Protein AF-0000000087593566 (afdb_homodimer)

Secondary structure (DSSP, 8-state):
-HHHHHHHHH---SHHHHHHHHHHHHHHT---S-HHHHHHHHH-S--SSPPPHHHHHHHHHHHHTTSGGGSTT-EESS--SS--S-HHHHHHTTT----B-BTTBTTSPPSSS---------S-TTEEEEEEESS-HHHHHHHHHHHHHHH-TT--EEEEE--S-THHHHHHHHTT-EEEEE--EEEE-TT--EEEEE--HHHHHHHHHHH-GGGEEEEEEESS--TTBPPP-HHHHHHHHHHHT--EEEE-TTTTT-HHHHHHHHHHTSBPPPPPHHHHHHHHHH-GGG-B--SS-SS-B--TT-B----EEEEEHHHHHS--SS-EEEEEETT--------------SS--TTS-HHHHHHHHHHHHHHHHHHHTSPPHHHHHHHH-BS-B-SHHHHHHHHHHHHHHHHHHHHHHHHHHHHHHHHHHHHHHHHHHTTTTEEE----S-SSEEEEEE-S--HHHHHHHHHHHHHTTEES-EEE---SSPEEETTEEETTTTTTSTT--S-EEEEE--TT--HHHHHHHHHHHHHHHHHHHHS--/-HHHHHHHHH---SHHHHHHHHHHHHHHT---S-HHHHHHHHH-S--SSPPPHHHHHHHHHHHHTTSGGGSTT-EESS--SS--S-HHHHHHTTT----B-BTTBTTSPPSSS---------S-TTEEEEEEESS-HHHHHHHHHHHHHHH-TT--EEEEE--S-THHHHHHHHTT-EEEEE--EEEE-TT--EEEEE--HHHHHHHHHHH-GGGEEEEEEESS--TTBPPP-HHHHHHHHHHHT--EEEE-TTTTT-HHHHHHHHHHTSBPPPPPHHHHHHHHHH-GGG-B--SS-SS-B--TT-B----EEEEEHHHHHS--SS-EEEEEETT--------------SS--TTS-HHHHHHHHHHHHHHHHHHHTSPPHHHHHHHH-BS-B-SHHHHHHHHHHHHHHHHHHHHHHHHHHHHHHHHHHHHHHHHHHTTTTEEE----S-SSEEEEEE-S--HHHHHHHHHHHHHTTEES-EEE---SSPEEETTEEETTTTTTSTT--S-EEEEE--TT--HHHHHHHHHHHHHHHHHHHHS--

pLDDT: mean 81.94, std 21.35, range [19.55, 98.88]

Solvent-accessible surface area (backbone atoms only — not comparable to full-atom values): 55876 Å² total; per-residue (Å²): 117,54,55,57,49,54,50,50,64,62,53,51,69,70,79,74,41,48,53,50,45,47,50,41,47,58,48,56,60,50,70,63,85,44,64,64,56,51,46,38,70,65,63,53,50,72,45,62,62,40,42,52,64,67,55,50,51,52,50,46,46,55,54,24,53,55,18,54,77,62,36,88,78,44,16,52,30,24,37,42,61,56,36,70,71,20,70,59,48,36,59,51,45,44,62,54,22,62,37,32,24,32,83,24,22,42,76,36,77,31,90,45,39,68,76,62,65,71,50,71,80,73,84,55,87,58,53,67,44,53,39,69,40,61,36,13,56,14,44,48,50,23,46,46,49,35,45,49,30,70,62,37,73,75,22,48,29,34,40,30,51,51,56,67,53,50,19,59,62,36,13,38,48,47,63,69,35,42,78,44,73,34,63,42,40,78,40,55,51,97,85,66,43,82,45,33,33,36,63,33,64,50,53,51,48,49,50,46,60,72,68,32,68,74,28,46,51,30,39,37,41,40,41,44,57,59,40,50,30,41,41,41,58,40,25,53,53,11,27,54,24,41,71,71,67,37,48,30,38,37,40,25,41,52,16,82,71,27,69,62,34,50,49,35,58,60,42,8,41,30,66,44,56,91,73,54,69,68,39,47,56,50,45,45,72,76,35,52,84,61,40,44,70,53,91,86,51,91,62,65,38,67,63,86,80,45,45,8,28,35,37,36,35,38,27,25,35,14,39,51,56,26,32,49,32,20,16,18,36,41,32,22,38,48,66,36,70,55,83,61,53,85,58,79,68,66,70,79,66,67,79,73,56,92,78,55,51,74,66,56,54,48,49,52,50,47,49,47,46,48,48,48,45,50,44,66,64,42,70,49,65,55,55,45,34,47,58,48,37,22,12,43,33,35,37,63,46,41,48,39,52,45,49,25,46,47,40,26,11,46,51,42,47,53,48,47,46,52,46,30,53,50,37,43,54,49,45,52,53,53,49,50,53,52,26,61,76,38,53,81,37,30,43,71,49,85,60,85,72,30,85,42,25,45,31,34,32,57,36,97,64,55,64,67,53,51,51,47,34,46,53,49,29,42,76,67,36,34,38,48,54,47,61,46,58,75,53,91,64,62,43,71,60,84,93,46,75,34,47,29,68,71,57,41,30,64,80,58,64,78,34,29,37,30,45,32,58,22,60,81,48,49,64,65,24,44,54,51,31,51,50,47,45,51,51,33,48,52,54,55,69,65,50,80,130,117,55,52,55,47,55,49,48,65,63,54,50,66,71,79,73,38,47,53,51,44,48,51,41,47,58,47,59,60,50,70,63,86,45,61,63,56,52,45,39,68,66,63,52,50,73,44,64,63,40,41,53,63,67,56,49,51,51,50,47,46,56,53,24,55,57,18,53,77,62,36,88,80,44,16,51,31,23,38,40,60,55,35,69,72,20,71,59,47,34,58,53,45,44,60,55,22,61,35,32,24,32,84,25,22,42,75,36,76,31,93,46,39,68,75,64,64,70,47,71,82,72,84,55,88,58,54,69,44,51,40,69,40,61,36,13,55,14,44,47,50,24,48,45,49,35,45,50,30,69,61,37,74,75,22,47,29,35,41,30,51,49,57,66,52,49,19,60,62,35,12,38,46,48,62,69,35,42,77,43,74,33,63,42,40,78,42,54,51,98,85,66,43,83,45,33,34,36,63,34,64,50,52,52,49,48,51,47,58,73,67,32,67,74,28,45,51,30,40,37,41,39,40,43,54,58,39,51,32,41,42,42,58,40,24,54,52,11,26,54,24,41,69,70,67,38,48,31,38,36,40,26,41,51,17,82,72,27,69,62,33,50,49,34,58,58,41,8,42,29,66,42,58,91,74,55,69,68,39,48,57,50,45,44,71,76,36,52,83,61,41,45,68,52,90,85,51,91,62,66,39,67,64,87,79,45,46,8,26,35,40,36,36,39,27,25,37,15,40,50,57,26,32,48,32,19,16,17,39,40,31,22,39,49,67,33,70,55,81,62,54,83,58,77,68,64,70,79,67,66,77,74,57,91,79,56,51,75,65,56,54,47,50,52,48,46,50,48,46,48,48,49,44,50,43,67,66,44,70,48,65,56,55,46,35,46,58,47,36,21,12,45,33,34,38,62,47,40,49,40,54,44,49,26,45,47,40,25,11,46,53,41,48,52,48,46,47,51,45,30,53,52,37,42,53,48,46,52,52,53,50,50,53,50,24,62,76,39,54,81,38,29,43,70,48,84,59,84,71,30,86,44,24,44,30,33,34,57,35,98,64,56,65,68,53,52,49,46,33,46,53,48,29,41,76,67,35,33,38,48,53,48,61,48,60,74,55,92,64,62,43,71,60,83,95,45,75,33,47,28,67,67,57,41,31,65,80,60,63,80,33,31,37,31,44,32,59,22,60,83,47,48,64,66,22,44,54,51,30,51,49,46,45,51,51,33,47,52,53,54,68,64,50,81,129

Organism: NCBI:txid797122

Sequence (1090 aa):
MFTQAVSDAIRTEGTLEDTYQAVYEQVRHVHTRNMDIQALLKQRKLLPNGLTPNQVKSILYELSELDSNNAKGHAGLGEREGRYLSPVVEERTYGMAHGIGRGGDLTAAQPKAIESLTPIQAGYTSVKETTVLPVATGMSIMLSLLSLRALNPGADSVIWCRCDQKSCPKAVQMAGLTLVPVDGILETNQSREAERVVTDLTGVARAIEKVTLPRVLCVICTTSCFSPREPDRVPEIAGICSITGVPFLVNNAYGVQSKTAARLISQGTQKIPRLTDDVHCVLQRLKPDAYITNGSSQRPSLPLDLKGRVDLVIQSLDKNFGVPVGGALLTAPVGGALLTAPARTLPSHPLLPSTLSRQERGVIMRERAQSDKAKREQPSLLARVVSSYPGRASGAEVMDLFCTLLGLGESGWKEVLEQRIDVRAYLTAEVTVLCNRHSDHLTLLPIKHNDISCAVVFKEMGEDQCKQVGSRMFVRGVTGSRVWVTQTEDKLIGPVSFRAWGSHHSEWTAPYITFATAVGMTRSEVDKGLSVFEECLLSVLKQPVMFTQAVSDAIRTEGTLEDTYQAVYEQVRHVHTRNMDIQALLKQRKLLPNGLTPNQVKSILYELSELDSNNAKGHAGLGEREGRYLSPVVEERTYGMAHGIGRGGDLTAAQPKAIESLTPIQAGYTSVKETTVLPVATGMSIMLSLLSLRALNPGADSVIWCRCDQKSCPKAVQMAGLTLVPVDGILETNQSREAERVVTDLTGVARAIEKVTLPRVLCVICTTSCFSPREPDRVPEIAGICSITGVPFLVNNAYGVQSKTAARLISQGTQKIPRLTDDVHCVLQRLKPDAYITNGSSQRPSLPLDLKGRVDLVIQSLDKNFGVPVGGALLTAPVGGALLTAPARTLPSHPLLPSTLSRQERGVIMRERAQSDKAKREQPSLLARVVSSYPGRASGAEVMDLFCTLLGLGESGWKEVLEQRIDVRAYLTAEVTVLCNRHSDHLTLLPIKHNDISCAVVFKEMGEDQCKQVGSRMFVRGVTGSRVWVTQTEDKLIGPVSFRAWGSHHSEWTAPYITFATAVGMTRSEVDKGLSVFEECLLSVLKQPV

Nearest PDB structures (foldseek):
  3bcb-assembly1_A  TM=9.117E-01  e=6.079E-43  Mus musculus
  4zdo-assembly1_B  TM=8.911E-01  e=5.438E-43  Homo sapiens
  4zdp-assembly1_A  TM=8.947E-01  e=1.402E-42  Homo sapiens
  8g9z-assembly1_A-2  TM=8.832E-01  e=1.042E-41  Homo sapiens
  3bc8-assembly1_A  TM=8.948E-01  e=3.359E-41  Mus musculus

Radius of gyration: 30.92 Å; Cα contacts (8 Å, |Δi|>4): 2221; chains: 2; bounding box: 87×90×91 Å

InterPro domains:
  IPR008829 SepSecS/SepCysS family [PF05889] (67-270)
  IPR008829 SepSecS/SepCysS family [PF05889] (378-537)
  IPR015421 Pyridoxal phosphate-dependent transferase, major domain [G3DSA:3.40.640.10] (10-542)
  IPR015424 Pyridoxal phosphate-dependent transferase [SSF53383] (40-538)
  IPR019872 O-phosphoseryl-tRNA(Sec) selenium transferase [PIRSF017689] (22-542)
  IPR019872 O-phosphoseryl-tRNA(Sec) selenium transferase [PTHR12944] (29-271)
  IPR019872 O-phosphoseryl-tRNA(Sec) selenium transferase [TIGR03531] (30-270)

Structure (mmCIF, N/CA/C/O backbone):
data_AF-0000000087593566-model_v1
#
loop_
_entity.id
_entity.type
_entity.pdbx_description
1 polymer 'O-phosphoseryl-tRNA(Sec) selenium transferase'
#
loop_
_atom_site.group_PDB
_atom_site.id
_atom_site.type_symbol
_atom_site.label_atom_id
_atom_site.label_alt_id
_atom_site.label_comp_id
_atom_site.label_asym_id
_atom_site.label_entity_id
_atom_site.label_seq_id
_atom_site.pdbx_PDB_ins_code
_atom_site.Cartn_x
_atom_site.Cartn_y
_atom_site.Cartn_z
_atom_site.occupancy
_atom_site.B_iso_or_equiv
_atom_site.auth_seq_id
_atom_site.auth_comp_id
_atom_site.auth_asym_id
_atom_site.auth_atom_id
_atom_site.pdbx_PDB_model_num
ATOM 1 N N . MET A 1 1 ? 5.691 -17.391 21.188 1 19.58 1 MET A N 1
ATOM 2 C CA . MET A 1 1 ? 6.336 -16.391 20.359 1 19.58 1 MET A CA 1
ATOM 3 C C . MET A 1 1 ? 5.453 -15.156 20.203 1 19.58 1 MET A C 1
ATOM 5 O O . MET A 1 1 ? 5.953 -14.031 20.109 1 19.58 1 MET A O 1
ATOM 9 N N . PHE A 1 2 ? 4.004 -15.422 20.328 1 23.44 2 PHE A N 1
ATOM 10 C CA . PHE A 1 2 ? 2.994 -14.375 20.203 1 23.44 2 PHE A CA 1
ATOM 11 C C . PHE A 1 2 ? 3.02 -13.461 21.438 1 23.44 2 PHE A C 1
ATOM 13 O O . PHE A 1 2 ? 2.934 -12.242 21.312 1 23.44 2 PHE A O 1
ATOM 20 N N . THR A 1 3 ? 3.1 -14.07 22.656 1 24.52 3 THR A N 1
ATOM 21 C CA . THR A 1 3 ? 3.035 -13.406 23.953 1 24.52 3 THR A CA 1
ATOM 22 C C . THR A 1 3 ? 4.262 -12.523 24.172 1 24.52 3 THR A C 1
ATOM 24 O O . THR A 1 3 ? 4.172 -11.484 24.828 1 24.52 3 THR A O 1
ATOM 27 N N . GLN A 1 4 ? 5.316 -13.047 23.719 1 25.84 4 GLN A N 1
ATOM 28 C CA . GLN A 1 4 ? 6.5 -12.266 24.047 1 25.84 4 GLN A CA 1
ATOM 29 C C . GLN A 1 4 ? 6.492 -10.922 23.328 1 25.84 4 GLN A C 1
ATOM 31 O O . GLN A 1 4 ? 6.887 -9.898 23.891 1 25.84 4 GLN A O 1
ATOM 36 N N . ALA A 1 5 ? 5.949 -10.977 22.156 1 25.17 5 ALA A N 1
ATOM 37 C CA . ALA A 1 5 ? 6.023 -9.742 21.391 1 25.17 5 ALA A CA 1
ATOM 38 C C . ALA A 1 5 ? 5.004 -8.719 21.891 1 25.17 5 ALA A C 1
ATOM 40 O O . ALA A 1 5 ? 5.305 -7.527 21.984 1 25.17 5 ALA A O 1
ATOM 41 N N . VAL A 1 6 ? 3.752 -9.195 22.219 1 27.69 6 VAL A N 1
ATOM 42 C CA . VAL A 1 6 ? 2.801 -8.281 22.859 1 27.69 6 VAL A CA 1
ATOM 43 C C . VAL A 1 6 ? 3.389 -7.738 24.156 1 27.69 6 VAL A C 1
ATOM 45 O O . VAL A 1 6 ? 3.283 -6.543 24.438 1 27.69 6 VAL A O 1
ATOM 48 N N . SER A 1 7 ? 3.887 -8.656 24.875 1 26.42 7 SER A N 1
ATOM 49 C CA . SER A 1 7 ? 4.477 -8.234 26.141 1 26.42 7 SER A CA 1
ATOM 50 C C . SER A 1 7 ? 5.613 -7.242 25.922 1 26.42 7 SER A C 1
ATOM 52 O O . SER A 1 7 ? 5.754 -6.273 26.672 1 26.42 7 SER A O 1
ATOM 54 N N . ASP A 1 8 ? 6.316 -7.621 24.953 1 28.47 8 ASP A N 1
ATOM 55 C CA . ASP A 1 8 ? 7.488 -6.766 24.766 1 28.47 8 ASP A CA 1
ATOM 56 C C . ASP A 1 8 ? 7.086 -5.398 24.219 1 28.47 8 ASP A C 1
ATOM 58 O O . ASP A 1 8 ? 7.699 -4.383 24.547 1 28.47 8 ASP A O 1
ATOM 62 N N . ALA A 1 9 ? 6.082 -5.426 23.234 1 27.7 9 ALA A N 1
ATOM 63 C CA . ALA A 1 9 ? 5.605 -4.145 22.719 1 27.7 9 ALA A CA 1
ATOM 64 C C . ALA A 1 9 ? 5.004 -3.293 23.844 1 27.7 9 ALA A C 1
ATOM 66 O O . ALA A 1 9 ? 5.125 -2.066 23.828 1 27.7 9 ALA A O 1
ATOM 67 N N . ILE A 1 10 ? 4.234 -3.979 24.656 1 27.8 10 ILE A N 1
ATOM 68 C CA . ILE A 1 10 ? 3.695 -3.27 25.812 1 27.8 10 ILE A CA 1
ATOM 69 C C . ILE A 1 10 ? 4.836 -2.783 26.703 1 27.8 10 ILE A C 1
ATOM 71 O O . ILE A 1 10 ? 4.676 -1.826 27.453 1 27.8 10 ILE A O 1
ATOM 75 N N . ARG A 1 11 ? 5.801 -3.559 26.734 1 26.45 11 ARG A N 1
ATOM 76 C CA . ARG A 1 11 ? 6.766 -3.217 27.781 1 26.45 11 ARG A CA 1
ATOM 77 C C . ARG A 1 11 ? 7.57 -1.981 27.391 1 26.45 11 ARG A C 1
ATOM 79 O O . ARG A 1 11 ? 8.797 -2.047 27.266 1 26.45 11 ARG A O 1
ATOM 86 N N . THR A 1 12 ? 7.07 -1.308 26.328 1 25.59 12 THR A N 1
ATOM 87 C CA . THR A 1 12 ? 7.98 -0.169 26.359 1 25.59 12 THR A CA 1
ATOM 88 C C . THR A 1 12 ? 7.949 0.518 27.719 1 25.59 12 THR A C 1
ATOM 90 O O . THR A 1 12 ? 6.879 0.694 28.297 1 25.59 12 THR A O 1
ATOM 93 N N . GLU A 1 13 ? 9.008 0.863 28.391 1 25.12 13 GLU A N 1
ATOM 94 C CA . GLU A 1 13 ? 9.398 1.305 29.734 1 25.12 13 GLU A CA 1
ATOM 95 C C . GLU A 1 13 ? 8.695 2.602 30.109 1 25.12 13 GLU A C 1
ATOM 97 O O . GLU A 1 13 ? 8.102 2.697 31.188 1 25.12 13 GLU A O 1
ATOM 102 N N . GLY A 1 14 ? 9.305 3.893 29.938 1 25.77 14 GLY A N 1
ATOM 103 C CA . GLY A 1 14 ? 9.32 4.84 31.031 1 25.77 14 GLY A CA 1
ATOM 104 C C . GLY A 1 14 ? 7.98 5.5 31.281 1 25.77 14 GLY A C 1
ATOM 105 O O . GLY A 1 14 ? 7.051 4.859 31.781 1 25.77 14 GLY A O 1
ATOM 106 N N . THR A 1 15 ? 7.824 6.969 31.281 1 30.5 15 THR A N 1
ATOM 107 C CA . THR A 1 15 ? 6.887 7.852 31.969 1 30.5 15 THR A CA 1
ATOM 108 C C . THR A 1 15 ? 5.52 7.812 31.297 1 30.5 15 THR A C 1
ATOM 110 O O . THR A 1 15 ? 4.488 7.766 31.969 1 30.5 15 THR A O 1
ATOM 113 N N . LEU A 1 16 ? 5.367 8.18 30.031 1 31.39 16 LEU A N 1
ATOM 114 C CA . LEU A 1 16 ? 4.094 8.203 29.312 1 31.39 16 LEU A CA 1
ATOM 115 C C . LEU A 1 16 ? 3.566 6.789 29.094 1 31.39 16 LEU A C 1
ATOM 117 O O . LEU A 1 16 ? 2.381 6.598 28.812 1 31.39 16 LEU A O 1
ATOM 121 N N . GLU A 1 17 ? 4.344 5.82 29.141 1 36.25 17 GLU A N 1
ATOM 122 C CA . GLU A 1 17 ? 4.098 4.387 29.016 1 36.25 17 GLU A CA 1
ATOM 123 C C . GLU A 1 17 ? 3.283 3.867 30.203 1 36.25 17 GLU A C 1
ATOM 125 O O . GLU A 1 17 ? 2.395 3.031 30.031 1 36.25 17 GLU A O 1
ATOM 130 N N . ASP A 1 18 ? 3.602 4.367 31.297 1 39.97 18 ASP A N 1
ATOM 131 C CA . ASP A 1 18 ? 2.893 3.924 32.5 1 39.97 18 ASP A CA 1
ATOM 132 C C . ASP A 1 18 ? 1.413 4.297 32.438 1 39.97 18 ASP A C 1
ATOM 134 O O . ASP A 1 18 ? 0.55 3.5 32.812 1 39.97 18 ASP A O 1
ATOM 138 N N . THR A 1 19 ? 1.223 5.504 31.938 1 38.75 19 THR A N 1
ATOM 139 C CA . THR A 1 19 ? -0.167 5.945 31.906 1 38.75 19 THR A CA 1
ATOM 140 C C . THR A 1 19 ? -0.965 5.137 30.875 1 38.75 19 THR A C 1
ATOM 142 O O . THR A 1 19 ? -2.117 4.777 31.125 1 38.75 19 THR A O 1
ATOM 145 N N . TYR A 1 20 ? -0.284 4.887 29.797 1 41.75 20 TYR A N 1
ATOM 146 C CA . TYR A 1 20 ? -0.961 4.059 28.812 1 41.75 20 TYR A CA 1
ATOM 147 C C . TYR A 1 20 ? -1.223 2.658 29.359 1 41.75 20 TYR A C 1
ATOM 149 O O . TYR A 1 20 ? -2.271 2.066 29.078 1 41.75 20 TYR A O 1
ATOM 157 N N . GLN A 1 21 ? -0.295 2.26 30.203 1 43.56 21 GLN A N 1
ATOM 158 C CA . GLN A 1 21 ? -0.518 0.986 30.891 1 43.56 21 GLN A CA 1
ATOM 159 C C . GLN A 1 21 ? -1.744 1.052 31.797 1 43.56 21 GLN A C 1
ATOM 161 O O . GLN A 1 21 ? -2.516 0.093 31.875 1 43.56 21 GLN A O 1
ATOM 166 N N . ALA A 1 22 ? -1.843 2.211 32.406 1 44.44 22 ALA A N 1
ATOM 167 C CA . ALA A 1 22 ? -2.99 2.318 33.312 1 44.44 22 ALA A CA 1
ATOM 168 C C . ALA A 1 22 ? -4.301 2.275 32.531 1 44.44 22 ALA A C 1
ATOM 170 O O . ALA A 1 22 ? -5.262 1.624 32.938 1 44.44 22 ALA A O 1
ATOM 171 N N . VAL A 1 23 ? -4.289 3.018 31.469 1 44 23 VAL A N 1
ATOM 172 C CA . VAL A 1 23 ? -5.504 2.984 30.656 1 44 23 VAL A CA 1
ATOM 173 C C . VAL A 1 23 ? -5.723 1.575 30.125 1 44 23 VAL A C 1
ATOM 175 O O . VAL A 1 23 ? -6.848 1.071 30.125 1 44 23 VAL A O 1
ATOM 178 N N . TYR A 1 24 ? -4.598 1.031 29.719 1 42.44 24 TYR A N 1
ATOM 179 C CA . TYR A 1 24 ? -4.676 -0.359 29.281 1 42.44 24 TYR A CA 1
ATOM 180 C C . TYR A 1 24 ? -5.195 -1.251 30.406 1 42.44 24 TYR A C 1
ATOM 182 O O . TYR A 1 24 ? -6.027 -2.129 30.172 1 42.44 24 TYR A O 1
ATOM 190 N N . GLU A 1 25 ? -4.633 -1.055 31.531 1 44.88 25 GLU A N 1
ATOM 191 C CA . GLU A 1 25 ? -5.117 -1.848 32.656 1 44.88 25 GLU A CA 1
ATOM 192 C C . GLU A 1 25 ? -6.594 -1.572 32.938 1 44.88 25 GLU A C 1
ATOM 194 O O . GLU A 1 25 ? -7.348 -2.486 33.25 1 44.88 25 GLU A O 1
ATOM 199 N N . GLN A 1 26 ? -6.863 -0.358 32.781 1 42.44 26 GLN A N 1
ATOM 200 C CA . GLN A 1 26 ? -8.281 -0.048 32.969 1 42.44 26 GLN A CA 1
ATOM 201 C C . GLN A 1 26 ? -9.117 -0.666 31.859 1 42.44 26 GLN A C 1
ATOM 203 O O . GLN A 1 26 ? -10.227 -1.154 32.094 1 42.44 26 GLN A O 1
ATOM 208 N N . VAL A 1 27 ? -8.523 -0.503 30.703 1 40.22 27 VAL A N 1
ATOM 209 C CA . VAL A 1 27 ? -9.219 -1.139 29.594 1 40.22 27 VAL A CA 1
ATOM 210 C C . VAL A 1 27 ? -9.055 -2.654 29.672 1 40.22 27 VAL A C 1
ATOM 212 O O . VAL A 1 27 ? -9.969 -3.406 29.328 1 40.22 27 VAL A O 1
ATOM 215 N N . ARG A 1 28 ? -7.848 -3.059 30.016 1 41 28 ARG A N 1
ATOM 216 C CA . ARG A 1 28 ? -7.645 -4.488 30.234 1 41 28 ARG A CA 1
ATOM 217 C C . ARG A 1 28 ? -8.625 -5.023 31.266 1 41 28 ARG A C 1
ATOM 219 O O . ARG A 1 28 ? -8.906 -6.223 31.297 1 41 28 ARG A O 1
ATOM 226 N N . HIS A 1 29 ? -8.797 -4.227 32.281 1 38.22 29 HIS A N 1
ATOM 227 C CA . HIS A 1 29 ? -9.883 -4.766 33.094 1 38.22 29 HIS A CA 1
ATOM 228 C C . HIS A 1 29 ? -11.148 -4.949 32.25 1 38.22 29 HIS A C 1
ATOM 230 O O . HIS A 1 29 ? -12.258 -4.992 32.812 1 38.22 29 HIS A O 1
ATOM 236 N N . VAL A 1 30 ? -10.992 -4.668 31.062 1 40.47 30 VAL A N 1
ATOM 237 C CA . VAL A 1 30 ? -12.094 -5.223 30.281 1 40.47 30 VAL A CA 1
ATOM 238 C C . VAL A 1 30 ? -12.258 -6.707 30.609 1 40.47 30 VAL A C 1
ATOM 240 O O . VAL A 1 30 ? -11.406 -7.527 30.234 1 40.47 30 VAL A O 1
ATOM 243 N N . HIS A 1 31 ? -12.672 -7.066 31.656 1 41.97 31 HIS A N 1
ATOM 244 C CA . HIS A 1 31 ? -13.344 -8.32 31.953 1 41.97 31 HIS A CA 1
ATOM 245 C C . HIS A 1 31 ? -14.102 -8.844 30.734 1 41.97 31 HIS A C 1
ATOM 247 O O . HIS A 1 31 ? -15.266 -8.492 30.531 1 41.97 31 HIS A O 1
ATOM 253 N N . THR A 1 32 ? -13.438 -8.898 29.609 1 48.97 32 THR A N 1
ATOM 254 C CA . THR A 1 32 ? -14.195 -9.617 28.594 1 48.97 32 THR A CA 1
ATOM 255 C C . THR A 1 32 ? -14.766 -10.914 29.156 1 48.97 32 THR A C 1
ATOM 257 O O . THR A 1 32 ? -14.055 -11.68 29.812 1 48.97 32 THR A O 1
ATOM 260 N N . ARG A 1 33 ? -15.867 -10.938 29.531 1 51.19 33 ARG A N 1
ATOM 261 C CA . ARG A 1 33 ? -16.641 -12.117 29.922 1 51.19 33 ARG A CA 1
ATOM 262 C C . ARG A 1 33 ? -16.469 -13.242 28.891 1 51.19 33 ARG A C 1
ATOM 264 O O . ARG A 1 33 ? -16.844 -14.383 29.156 1 51.19 33 ARG A O 1
ATOM 271 N N . ASN A 1 34 ? -15.688 -12.781 27.719 1 60.81 34 ASN A N 1
ATOM 272 C CA . ASN A 1 34 ? -15.609 -13.828 26.703 1 60.81 34 ASN A CA 1
ATOM 273 C C . ASN A 1 34 ? -14.352 -14.664 26.859 1 60.81 34 ASN A C 1
ATOM 275 O O . ASN A 1 34 ? -13.242 -14.18 26.625 1 60.81 34 ASN A O 1
ATOM 279 N N . MET A 1 35 ? -14.461 -15.734 27.516 1 62.66 35 MET A N 1
ATOM 280 C CA . MET A 1 35 ? -13.391 -16.688 27.781 1 62.66 35 MET A CA 1
ATOM 281 C C . MET A 1 35 ? -12.578 -16.953 26.516 1 62.66 35 MET A C 1
ATOM 283 O O . MET A 1 35 ? -11.375 -17.203 26.594 1 62.66 35 MET A O 1
ATOM 287 N N . ASP A 1 36 ? -13.219 -16.812 25.453 1 63.94 36 ASP A N 1
ATOM 288 C CA . ASP A 1 36 ? -12.531 -17.062 24.188 1 63.94 36 ASP A CA 1
ATOM 289 C C . ASP A 1 36 ? -11.523 -15.953 23.891 1 63.94 36 ASP A C 1
ATOM 291 O O . ASP A 1 36 ? -10.422 -16.219 23.406 1 63.94 36 ASP A O 1
ATOM 295 N N . ILE A 1 37 ? -11.938 -14.781 24.172 1 65.56 37 ILE A N 1
ATOM 296 C CA . ILE A 1 37 ? -11.039 -13.648 23.953 1 65.56 37 ILE A CA 1
ATOM 297 C C . ILE A 1 37 ? -9.836 -13.766 24.891 1 65.56 37 ILE A C 1
ATOM 299 O O . ILE A 1 37 ? -8.695 -13.523 24.484 1 65.56 37 ILE A O 1
ATOM 303 N N . GLN A 1 38 ? -10.125 -14.141 26.062 1 63.84 38 GLN A N 1
ATOM 304 C CA . GLN A 1 38 ? -9.047 -14.305 27.031 1 63.84 38 GLN A CA 1
ATOM 305 C C . GLN A 1 38 ? -8.062 -15.375 26.578 1 63.84 38 GLN A C 1
ATOM 307 O O . GLN A 1 38 ? -6.844 -15.203 26.688 1 63.84 38 GLN A O 1
ATOM 312 N N . ALA A 1 39 ? -8.625 -16.422 26.156 1 62.62 39 ALA A N 1
ATOM 313 C CA . ALA A 1 39 ? -7.789 -17.516 25.672 1 62.62 39 ALA A CA 1
ATOM 314 C C . ALA A 1 39 ? -6.938 -17.078 24.484 1 62.62 39 ALA A C 1
ATOM 316 O O . ALA A 1 39 ? -5.75 -17.406 24.406 1 62.62 39 ALA A O 1
ATOM 317 N N . LEU A 1 40 ? -7.605 -16.359 23.578 1 64.06 40 LEU A N 1
ATOM 318 C CA . LEU A 1 40 ? -6.926 -15.867 22.375 1 64.06 40 LEU A CA 1
ATOM 319 C C . LEU A 1 40 ? -5.801 -14.914 22.75 1 64.06 40 LEU A C 1
ATOM 321 O O . LEU A 1 40 ? -4.703 -14.992 22.188 1 64.06 40 LEU A O 1
ATOM 325 N N . LEU A 1 41 ? -6.172 -14.039 23.672 1 58.59 41 LEU A N 1
ATOM 326 C CA . LEU A 1 41 ? -5.207 -13.023 24.078 1 58.59 41 LEU A CA 1
ATOM 327 C C . LEU A 1 41 ? -4.07 -13.648 24.875 1 58.59 41 LEU A C 1
ATOM 329 O O . LEU A 1 41 ? -2.922 -13.203 24.781 1 58.59 41 LEU A O 1
ATOM 333 N N . LYS A 1 42 ? -4.414 -14.727 25.594 1 55.44 42 LYS A N 1
ATOM 334 C CA . LYS A 1 42 ? -3.43 -15.375 26.469 1 55.44 42 LYS A CA 1
ATOM 335 C C . LYS A 1 42 ? -2.557 -16.344 25.688 1 55.44 42 LYS A C 1
ATOM 337 O O . LYS A 1 42 ? -1.338 -16.375 25.859 1 55.44 42 LYS A O 1
ATOM 342 N N . GLN A 1 43 ? -3.189 -17.172 24.875 1 56.66 43 GLN A N 1
ATOM 343 C CA . GLN A 1 43 ? -2.48 -18.266 24.234 1 56.66 43 GLN A CA 1
ATOM 344 C C . GLN A 1 43 ? -1.862 -17.812 22.906 1 56.66 43 GLN A C 1
ATOM 346 O O . GLN A 1 43 ? -0.894 -18.406 22.438 1 56.66 43 GLN A O 1
ATOM 351 N N . ARG A 1 44 ? -2.305 -16.812 22.297 1 60 44 ARG A N 1
ATOM 352 C CA . ARG A 1 44 ? -1.823 -16.281 21.031 1 60 44 ARG A CA 1
ATOM 353 C C . ARG A 1 44 ? -1.772 -17.375 19.969 1 60 44 ARG A C 1
ATOM 355 O O . ARG A 1 44 ? -0.794 -17.484 19.219 1 60 44 ARG A O 1
ATOM 362 N N . LYS A 1 45 ? -2.629 -18.406 20.156 1 66.5 45 LYS A N 1
ATOM 363 C CA . LYS A 1 45 ? -2.797 -19.516 19.203 1 66.5 45 LYS A CA 1
ATOM 364 C C . LYS A 1 45 ? -4.242 -19.609 18.734 1 66.5 45 LYS A C 1
ATOM 366 O O . LYS A 1 45 ? -5.152 -19.109 19.391 1 66.5 45 LYS A O 1
ATOM 371 N N . LEU A 1 46 ? -4.328 -20.25 17.562 1 74.12 46 LEU A N 1
ATOM 372 C CA . LEU A 1 46 ? -5.672 -20.484 17.047 1 74.12 46 LEU A CA 1
ATOM 373 C C . LEU A 1 46 ? -6.457 -21.391 17.984 1 74.12 46 LEU A C 1
ATOM 375 O O . LEU A 1 46 ? -5.91 -22.359 18.531 1 74.12 46 LEU A O 1
ATOM 379 N N . LEU A 1 47 ? -7.652 -21.094 18.188 1 77.94 47 LEU A N 1
ATOM 380 C CA . LEU A 1 47 ? -8.539 -21.984 18.922 1 77.94 47 LEU A CA 1
ATOM 381 C C . LEU A 1 47 ? -8.703 -23.312 18.188 1 77.94 47 LEU A C 1
ATOM 383 O O . LEU A 1 47 ? -8.688 -23.344 16.953 1 77.94 47 LEU A O 1
ATOM 387 N N . PRO A 1 48 ? -8.742 -24.375 18.953 1 80.94 48 PRO A N 1
ATOM 388 C CA . PRO A 1 48 ? -8.914 -25.672 18.312 1 80.94 48 PRO A CA 1
ATOM 389 C C . PRO A 1 48 ? -10.133 -25.719 17.391 1 80.94 48 PRO A C 1
ATOM 391 O O . PRO A 1 48 ? -10.047 -26.234 16.266 1 80.94 48 PRO A O 1
ATOM 394 N N . ASN A 1 49 ? -11.242 -25.109 18.016 1 88.44 49 ASN A N 1
ATOM 395 C CA . ASN A 1 49 ? -12.469 -25.047 17.219 1 88.44 49 ASN A CA 1
ATOM 396 C C . ASN A 1 49 ? -12.844 -23.609 16.875 1 88.44 49 ASN A C 1
ATOM 398 O O . ASN A 1 49 ? -12.648 -22.703 17.688 1 88.44 49 ASN A O 1
ATOM 402 N N . GLY A 1 50 ? -13.391 -23.5 15.633 1 88.25 50 GLY A N 1
ATOM 403 C CA . GLY A 1 50 ? -13.773 -22.172 15.156 1 88.25 50 GLY A CA 1
ATOM 404 C C . GLY A 1 50 ? -14.938 -21.578 15.93 1 88.25 50 GLY A C 1
ATOM 405 O O . GLY A 1 50 ? -15.711 -22.297 16.562 1 88.25 50 GLY A O 1
ATOM 406 N N . LEU A 1 51 ? -15.055 -20.297 15.898 1 90.69 51 LEU A N 1
ATOM 407 C CA . LEU A 1 51 ? -16.141 -19.562 16.531 1 90.69 51 LEU A CA 1
ATOM 408 C C . LEU A 1 51 ? -17.266 -19.297 15.531 1 90.69 51 LEU A C 1
ATOM 410 O O . LEU A 1 51 ? -17.047 -19.297 14.32 1 90.69 51 LEU A O 1
ATOM 414 N N . THR A 1 52 ? -18.469 -19.156 16.078 1 94.75 52 THR A N 1
ATOM 415 C CA . THR A 1 52 ? -19.594 -18.781 15.227 1 94.75 52 THR A CA 1
ATOM 416 C C . THR A 1 52 ? -19.453 -17.344 14.742 1 94.75 52 THR A C 1
ATOM 418 O O . THR A 1 52 ? -18.734 -16.547 15.336 1 94.75 52 THR A O 1
ATOM 421 N N . PRO A 1 53 ? -20.141 -17.031 13.656 1 96.19 53 PRO A N 1
ATOM 422 C CA . PRO A 1 53 ? -20.094 -15.641 13.188 1 96.19 53 PRO A CA 1
ATOM 423 C C . PRO A 1 53 ? -20.469 -14.633 14.266 1 96.19 53 PRO A C 1
ATOM 425 O O . PRO A 1 53 ? -19.844 -13.57 14.367 1 96.19 53 PRO A O 1
ATOM 428 N N . ASN A 1 54 ? -21.438 -14.953 15.062 1 94.31 54 ASN A N 1
ATOM 429 C CA . ASN A 1 54 ? -21.859 -14.047 16.125 1 94.31 54 ASN A CA 1
ATOM 430 C C . ASN A 1 54 ? -20.766 -13.867 17.172 1 94.31 54 ASN A C 1
ATOM 432 O O . ASN A 1 54 ? -20.578 -12.766 17.688 1 94.31 54 ASN A O 1
ATOM 436 N N . GLN A 1 55 ? -20.156 -14.906 17.516 1 89.44 55 GLN A N 1
ATOM 437 C CA . GLN A 1 55 ? -19.062 -14.82 18.469 1 89.44 55 GLN A CA 1
ATOM 438 C C . GLN A 1 55 ? -17.906 -13.992 17.922 1 89.44 55 GLN A C 1
ATOM 440 O O . GLN A 1 55 ? -17.297 -13.203 18.656 1 89.44 55 GLN A O 1
ATOM 445 N N . VAL A 1 56 ? -17.594 -14.164 16.641 1 91.75 56 VAL A N 1
ATOM 446 C CA . VAL A 1 56 ? -16.531 -13.398 15.984 1 91.75 56 VAL A CA 1
ATOM 447 C C . VAL A 1 56 ? -16.875 -11.914 16.016 1 91.75 56 VAL A C 1
ATOM 449 O O . VAL A 1 56 ? -16.047 -11.086 16.391 1 91.75 56 VAL A O 1
ATOM 452 N N . LYS A 1 57 ? -18.109 -11.57 15.664 1 94.19 57 LYS A N 1
ATOM 453 C CA . LYS A 1 57 ? -18.547 -10.18 15.68 1 94.19 57 LYS A CA 1
ATOM 454 C C . LYS A 1 57 ? -18.469 -9.586 17.078 1 94.19 57 LYS A C 1
ATOM 456 O O . LYS A 1 57 ? -18.062 -8.438 17.25 1 94.19 57 LYS A O 1
ATOM 461 N N . SER A 1 58 ? -18.875 -10.383 18.078 1 90 58 SER A N 1
ATOM 462 C CA . SER A 1 58 ? -18.812 -9.93 19.453 1 90 58 SER A CA 1
ATOM 463 C C . SER A 1 58 ? -17.391 -9.578 19.875 1 90 58 SER A C 1
ATOM 465 O O . SER A 1 58 ? -17.172 -8.594 20.578 1 90 58 SER A O 1
ATOM 467 N N . ILE A 1 59 ? -16.516 -10.344 19.422 1 84.75 59 ILE A N 1
ATOM 468 C CA . ILE A 1 59 ? -15.109 -10.109 19.75 1 84.75 59 ILE A CA 1
ATOM 469 C C . ILE A 1 59 ? -14.648 -8.812 19.078 1 84.75 59 ILE A C 1
ATOM 471 O O . ILE A 1 59 ? -13.914 -8.031 19.672 1 84.75 59 ILE A O 1
ATOM 475 N N . LEU A 1 60 ? -15.016 -8.57 17.828 1 88 60 LEU A N 1
ATOM 476 C CA . LEU A 1 60 ? -14.641 -7.355 17.125 1 88 60 LEU A CA 1
ATOM 477 C C . LEU A 1 60 ? -15.18 -6.121 17.844 1 88 60 LEU A C 1
ATOM 479 O O . LEU A 1 60 ? -14.469 -5.121 17.984 1 88 60 LEU A O 1
ATOM 483 N N . TYR A 1 61 ? -16.406 -6.211 18.312 1 87.94 61 TYR A N 1
ATOM 484 C CA . TYR A 1 61 ? -17 -5.082 19.031 1 87.94 61 TYR A CA 1
ATOM 485 C C . TYR A 1 61 ? -16.281 -4.852 20.359 1 87.94 61 TYR A C 1
ATOM 487 O O . TYR A 1 61 ? -16.078 -3.705 20.766 1 87.94 61 TYR A O 1
ATOM 495 N N . GLU A 1 62 ? -15.898 -5.875 20.969 1 81.88 62 GLU A N 1
ATOM 496 C CA . GLU A 1 62 ? -15.164 -5.746 22.219 1 81.88 62 GLU A CA 1
ATOM 497 C C . GLU A 1 62 ? -13.805 -5.094 22 1 81.88 62 GLU A C 1
ATOM 499 O O . GLU A 1 62 ? -13.383 -4.246 22.797 1 81.88 62 GLU A O 1
ATOM 504 N N . LEU A 1 63 ? -13.195 -5.531 20.953 1 79.12 63 LEU A N 1
ATOM 505 C CA . LEU A 1 63 ? -11.906 -4.941 20.625 1 79.12 63 LEU A CA 1
ATOM 506 C C . LEU A 1 63 ? -12.055 -3.465 20.266 1 79.12 63 LEU A C 1
ATOM 508 O O . LEU A 1 63 ? -11.195 -2.652 20.625 1 79.12 63 LEU A O 1
ATOM 512 N N . SER A 1 64 ? -13.102 -3.125 19.547 1 84.12 64 SER A N 1
ATOM 513 C CA . SER A 1 64 ? -13.344 -1.743 19.141 1 84.12 64 SER A CA 1
ATOM 514 C C . SER A 1 64 ? -13.57 -0.843 20.359 1 84.12 64 SER A C 1
ATOM 516 O O . SER A 1 64 ? -13.25 0.347 20.312 1 84.12 64 SER A O 1
ATOM 518 N N . GLU A 1 65 ? -14.086 -1.358 21.391 1 79.88 65 GLU A N 1
ATOM 519 C CA . GLU A 1 65 ? -14.383 -0.598 22.594 1 79.88 65 GLU A CA 1
ATOM 520 C C . GLU A 1 65 ? -13.102 -0.231 23.344 1 79.88 65 GLU A C 1
ATOM 522 O O . GLU A 1 65 ? -13.102 0.663 24.188 1 79.88 65 GLU A O 1
ATOM 527 N N . LEU A 1 66 ? -12.047 -0.9 23 1 73.38 66 LEU A N 1
ATOM 528 C CA . LEU A 1 66 ? -10.766 -0.601 23.625 1 73.38 66 LEU A CA 1
ATOM 529 C C . LEU A 1 66 ? -10.164 0.679 23.047 1 73.38 66 LEU A C 1
ATOM 531 O O . LEU A 1 66 ? -9.242 1.253 23.641 1 73.38 66 LEU A O 1
ATOM 535 N N . ASP A 1 67 ? -10.656 1.145 21.969 1 78.06 67 ASP A N 1
ATOM 536 C CA . ASP A 1 67 ? -10.25 2.42 21.391 1 78.06 67 ASP A CA 1
ATOM 537 C C . ASP A 1 67 ? -10.844 3.592 22.172 1 78.06 67 ASP A C 1
ATOM 539 O O . ASP A 1 67 ? -12.062 3.693 22.328 1 78.06 67 ASP A O 1
ATOM 543 N N . SER A 1 68 ? -10.016 4.512 22.562 1 78.56 68 SER A N 1
ATOM 544 C CA . SER A 1 68 ? -10.453 5.652 23.359 1 78.56 68 SER A CA 1
ATOM 545 C C . SER A 1 68 ? -11.461 6.508 22.609 1 78.56 68 SER A C 1
ATOM 547 O O . SER A 1 68 ? -12.336 7.133 23.219 1 78.56 68 SER A O 1
ATOM 549 N N . ASN A 1 69 ? -11.359 6.453 21.328 1 82.69 69 ASN A N 1
ATOM 550 C CA . ASN A 1 69 ? -12.281 7.254 20.531 1 82.69 69 ASN A CA 1
ATOM 551 C C . ASN A 1 69 ? -13.719 6.75 20.672 1 82.69 69 ASN A C 1
ATOM 553 O O . ASN A 1 69 ? -14.664 7.488 20.391 1 82.69 69 ASN A O 1
ATOM 557 N N . ASN A 1 70 ? -13.797 5.5 21.094 1 82.94 70 ASN A N 1
ATOM 558 C CA . ASN A 1 70 ? -15.125 4.906 21.188 1 82.94 70 ASN A CA 1
ATOM 559 C C . ASN A 1 70 ? -15.648 4.926 22.625 1 82.94 70 ASN A C 1
ATOM 561 O O . ASN A 1 70 ? -16.766 4.488 22.891 1 82.94 70 ASN A O 1
ATOM 565 N N . ALA A 1 71 ? -14.867 5.461 23.531 1 82.06 71 ALA A N 1
ATOM 566 C CA . ALA A 1 71 ? -15.25 5.484 24.953 1 82.06 71 ALA A CA 1
ATOM 567 C C . ALA A 1 71 ? -16.344 6.523 25.203 1 82.06 71 ALA A C 1
ATOM 569 O O . ALA A 1 71 ? -16.391 7.559 24.531 1 82.06 71 ALA A O 1
ATOM 570 N N . LYS A 1 72 ? -17.109 6.117 26.203 1 83.81 72 LYS A N 1
ATOM 571 C CA . LYS A 1 72 ? -18.125 7.074 26.625 1 83.81 72 LYS A CA 1
ATOM 572 C C . LYS A 1 72 ? -17.5 8.328 27.219 1 83.81 72 LYS A C 1
ATOM 574 O O . LYS A 1 72 ? -16.578 8.242 28.031 1 83.81 72 LYS A O 1
ATOM 579 N N . GLY A 1 73 ? -17.891 9.508 26.781 1 84.56 73 GLY A N 1
ATOM 580 C CA . GLY A 1 73 ? -17.391 10.758 27.312 1 84.56 73 GLY A CA 1
ATOM 581 C C . GLY A 1 73 ? -16.125 11.242 26.609 1 84.56 73 GLY A C 1
ATOM 582 O O . GLY A 1 73 ? -15.531 12.242 27.016 1 84.56 73 GLY A O 1
ATOM 583 N N . HIS A 1 74 ? -15.758 10.508 25.625 1 88.81 74 HIS A N 1
ATOM 584 C CA . HIS A 1 74 ? -14.586 10.906 24.859 1 88.81 74 HIS A CA 1
ATOM 585 C C . HIS A 1 74 ? -14.805 12.25 24.172 1 88.81 74 HIS A C 1
ATOM 587 O O . HIS A 1 74 ? -15.914 12.547 23.719 1 88.81 74 HIS A O 1
ATOM 593 N N . ALA A 1 75 ? -13.781 13.141 24.266 1 92.75 75 ALA A N 1
ATOM 594 C CA . ALA A 1 75 ? -13.773 14.398 23.516 1 92.75 75 ALA A CA 1
ATOM 595 C C . ALA A 1 75 ? -12.508 14.531 22.688 1 92.75 75 ALA A C 1
ATOM 597 O O . ALA A 1 75 ? -11.398 14.57 23.219 1 92.75 75 ALA A O 1
ATOM 598 N N . GLY A 1 76 ? -12.742 14.57 21.422 1 93.12 76 GLY A N 1
ATOM 599 C CA . GLY A 1 76 ? -11.625 14.805 20.531 1 93.12 76 GLY A CA 1
ATOM 600 C C . GLY A 1 76 ? -11.336 16.281 20.297 1 93.12 76 GLY A C 1
ATOM 601 O O . GLY A 1 76 ? -12.016 16.922 19.5 1 93.12 76 GLY A O 1
ATOM 602 N N . LEU A 1 77 ? -10.359 16.812 20.969 1 94 77 LEU A N 1
ATOM 603 C CA . LEU A 1 77 ? -9.914 18.188 20.797 1 94 77 LEU A CA 1
ATOM 604 C C . LEU A 1 77 ? -8.727 18.25 19.844 1 94 77 LEU A C 1
ATOM 606 O O . LEU A 1 77 ? -7.633 18.672 20.234 1 94 77 LEU A O 1
ATOM 610 N N . GLY A 1 78 ? -9.008 17.875 18.578 1 90 78 GLY A N 1
ATOM 611 C CA . GLY A 1 78 ? -7.984 17.828 17.547 1 90 78 GLY A CA 1
ATOM 612 C C . GLY A 1 78 ? -7.773 16.422 16.984 1 90 78 GLY A C 1
ATOM 613 O O . GLY A 1 78 ? -6.98 16.234 16.062 1 90 78 GLY A O 1
ATOM 614 N N . GLU A 1 79 ? -8.477 15.469 17.516 1 87 79 GLU A N 1
ATOM 615 C CA . GLU A 1 79 ? -8.398 14.109 17 1 87 79 GLU A CA 1
ATOM 616 C C . GLU A 1 79 ? -8.938 14.031 15.57 1 87 79 GLU A C 1
ATOM 618 O O . GLU A 1 79 ? -10.109 14.328 15.328 1 87 79 GLU A O 1
ATOM 623 N N . ARG A 1 80 ? -8.062 13.633 14.68 1 87.69 80 ARG A N 1
ATOM 624 C CA . ARG A 1 80 ? -8.438 13.672 13.266 1 87.69 80 ARG A CA 1
ATOM 625 C C . ARG A 1 80 ? -8.867 12.297 12.773 1 87.69 80 ARG A C 1
ATOM 627 O O . ARG A 1 80 ? -9.617 12.188 11.805 1 87.69 80 ARG A O 1
ATOM 634 N N . GLU A 1 81 ? -8.43 11.289 13.461 1 86.06 81 GLU A N 1
ATOM 635 C CA . GLU A 1 81 ? -8.766 9.914 13.086 1 86.06 81 GLU A CA 1
ATOM 636 C C . GLU A 1 81 ? -9.836 9.344 14.016 1 86.06 81 GLU A C 1
ATOM 638 O O . GLU A 1 81 ? -10.156 9.938 15.047 1 86.06 81 GLU A O 1
ATOM 643 N N . GLY A 1 82 ? -10.414 8.297 13.602 1 87.25 82 GLY A N 1
ATOM 644 C CA . GLY A 1 82 ? -11.398 7.637 14.445 1 87.25 82 GLY A CA 1
ATOM 645 C C . GLY A 1 82 ? -12.773 8.273 14.375 1 87.25 82 GLY A C 1
ATOM 646 O O . GLY A 1 82 ? -13.617 8.031 15.234 1 87.25 82 GLY A O 1
ATOM 647 N N . ARG A 1 83 ? -12.953 9.133 13.422 1 91.94 83 ARG A N 1
ATOM 648 C CA . ARG A 1 83 ? -14.25 9.766 13.211 1 91.94 83 ARG A CA 1
ATOM 649 C C . ARG A 1 83 ? -14.977 9.148 12.023 1 91.94 83 ARG A C 1
ATOM 651 O O . ARG A 1 83 ? -14.352 8.805 11.016 1 91.94 83 ARG A O 1
ATOM 658 N N . TYR A 1 84 ? -16.328 9 12.188 1 94.56 84 TYR A N 1
ATOM 659 C CA . TYR A 1 84 ? -17.141 8.422 11.109 1 94.56 84 TYR A CA 1
ATOM 660 C C . TYR A 1 84 ? -18.188 9.414 10.625 1 94.56 84 TYR A C 1
ATOM 662 O O . TYR A 1 84 ? -18.906 10.008 11.43 1 94.56 84 TYR A O 1
ATOM 670 N N . LEU A 1 85 ? -18.25 9.578 9.336 1 95.56 85 LEU A N 1
ATOM 671 C CA . LEU A 1 85 ? -19.297 10.383 8.727 1 95.56 85 LEU A CA 1
ATOM 672 C C . LEU A 1 85 ? -20.391 9.484 8.148 1 95.56 85 LEU A C 1
ATOM 674 O O . LEU A 1 85 ? -21.484 9.961 7.824 1 95.56 85 LEU A O 1
ATOM 678 N N . SER A 1 86 ? -20.078 8.148 8.023 1 96.38 86 SER A N 1
ATOM 679 C CA . SER A 1 86 ? -21.031 7.184 7.473 1 96.38 86 SER A CA 1
ATOM 680 C C . SER A 1 86 ? -21.297 6.051 8.461 1 96.38 86 SER A C 1
ATOM 682 O O . SER A 1 86 ? -20.375 5.316 8.828 1 96.38 86 SER A O 1
ATOM 684 N N . PRO A 1 87 ? -22.578 5.859 8.812 1 97.12 87 PRO A N 1
ATOM 685 C CA . PRO A 1 87 ? -22.906 4.723 9.68 1 97.12 87 PRO A CA 1
ATOM 686 C C . PRO A 1 87 ? -22.609 3.377 9.023 1 97.12 87 PRO A C 1
ATOM 688 O O . PRO A 1 87 ? -22.297 2.402 9.719 1 97.12 87 PRO A O 1
ATOM 691 N N . VAL A 1 88 ? -22.703 3.324 7.684 1 97.44 88 VAL A N 1
ATOM 692 C CA . VAL A 1 88 ? -22.422 2.094 6.953 1 97.44 88 VAL A CA 1
ATOM 693 C C . VAL A 1 88 ? -20.953 1.718 7.129 1 97.44 88 VAL A C 1
ATOM 695 O O . VAL A 1 88 ? -20.625 0.551 7.359 1 97.44 88 VAL A O 1
ATOM 698 N N . VAL A 1 89 ? -20.078 2.764 7.043 1 97.38 89 VAL A N 1
ATOM 699 C CA . VAL A 1 89 ? -18.641 2.529 7.195 1 97.38 89 VAL A CA 1
ATOM 700 C C . VAL A 1 89 ? -18.328 2.131 8.641 1 97.38 89 VAL A C 1
ATOM 702 O O . VAL A 1 89 ? -17.531 1.222 8.883 1 97.38 89 VAL A O 1
ATOM 705 N N . GLU A 1 90 ? -18.938 2.787 9.578 1 96.81 90 GLU A N 1
ATOM 706 C CA . GLU A 1 90 ? -18.75 2.447 10.984 1 96.81 90 GLU A CA 1
ATOM 707 C C . GLU A 1 90 ? -19.141 1.001 11.258 1 96.81 90 GLU A C 1
ATOM 709 O O . GLU A 1 90 ? -18.438 0.278 11.953 1 96.81 90 GLU A O 1
ATOM 714 N N . GLU A 1 91 ? -20.234 0.587 10.703 1 96.94 91 GLU A N 1
ATOM 715 C CA . GLU A 1 91 ? -20.75 -0.762 10.914 1 96.94 91 GLU A CA 1
ATOM 716 C C . GLU A 1 91 ? -19.812 -1.811 10.305 1 96.94 91 GLU A C 1
ATOM 718 O O . GLU A 1 91 ? -19.484 -2.803 10.953 1 96.94 91 GLU A O 1
ATOM 723 N N . ARG A 1 92 ? -19.406 -1.6 9.102 1 96.25 92 ARG A N 1
ATOM 724 C CA . ARG A 1 92 ? -18.656 -2.648 8.414 1 96.25 92 ARG A CA 1
ATOM 725 C C . ARG A 1 92 ? -17.234 -2.744 8.945 1 96.25 92 ARG A C 1
ATOM 727 O O . ARG A 1 92 ? -16.531 -3.732 8.703 1 96.25 92 ARG A O 1
ATOM 734 N N . THR A 1 93 ? -16.812 -1.665 9.641 1 95.31 93 THR A N 1
ATOM 735 C CA . THR A 1 93 ? -15.469 -1.698 10.211 1 95.31 93 THR A CA 1
ATOM 736 C C . THR A 1 93 ? -15.523 -1.99 11.711 1 95.31 93 THR A C 1
ATOM 738 O O . THR A 1 93 ? -14.5 -1.978 12.391 1 95.31 93 THR A O 1
ATOM 741 N N . TYR A 1 94 ? -16.766 -2.174 12.266 1 93.88 94 TYR A N 1
ATOM 742 C CA . TYR A 1 94 ? -17 -2.492 13.664 1 93.88 94 TYR A CA 1
ATOM 743 C C . TYR A 1 94 ? -16.453 -1.401 14.578 1 93.88 94 TYR A C 1
ATOM 745 O O . TYR A 1 94 ? -16 -1.682 15.688 1 93.88 94 TYR A O 1
ATOM 753 N N . GLY A 1 95 ? -16.328 -0.181 14.031 1 92.38 95 GLY A N 1
ATOM 754 C CA . GLY A 1 95 ? -15.891 0.965 14.812 1 92.38 95 GLY A CA 1
ATOM 755 C C . GLY A 1 95 ? -14.383 1.074 14.922 1 92.38 95 GLY A C 1
ATOM 756 O O . GLY A 1 95 ? -13.867 1.887 15.695 1 92.38 95 GLY A O 1
ATOM 757 N N . MET A 1 96 ? -13.664 0.293 14.172 1 89.25 96 MET A N 1
ATOM 758 C CA . MET A 1 96 ? -12.211 0.353 14.172 1 89.25 96 MET A CA 1
ATOM 759 C C . MET A 1 96 ? -11.695 1.205 13.016 1 89.25 96 MET A C 1
ATOM 761 O O . MET A 1 96 ? -11.773 0.793 11.852 1 89.25 96 MET A O 1
ATOM 765 N N . ALA A 1 97 ? -11.078 2.344 13.367 1 89.19 97 ALA A N 1
ATOM 766 C CA . ALA A 1 97 ? -10.797 3.303 12.297 1 89.19 97 ALA A CA 1
ATOM 767 C C . ALA A 1 97 ? -9.32 3.672 12.266 1 89.19 97 ALA A C 1
ATOM 769 O O . ALA A 1 97 ? -8.867 4.395 11.375 1 89.19 97 ALA A O 1
ATOM 770 N N . HIS A 1 98 ? -8.492 3.215 13.117 1 86.62 98 HIS A N 1
ATOM 771 C CA . HIS A 1 98 ? -7.152 3.773 13.281 1 86.62 98 HIS A CA 1
ATOM 772 C C . HIS A 1 98 ? -6.137 3.035 12.422 1 86.62 98 HIS A C 1
ATOM 774 O O . HIS A 1 98 ? -4.973 3.434 12.352 1 86.62 98 HIS A O 1
ATOM 780 N N . GLY A 1 99 ? -6.598 1.991 11.742 1 86.94 99 GLY A N 1
ATOM 781 C CA . GLY A 1 99 ? -5.637 1.266 10.93 1 86.94 99 GLY A CA 1
ATOM 782 C C . GLY A 1 99 ? -4.48 0.699 11.734 1 86.94 99 GLY A C 1
ATOM 783 O O . GLY A 1 99 ? -4.652 0.315 12.891 1 86.94 99 GLY A O 1
ATOM 784 N N . ILE A 1 100 ? -3.311 0.55 11.016 1 82.81 100 ILE A N 1
ATOM 785 C CA . ILE A 1 100 ? -2.135 -0.027 11.656 1 82.81 100 ILE A CA 1
ATOM 786 C C . ILE A 1 100 ? -0.981 0.973 11.617 1 82.81 100 ILE A C 1
ATOM 788 O O . ILE A 1 100 ? -0.838 1.728 10.656 1 82.81 100 ILE A O 1
ATOM 792 N N . GLY A 1 101 ? -0.222 1.009 12.719 1 74.75 101 GLY A N 1
ATOM 793 C CA . GLY A 1 101 ? 0.92 1.902 12.82 1 74.75 101 GLY A CA 1
ATOM 794 C C . GLY A 1 101 ? 0.602 3.201 13.531 1 74.75 101 GLY A C 1
ATOM 795 O O . GLY A 1 101 ? -0.555 3.461 13.875 1 74.75 101 GLY A O 1
ATOM 796 N N . ARG A 1 102 ? 1.716 3.912 13.836 1 65.38 102 ARG A N 1
ATOM 797 C CA . ARG A 1 102 ? 1.592 5.219 14.477 1 65.38 102 ARG A CA 1
ATOM 798 C C . ARG A 1 102 ? 2.738 6.137 14.07 1 65.38 102 ARG A C 1
ATOM 800 O O . ARG A 1 102 ? 3.887 5.703 13.977 1 65.38 102 ARG A O 1
ATOM 807 N N . GLY A 1 103 ? 2.434 7.27 13.977 1 60.03 103 GLY A N 1
ATOM 808 C CA . GLY A 1 103 ? 3.445 8.289 13.773 1 60.03 103 GLY A CA 1
ATOM 809 C C . GLY A 1 103 ? 4.375 7.988 12.609 1 60.03 103 GLY A C 1
ATOM 810 O O . GLY A 1 103 ? 5.586 8.195 12.711 1 60.03 103 GLY A O 1
ATOM 811 N N . GLY A 1 104 ? 3.848 7.223 11.711 1 57.97 104 GLY A N 1
ATOM 812 C CA . GLY A 1 104 ? 4.66 6.93 10.539 1 57.97 104 GLY A CA 1
ATOM 813 C C . GLY A 1 104 ? 5.414 5.617 10.656 1 57.97 104 GLY A C 1
ATOM 814 O O . GLY A 1 104 ? 6.301 5.332 9.844 1 57.97 104 GLY A O 1
ATOM 815 N N . ASP A 1 105 ? 5.117 4.918 11.711 1 63.12 105 ASP A N 1
ATOM 816 C CA . ASP A 1 105 ? 5.762 3.629 11.938 1 63.12 105 ASP A CA 1
ATOM 817 C C . ASP A 1 105 ? 4.727 2.512 12.055 1 63.12 105 ASP A C 1
ATOM 819 O O . ASP A 1 105 ? 3.9 2.518 12.969 1 63.12 105 ASP A O 1
ATOM 823 N N . LEU A 1 106 ? 4.855 1.521 11.188 1 67.12 106 LEU A N 1
ATOM 824 C CA . LEU A 1 106 ? 3.883 0.437 11.109 1 67.12 106 LEU A CA 1
ATOM 825 C C . LEU A 1 106 ? 3.939 -0.432 12.367 1 67.12 106 LEU A C 1
ATOM 827 O O . LEU A 1 106 ? 2.936 -1.032 12.758 1 67.12 106 LEU A O 1
ATOM 831 N N . THR A 1 107 ? 5.156 -0.431 12.992 1 61.38 107 THR A N 1
ATOM 832 C CA . THR A 1 107 ? 5.348 -1.337 14.117 1 61.38 107 THR A CA 1
ATOM 833 C C . THR A 1 107 ? 5.027 -0.635 15.438 1 61.38 107 THR A C 1
ATOM 835 O O . THR A 1 107 ? 5.023 -1.265 16.5 1 61.38 107 THR A O 1
ATOM 838 N N . ALA A 1 108 ? 4.832 0.733 15.258 1 57.88 108 ALA A N 1
ATOM 839 C CA . ALA A 1 108 ? 4.59 1.507 16.469 1 57.88 108 ALA A CA 1
ATOM 840 C C . ALA A 1 108 ? 3.209 1.203 17.047 1 57.88 108 ALA A C 1
ATOM 842 O O . ALA A 1 108 ? 2.229 1.101 16.312 1 57.88 108 ALA A O 1
ATOM 843 N N . ALA A 1 109 ? 3.277 0.814 18.344 1 51.09 109 ALA A N 1
ATOM 844 C CA . ALA A 1 109 ? 2.025 0.537 19.047 1 51.09 109 ALA A CA 1
ATOM 845 C C . ALA A 1 109 ? 1.188 1.805 19.203 1 51.09 109 ALA A C 1
ATOM 847 O O . ALA A 1 109 ? 1.731 2.895 19.391 1 51.09 109 ALA A O 1
ATOM 848 N N . GLN A 1 110 ? -0.099 1.814 18.641 1 49.09 110 GLN A N 1
ATOM 849 C CA . GLN A 1 110 ? -0.986 2.943 18.891 1 49.09 110 GLN A CA 1
ATOM 850 C C . GLN A 1 110 ? -1.677 2.807 20.25 1 49.09 110 GLN A C 1
ATOM 852 O O . GLN A 1 110 ? -2.217 1.745 20.578 1 49.09 110 GLN A O 1
ATOM 857 N N . PRO A 1 111 ? -1.438 3.818 21.172 1 40.78 111 PRO A N 1
ATOM 858 C CA . PRO A 1 111 ? -2.152 3.748 22.453 1 40.78 111 PRO A CA 1
ATOM 859 C C . PRO A 1 111 ? -3.639 3.451 22.281 1 40.78 111 PRO A C 1
ATOM 861 O O . PRO A 1 111 ? -4.273 2.9 23.188 1 40.78 111 PRO A O 1
ATOM 864 N N . LYS A 1 112 ? -4.121 4.047 21.344 1 44.38 112 LYS A N 1
ATOM 865 C CA . LYS A 1 112 ? -5.562 3.945 21.141 1 44.38 112 LYS A CA 1
ATOM 866 C C . LYS A 1 112 ? -5.934 2.631 20.453 1 44.38 112 LYS A C 1
ATOM 868 O O . LYS A 1 112 ? -7.102 2.24 20.438 1 44.38 112 LYS A O 1
ATOM 873 N N . ALA A 1 113 ? -5.039 2.201 19.609 1 39.84 113 ALA A N 1
ATOM 874 C CA . ALA A 1 113 ? -5.43 1.066 18.781 1 39.84 113 ALA A CA 1
ATOM 875 C C . ALA A 1 113 ? -4.965 -0.25 19.391 1 39.84 113 ALA A C 1
ATOM 877 O O . ALA A 1 113 ? -3.863 -0.334 19.938 1 39.84 113 ALA A O 1
ATOM 878 N N . ILE A 1 114 ? -5.785 -0.94 20.125 1 36.28 114 ILE A N 1
ATOM 879 C CA . ILE A 1 114 ? -5.398 -2.34 20.266 1 36.28 114 ILE A CA 1
ATOM 880 C C . ILE A 1 114 ? -4.727 -2.82 18.984 1 36.28 114 ILE A C 1
ATOM 882 O O . ILE A 1 114 ? -5.367 -2.893 17.938 1 36.28 114 ILE A O 1
ATOM 886 N N . GLU A 1 115 ? -3.607 -2.328 18.797 1 36.66 115 GLU A N 1
ATOM 887 C CA . GLU A 1 115 ? -2.82 -2.836 17.672 1 36.66 115 GLU A CA 1
ATOM 888 C C . GLU A 1 115 ? -3.133 -4.305 17.406 1 36.66 115 GLU A C 1
ATOM 890 O O . GLU A 1 115 ? -2.721 -5.184 18.156 1 36.66 115 GLU A O 1
ATOM 895 N N . SER A 1 116 ? -4.324 -4.668 17.219 1 34.97 116 SER A N 1
ATOM 896 C CA . SER A 1 116 ? -5.145 -5.859 17.031 1 34.97 116 SER A CA 1
ATOM 897 C C . SER A 1 116 ? -4.34 -6.992 16.406 1 34.97 116 SER A C 1
ATOM 899 O O . SER A 1 116 ? -4.312 -8.109 16.938 1 34.97 116 SER A O 1
ATOM 901 N N . LEU A 1 117 ? -4.555 -7.379 15.062 1 34.31 117 LEU A N 1
ATOM 902 C CA . LEU A 1 117 ? -4.52 -8.695 14.43 1 34.31 117 LEU A CA 1
ATOM 903 C C . LEU A 1 117 ? -3.08 -9.148 14.203 1 34.31 117 LEU A C 1
ATOM 905 O O . LEU A 1 117 ? -2.348 -8.539 13.43 1 34.31 117 LEU A O 1
ATOM 909 N N . THR A 1 118 ? -2.416 -9.594 15.234 1 34.97 118 THR A N 1
ATOM 910 C CA . THR A 1 118 ? -1.086 -10.18 15.148 1 34.97 118 THR A CA 1
ATOM 911 C C . THR A 1 118 ? -1.008 -11.172 13.992 1 34.97 118 THR A C 1
ATOM 913 O O . THR A 1 118 ? -1.994 -11.836 13.664 1 34.97 118 THR A O 1
ATOM 916 N N . PRO A 1 119 ? 0.17 -11.336 13.406 1 36.28 119 PRO A N 1
ATOM 917 C CA . PRO A 1 119 ? 0.495 -12.188 12.258 1 36.28 119 PRO A CA 1
ATOM 918 C C . PRO A 1 119 ? 0.18 -13.664 12.516 1 36.28 119 PRO A C 1
ATOM 920 O O . PRO A 1 119 ? 0.403 -14.156 13.625 1 36.28 119 PRO A O 1
ATOM 923 N N . ILE A 1 120 ? -0.733 -14.289 11.914 1 33.75 120 ILE A N 1
ATOM 924 C CA . ILE A 1 120 ? -1.184 -15.664 11.727 1 33.75 120 ILE A CA 1
ATOM 925 C C . ILE A 1 120 ? -0.01 -16.531 11.281 1 33.75 120 ILE A C 1
ATOM 927 O O . ILE A 1 120 ? 0.671 -16.219 10.305 1 33.75 120 ILE A O 1
ATOM 931 N N . GLN A 1 121 ? 0.647 -17.281 12.203 1 31.61 121 GLN A N 1
ATOM 932 C CA . GLN A 1 121 ? 1.71 -18.219 11.852 1 31.61 121 GLN A CA 1
ATOM 933 C C . GLN A 1 121 ? 1.209 -19.281 10.875 1 31.61 121 GLN A C 1
ATOM 935 O O . GLN A 1 121 ? 0.262 -20.016 11.172 1 31.61 121 GLN A O 1
ATOM 940 N N . ALA A 1 122 ? 1.174 -19.109 9.719 1 31.94 122 ALA A N 1
ATOM 941 C CA . ALA A 1 122 ? 0.793 -20.047 8.672 1 31.94 122 ALA A CA 1
ATOM 942 C C . ALA A 1 122 ? 1.774 -21.219 8.602 1 31.94 122 ALA A C 1
ATOM 944 O O . ALA A 1 122 ? 2.84 -21.109 7.996 1 31.94 122 ALA A O 1
ATOM 945 N N . GLY A 1 123 ? 1.632 -22.297 9.344 1 33.28 123 GLY A N 1
ATOM 946 C CA . GLY A 1 123 ? 2.016 -23.703 9.234 1 33.28 123 GLY A CA 1
ATOM 947 C C . GLY A 1 123 ? 3.502 -23.891 9 1 33.28 123 GLY A C 1
ATOM 948 O O . GLY A 1 123 ? 3.939 -24.984 8.641 1 33.28 123 GLY A O 1
ATOM 949 N N . TYR A 1 124 ? 4.293 -22.969 8.688 1 39.91 124 TYR A N 1
ATOM 950 C CA . TYR A 1 124 ? 5.676 -23.312 8.367 1 39.91 124 TYR A CA 1
ATOM 951 C C . TYR A 1 124 ? 6.453 -23.672 9.633 1 39.91 124 TYR A C 1
ATOM 953 O O . TYR A 1 124 ? 6.32 -23 10.656 1 39.91 124 TYR A O 1
ATOM 961 N N . THR A 1 125 ? 6.84 -24.922 9.812 1 38.97 125 THR A N 1
ATOM 962 C CA . THR A 1 125 ? 7.582 -25.375 10.977 1 38.97 125 THR A CA 1
ATOM 963 C C . THR A 1 125 ? 8.781 -24.469 11.242 1 38.97 125 THR A C 1
ATOM 965 O O . THR A 1 125 ? 9.195 -24.297 12.391 1 38.97 125 THR A O 1
ATOM 968 N N . SER A 1 126 ? 9.469 -24.047 10.156 1 47.75 126 SER A N 1
ATOM 969 C CA . SER A 1 126 ? 10.727 -23.328 10.336 1 47.75 126 SER A CA 1
ATOM 970 C C . SER A 1 126 ? 10.539 -21.828 10.117 1 47.75 126 SER A C 1
ATOM 972 O O . SER A 1 126 ? 11.328 -21.203 9.406 1 47.75 126 SER A O 1
ATOM 974 N N . VAL A 1 127 ? 9.477 -21.391 10.633 1 61.78 127 VAL A N 1
ATOM 975 C CA . VAL A 1 127 ? 9.242 -19.969 10.438 1 61.78 127 VAL A CA 1
ATOM 976 C C . VAL A 1 127 ? 9.664 -19.188 11.688 1 61.78 127 VAL A C 1
ATOM 978 O O . VAL A 1 127 ? 9.273 -19.531 12.805 1 61.78 127 VAL A O 1
ATOM 981 N N . LYS A 1 128 ? 10.68 -18.297 11.461 1 64.75 128 LYS A N 1
ATOM 982 C CA . LYS A 1 128 ? 11.141 -17.438 12.547 1 64.75 128 LYS A CA 1
ATOM 983 C C . LYS A 1 128 ? 10.117 -16.344 12.867 1 64.75 128 LYS A C 1
ATOM 985 O O . LYS A 1 128 ? 9.758 -16.141 14.031 1 64.75 128 LYS A O 1
ATOM 990 N N . GLU A 1 129 ? 9.703 -15.672 11.742 1 76.31 129 GLU A N 1
ATOM 991 C CA . GLU A 1 129 ? 8.82 -14.523 11.906 1 76.31 129 GLU A CA 1
ATOM 992 C C . GLU A 1 129 ? 7.852 -14.398 10.734 1 76.31 129 GLU A C 1
ATOM 994 O O . GLU A 1 129 ? 8.203 -14.711 9.602 1 76.31 129 GLU A O 1
ATOM 999 N N . THR A 1 130 ? 6.574 -14.133 11.031 1 83.06 130 THR A N 1
ATOM 1000 C CA . THR A 1 130 ? 5.586 -13.867 9.992 1 83.06 130 THR A CA 1
ATOM 1001 C C . THR A 1 130 ? 4.793 -12.602 10.312 1 83.06 130 THR A C 1
ATOM 1003 O O . THR A 1 130 ? 4.492 -12.328 11.477 1 83.06 130 THR A O 1
ATOM 1006 N N . THR A 1 131 ? 4.535 -11.773 9.312 1 82.81 131 THR A N 1
ATOM 1007 C CA . THR A 1 131 ? 3.754 -10.555 9.492 1 82.81 131 THR A CA 1
ATOM 1008 C C . THR A 1 131 ? 2.818 -10.328 8.305 1 82.81 131 THR A C 1
ATOM 1010 O O . THR A 1 131 ? 3.115 -10.75 7.188 1 82.81 131 THR A O 1
ATOM 1013 N N . VAL A 1 132 ? 1.647 -9.75 8.641 1 87.75 132 VAL A N 1
ATOM 1014 C CA . VAL A 1 132 ? 0.723 -9.352 7.582 1 87.75 132 VAL A CA 1
ATOM 1015 C C . VAL A 1 132 ? 1.087 -7.961 7.07 1 87.75 132 VAL A C 1
ATOM 1017 O O . VAL A 1 132 ? 1.24 -7.023 7.855 1 87.75 132 VAL A O 1
ATOM 1020 N N . LEU A 1 133 ? 1.334 -7.848 5.84 1 89.94 133 LEU A N 1
ATOM 1021 C CA . LEU A 1 133 ? 1.514 -6.555 5.188 1 89.94 133 LEU A CA 1
ATOM 1022 C C . LEU A 1 133 ? 0.243 -6.133 4.457 1 89.94 133 LEU A C 1
ATOM 1024 O O . LEU A 1 133 ? -0.29 -6.891 3.643 1 89.94 133 LEU A O 1
ATOM 1028 N N . PRO A 1 134 ? -0.34 -4.969 4.773 1 91.88 134 PRO A N 1
ATOM 1029 C CA . PRO A 1 134 ? -1.606 -4.535 4.184 1 91.88 134 PRO A CA 1
ATOM 1030 C C . PRO A 1 134 ? -1.442 -4.016 2.756 1 91.88 134 PRO A C 1
ATOM 1032 O O . PRO A 1 134 ? -1.984 -2.961 2.412 1 91.88 134 PRO A O 1
ATOM 1035 N N . VAL A 1 135 ? -0.684 -4.652 1.957 1 94.69 135 VAL A N 1
ATOM 1036 C CA . VAL A 1 135 ? -0.525 -4.496 0.515 1 94.69 135 VAL A CA 1
ATOM 1037 C C . VAL A 1 135 ? -0.385 -5.867 -0.142 1 94.69 135 VAL A C 1
ATOM 1039 O O . VAL A 1 135 ? 0.058 -6.824 0.494 1 94.69 135 VAL A O 1
ATOM 1042 N N . ALA A 1 136 ? -0.797 -5.934 -1.372 1 94.81 136 ALA A N 1
ATOM 1043 C CA . ALA A 1 136 ? -0.817 -7.219 -2.064 1 94.81 136 ALA A CA 1
ATOM 1044 C C . ALA A 1 136 ? 0.588 -7.637 -2.488 1 94.81 136 ALA A C 1
ATOM 1046 O O . ALA A 1 136 ? 1.577 -7.039 -2.057 1 94.81 136 ALA A O 1
ATOM 1047 N N . THR A 1 137 ? 0.715 -8.734 -3.203 1 95 137 THR A N 1
ATOM 1048 C CA . THR A 1 137 ? 1.958 -9.438 -3.51 1 95 137 THR A CA 1
ATOM 1049 C C . THR A 1 137 ? 2.941 -8.516 -4.219 1 95 137 THR A C 1
ATOM 1051 O O . THR A 1 137 ? 4.105 -8.414 -3.824 1 95 137 THR A O 1
ATOM 1054 N N . GLY A 1 138 ? 2.504 -7.82 -5.281 1 95.25 138 GLY A N 1
ATOM 1055 C CA . GLY A 1 138 ? 3.391 -6.949 -6.035 1 95.25 138 GLY A CA 1
ATOM 1056 C C . GLY A 1 138 ? 4.039 -5.875 -5.184 1 95.25 138 GLY A C 1
ATOM 1057 O O . GLY A 1 138 ? 5.254 -5.68 -5.242 1 95.25 138 GLY A O 1
ATOM 1058 N N . MET A 1 139 ? 3.258 -5.18 -4.438 1 95.81 139 MET A N 1
ATOM 1059 C CA . MET A 1 139 ? 3.76 -4.137 -3.549 1 95.81 139 MET A CA 1
ATOM 1060 C C . MET A 1 139 ? 4.668 -4.727 -2.475 1 95.81 139 MET A C 1
ATOM 1062 O O . MET A 1 139 ? 5.652 -4.102 -2.078 1 95.81 139 MET A O 1
ATOM 1066 N N . SER A 1 140 ? 4.301 -5.867 -1.965 1 95.75 140 SER A N 1
ATOM 1067 C CA . SER A 1 140 ? 5.129 -6.527 -0.962 1 95.75 140 SER A CA 1
ATOM 1068 C C . SER A 1 140 ? 6.516 -6.84 -1.51 1 95.75 140 SER A C 1
ATOM 1070 O O . SER A 1 140 ? 7.52 -6.668 -0.811 1 95.75 140 SER A O 1
ATOM 1072 N N . ILE A 1 141 ? 6.566 -7.324 -2.715 1 97.5 141 ILE A N 1
ATOM 1073 C CA . ILE A 1 141 ? 7.848 -7.59 -3.357 1 97.5 141 ILE A CA 1
ATOM 1074 C C . ILE A 1 141 ? 8.625 -6.285 -3.504 1 97.5 141 ILE A C 1
ATOM 1076 O O . ILE A 1 141 ? 9.82 -6.227 -3.191 1 97.5 141 ILE A O 1
ATOM 1080 N N . MET A 1 142 ? 8.016 -5.262 -3.949 1 97.06 142 MET A N 1
ATOM 1081 C CA . MET A 1 142 ? 8.672 -3.971 -4.141 1 97.06 142 MET A CA 1
ATOM 1082 C C . MET A 1 142 ? 9.273 -3.469 -2.83 1 97.06 142 MET A C 1
ATOM 1084 O O . MET A 1 142 ? 10.422 -3.031 -2.795 1 97.06 142 MET A O 1
ATOM 1088 N N . LEU A 1 143 ? 8.453 -3.469 -1.789 1 95.88 143 LEU A N 1
ATOM 1089 C CA . LEU A 1 143 ? 8.93 -3.008 -0.489 1 95.88 143 LEU A CA 1
ATOM 1090 C C . LEU A 1 143 ? 10.125 -3.834 -0.026 1 95.88 143 LEU A C 1
ATOM 1092 O O . LEU A 1 143 ? 11.055 -3.299 0.586 1 95.88 143 LEU A O 1
ATOM 1096 N N . SER A 1 144 ? 10.078 -5.141 -0.291 1 96.5 144 SER A N 1
ATOM 1097 C CA . SER A 1 144 ? 11.203 -6.012 0.039 1 96.5 144 SER A CA 1
ATOM 1098 C C . SER A 1 144 ? 12.453 -5.613 -0.736 1 96.5 144 SER A C 1
ATOM 1100 O O . SER A 1 144 ? 13.555 -5.582 -0.179 1 96.5 144 SER A O 1
ATOM 1102 N N . LEU A 1 145 ? 12.305 -5.316 -1.956 1 97.75 145 LEU A N 1
ATOM 1103 C CA . LEU A 1 145 ? 13.414 -4.918 -2.809 1 97.75 145 LEU A CA 1
ATOM 1104 C C . LEU A 1 145 ? 14.008 -3.592 -2.344 1 97.75 145 LEU A C 1
ATOM 1106 O O . LEU A 1 145 ? 15.227 -3.434 -2.297 1 97.75 145 LEU A O 1
ATOM 1110 N N . LEU A 1 146 ? 13.141 -2.662 -2.043 1 96.12 146 LEU A N 1
ATOM 1111 C CA . LEU A 1 146 ? 13.609 -1.365 -1.568 1 96.12 146 LEU A CA 1
ATOM 1112 C C . LEU A 1 146 ? 14.383 -1.513 -0.262 1 96.12 146 LEU A C 1
ATOM 1114 O O . LEU A 1 146 ? 15.375 -0.817 -0.043 1 96.12 146 LEU A O 1
ATOM 1118 N N . SER A 1 147 ? 13.914 -2.355 0.582 1 93.06 147 SER A N 1
ATOM 1119 C CA . SER A 1 147 ? 14.609 -2.609 1.837 1 93.06 147 SER A CA 1
ATOM 1120 C C . SER A 1 147 ? 15.984 -3.232 1.59 1 93.06 147 SER A C 1
ATOM 1122 O O . SER A 1 147 ? 16.953 -2.898 2.271 1 93.06 147 SER A O 1
ATOM 1124 N N . LEU A 1 148 ? 16.078 -4.152 0.67 1 95.06 148 LEU A N 1
ATOM 1125 C CA . LEU A 1 148 ? 17.359 -4.766 0.311 1 95.06 148 LEU A CA 1
ATOM 1126 C C . LEU A 1 148 ? 18.297 -3.734 -0.292 1 95.06 148 LEU A C 1
ATOM 1128 O O . LEU A 1 148 ? 19.5 -3.752 -0.013 1 95.06 148 LEU A O 1
ATOM 1132 N N . ARG A 1 149 ? 17.75 -2.92 -1.099 1 94 149 ARG A N 1
ATOM 1133 C CA . ARG A 1 149 ? 18.562 -1.888 -1.733 1 94 149 ARG A CA 1
ATOM 1134 C C . ARG A 1 149 ? 19.156 -0.946 -0.694 1 94 149 ARG A C 1
ATOM 1136 O O . ARG A 1 149 ? 20.297 -0.475 -0.853 1 94 149 ARG A O 1
ATOM 1143 N N . ALA A 1 150 ? 18.359 -0.606 0.282 1 88.69 150 ALA A N 1
ATOM 1144 C CA . ALA A 1 150 ? 18.859 0.248 1.359 1 88.69 150 ALA A CA 1
ATOM 1145 C C . ALA A 1 150 ? 20.062 -0.386 2.055 1 88.69 150 ALA A C 1
ATOM 1147 O O . ALA A 1 150 ? 20.953 0.319 2.52 1 88.69 150 ALA A O 1
ATOM 1148 N N . LEU A 1 151 ? 20.109 -1.667 2.098 1 87.38 151 LEU A N 1
ATOM 1149 C CA . LEU A 1 151 ? 21.203 -2.396 2.734 1 87.38 151 LEU A CA 1
ATOM 1150 C C . LEU A 1 151 ? 22.422 -2.471 1.812 1 87.38 151 LEU A C 1
ATOM 1152 O O . LEU A 1 151 ? 23.547 -2.543 2.283 1 87.38 151 LEU A O 1
ATOM 1156 N N . ASN A 1 152 ? 22.125 -2.553 0.574 1 91.56 152 ASN A N 1
ATOM 1157 C CA . ASN A 1 152 ? 23.172 -2.629 -0.44 1 91.56 152 ASN A CA 1
ATOM 1158 C C . ASN A 1 152 ? 22.891 -1.666 -1.594 1 91.56 152 ASN A C 1
ATOM 1160 O O . ASN A 1 152 ? 22.562 -2.094 -2.699 1 91.56 152 ASN A O 1
ATOM 1164 N N . PRO A 1 153 ? 23.203 -0.368 -1.424 1 87.75 153 PRO A N 1
ATOM 1165 C CA . PRO A 1 153 ? 22.859 0.655 -2.41 1 87.75 153 PRO A CA 1
ATOM 1166 C C . PRO A 1 153 ? 23.578 0.465 -3.742 1 87.75 153 PRO A C 1
ATOM 1168 O O . PRO A 1 153 ? 23.141 0.991 -4.77 1 87.75 153 PRO A O 1
ATOM 1171 N N . GLY A 1 154 ? 24.641 -0.262 -3.729 1 90.75 154 GLY A N 1
ATOM 1172 C CA . GLY A 1 154 ? 25.391 -0.475 -4.957 1 90.75 154 GLY A CA 1
ATOM 1173 C C . GLY A 1 154 ? 24.781 -1.545 -5.848 1 90.75 154 GLY A C 1
ATOM 1174 O O . GLY A 1 154 ? 25.109 -1.633 -7.031 1 90.75 154 GLY A O 1
ATOM 1175 N N . ALA A 1 155 ? 23.938 -2.402 -5.309 1 95.88 1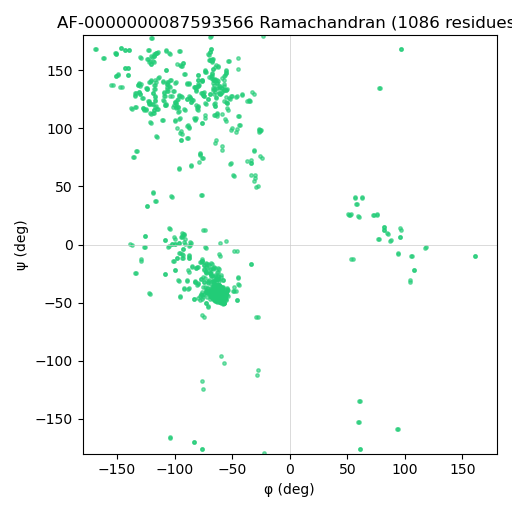55 ALA A N 1
ATOM 1176 C CA . ALA A 1 155 ? 23.297 -3.473 -6.07 1 95.88 155 ALA A CA 1
ATOM 1177 C C . ALA A 1 155 ? 22.078 -2.955 -6.82 1 95.88 155 ALA A C 1
ATOM 1179 O O . ALA A 1 155 ? 21.266 -2.209 -6.266 1 95.88 155 ALA A O 1
ATOM 1180 N N . ASP A 1 156 ? 21.891 -3.328 -8.094 1 95.88 156 ASP A N 1
ATOM 1181 C CA . ASP A 1 156 ? 20.812 -2.736 -8.883 1 95.88 156 ASP A CA 1
ATOM 1182 C C . ASP A 1 156 ? 20.109 -3.793 -9.734 1 95.88 156 ASP A C 1
ATOM 1184 O O . ASP A 1 156 ? 19.219 -3.473 -10.516 1 95.88 156 ASP A O 1
ATOM 1188 N N . SER A 1 157 ? 20.516 -5.07 -9.672 1 98.31 157 SER A N 1
ATOM 1189 C CA . SER A 1 157 ? 19.969 -6.094 -10.555 1 98.31 157 SER A CA 1
ATOM 1190 C C . SER A 1 157 ? 19.266 -7.184 -9.766 1 98.31 157 SER A C 1
ATOM 1192 O O . SER A 1 157 ? 19.734 -7.605 -8.711 1 98.31 157 SER A O 1
ATOM 1194 N N . VAL A 1 158 ? 18.156 -7.57 -10.266 1 98.75 158 VAL A N 1
ATOM 1195 C CA . VAL A 1 158 ? 17.359 -8.656 -9.688 1 98.75 158 VAL A CA 1
ATOM 1196 C C . VAL A 1 158 ? 17.312 -9.828 -10.656 1 98.75 158 VAL A C 1
ATOM 1198 O O . VAL A 1 158 ? 16.797 -9.703 -11.773 1 98.75 158 VAL A O 1
ATOM 1201 N N . ILE A 1 159 ? 17.859 -10.953 -10.273 1 98.88 159 ILE A N 1
ATOM 1202 C CA . ILE A 1 159 ? 17.75 -12.18 -11.062 1 98.88 159 ILE A CA 1
ATOM 1203 C C . ILE A 1 159 ? 16.391 -12.828 -10.812 1 98.88 159 ILE A C 1
ATOM 1205 O O . ILE A 1 159 ? 16.047 -13.156 -9.672 1 98.88 159 ILE A O 1
ATOM 1209 N N . TRP A 1 160 ? 15.633 -12.961 -11.844 1 98.75 160 TRP A N 1
ATOM 1210 C CA . TRP A 1 160 ? 14.25 -13.398 -11.719 1 98.75 160 TRP A CA 1
ATOM 1211 C C . TRP A 1 160 ? 14.008 -14.672 -12.531 1 98.75 160 TRP A C 1
ATOM 1213 O O . TRP A 1 160 ? 14.141 -14.664 -13.758 1 98.75 160 TRP A O 1
ATOM 1223 N N . CYS A 1 161 ? 13.734 -15.789 -11.773 1 98.69 161 CYS A N 1
ATOM 1224 C CA . CYS A 1 161 ? 13.258 -16.969 -12.492 1 98.69 161 CYS A CA 1
ATOM 1225 C C . CYS A 1 161 ? 11.914 -16.688 -13.164 1 98.69 161 CYS A C 1
ATOM 1227 O O . CYS A 1 161 ? 10.898 -16.531 -12.484 1 98.69 161 CYS A O 1
ATOM 1229 N N . ARG A 1 162 ? 11.898 -16.672 -14.414 1 98.25 162 ARG A N 1
ATOM 1230 C CA . ARG A 1 162 ? 10.75 -16.188 -15.172 1 98.25 162 ARG A CA 1
ATOM 1231 C C . ARG A 1 162 ? 9.484 -16.953 -14.797 1 98.25 162 ARG A C 1
ATOM 1233 O O . ARG A 1 162 ? 9.469 -18.188 -14.805 1 98.25 162 ARG A O 1
ATOM 1240 N N . CYS A 1 163 ? 8.531 -16.344 -14.398 1 97 163 CYS A N 1
ATOM 1241 C CA . CYS A 1 163 ? 7.137 -16.734 -14.188 1 97 163 CYS A CA 1
ATOM 1242 C C . CYS A 1 163 ? 6.188 -15.641 -14.672 1 97 163 CYS A C 1
ATOM 1244 O O . CYS A 1 163 ? 6.195 -14.523 -14.141 1 97 163 CYS A O 1
ATOM 1246 N N . ASP A 1 164 ? 5.422 -15.977 -15.625 1 94.62 164 ASP A N 1
ATOM 1247 C CA . ASP A 1 164 ? 4.699 -14.945 -16.359 1 94.62 164 ASP A CA 1
ATOM 1248 C C . ASP A 1 164 ? 3.508 -14.43 -15.562 1 94.62 164 ASP A C 1
ATOM 1250 O O . ASP A 1 164 ? 2.355 -14.664 -15.938 1 94.62 164 ASP A O 1
ATOM 1254 N N . GLN A 1 165 ? 3.742 -13.68 -14.609 1 91.5 165 GLN A N 1
ATOM 1255 C CA . GLN A 1 165 ? 2.883 -12.789 -13.828 1 91.5 165 GLN A CA 1
ATOM 1256 C C . GLN A 1 165 ? 3.496 -11.398 -13.703 1 91.5 165 GLN A C 1
ATOM 1258 O O . GLN A 1 165 ? 4.66 -11.258 -13.328 1 91.5 165 GLN A O 1
ATOM 1263 N N . LYS A 1 166 ? 2.791 -10.406 -13.953 1 90.44 166 LYS A N 1
ATOM 1264 C CA . LYS A 1 166 ? 3.332 -9.062 -14.141 1 90.44 166 LYS A CA 1
ATOM 1265 C C . LYS A 1 166 ? 3.795 -8.461 -12.812 1 90.44 166 LYS A C 1
ATOM 1267 O O . LYS A 1 166 ? 4.641 -7.566 -12.797 1 90.44 166 LYS A O 1
ATOM 1272 N N . SER A 1 167 ? 3.277 -8.922 -11.688 1 91.12 167 SER A N 1
ATOM 1273 C CA . SER A 1 167 ? 3.49 -8.281 -10.391 1 91.12 167 SER A CA 1
ATOM 1274 C C . SER A 1 167 ? 4.977 -8.172 -10.062 1 91.12 167 SER A C 1
ATOM 1276 O O . SER A 1 167 ? 5.445 -7.113 -9.633 1 91.12 167 SER A O 1
ATOM 1278 N N . CYS A 1 168 ? 5.707 -9.25 -10.281 1 94.88 168 CYS A N 1
ATOM 1279 C CA . CYS A 1 168 ? 7.113 -9.25 -9.898 1 94.88 168 CYS A CA 1
ATOM 1280 C C . CYS A 1 168 ? 7.93 -8.344 -10.82 1 94.88 168 CYS A C 1
ATOM 1282 O O . CYS A 1 168 ? 8.656 -7.465 -10.352 1 94.88 168 CYS A O 1
ATOM 1284 N N . PRO A 1 169 ? 7.891 -8.484 -12.156 1 95.31 169 PRO A N 1
ATOM 1285 C CA . PRO A 1 169 ? 8.633 -7.574 -13.039 1 95.31 169 PRO A CA 1
ATOM 1286 C C . PRO A 1 169 ? 8.281 -6.105 -12.805 1 95.31 169 PRO A C 1
ATOM 1288 O O . PRO A 1 169 ? 9.164 -5.242 -12.812 1 95.31 169 PRO A O 1
ATOM 1291 N N . LYS A 1 170 ? 7.062 -5.816 -12.609 1 92.75 170 LYS A N 1
ATOM 1292 C CA . LYS A 1 170 ? 6.645 -4.438 -12.359 1 92.75 170 LYS A CA 1
ATOM 1293 C C . LYS A 1 170 ? 7.199 -3.924 -11.039 1 92.75 170 LYS A C 1
ATOM 1295 O O . LYS A 1 170 ? 7.52 -2.74 -10.914 1 92.75 170 LYS A O 1
ATOM 1300 N N . ALA A 1 171 ? 7.16 -4.789 -10.031 1 95.56 171 ALA A N 1
ATOM 1301 C CA . ALA A 1 171 ? 7.742 -4.414 -8.742 1 95.56 171 ALA A CA 1
ATOM 1302 C C . ALA A 1 171 ? 9.211 -4.027 -8.898 1 95.56 171 ALA A C 1
ATOM 1304 O O . ALA A 1 171 ? 9.664 -3.031 -8.32 1 95.56 171 ALA A O 1
ATOM 1305 N N . VAL A 1 172 ? 9.961 -4.84 -9.664 1 96.94 172 VAL A N 1
ATOM 1306 C CA . VAL A 1 172 ? 11.383 -4.578 -9.906 1 96.94 172 VAL A CA 1
ATOM 1307 C C . VAL A 1 172 ? 11.547 -3.238 -10.617 1 96.94 172 VAL A C 1
ATOM 1309 O O . VAL A 1 172 ? 12.398 -2.43 -10.25 1 96.94 172 VAL A O 1
ATOM 1312 N N . GLN A 1 173 ? 10.734 -3.045 -11.586 1 92.62 173 GLN A N 1
ATOM 1313 C CA . GLN A 1 173 ? 10.805 -1.811 -12.359 1 92.62 173 GLN A CA 1
ATOM 1314 C C . GLN A 1 173 ? 10.469 -0.599 -11.492 1 92.62 173 GLN A C 1
ATOM 1316 O O . GLN A 1 173 ? 11.148 0.426 -11.562 1 92.62 173 GLN A O 1
ATOM 1321 N N . MET A 1 174 ? 9.453 -0.703 -10.789 1 92.19 174 MET A N 1
ATOM 1322 C CA . MET A 1 174 ? 9.016 0.408 -9.945 1 92.19 174 MET A CA 1
ATOM 1323 C C . MET A 1 174 ? 10.07 0.749 -8.906 1 92.19 174 MET A C 1
ATOM 1325 O O . MET A 1 174 ? 10.219 1.911 -8.523 1 92.19 174 MET A O 1
ATOM 1329 N N . ALA A 1 175 ? 10.75 -0.235 -8.438 1 94.88 175 ALA A N 1
ATOM 1330 C CA . ALA A 1 175 ? 11.812 -0.027 -7.453 1 94.88 175 ALA A CA 1
ATOM 1331 C C . ALA A 1 175 ? 13.047 0.602 -8.102 1 94.88 175 ALA A C 1
ATOM 1333 O O . ALA A 1 175 ? 14.031 0.89 -7.426 1 94.88 175 ALA A O 1
ATOM 1334 N N . GLY A 1 176 ? 13.016 0.828 -9.438 1 91.88 176 GLY A N 1
ATOM 1335 C CA . GLY A 1 176 ? 14.133 1.421 -10.156 1 91.88 176 GLY A CA 1
ATOM 1336 C C . GLY A 1 176 ? 15.281 0.454 -10.375 1 91.88 176 GLY A C 1
ATOM 1337 O O . GLY A 1 176 ? 16.438 0.865 -10.438 1 91.88 176 GLY A O 1
ATOM 1338 N N . LEU A 1 177 ? 14.992 -0.806 -10.398 1 96.06 177 LEU A N 1
ATOM 1339 C CA . LEU A 1 177 ? 16.016 -1.84 -10.523 1 96.06 177 LEU A CA 1
ATOM 1340 C C . LEU A 1 177 ? 15.977 -2.473 -11.914 1 96.06 177 LEU A C 1
ATOM 1342 O O . LEU A 1 177 ? 15.031 -2.26 -12.672 1 96.06 177 LEU A O 1
ATOM 1346 N N . THR A 1 178 ? 17 -3.193 -12.195 1 96.94 178 THR A N 1
ATOM 1347 C CA . THR A 1 178 ? 17.109 -3.891 -13.469 1 96.94 178 THR A CA 1
ATOM 1348 C C . THR A 1 178 ? 16.672 -5.348 -13.328 1 96.94 178 THR A C 1
ATOM 1350 O O . THR A 1 178 ? 17.203 -6.078 -12.492 1 96.94 178 THR A O 1
ATOM 1353 N N . LEU A 1 179 ? 15.734 -5.723 -14.148 1 97.88 179 LEU A N 1
ATOM 1354 C CA . LEU A 1 179 ? 15.258 -7.098 -14.164 1 97.88 179 LEU A CA 1
ATOM 1355 C C . LEU A 1 179 ? 16.125 -7.965 -15.078 1 97.88 179 LEU A C 1
ATOM 1357 O O . LEU A 1 179 ? 16.344 -7.621 -16.234 1 97.88 179 LEU A O 1
ATOM 1361 N N . VAL A 1 180 ? 16.641 -9.055 -14.57 1 98.44 180 VAL A N 1
ATOM 1362 C CA . VAL A 1 180 ? 17.391 -10.039 -15.344 1 98.44 180 VAL A CA 1
ATOM 1363 C C . VAL A 1 180 ? 16.641 -11.367 -15.344 1 98.44 180 VAL A C 1
ATOM 1365 O O . VAL A 1 180 ? 16.891 -12.234 -14.5 1 98.44 180 VAL A O 1
ATOM 1368 N N . PRO A 1 181 ? 15.844 -11.578 -16.344 1 98.19 181 PRO A N 1
ATOM 1369 C CA . PRO A 1 181 ? 15.047 -12.805 -16.406 1 98.19 181 PRO A CA 1
ATOM 1370 C C . PRO A 1 181 ? 15.867 -14.023 -16.812 1 98.19 181 PRO A C 1
ATOM 1372 O O . PRO A 1 181 ? 16.75 -13.914 -17.672 1 98.19 181 PRO A O 1
ATOM 1375 N N . VAL A 1 182 ? 15.602 -15.156 -16.203 1 98.5 182 VAL A N 1
ATOM 1376 C CA . VAL A 1 182 ? 16.172 -16.453 -16.578 1 98.5 182 VAL A CA 1
ATOM 1377 C C . VAL A 1 182 ? 15.047 -17.406 -16.984 1 98.5 182 VAL A C 1
ATOM 1379 O O . VAL A 1 182 ? 14.242 -17.812 -16.156 1 98.5 182 VAL A O 1
ATOM 1382 N N . ASP A 1 183 ? 15.023 -17.766 -18.219 1 96.88 183 ASP A N 1
ATOM 1383 C CA . ASP A 1 183 ? 14.062 -18.766 -18.703 1 96.88 183 ASP A CA 1
ATOM 1384 C C . ASP A 1 183 ? 14.336 -20.125 -18.062 1 96.88 183 ASP A C 1
ATOM 1386 O O . ASP A 1 183 ? 15.492 -20.516 -17.875 1 96.88 183 ASP A O 1
ATOM 1390 N N . GLY A 1 184 ? 13.242 -20.797 -17.766 1 97.69 184 GLY A N 1
ATOM 1391 C CA . GLY A 1 184 ? 13.422 -22.188 -17.359 1 97.69 184 GLY A CA 1
ATOM 1392 C C . GLY A 1 184 ? 13.883 -23.078 -18.5 1 97.69 184 GLY A C 1
ATOM 1393 O O . GLY A 1 184 ? 14.141 -22.594 -19.609 1 97.69 184 GLY A O 1
ATOM 1394 N N . ILE A 1 185 ? 14.086 -24.328 -18.188 1 97.94 185 ILE A N 1
ATOM 1395 C CA . ILE A 1 185 ? 14.414 -25.328 -19.188 1 97.94 185 ILE A CA 1
ATOM 1396 C C . ILE A 1 185 ? 13.125 -25.938 -19.75 1 97.94 185 ILE A C 1
ATOM 1398 O O . ILE A 1 185 ? 12.266 -26.375 -18.984 1 97.94 185 ILE A O 1
ATOM 1402 N N . LEU A 1 186 ? 13.039 -25.859 -21.062 1 97.56 186 LEU A N 1
ATOM 1403 C CA . LEU A 1 186 ? 11.922 -26.516 -21.719 1 97.56 186 LEU A CA 1
ATOM 1404 C C . LEU A 1 186 ? 12.195 -28.016 -21.922 1 97.56 186 LEU A C 1
ATOM 1406 O O . LEU A 1 186 ? 13.039 -28.391 -22.734 1 97.56 186 LEU A O 1
ATOM 1410 N N . GLU A 1 187 ? 11.523 -28.797 -21.156 1 96.56 187 GLU A N 1
ATOM 1411 C CA . GLU A 1 187 ? 11.664 -30.234 -21.328 1 96.56 187 GLU A CA 1
ATOM 1412 C C . GLU A 1 187 ? 10.68 -30.766 -22.375 1 96.56 187 GLU A C 1
ATOM 1414 O O . GLU A 1 187 ? 9.539 -30.312 -22.438 1 96.56 187 GLU A O 1
ATOM 1419 N N . THR A 1 188 ? 11.156 -31.656 -23.203 1 95.19 188 THR A N 1
ATOM 1420 C CA . THR A 1 188 ? 10.359 -32.188 -24.281 1 95.19 188 THR A CA 1
ATOM 1421 C C . THR A 1 188 ? 10.273 -33.719 -24.188 1 95.19 188 THR A C 1
ATOM 1423 O O . THR A 1 188 ? 11.055 -34.344 -23.484 1 95.19 188 THR A O 1
ATOM 1426 N N . ASN A 1 189 ? 9.242 -34.281 -24.844 1 92.81 189 ASN A N 1
ATOM 1427 C CA . ASN A 1 189 ? 9.133 -35.719 -24.922 1 92.81 189 ASN A CA 1
ATOM 1428 C C . ASN A 1 189 ? 9.984 -36.281 -26.062 1 92.81 189 ASN A C 1
ATOM 1430 O O . ASN A 1 189 ? 10.82 -35.562 -26.625 1 92.81 189 ASN A O 1
ATOM 1434 N N . GLN A 1 190 ? 9.797 -37.562 -26.359 1 90.69 190 GLN A N 1
ATOM 1435 C CA . GLN A 1 190 ? 10.594 -38.25 -27.359 1 90.69 190 GLN A CA 1
ATOM 1436 C C . GLN A 1 190 ? 10.359 -37.656 -28.75 1 90.69 190 GLN A C 1
ATOM 1438 O O . GLN A 1 190 ? 11.266 -37.656 -29.594 1 90.69 190 GLN A O 1
ATOM 1443 N N . SER A 1 191 ? 9.18 -37.094 -28.953 1 90.62 191 SER A N 1
ATOM 1444 C CA . SER A 1 191 ? 8.828 -36.5 -30.234 1 90.62 191 SER A CA 1
ATOM 1445 C C . SER A 1 191 ? 9.188 -35.031 -30.266 1 90.62 191 SER A C 1
ATOM 1447 O O . SER A 1 191 ? 8.734 -34.281 -31.141 1 90.62 191 SER A O 1
ATOM 1449 N N . ARG A 1 192 ? 9.812 -34.531 -29.281 1 91 192 ARG A N 1
ATOM 1450 C CA . ARG A 1 192 ? 10.32 -33.188 -29.172 1 91 192 ARG A CA 1
ATOM 1451 C C . ARG A 1 192 ? 9.188 -32.188 -28.953 1 91 192 ARG A C 1
ATOM 1453 O O . ARG A 1 192 ? 9.281 -31.031 -29.375 1 91 192 ARG A O 1
ATOM 1460 N N . GLU A 1 193 ? 8.102 -32.656 -28.406 1 91.31 193 GLU A N 1
ATOM 1461 C CA . GLU A 1 193 ? 7.008 -31.766 -28.016 1 91.31 193 GLU A CA 1
ATOM 1462 C C . GLU A 1 193 ? 7.191 -31.266 -26.578 1 91.31 193 GLU A C 1
ATOM 1464 O O . GLU A 1 193 ? 7.637 -32.031 -25.703 1 91.31 193 GLU A O 1
ATOM 1469 N N . ALA A 1 194 ? 6.906 -30.016 -26.453 1 92.12 194 ALA A N 1
ATOM 1470 C CA . ALA A 1 194 ? 7.082 -29.406 -25.141 1 92.12 194 ALA A CA 1
ATOM 1471 C C . ALA A 1 194 ? 6.191 -30.078 -24.094 1 92.12 194 ALA A C 1
ATOM 1473 O O . ALA A 1 194 ? 5.012 -30.328 -24.359 1 92.12 194 ALA A O 1
ATOM 1474 N N . GLU A 1 195 ? 6.719 -30.359 -22.906 1 94.19 195 GLU A N 1
ATOM 1475 C CA . GLU A 1 195 ? 5.961 -31.047 -21.859 1 94.19 195 GLU A CA 1
ATOM 1476 C C . GLU A 1 195 ? 5.883 -30.203 -20.594 1 94.19 195 GLU A C 1
ATOM 1478 O O . GLU A 1 195 ? 4.848 -30.172 -19.922 1 94.19 195 GLU A O 1
ATOM 1483 N N . ARG A 1 196 ? 6.953 -29.641 -20.297 1 96.25 196 ARG A N 1
ATOM 1484 C CA . ARG A 1 196 ? 6.957 -28.844 -19.062 1 96.25 196 ARG A CA 1
ATOM 1485 C C . ARG A 1 196 ? 8.141 -27.875 -19.047 1 96.25 196 ARG A C 1
ATOM 1487 O O . ARG A 1 196 ? 9.07 -28.016 -19.844 1 96.25 196 ARG A O 1
ATOM 1494 N N . VAL A 1 197 ? 8.055 -26.859 -18.234 1 97.62 197 VAL A N 1
ATOM 1495 C CA . VAL A 1 197 ? 9.117 -25.891 -17.984 1 97.62 197 VAL A CA 1
ATOM 1496 C C . VAL A 1 197 ? 9.656 -26.078 -16.562 1 97.62 197 VAL A C 1
ATOM 1498 O O . VAL A 1 197 ? 8.891 -26.062 -15.594 1 97.62 197 VAL A O 1
ATOM 1501 N N . VAL A 1 198 ? 10.969 -26.297 -16.422 1 97.56 198 VAL A N 1
ATOM 1502 C CA . VAL A 1 198 ? 11.562 -26.531 -15.117 1 97.56 198 VAL A CA 1
ATOM 1503 C C . VAL A 1 198 ? 12.656 -25.5 -14.859 1 97.56 198 VAL A C 1
ATOM 1505 O O . VAL A 1 198 ? 13.07 -24.781 -15.773 1 97.56 198 VAL A O 1
ATOM 1508 N N . THR A 1 199 ? 13.125 -25.391 -13.641 1 98 199 THR A N 1
ATOM 1509 C CA . THR A 1 199 ? 14.078 -24.375 -13.219 1 98 199 THR A CA 1
ATOM 1510 C C . THR A 1 199 ? 15.422 -24.578 -13.922 1 98 199 THR A C 1
ATOM 1512 O O . THR A 1 199 ? 15.891 -25.703 -14.062 1 98 199 THR A O 1
ATOM 1515 N N . ASP A 1 200 ? 16.016 -23.547 -14.445 1 98.38 200 ASP A N 1
ATOM 1516 C CA . ASP A 1 200 ? 17.375 -23.562 -14.992 1 98.38 200 ASP A CA 1
ATOM 1517 C C . ASP A 1 200 ? 18.391 -23.109 -13.953 1 98.38 200 ASP A C 1
ATOM 1519 O O . ASP A 1 200 ? 18.797 -21.953 -13.93 1 98.38 200 ASP A O 1
ATOM 1523 N N . LEU A 1 201 ? 18.906 -24.047 -13.195 1 98.56 201 LEU A N 1
ATOM 1524 C CA . LEU A 1 201 ? 19.844 -23.75 -12.109 1 98.56 201 LEU A CA 1
ATOM 1525 C C . LEU A 1 201 ? 21.141 -23.172 -12.656 1 98.56 201 LEU A C 1
ATOM 1527 O O . LEU A 1 201 ? 21.688 -22.219 -12.086 1 98.56 201 LEU A O 1
ATOM 1531 N N . THR A 1 202 ? 21.656 -23.766 -13.719 1 98.38 202 THR A N 1
ATOM 1532 C CA . THR A 1 202 ? 22.875 -23.25 -14.336 1 98.38 202 THR A CA 1
ATOM 1533 C C . THR A 1 202 ? 22.656 -21.828 -14.844 1 98.38 202 THR A C 1
ATOM 1535 O O . THR A 1 202 ? 23.531 -20.969 -14.719 1 98.38 202 THR A O 1
ATOM 1538 N N . GLY A 1 203 ? 21.469 -21.625 -15.445 1 98.5 203 GLY A N 1
ATOM 1539 C CA . GLY A 1 203 ? 21.125 -20.297 -15.906 1 98.5 203 GLY A CA 1
ATOM 1540 C C . GLY A 1 203 ? 21.125 -19.266 -14.797 1 98.5 203 GLY A C 1
ATOM 1541 O O . GLY A 1 203 ? 21.562 -18.125 -14.992 1 98.5 203 GLY A O 1
ATOM 1542 N N . VAL A 1 204 ? 20.625 -19.594 -13.633 1 98.69 204 VAL A N 1
ATOM 1543 C CA . VAL A 1 204 ? 20.594 -18.703 -12.484 1 98.69 204 VAL A CA 1
ATOM 1544 C C . VAL A 1 204 ? 22.016 -18.359 -12.055 1 98.69 204 VAL A C 1
ATOM 1546 O O . VAL A 1 204 ? 22.344 -17.188 -11.867 1 98.69 204 VAL A O 1
ATOM 1549 N N . ALA A 1 205 ? 22.875 -19.344 -11.93 1 98.44 205 ALA A N 1
ATOM 1550 C CA . ALA A 1 205 ? 24.266 -19.125 -11.539 1 98.44 205 ALA A CA 1
ATOM 1551 C C . ALA A 1 205 ? 24.984 -18.25 -12.562 1 98.44 205 ALA A C 1
ATOM 1553 O O . ALA A 1 205 ? 25.734 -17.344 -12.195 1 98.44 205 ALA A O 1
ATOM 1554 N N . ARG A 1 206 ? 24.766 -18.5 -13.82 1 98.44 206 ARG A N 1
ATOM 1555 C CA . ARG A 1 206 ? 25.406 -17.734 -14.883 1 98.44 206 ARG A CA 1
ATOM 1556 C C . ARG A 1 206 ? 24.938 -16.297 -14.883 1 98.44 206 ARG A C 1
ATOM 1558 O O . ARG A 1 206 ? 25.703 -15.375 -15.195 1 98.44 206 ARG A O 1
ATOM 1565 N N . ALA A 1 207 ? 23.656 -16.125 -14.633 1 98.62 207 ALA A N 1
ATOM 1566 C CA . ALA A 1 207 ? 23.125 -14.766 -14.555 1 98.62 207 ALA A CA 1
ATOM 1567 C C . ALA A 1 207 ? 23.812 -13.977 -13.453 1 98.62 207 ALA A C 1
ATOM 1569 O O . ALA A 1 207 ? 24.125 -12.797 -13.633 1 98.62 207 ALA A O 1
ATOM 1570 N N . ILE A 1 208 ? 24.031 -14.586 -12.297 1 98.38 208 ILE A N 1
ATOM 1571 C CA . ILE A 1 208 ? 24.75 -13.945 -11.195 1 98.38 208 ILE A CA 1
ATOM 1572 C C . ILE A 1 208 ? 26.156 -13.578 -11.648 1 98.38 208 ILE A C 1
ATOM 1574 O O . ILE A 1 208 ? 26.625 -12.469 -11.383 1 98.38 208 ILE A O 1
ATOM 1578 N N . GLU A 1 209 ? 26.781 -14.469 -12.312 1 98 209 GLU A N 1
ATOM 1579 C CA . GLU A 1 209 ? 28.125 -14.25 -12.805 1 98 209 GLU A CA 1
ATOM 1580 C C . GLU A 1 209 ? 28.172 -13.094 -13.797 1 98 209 GLU A C 1
ATOM 1582 O O . GLU A 1 209 ? 29.062 -12.242 -13.727 1 98 209 GLU A O 1
ATOM 1587 N N . LYS A 1 210 ? 27.281 -13.109 -14.711 1 97.94 210 LYS A N 1
ATOM 1588 C CA . LYS A 1 210 ? 27.25 -12.102 -15.773 1 97.94 210 LYS A CA 1
ATOM 1589 C C . LYS A 1 210 ? 27.016 -10.703 -15.203 1 97.94 210 LYS A C 1
ATOM 1591 O O . LYS A 1 210 ? 27.625 -9.734 -15.672 1 97.94 210 LYS A O 1
ATOM 1596 N N . VAL A 1 211 ? 26.094 -10.477 -14.273 1 97.44 211 VAL A N 1
ATOM 1597 C CA . VAL A 1 211 ? 25.766 -9.188 -13.664 1 97.44 211 VAL A CA 1
ATOM 1598 C C . VAL A 1 211 ? 26.922 -8.742 -12.773 1 97.44 211 VAL A C 1
ATOM 1600 O O . VAL A 1 211 ? 27.141 -7.543 -12.578 1 97.44 211 VAL A O 1
ATOM 1603 N N . THR A 1 212 ? 27.75 -9.594 -12.266 1 95.5 212 THR A N 1
ATOM 1604 C CA . THR A 1 212 ? 28.797 -9.398 -11.266 1 95.5 212 THR A CA 1
ATOM 1605 C C . THR A 1 212 ? 28.203 -9.32 -9.867 1 95.5 212 THR A C 1
ATOM 1607 O O . THR A 1 212 ? 27.234 -8.586 -9.633 1 95.5 212 THR A O 1
ATOM 1610 N N . LEU A 1 213 ? 28.75 -9.969 -8.953 1 93.69 213 LEU A N 1
ATOM 1611 C CA . LEU A 1 213 ? 28.219 -10.281 -7.633 1 93.69 213 LEU A CA 1
ATOM 1612 C C . LEU A 1 213 ? 27.859 -9.008 -6.879 1 93.69 213 LEU A C 1
ATOM 1614 O O . LEU A 1 213 ? 26.766 -8.922 -6.301 1 93.69 213 LEU A O 1
ATOM 1618 N N . PRO A 1 214 ? 28.641 -7.949 -6.906 1 93.94 214 PRO A N 1
ATOM 1619 C CA . PRO A 1 214 ? 28.297 -6.758 -6.125 1 93.94 214 PRO A CA 1
ATOM 1620 C C . PRO A 1 214 ? 27.062 -6.035 -6.652 1 93.94 214 PRO A C 1
ATOM 1622 O O . PRO A 1 214 ? 26.438 -5.262 -5.926 1 93.94 214 PRO A O 1
ATOM 1625 N N . ARG A 1 215 ? 26.672 -6.348 -7.848 1 97.06 215 ARG A N 1
ATOM 1626 C CA . ARG A 1 215 ? 25.547 -5.648 -8.477 1 97.06 215 ARG A CA 1
ATOM 1627 C C . ARG A 1 215 ? 24.266 -6.445 -8.344 1 97.06 215 ARG A C 1
ATOM 1629 O O . ARG A 1 215 ? 23.172 -5.934 -8.633 1 97.06 215 ARG A O 1
ATOM 1636 N N . VAL A 1 216 ? 24.359 -7.668 -7.938 1 98.38 216 VAL A N 1
ATOM 1637 C CA . VAL A 1 216 ? 23.172 -8.5 -7.773 1 98.38 216 VAL A CA 1
ATOM 1638 C C . VAL A 1 216 ? 22.484 -8.18 -6.449 1 98.38 216 VAL A C 1
ATOM 1640 O O . VAL A 1 216 ? 23.078 -8.359 -5.379 1 98.38 216 VAL A O 1
ATOM 1643 N N . LEU A 1 217 ? 21.25 -7.68 -6.512 1 98.25 217 LEU A N 1
ATOM 1644 C CA . LEU A 1 217 ? 20.516 -7.336 -5.309 1 98.25 217 LEU A CA 1
ATOM 1645 C C . LEU A 1 217 ? 19.906 -8.586 -4.66 1 98.25 217 LEU A C 1
ATOM 1647 O O . LEU A 1 217 ? 19.984 -8.758 -3.443 1 98.25 217 LEU A O 1
ATOM 1651 N N . CYS A 1 218 ? 19.281 -9.406 -5.516 1 98.5 218 CYS A N 1
ATOM 1652 C CA . CYS A 1 218 ? 18.703 -10.648 -5.004 1 98.5 218 CYS A CA 1
ATOM 1653 C C . CYS A 1 218 ? 18.281 -11.562 -6.145 1 98.5 218 CYS A C 1
ATOM 1655 O O . CYS A 1 218 ? 18.328 -11.172 -7.312 1 98.5 218 CYS A O 1
ATOM 1657 N N . VAL A 1 219 ? 17.969 -12.789 -5.789 1 98.75 219 VAL A N 1
ATOM 1658 C CA . VAL A 1 219 ? 17.312 -13.75 -6.66 1 98.75 219 VAL A CA 1
ATOM 1659 C C . VAL A 1 219 ? 15.852 -13.922 -6.227 1 98.75 219 VAL A C 1
ATOM 1661 O O . VAL A 1 219 ? 15.562 -14.016 -5.031 1 98.75 219 VAL A O 1
ATOM 1664 N N . ILE A 1 220 ? 14.93 -13.859 -7.176 1 98.81 220 ILE A N 1
ATOM 1665 C CA . ILE A 1 220 ? 13.523 -14.125 -6.887 1 98.81 220 ILE A CA 1
ATOM 1666 C C . ILE A 1 220 ? 13.055 -15.352 -7.664 1 98.81 220 ILE A C 1
ATOM 1668 O O . ILE A 1 220 ? 13.219 -15.422 -8.883 1 98.81 220 ILE A O 1
ATOM 1672 N N . CYS A 1 221 ? 12.562 -16.297 -7.016 1 98.5 221 CYS A N 1
ATOM 1673 C CA . CYS A 1 221 ? 11.961 -17.453 -7.664 1 98.5 221 CYS A CA 1
ATOM 1674 C C . CYS A 1 221 ? 10.492 -17.594 -7.273 1 98.5 221 CYS A C 1
ATOM 1676 O O . CYS A 1 221 ? 9.953 -16.75 -6.551 1 98.5 221 CYS A O 1
ATOM 1678 N N . THR A 1 222 ? 9.789 -18.594 -7.832 1 98.19 222 THR A N 1
ATOM 1679 C CA . THR A 1 222 ? 8.359 -18.766 -7.617 1 98.19 222 THR A CA 1
ATOM 1680 C C . THR A 1 222 ? 8.039 -20.234 -7.312 1 98.19 222 THR A C 1
ATOM 1682 O O . THR A 1 222 ? 8.469 -21.125 -8.031 1 98.19 222 THR A O 1
ATOM 1685 N N . THR A 1 223 ? 7.32 -20.469 -6.23 1 96 223 THR A N 1
ATOM 1686 C CA . THR A 1 223 ? 6.941 -21.828 -5.863 1 96 223 THR A CA 1
ATOM 1687 C C . THR A 1 223 ? 5.527 -22.141 -6.344 1 96 223 THR A C 1
ATOM 1689 O O . THR A 1 223 ? 5.172 -23.312 -6.52 1 96 223 THR A O 1
ATOM 1692 N N . SER A 1 224 ? 4.75 -21.141 -6.391 1 89.19 224 SER A N 1
ATOM 1693 C CA . SER A 1 224 ? 3.354 -21.312 -6.781 1 89.19 224 SER A CA 1
ATOM 1694 C C . SER A 1 224 ? 3.076 -20.688 -8.141 1 89.19 224 SER A C 1
ATOM 1696 O O . SER A 1 224 ? 3.004 -19.453 -8.25 1 89.19 224 SER A O 1
ATOM 1698 N N . CYS A 1 225 ? 2.902 -21.516 -9.117 1 92.25 225 CYS A N 1
ATOM 1699 C CA . CYS A 1 225 ? 2.717 -21.062 -10.5 1 92.25 225 CYS A CA 1
ATOM 1700 C C . CYS A 1 225 ? 1.768 -22 -11.242 1 92.25 225 CYS A C 1
ATOM 1702 O O . CYS A 1 225 ? 1.42 -23.078 -10.742 1 92.25 225 CYS A O 1
ATOM 1704 N N . PHE A 1 226 ? 1.381 -21.562 -12.367 1 95.56 226 PHE A N 1
ATOM 1705 C CA . PHE A 1 226 ? 0.492 -22.375 -13.188 1 95.56 226 PHE A CA 1
ATOM 1706 C C . PHE A 1 226 ? 1.291 -23.266 -14.133 1 95.56 226 PHE A C 1
ATOM 1708 O O . PHE A 1 226 ? 2.375 -22.875 -14.586 1 95.56 226 PHE A O 1
ATOM 1715 N N . SER A 1 227 ? 0.689 -24.453 -14.367 1 96 227 SER A N 1
ATOM 1716 C CA . SER A 1 227 ? 1.202 -25.281 -15.453 1 96 227 SER A CA 1
ATOM 1717 C C . SER A 1 227 ? 1.197 -24.516 -16.781 1 96 227 SER A C 1
ATOM 1719 O O . SER A 1 227 ? 0.367 -23.641 -16.984 1 96 227 SER A O 1
ATOM 1721 N N . PRO A 1 228 ? 2.24 -24.812 -17.641 1 96.56 228 PRO A N 1
ATOM 1722 C CA . PRO A 1 228 ? 3.115 -25.984 -17.688 1 96.56 228 PRO A CA 1
ATOM 1723 C C . PRO A 1 228 ? 4.395 -25.797 -16.875 1 96.56 228 PRO A C 1
ATOM 1725 O O . PRO A 1 228 ? 5.297 -26.641 -16.938 1 96.56 228 PRO A O 1
ATOM 1728 N N . ARG A 1 229 ? 4.406 -24.734 -16.172 1 97 229 ARG A N 1
ATOM 1729 C CA . ARG A 1 229 ? 5.57 -24.469 -15.328 1 97 229 ARG A CA 1
ATOM 1730 C C . ARG A 1 229 ? 5.508 -25.281 -14.039 1 97 229 ARG A C 1
ATOM 1732 O O . ARG A 1 229 ? 4.438 -25.422 -13.445 1 97 229 ARG A O 1
ATOM 1739 N N . GLU A 1 230 ? 6.617 -25.859 -13.641 1 96.94 230 GLU A N 1
ATOM 1740 C CA . GLU A 1 230 ? 6.746 -26.453 -12.312 1 96.94 230 GLU A CA 1
ATOM 1741 C C . GLU A 1 230 ? 7.32 -25.453 -11.312 1 96.94 230 GLU A C 1
ATOM 1743 O O . GLU A 1 230 ? 7.926 -24.453 -11.695 1 96.94 230 GLU A O 1
ATOM 1748 N N . PRO A 1 231 ? 7.043 -25.672 -10 1 97.44 231 PRO A N 1
ATOM 1749 C CA . PRO A 1 231 ? 7.664 -24.797 -9.008 1 97.44 231 PRO A CA 1
ATOM 1750 C C . PRO A 1 231 ? 9.188 -24.75 -9.117 1 97.44 231 PRO A C 1
ATOM 1752 O O . PRO A 1 231 ? 9.797 -25.75 -9.523 1 97.44 231 PRO A O 1
ATOM 1755 N N . ASP A 1 232 ? 9.75 -23.656 -8.766 1 98.19 232 ASP A N 1
ATOM 1756 C CA . ASP A 1 232 ? 11.203 -23.547 -8.797 1 98.19 232 ASP A CA 1
ATOM 1757 C C . ASP A 1 232 ? 11.844 -24.469 -7.762 1 98.19 232 ASP A C 1
ATOM 1759 O O . ASP A 1 232 ? 11.242 -24.766 -6.734 1 98.19 232 ASP A O 1
ATOM 1763 N N . ARG A 1 233 ? 13.039 -24.875 -8.102 1 97.81 233 ARG A N 1
ATOM 1764 C CA . ARG A 1 233 ? 13.836 -25.719 -7.223 1 97.81 233 ARG A CA 1
ATOM 1765 C C . ARG A 1 233 ? 14.477 -24.906 -6.109 1 97.81 233 ARG A C 1
ATOM 1767 O O . ARG A 1 233 ? 15.695 -24.734 -6.086 1 97.81 233 ARG A O 1
ATOM 1774 N N . VAL A 1 234 ? 13.68 -24.562 -5.094 1 97.62 234 VAL A N 1
ATOM 1775 C CA . VAL A 1 234 ? 14.008 -23.609 -4.035 1 97.62 234 VAL A CA 1
ATOM 1776 C C . VAL A 1 234 ? 15.242 -24.094 -3.281 1 97.62 234 VAL A C 1
ATOM 1778 O O . VAL A 1 234 ? 16.172 -23.312 -3.045 1 97.62 234 VAL A O 1
ATOM 1781 N N . PRO A 1 235 ? 15.414 -25.391 -2.896 1 96.81 235 PRO A N 1
ATOM 1782 C CA . PRO A 1 235 ? 16.594 -25.812 -2.127 1 96.81 235 PRO A CA 1
ATOM 1783 C C . PRO A 1 235 ? 17.906 -25.578 -2.869 1 96.81 235 PRO A C 1
ATOM 1785 O O . PRO A 1 235 ? 18.875 -25.125 -2.271 1 96.81 235 PRO A O 1
ATOM 1788 N N . GLU A 1 236 ? 17.953 -25.875 -4.137 1 97.81 236 GLU A N 1
ATOM 1789 C CA . GLU A 1 236 ? 19.172 -25.688 -4.922 1 97.81 236 GLU A CA 1
ATOM 1790 C C . GLU A 1 236 ? 19.484 -24.219 -5.109 1 97.81 236 GLU A C 1
ATOM 1792 O O . GLU A 1 236 ? 20.641 -23.797 -5 1 97.81 236 GLU A O 1
ATOM 1797 N N . ILE A 1 237 ? 18.438 -23.406 -5.434 1 98.5 237 ILE A N 1
ATOM 1798 C CA . ILE A 1 237 ? 18.656 -21.969 -5.578 1 98.5 237 ILE A CA 1
ATOM 1799 C C . ILE A 1 237 ? 19.125 -21.375 -4.254 1 98.5 237 ILE A C 1
ATOM 1801 O O . ILE A 1 237 ? 20 -20.516 -4.23 1 98.5 237 ILE A O 1
ATOM 1805 N N . ALA A 1 238 ? 18.5 -21.828 -3.178 1 97.12 238 ALA A N 1
ATOM 1806 C CA . ALA A 1 238 ? 18.922 -21.406 -1.841 1 97.12 238 ALA A CA 1
ATOM 1807 C C . ALA A 1 238 ? 20.406 -21.688 -1.609 1 97.12 238 ALA A C 1
ATOM 1809 O O . ALA A 1 238 ? 21.094 -20.906 -0.967 1 97.12 238 ALA A O 1
ATOM 1810 N N . GLY A 1 239 ? 20.859 -22.859 -2.047 1 95.75 239 GLY A N 1
ATOM 1811 C CA . GLY A 1 239 ? 22.266 -23.188 -1.962 1 95.75 239 GLY A CA 1
ATOM 1812 C C . GLY A 1 239 ? 23.156 -22.25 -2.744 1 95.75 239 GLY A C 1
ATOM 1813 O O . GLY A 1 239 ? 24.188 -21.781 -2.236 1 95.75 239 GLY A O 1
ATOM 1814 N N . ILE A 1 240 ? 22.766 -21.953 -3.975 1 97.31 240 ILE A N 1
ATOM 1815 C CA . ILE A 1 240 ? 23.516 -21.016 -4.812 1 97.31 240 ILE A CA 1
ATOM 1816 C C . ILE A 1 240 ? 23.609 -19.656 -4.113 1 97.31 240 ILE A C 1
ATOM 1818 O O . ILE A 1 240 ? 24.688 -19.062 -4.051 1 97.31 240 ILE A O 1
ATOM 1822 N N . CYS A 1 241 ? 22.484 -19.219 -3.574 1 96.81 241 CYS A N 1
ATOM 1823 C CA . CYS A 1 241 ? 22.406 -17.906 -2.916 1 96.81 241 CYS A CA 1
ATOM 1824 C C . CYS A 1 241 ? 23.234 -17.906 -1.636 1 96.81 241 CYS A C 1
ATOM 1826 O O . CYS A 1 241 ? 23.891 -16.906 -1.324 1 96.81 241 CYS A O 1
ATOM 1828 N N . SER A 1 242 ? 23.188 -18.984 -0.913 1 94.75 242 SER A N 1
ATOM 1829 C CA . SER A 1 242 ? 23.984 -19.094 0.307 1 94.75 242 SER A CA 1
ATOM 1830 C C . SER A 1 242 ? 25.484 -19 0.007 1 94.75 242 SER A C 1
ATOM 1832 O O . SER A 1 242 ? 26.203 -18.297 0.696 1 94.75 242 SER A O 1
ATOM 1834 N N . ILE A 1 243 ? 25.891 -19.688 -0.935 1 93.88 243 ILE A N 1
ATOM 1835 C CA . ILE A 1 243 ? 27.312 -19.75 -1.3 1 93.88 243 ILE A CA 1
ATOM 1836 C C . ILE A 1 243 ? 27.766 -18.375 -1.822 1 93.88 243 ILE A C 1
ATOM 1838 O O . ILE A 1 243 ? 28.844 -17.906 -1.48 1 93.88 243 ILE A O 1
ATOM 1842 N N . THR A 1 244 ? 26.969 -17.719 -2.625 1 95.38 244 THR A N 1
ATOM 1843 C CA . THR A 1 244 ? 27.344 -16.469 -3.254 1 95.38 244 THR A CA 1
ATOM 1844 C C . THR A 1 244 ? 27.078 -15.289 -2.32 1 95.38 244 THR A C 1
ATOM 1846 O O . THR A 1 244 ? 27.562 -14.18 -2.555 1 95.38 244 THR A O 1
ATOM 1849 N N . GLY A 1 245 ? 26.234 -15.484 -1.317 1 92.94 245 GLY A N 1
ATOM 1850 C CA . GLY A 1 245 ? 25.875 -14.414 -0.4 1 92.94 245 GLY A CA 1
ATOM 1851 C C . GLY A 1 245 ? 24.797 -13.508 -0.938 1 92.94 245 GLY A C 1
ATOM 1852 O O . GLY A 1 245 ? 24.562 -12.422 -0.403 1 92.94 245 GLY A O 1
ATOM 1853 N N . VAL A 1 246 ? 24.094 -13.898 -1.978 1 96.38 246 VAL A N 1
ATOM 1854 C CA . VAL A 1 246 ? 23.031 -13.109 -2.598 1 96.38 246 VAL A CA 1
ATOM 1855 C C . VAL A 1 246 ? 21.703 -13.383 -1.89 1 96.38 246 VAL A C 1
ATOM 1857 O O . VAL A 1 246 ? 21.328 -14.539 -1.693 1 96.38 246 VAL A O 1
ATOM 1860 N N . PRO A 1 247 ? 20.984 -12.297 -1.432 1 96.56 247 PRO A N 1
ATOM 1861 C CA . PRO A 1 247 ? 19.672 -12.508 -0.82 1 96.56 247 PRO A CA 1
ATOM 1862 C C . PRO A 1 247 ? 18.703 -13.273 -1.73 1 96.56 247 PRO A C 1
ATOM 1864 O O . PRO A 1 247 ? 18.781 -13.141 -2.955 1 96.56 247 PRO A O 1
ATOM 1867 N N . PHE A 1 248 ? 17.844 -14.047 -1.096 1 97.31 248 PHE A N 1
ATOM 1868 C CA . PHE A 1 248 ? 16.938 -14.93 -1.826 1 97.31 248 PHE A CA 1
ATOM 1869 C C . PHE A 1 248 ? 15.5 -14.703 -1.396 1 97.31 248 PHE A C 1
ATOM 1871 O O . PHE A 1 248 ? 15.148 -14.906 -0.23 1 97.31 248 PHE A O 1
ATOM 1878 N N . LEU A 1 249 ? 14.641 -14.242 -2.307 1 97.75 249 LEU A N 1
ATOM 1879 C CA . LEU A 1 249 ? 13.211 -14.055 -2.094 1 97.75 249 LEU A CA 1
ATOM 1880 C C . LEU A 1 249 ? 12.406 -15.125 -2.824 1 97.75 249 LEU A C 1
ATOM 1882 O O . LEU A 1 249 ? 12.742 -15.492 -3.953 1 97.75 249 LEU A O 1
ATOM 1886 N N . VAL A 1 250 ? 11.367 -15.609 -2.17 1 97.5 250 VAL A N 1
ATOM 1887 C CA . VAL A 1 250 ? 10.508 -16.625 -2.771 1 97.5 250 VAL A CA 1
ATOM 1888 C C . VAL A 1 250 ? 9.086 -16.078 -2.91 1 97.5 250 VAL A C 1
ATOM 1890 O O . VAL A 1 250 ? 8.453 -15.719 -1.914 1 97.5 250 VAL A O 1
ATOM 1893 N N . ASN A 1 251 ? 8.633 -15.953 -4.156 1 97.62 251 ASN A N 1
ATOM 1894 C CA . ASN A 1 251 ? 7.227 -15.672 -4.426 1 97.62 251 ASN A CA 1
ATOM 1895 C C . ASN A 1 251 ? 6.359 -16.906 -4.242 1 97.62 251 ASN A C 1
ATOM 1897 O O . ASN A 1 251 ? 6.359 -17.797 -5.094 1 97.62 251 ASN A O 1
ATOM 1901 N N . ASN A 1 252 ? 5.652 -16.969 -3.199 1 96.19 252 ASN A N 1
ATOM 1902 C CA . ASN A 1 252 ? 4.781 -18.078 -2.816 1 96.19 252 ASN A CA 1
ATOM 1903 C C . ASN A 1 252 ? 3.318 -17.656 -2.754 1 96.19 252 ASN A C 1
ATOM 1905 O O . ASN A 1 252 ? 2.561 -18.141 -1.909 1 96.19 252 ASN A O 1
ATOM 1909 N N . ALA A 1 253 ? 2.873 -16.812 -3.639 1 93.38 253 ALA A N 1
ATOM 1910 C CA . ALA A 1 253 ? 1.601 -16.094 -3.631 1 93.38 253 ALA A CA 1
ATOM 1911 C C . ALA A 1 253 ? 0.445 -17.031 -3.285 1 93.38 253 ALA A C 1
ATOM 1913 O O . ALA A 1 253 ? -0.414 -16.688 -2.469 1 93.38 253 ALA A O 1
ATOM 1914 N N . TYR A 1 254 ? 0.268 -18.109 -3.791 1 90.12 254 TYR A N 1
ATOM 1915 C CA . TYR A 1 254 ? -0.83 -19.016 -3.455 1 90.12 254 TYR A CA 1
ATOM 1916 C C . TYR A 1 254 ? -0.305 -20.375 -3.033 1 90.12 254 TYR A C 1
ATOM 1918 O O . TYR A 1 254 ? -0.983 -21.391 -3.211 1 90.12 254 TYR A O 1
ATOM 1926 N N . GLY A 1 255 ? 0.896 -20.391 -2.365 1 91.81 255 GLY A N 1
ATOM 1927 C CA . GLY A 1 255 ? 1.585 -21.625 -2.057 1 91.81 255 GLY A CA 1
ATOM 1928 C C . GLY A 1 255 ? 1.299 -22.141 -0.656 1 91.81 255 GLY A C 1
ATOM 1929 O O . GLY A 1 255 ? 1.626 -23.281 -0.326 1 91.81 255 GLY A O 1
ATOM 1930 N N . VAL A 1 256 ? 0.599 -21.344 0.14 1 90 256 VAL A N 1
ATOM 1931 C CA . VAL A 1 256 ? 0.3 -21.781 1.497 1 90 256 VAL A CA 1
ATOM 1932 C C . VAL A 1 256 ? -0.534 -23.062 1.448 1 90 256 VAL A C 1
ATOM 1934 O O . VAL A 1 256 ? -0.402 -23.922 2.314 1 90 256 VAL A O 1
ATOM 1937 N N . GLN A 1 257 ? -1.292 -23.172 0.46 1 90.75 257 GLN A N 1
ATOM 1938 C CA . GLN A 1 257 ? -2.219 -24.297 0.297 1 90.75 257 GLN A CA 1
ATOM 1939 C C . GLN A 1 257 ? -1.536 -25.484 -0.376 1 90.75 257 GLN A C 1
ATOM 1941 O O . GLN A 1 257 ? -2.16 -26.531 -0.59 1 90.75 257 GLN A O 1
ATOM 1946 N N . SER A 1 258 ? -0.28 -25.359 -0.722 1 91.31 258 SER A N 1
ATOM 1947 C CA . SER A 1 258 ? 0.461 -26.375 -1.451 1 91.31 258 SER A CA 1
ATOM 1948 C C . SER A 1 258 ? 1.477 -27.078 -0.55 1 91.31 258 SER A C 1
ATOM 1950 O O . SER A 1 258 ? 2.414 -26.438 -0.059 1 91.31 258 SER A O 1
ATOM 1952 N N . LYS A 1 259 ? 1.36 -28.375 -0.397 1 87.31 259 LYS A N 1
ATOM 1953 C CA . LYS A 1 259 ? 2.342 -29.141 0.365 1 87.31 259 LYS A CA 1
ATOM 1954 C C . LYS A 1 259 ? 3.705 -29.125 -0.32 1 87.31 259 LYS A C 1
ATOM 1956 O O . LYS A 1 259 ? 4.742 -29.109 0.348 1 87.31 259 LYS A O 1
ATOM 1961 N N . THR A 1 260 ? 3.65 -29.172 -1.611 1 92.31 260 THR A N 1
ATOM 1962 C CA . THR A 1 260 ? 4.887 -29.109 -2.383 1 92.31 260 THR A CA 1
ATOM 1963 C C . THR A 1 260 ? 5.641 -27.812 -2.111 1 92.31 260 THR A C 1
ATOM 1965 O O . THR A 1 260 ? 6.848 -27.828 -1.854 1 92.31 260 THR A O 1
ATOM 1968 N N . ALA A 1 261 ? 4.934 -26.719 -2.209 1 92.31 261 ALA A N 1
ATOM 1969 C CA . ALA A 1 261 ? 5.555 -25.422 -1.959 1 92.31 261 ALA A CA 1
ATOM 1970 C C . ALA A 1 261 ? 6.137 -25.359 -0.55 1 92.31 261 ALA A C 1
ATOM 1972 O O . ALA A 1 261 ? 7.254 -24.875 -0.356 1 92.31 261 ALA A O 1
ATOM 1973 N N . ALA A 1 262 ? 5.391 -25.859 0.424 1 88.38 262 ALA A N 1
ATOM 1974 C CA . ALA A 1 262 ? 5.844 -25.859 1.813 1 88.38 262 ALA A CA 1
ATOM 1975 C C . ALA A 1 262 ? 7.125 -26.672 1.973 1 88.38 262 ALA A C 1
ATOM 1977 O O . ALA A 1 262 ? 8.047 -26.25 2.68 1 88.38 262 ALA A O 1
ATOM 1978 N N . ARG A 1 263 ? 7.16 -27.781 1.381 1 90.38 263 ARG A N 1
ATOM 1979 C CA . ARG A 1 263 ? 8.328 -28.641 1.441 1 90.38 263 ARG A CA 1
ATOM 1980 C C . ARG A 1 263 ? 9.547 -27.969 0.81 1 90.38 263 ARG A C 1
ATOM 1982 O O . ARG A 1 263 ? 10.641 -28.016 1.368 1 90.38 263 ARG A O 1
ATOM 1989 N N . LEU A 1 264 ? 9.344 -27.422 -0.34 1 94.06 264 LEU A N 1
ATOM 1990 C CA . LEU A 1 264 ? 10.43 -26.75 -1.05 1 94.06 264 LEU A CA 1
ATOM 1991 C C . LEU A 1 264 ? 11.023 -25.625 -0.209 1 94.06 264 LEU A C 1
ATOM 1993 O O . LEU A 1 264 ? 12.242 -25.484 -0.112 1 94.06 264 LEU A O 1
ATOM 1997 N N . ILE A 1 265 ? 10.172 -24.797 0.376 1 92.31 265 ILE A N 1
ATOM 1998 C CA . ILE A 1 265 ? 10.617 -23.656 1.176 1 92.31 265 ILE A CA 1
ATOM 1999 C C . ILE A 1 265 ? 11.328 -24.156 2.43 1 92.31 265 ILE A C 1
ATOM 2001 O O . ILE A 1 265 ? 12.391 -23.641 2.789 1 92.31 265 ILE A O 1
ATOM 2005 N N . SER A 1 266 ? 10.773 -25.172 3.088 1 88.75 266 SER A N 1
ATOM 2006 C CA . SER A 1 266 ? 11.391 -25.75 4.277 1 88.75 266 SER A CA 1
ATOM 2007 C C . SER A 1 266 ? 12.766 -26.344 3.961 1 88.75 266 SER A C 1
ATOM 2009 O O . SER A 1 266 ? 13.703 -26.172 4.734 1 88.75 266 SER A O 1
ATOM 2011 N N . GLN A 1 267 ? 12.891 -27 2.881 1 92.5 267 GLN A N 1
ATOM 2012 C CA . GLN A 1 267 ? 14.148 -27.609 2.471 1 92.5 267 GLN A CA 1
ATOM 2013 C C . GLN A 1 267 ? 15.18 -26.547 2.088 1 92.5 267 GLN A C 1
ATOM 2015 O O . GLN A 1 267 ? 16.375 -26.797 2.131 1 92.5 267 GLN A O 1
ATOM 2020 N N . GLY A 1 268 ? 14.672 -25.406 1.702 1 93.5 268 GLY A N 1
ATOM 2021 C CA . GLY A 1 268 ? 15.555 -24.328 1.286 1 93.5 268 GLY A CA 1
ATOM 2022 C C . GLY A 1 268 ? 16.469 -23.844 2.4 1 93.5 268 GLY A C 1
ATOM 2023 O O . GLY A 1 268 ? 17.516 -23.266 2.139 1 93.5 268 GLY A O 1
ATOM 2024 N N . THR A 1 269 ? 16.078 -24.047 3.65 1 89.62 269 THR A N 1
ATOM 2025 C CA . THR A 1 269 ? 16.859 -23.594 4.785 1 89.62 269 THR A CA 1
ATOM 2026 C C . THR A 1 269 ? 17.688 -24.734 5.379 1 89.62 269 THR A C 1
ATOM 2028 O O . THR A 1 269 ? 18.328 -24.562 6.418 1 89.62 269 THR A O 1
ATOM 2031 N N . GLN A 1 270 ? 17.656 -25.844 4.758 1 89.88 270 GLN A N 1
ATOM 2032 C CA . GLN A 1 270 ? 18.375 -27.016 5.215 1 89.88 270 GLN A CA 1
ATOM 2033 C C . GLN A 1 270 ? 19.641 -27.266 4.383 1 89.88 270 GLN A C 1
ATOM 2035 O O . GLN A 1 270 ? 20.109 -26.359 3.699 1 89.88 270 GLN A O 1
ATOM 2040 N N . LYS A 1 271 ? 20.141 -28.484 4.574 1 91.12 271 LYS A N 1
ATOM 2041 C CA . LYS A 1 271 ? 21.344 -28.844 3.846 1 91.12 271 LYS A CA 1
ATOM 2042 C C . LYS A 1 271 ? 21.141 -28.703 2.34 1 91.12 271 LYS A C 1
ATOM 2044 O O . LYS A 1 271 ? 20.094 -29.094 1.81 1 91.12 271 LYS A O 1
ATOM 2049 N N . ILE A 1 272 ? 22.125 -28.172 1.699 1 92.44 272 ILE A N 1
ATOM 2050 C CA . ILE A 1 272 ? 22.062 -27.938 0.261 1 92.44 272 ILE A CA 1
ATOM 2051 C C . ILE A 1 272 ? 22.094 -29.266 -0.484 1 92.44 272 ILE A C 1
ATOM 2053 O O . ILE A 1 272 ? 22.953 -30.125 -0.227 1 92.44 272 ILE A O 1
ATOM 2057 N N . PRO A 1 273 ? 21.156 -29.406 -1.366 1 93.5 273 PRO A N 1
ATOM 2058 C CA . PRO A 1 273 ? 21.203 -30.609 -2.191 1 93.5 273 PRO A CA 1
ATOM 2059 C C . PRO A 1 273 ? 22.391 -30.609 -3.15 1 93.5 273 PRO A C 1
ATOM 2061 O O . PRO A 1 273 ? 23.062 -29.594 -3.312 1 93.5 273 PRO A O 1
ATOM 2064 N N . ARG A 1 274 ? 22.578 -31.781 -3.703 1 90.88 274 ARG A N 1
ATOM 2065 C CA . ARG A 1 274 ? 23.656 -31.891 -4.676 1 90.88 274 ARG A CA 1
ATOM 2066 C C . ARG A 1 274 ? 23.391 -31.031 -5.898 1 90.88 274 ARG A C 1
ATOM 2068 O O . ARG A 1 274 ? 22.328 -31.125 -6.516 1 90.88 274 ARG A O 1
ATOM 2075 N N . LEU A 1 275 ? 24.359 -30.172 -6.219 1 94.25 275 LEU A N 1
ATOM 2076 C CA . LEU A 1 275 ? 24.297 -29.312 -7.395 1 94.25 275 LEU A CA 1
ATOM 2077 C C . LEU A 1 275 ? 25.031 -29.938 -8.57 1 94.25 275 LEU A C 1
ATOM 2079 O O . LEU A 1 275 ? 25.891 -30.797 -8.383 1 94.25 275 LEU A O 1
ATOM 2083 N N . THR A 1 276 ? 24.641 -29.578 -9.742 1 94.19 276 THR A N 1
ATOM 2084 C CA . THR A 1 276 ? 25.266 -30.125 -10.938 1 94.19 276 THR A CA 1
ATOM 2085 C C . THR A 1 276 ? 26.688 -29.594 -11.094 1 94.19 276 THR A C 1
ATOM 2087 O O . THR A 1 276 ? 27.031 -28.562 -10.516 1 94.19 276 THR A O 1
ATOM 2090 N N . ASP A 1 277 ? 27.453 -30.25 -11.914 1 94.56 277 ASP A N 1
ATOM 2091 C CA . ASP A 1 277 ? 28.828 -29.844 -12.172 1 94.56 277 ASP A CA 1
ATOM 2092 C C . ASP A 1 277 ? 28.875 -28.469 -12.836 1 94.56 277 ASP A C 1
ATOM 2094 O O . ASP A 1 277 ? 29.781 -27.672 -12.555 1 94.56 277 ASP A O 1
ATOM 2098 N N . ASP A 1 278 ? 27.969 -28.203 -13.68 1 96 278 ASP A N 1
ATOM 2099 C CA . ASP A 1 278 ? 27.922 -26.906 -14.352 1 96 278 ASP A CA 1
ATOM 2100 C C . ASP A 1 278 ? 27.734 -25.781 -13.352 1 96 278 ASP A C 1
ATOM 2102 O O . ASP A 1 278 ? 28.375 -24.734 -13.461 1 96 278 ASP A O 1
ATOM 2106 N N . VAL A 1 279 ? 26.875 -25.969 -12.398 1 96.81 279 VAL A N 1
ATOM 2107 C CA . VAL A 1 279 ? 26.625 -24.969 -11.375 1 96.81 279 VAL A CA 1
ATOM 2108 C C . VAL A 1 279 ? 27.891 -24.781 -10.523 1 96.81 279 VAL A C 1
ATOM 2110 O O . VAL A 1 279 ? 28.281 -23.641 -10.219 1 96.81 279 VAL A O 1
ATOM 2113 N N . HIS A 1 280 ? 28.547 -25.891 -10.227 1 94.81 280 HIS A N 1
ATOM 2114 C CA . HIS A 1 280 ? 29.766 -25.828 -9.43 1 94.81 280 HIS A CA 1
ATOM 2115 C C . HIS A 1 280 ? 30.859 -25.047 -10.156 1 94.81 280 HIS A C 1
ATOM 2117 O O . HIS A 1 280 ? 31.609 -24.297 -9.531 1 94.81 280 HIS A O 1
ATOM 2123 N N . CYS A 1 281 ? 30.922 -25.281 -11.383 1 95.69 281 CYS A N 1
ATOM 2124 C CA . CYS A 1 281 ? 31.938 -24.578 -12.172 1 95.69 281 CYS A CA 1
ATOM 2125 C C . CYS A 1 281 ? 31.766 -23.062 -12.062 1 95.69 281 CYS A C 1
ATOM 2127 O O . CYS A 1 281 ? 32.75 -22.328 -11.891 1 95.69 281 CYS A O 1
ATOM 2129 N N . VAL A 1 282 ? 30.547 -22.641 -12.172 1 96.62 282 VAL A N 1
ATOM 2130 C CA . VAL A 1 282 ? 30.266 -21.203 -12.086 1 96.62 282 VAL A CA 1
ATOM 2131 C C . VAL A 1 282 ? 30.531 -20.703 -10.672 1 96.62 282 VAL A C 1
ATOM 2133 O O . VAL A 1 282 ? 31.172 -19.672 -10.484 1 96.62 282 VAL A O 1
ATOM 2136 N N . LEU A 1 283 ? 30.094 -21.438 -9.656 1 95.69 283 LEU A N 1
ATOM 2137 C CA . LEU A 1 283 ? 30.219 -21.031 -8.258 1 95.69 283 LEU A CA 1
ATOM 2138 C C . LEU A 1 283 ? 31.688 -20.969 -7.844 1 95.69 283 LEU A C 1
ATOM 2140 O O . LEU A 1 283 ? 32.062 -20.109 -7.047 1 95.69 283 LEU A O 1
ATOM 2144 N N . GLN A 1 284 ? 32.5 -21.844 -8.367 1 94 284 GLN A N 1
ATOM 2145 C CA . GLN A 1 284 ? 33.906 -21.844 -8.062 1 94 284 GLN A CA 1
ATOM 2146 C C . GLN A 1 284 ? 34.594 -20.562 -8.578 1 94 284 GLN A C 1
ATOM 2148 O O . GLN A 1 284 ? 35.531 -20.062 -7.961 1 94 284 GLN A O 1
ATOM 2153 N N . ARG A 1 285 ? 34.125 -20.094 -9.656 1 95 285 ARG A N 1
ATOM 2154 C CA . ARG A 1 285 ? 34.688 -18.844 -10.195 1 95 285 ARG A CA 1
ATOM 2155 C C . ARG A 1 285 ? 34.188 -17.656 -9.383 1 95 285 ARG A C 1
ATOM 2157 O O . ARG A 1 285 ? 34.938 -16.703 -9.148 1 95 285 ARG A O 1
ATOM 2164 N N . LEU A 1 286 ? 32.969 -17.719 -8.945 1 94.31 286 LEU A N 1
ATOM 2165 C CA . LEU A 1 286 ? 32.375 -16.609 -8.219 1 94.31 286 LEU A CA 1
ATOM 2166 C C . LEU A 1 286 ? 32.906 -16.516 -6.797 1 94.31 286 LEU A C 1
ATOM 2168 O O . LEU A 1 286 ? 33.156 -15.43 -6.285 1 94.31 286 LEU A O 1
ATOM 2172 N N . LYS A 1 287 ? 33 -17.719 -6.156 1 93.19 287 LYS A N 1
ATOM 2173 C CA . LYS A 1 287 ? 33.438 -17.812 -4.766 1 93.19 287 LYS A CA 1
ATOM 2174 C C . LYS A 1 287 ? 34.438 -18.953 -4.574 1 93.19 287 LYS A C 1
ATOM 2176 O O . LYS A 1 287 ? 34.156 -19.938 -3.906 1 93.19 287 LYS A O 1
ATOM 2181 N N . PRO A 1 288 ? 35.625 -18.781 -4.988 1 90.75 288 PRO A N 1
ATOM 2182 C CA . PRO A 1 288 ? 36.625 -19.844 -4.879 1 90.75 288 PRO A CA 1
ATOM 2183 C C . PRO A 1 288 ? 36.906 -20.234 -3.432 1 90.75 288 PRO A C 1
ATOM 2185 O O . PRO A 1 288 ? 37.188 -21.406 -3.145 1 90.75 288 PRO A O 1
ATOM 2188 N N . ASP A 1 289 ? 36.75 -19.297 -2.551 1 87.62 289 ASP A N 1
ATOM 2189 C CA . ASP A 1 289 ? 37.125 -19.516 -1.154 1 87.62 289 ASP A CA 1
ATOM 2190 C C . ASP A 1 289 ? 36.062 -20.391 -0.454 1 87.62 289 ASP A C 1
ATOM 2192 O O . ASP A 1 289 ? 36.344 -20.922 0.625 1 87.62 289 ASP A O 1
ATOM 2196 N N . ALA A 1 290 ? 35 -20.484 -1.117 1 85.94 290 ALA A N 1
ATOM 2197 C CA . ALA A 1 290 ? 33.938 -21.312 -0.52 1 85.94 290 ALA A CA 1
ATOM 2198 C C . ALA A 1 290 ? 34.25 -22.797 -0.702 1 85.94 290 ALA A C 1
ATOM 2200 O O . ALA A 1 290 ? 33.656 -23.641 -0.011 1 85.94 290 ALA A O 1
ATOM 2201 N N . TYR A 1 291 ? 35.156 -23.141 -1.55 1 87.25 291 TYR A N 1
ATOM 2202 C CA . TYR A 1 291 ? 35.469 -24.531 -1.867 1 87.25 291 TYR A CA 1
ATOM 2203 C C . TYR A 1 291 ? 36.719 -24.984 -1.141 1 87.25 291 TYR A C 1
ATOM 2205 O O . TYR A 1 291 ? 37.688 -24.219 -1.009 1 87.25 291 TYR A O 1
ATOM 2213 N N . ILE A 1 292 ? 36.594 -26.172 -0.514 1 81.31 292 ILE A N 1
ATOM 2214 C CA . ILE A 1 292 ? 37.719 -26.75 0.233 1 81.31 292 ILE A CA 1
ATOM 2215 C C . ILE A 1 292 ? 38.375 -27.859 -0.582 1 81.31 292 ILE A C 1
ATOM 2217 O O . ILE A 1 292 ? 37.688 -28.641 -1.24 1 81.31 292 ILE A O 1
ATOM 2221 N N . THR A 1 293 ? 39.688 -27.781 -0.756 1 73.88 293 THR A N 1
ATOM 2222 C CA . THR A 1 293 ? 40.438 -28.859 -1.405 1 73.88 293 THR A CA 1
ATOM 2223 C C . THR A 1 293 ? 40.906 -29.891 -0.383 1 73.88 293 THR A C 1
ATOM 2225 O O . THR A 1 293 ? 41.531 -29.547 0.619 1 73.88 293 THR A O 1
ATOM 2228 N N . ASN A 1 294 ? 40.188 -30.844 -0.168 1 60.47 294 ASN A N 1
ATOM 2229 C CA . ASN A 1 294 ? 40.719 -31.891 0.706 1 60.47 294 ASN A CA 1
ATOM 2230 C C . ASN A 1 294 ? 41.906 -32.625 0.058 1 60.47 294 ASN A C 1
ATOM 2232 O O . ASN A 1 294 ? 42 -32.656 -1.169 1 60.47 294 ASN A O 1
ATOM 2236 N N . GLY A 1 295 ? 43.031 -32.844 0.776 1 52.56 295 GLY A N 1
ATOM 2237 C CA . GLY A 1 295 ? 44.281 -33.5 0.423 1 52.56 295 GLY A CA 1
ATOM 2238 C C . GLY A 1 295 ? 44.094 -34.562 -0.666 1 52.56 295 GLY A C 1
ATOM 2239 O O . GLY A 1 295 ? 44.906 -34.625 -1.588 1 52.56 295 GLY A O 1
ATOM 2240 N N . SER A 1 296 ? 43.406 -35.531 -0.478 1 52.12 296 SER A N 1
ATOM 2241 C CA . SER A 1 296 ? 43.406 -36.719 -1.356 1 52.12 296 SER A CA 1
ATOM 2242 C C . SER A 1 296 ? 42.625 -36.438 -2.641 1 52.12 296 SER A C 1
ATOM 2244 O O . SER A 1 296 ? 42.875 -37.094 -3.658 1 52.12 296 SER A O 1
ATOM 2246 N N . SER A 1 297 ? 41.406 -35.844 -2.537 1 53.03 297 SER A N 1
ATOM 2247 C CA . SER A 1 297 ? 40.562 -35.688 -3.721 1 53.03 297 SER A CA 1
ATOM 2248 C C . SER A 1 297 ? 40.812 -34.375 -4.418 1 53.03 297 SER A C 1
ATOM 2250 O O . SER A 1 297 ? 40.938 -33.312 -3.764 1 53.03 297 SER A O 1
ATOM 2252 N N . GLN A 1 298 ? 41.281 -34.344 -5.57 1 58.97 298 GLN A N 1
ATOM 2253 C CA . GLN A 1 298 ? 41.719 -33.25 -6.453 1 58.97 298 GLN A CA 1
ATOM 2254 C C . GLN A 1 298 ? 40.562 -32.312 -6.754 1 58.97 298 GLN A C 1
ATOM 2256 O O . GLN A 1 298 ? 40.781 -31.219 -7.312 1 58.97 298 GLN A O 1
ATOM 2261 N N . ARG A 1 299 ? 39.25 -32.656 -6.348 1 69.31 299 ARG A N 1
ATOM 2262 C CA . ARG A 1 299 ? 38.219 -31.703 -6.809 1 69.31 299 ARG A CA 1
ATOM 2263 C C . ARG A 1 299 ? 37.688 -30.875 -5.652 1 69.31 299 ARG A C 1
ATOM 2265 O O . ARG A 1 299 ? 37.25 -31.422 -4.637 1 69.31 299 ARG A O 1
ATOM 2272 N N . PRO A 1 300 ? 37.781 -29.578 -5.621 1 76.56 300 PRO A N 1
ATOM 2273 C CA . PRO A 1 300 ? 37.219 -28.719 -4.582 1 76.56 300 PRO A CA 1
ATOM 2274 C C . PRO A 1 300 ? 35.75 -28.969 -4.34 1 76.56 300 PRO A C 1
ATOM 2276 O O . PRO A 1 300 ? 35 -29.25 -5.281 1 76.56 300 PRO A O 1
ATOM 2279 N N . SER A 1 301 ? 35.469 -29.234 -3.027 1 81.19 301 SER A N 1
ATOM 2280 C CA . SER A 1 301 ? 34.062 -29.484 -2.68 1 81.19 301 SER A CA 1
ATOM 2281 C C . SER A 1 301 ? 33.562 -28.469 -1.645 1 81.19 301 SER A C 1
ATOM 2283 O O . SER A 1 301 ? 34.375 -27.828 -0.965 1 81.19 301 SER A O 1
ATOM 2285 N N . LEU A 1 302 ? 32.281 -28.281 -1.64 1 84.88 302 LEU A N 1
ATOM 2286 C CA . LEU A 1 302 ? 31.641 -27.406 -0.656 1 84.88 302 LEU A CA 1
ATOM 2287 C C . LEU A 1 302 ? 31.625 -28.047 0.722 1 84.88 302 LEU A C 1
ATOM 2289 O O . LEU A 1 302 ? 31.594 -29.281 0.832 1 84.88 302 LEU A O 1
ATOM 2293 N N . PRO A 1 303 ? 31.703 -27.172 1.766 1 80 303 PRO A N 1
ATOM 2294 C CA . PRO A 1 303 ? 31.562 -27.75 3.105 1 80 303 PRO A CA 1
ATOM 2295 C C . PRO A 1 303 ? 30.25 -28.516 3.283 1 80 303 PRO A C 1
ATOM 2297 O O . PRO A 1 303 ? 29.203 -28.078 2.791 1 80 303 PRO A O 1
ATOM 2300 N N . LEU A 1 304 ? 30.312 -29.594 3.977 1 74.75 304 LEU A N 1
ATOM 2301 C CA . LEU A 1 304 ? 29.172 -30.5 4.133 1 74.75 304 LEU A CA 1
ATOM 2302 C C . LEU A 1 304 ? 28.094 -29.859 5.004 1 74.75 304 LEU A C 1
ATOM 2304 O O . LEU A 1 304 ? 26.922 -30.219 4.914 1 74.75 304 LEU A O 1
ATOM 2308 N N . ASP A 1 305 ? 28.375 -28.906 5.719 1 82.31 305 ASP A N 1
ATOM 2309 C CA . ASP A 1 305 ? 27.438 -28.359 6.688 1 82.31 305 ASP A CA 1
ATOM 2310 C C . ASP A 1 305 ? 26.828 -27.047 6.188 1 82.31 305 ASP A C 1
ATOM 2312 O O . ASP A 1 305 ? 26.125 -26.359 6.93 1 82.31 305 ASP A O 1
ATOM 2316 N N . LEU A 1 306 ? 27.047 -26.875 4.992 1 87.31 306 LEU A N 1
ATOM 2317 C CA . LEU A 1 306 ? 26.5 -25.641 4.453 1 87.31 306 LEU A CA 1
ATOM 2318 C C . LEU A 1 306 ? 25 -25.75 4.234 1 87.31 306 LEU A C 1
ATOM 2320 O O . LEU A 1 306 ? 24.516 -26.766 3.721 1 87.31 306 LEU A O 1
ATOM 2324 N N . LYS A 1 307 ? 24.266 -24.75 4.734 1 90.69 307 LYS A N 1
ATOM 2325 C CA . LYS A 1 307 ? 22.812 -24.719 4.598 1 90.69 307 LYS A CA 1
ATOM 2326 C C . LYS A 1 307 ? 22.375 -23.656 3.59 1 90.69 307 LYS A C 1
ATOM 2328 O O . LYS A 1 307 ? 23.109 -22.688 3.346 1 90.69 307 LYS A O 1
ATOM 2333 N N . GLY A 1 308 ? 21.234 -23.969 2.971 1 93.5 308 GLY A N 1
ATOM 2334 C CA . GLY A 1 308 ? 20.656 -22.969 2.072 1 93.5 308 GLY A CA 1
ATOM 2335 C C . GLY A 1 308 ? 20.125 -21.75 2.795 1 93.5 308 GLY A C 1
ATOM 2336 O O . GLY A 1 308 ? 20 -21.75 4.023 1 93.5 308 GLY A O 1
ATOM 2337 N N . ARG A 1 309 ? 19.875 -20.703 2.02 1 92.5 309 ARG A N 1
ATOM 2338 C CA . ARG A 1 309 ? 19.312 -19.516 2.639 1 92.5 309 ARG A CA 1
ATOM 2339 C C . ARG A 1 309 ? 18.016 -19.094 1.952 1 92.5 309 ARG A C 1
ATOM 2341 O O . ARG A 1 309 ? 17.891 -19.219 0.732 1 92.5 309 ARG A O 1
ATOM 2348 N N . VAL A 1 310 ? 17.047 -18.781 2.668 1 93.88 310 VAL A N 1
ATOM 2349 C CA . VAL A 1 310 ? 15.812 -18.125 2.252 1 93.88 310 VAL A CA 1
ATOM 2350 C C . VAL A 1 310 ? 15.555 -16.891 3.123 1 93.88 310 VAL A C 1
ATOM 2352 O O . VAL A 1 310 ? 15.367 -17.016 4.336 1 93.88 310 VAL A O 1
ATOM 2355 N N . ASP A 1 311 ? 15.539 -15.758 2.521 1 94 311 ASP A N 1
ATOM 2356 C CA . ASP A 1 311 ? 15.5 -14.539 3.322 1 94 311 ASP A CA 1
ATOM 2357 C C . ASP A 1 311 ? 14.055 -14.086 3.555 1 94 311 ASP A C 1
ATOM 2359 O O . ASP A 1 311 ? 13.742 -13.492 4.59 1 94 311 ASP A O 1
ATOM 2363 N N . LEU A 1 312 ? 13.211 -14.25 2.562 1 94.75 312 LEU A N 1
ATOM 2364 C CA . LEU A 1 312 ? 11.836 -13.789 2.691 1 94.75 312 LEU A CA 1
ATOM 2365 C C . LEU A 1 312 ? 10.914 -14.578 1.773 1 94.75 312 LEU A C 1
ATOM 2367 O O . LEU A 1 312 ? 11.266 -14.875 0.63 1 94.75 312 LEU A O 1
ATOM 2371 N N . VAL A 1 313 ? 9.773 -14.953 2.273 1 94.69 313 VAL A N 1
ATOM 2372 C CA . VAL A 1 313 ? 8.719 -15.625 1.514 1 94.69 313 VAL A CA 1
ATOM 2373 C C . VAL A 1 313 ? 7.469 -14.742 1.49 1 94.69 313 VAL A C 1
ATOM 2375 O O . VAL A 1 313 ? 6.996 -14.297 2.537 1 94.69 313 VAL A O 1
ATOM 2378 N N . ILE A 1 314 ? 6.949 -14.484 0.329 1 95.75 314 ILE A N 1
ATOM 2379 C CA . ILE A 1 314 ? 5.781 -13.633 0.167 1 95.75 314 ILE A CA 1
ATOM 2380 C C . ILE A 1 314 ? 4.57 -14.477 -0.224 1 95.75 314 ILE A C 1
ATOM 2382 O O . ILE A 1 314 ? 4.621 -15.234 -1.192 1 95.75 314 ILE A O 1
ATOM 2386 N N . GLN A 1 315 ? 3.469 -14.328 0.499 1 94.75 315 GLN A N 1
ATOM 2387 C CA . GLN A 1 315 ? 2.27 -15.141 0.305 1 94.75 315 GLN A CA 1
ATOM 2388 C C . GLN A 1 315 ? 1.016 -14.266 0.288 1 94.75 315 GLN A C 1
ATOM 2390 O O . GLN A 1 315 ? 0.804 -13.453 1.192 1 94.75 315 GLN A O 1
ATOM 2395 N N . SER A 1 316 ? 0.159 -14.43 -0.705 1 94.88 316 SER A N 1
ATOM 2396 C CA . SER A 1 316 ? -1.041 -13.609 -0.852 1 94.88 316 SER A CA 1
ATOM 2397 C C . SER A 1 316 ? -2.125 -14.031 0.133 1 94.88 316 SER A C 1
ATOM 2399 O O . SER A 1 316 ? -2.342 -15.227 0.347 1 94.88 316 SER A O 1
ATOM 2401 N N . LEU A 1 317 ? -2.871 -13.109 0.715 1 93.88 317 LEU A N 1
ATOM 2402 C CA . LEU A 1 317 ? -3.945 -13.438 1.646 1 93.88 317 LEU A CA 1
ATOM 2403 C C . LEU A 1 317 ? -5.176 -13.938 0.9 1 93.88 317 LEU A C 1
ATOM 2405 O O . LEU A 1 317 ? -5.773 -14.953 1.284 1 93.88 317 LEU A O 1
ATOM 2409 N N . ASP A 1 318 ? -5.516 -13.273 -0.187 1 94 318 ASP A N 1
ATOM 2410 C CA . ASP A 1 318 ? -6.762 -13.562 -0.889 1 94 318 ASP A CA 1
ATOM 2411 C C . ASP A 1 318 ? -6.746 -14.977 -1.479 1 94 318 ASP A C 1
ATOM 2413 O O . ASP A 1 318 ? -7.758 -15.68 -1.442 1 94 318 ASP A O 1
ATOM 2417 N N . LYS A 1 319 ? -5.617 -15.359 -1.959 1 94.19 319 LYS A N 1
ATOM 2418 C CA . LYS A 1 319 ? -5.527 -16.625 -2.664 1 94.19 319 LYS A CA 1
ATOM 2419 C C . LYS A 1 319 ? -5.406 -17.797 -1.683 1 94.19 319 LYS A C 1
ATOM 2421 O O . LYS A 1 319 ? -5.68 -18.938 -2.035 1 94.19 319 LYS A O 1
ATOM 2426 N N . ASN A 1 320 ? -5 -17.516 -0.488 1 93.5 320 ASN A N 1
ATOM 2427 C CA . ASN A 1 320 ? -4.738 -18.594 0.456 1 93.5 320 ASN A CA 1
ATOM 2428 C C . ASN A 1 320 ? -5.797 -18.656 1.551 1 93.5 320 ASN A C 1
ATOM 2430 O O . ASN A 1 320 ? -6.062 -19.719 2.111 1 93.5 320 ASN A O 1
ATOM 2434 N N . PHE A 1 321 ? -6.5 -17.547 1.889 1 93.81 321 PHE A N 1
ATOM 2435 C CA . PHE A 1 321 ? -7.305 -17.516 3.104 1 93.81 321 PHE A CA 1
ATOM 2436 C C . PHE A 1 321 ? -8.742 -17.125 2.791 1 93.81 321 PHE A C 1
ATOM 2438 O O . PHE A 1 321 ? -9.547 -16.922 3.703 1 93.81 321 PHE A O 1
ATOM 2445 N N . GLY A 1 322 ? -9.039 -17.031 1.53 1 94.75 322 GLY A N 1
ATOM 2446 C CA . GLY A 1 322 ? -10.414 -16.719 1.159 1 94.75 322 GLY A CA 1
ATOM 2447 C C . GLY A 1 322 ? -10.875 -15.367 1.658 1 94.75 322 GLY A C 1
ATOM 2448 O O . GLY A 1 322 ? -11.961 -15.242 2.234 1 94.75 322 GLY A O 1
ATOM 2449 N N . VAL A 1 323 ? -10.031 -14.367 1.587 1 95.81 323 VAL A N 1
ATOM 2450 C CA . VAL A 1 323 ? -10.328 -12.984 1.944 1 95.81 323 VAL A CA 1
ATOM 2451 C C . VAL A 1 323 ? -10.211 -12.094 0.71 1 95.81 323 VAL A C 1
ATOM 2453 O O . VAL A 1 323 ? -9.688 -12.523 -0.324 1 95.81 323 VAL A O 1
ATOM 2456 N N . PRO A 1 324 ? -10.734 -10.875 0.756 1 94.56 324 PRO A N 1
ATOM 2457 C CA . PRO A 1 324 ? -10.594 -9.977 -0.394 1 94.56 324 PRO A CA 1
ATOM 2458 C C . PRO A 1 324 ? -9.141 -9.641 -0.706 1 94.56 324 PRO A C 1
ATOM 2460 O O . PRO A 1 324 ? -8.297 -9.648 0.193 1 94.56 324 PRO A O 1
ATOM 2463 N N . VAL A 1 325 ? -8.898 -9.336 -1.967 1 93.44 325 VAL A N 1
ATOM 2464 C CA . VAL A 1 325 ? -7.574 -8.914 -2.41 1 93.44 325 VAL A CA 1
ATOM 2465 C C . VAL A 1 325 ? -7.137 -7.684 -1.621 1 93.44 325 VAL A C 1
ATOM 2467 O O . VAL A 1 325 ? -7.926 -6.762 -1.401 1 93.44 325 VAL A O 1
ATOM 2470 N N . GLY A 1 326 ? -5.816 -7.695 -1.092 1 93.56 326 GLY A N 1
ATOM 2471 C CA . GLY A 1 326 ? -5.379 -6.449 -0.487 1 93.56 326 GLY A CA 1
ATOM 2472 C C . GLY A 1 326 ? -4.195 -6.625 0.446 1 93.56 326 GLY A C 1
ATOM 2473 O O . GLY A 1 326 ? -3.541 -5.648 0.818 1 93.56 326 GLY A O 1
ATOM 2474 N N . GLY A 1 327 ? -3.873 -7.867 0.718 1 93.62 327 GLY A N 1
ATOM 2475 C CA . GLY A 1 327 ? -2.816 -8.094 1.69 1 93.62 327 GLY A CA 1
ATOM 2476 C C . GLY A 1 327 ? -1.932 -9.273 1.347 1 93.62 327 GLY A C 1
ATOM 2477 O O . GLY A 1 327 ? -2.25 -10.055 0.446 1 93.62 327 GLY A O 1
ATOM 2478 N N . ALA A 1 328 ? -0.809 -9.336 2.074 1 93.81 328 ALA A N 1
ATOM 2479 C CA . ALA A 1 328 ? 0.132 -10.438 1.913 1 93.81 328 ALA A CA 1
ATOM 2480 C C . ALA A 1 328 ? 0.736 -10.844 3.254 1 93.81 328 ALA A C 1
ATOM 2482 O O . ALA A 1 328 ? 0.794 -10.039 4.184 1 93.81 328 ALA A O 1
ATOM 2483 N N . LEU A 1 329 ? 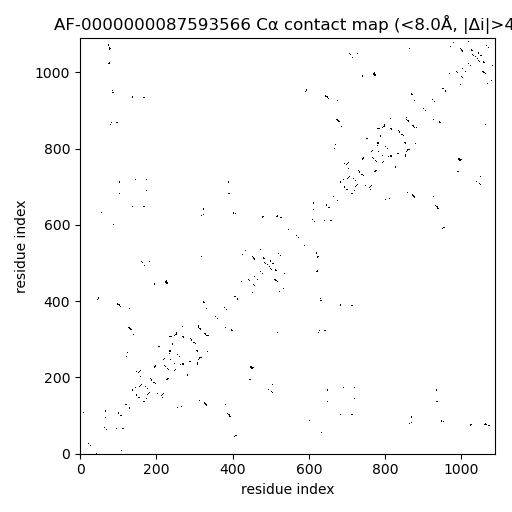1.095 -12.078 3.352 1 90.31 329 LEU A N 1
ATOM 2484 C CA . LEU A 1 329 ? 1.857 -12.602 4.48 1 90.31 329 LEU A CA 1
ATOM 2485 C C . LEU A 1 329 ? 3.346 -12.664 4.145 1 90.31 329 LEU A C 1
ATOM 2487 O O . LEU A 1 329 ? 3.736 -13.266 3.145 1 90.31 329 LEU A O 1
ATOM 2491 N N . LEU A 1 330 ? 4.152 -11.914 4.902 1 90.06 330 LEU A N 1
ATOM 2492 C CA . LEU A 1 330 ? 5.602 -12.008 4.785 1 90.06 330 LEU A CA 1
ATOM 2493 C C . LEU A 1 330 ? 6.172 -12.945 5.844 1 90.06 330 LEU A C 1
ATOM 2495 O O . LEU A 1 330 ? 5.855 -12.82 7.031 1 90.06 330 LEU A O 1
ATOM 2499 N N . THR A 1 331 ? 6.98 -13.898 5.406 1 88.19 331 THR A N 1
ATOM 2500 C CA . THR A 1 331 ? 7.562 -14.867 6.324 1 88.19 331 THR A CA 1
ATOM 2501 C C . THR A 1 331 ? 9.078 -14.938 6.145 1 88.19 331 THR A C 1
ATOM 2503 O O . THR A 1 331 ? 9.57 -15.047 5.02 1 88.19 331 THR A O 1
ATOM 2506 N N . ALA A 1 332 ? 9.773 -14.758 7.23 1 86.56 332 ALA A N 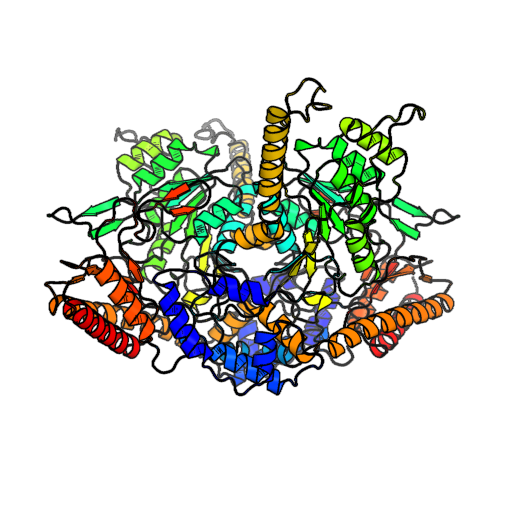1
ATOM 2507 C CA . ALA A 1 332 ? 11.211 -15 7.262 1 86.56 332 ALA A CA 1
ATOM 2508 C C . ALA A 1 332 ? 11.523 -16.359 7.879 1 86.56 332 ALA A C 1
ATOM 2510 O O . ALA A 1 332 ? 11.336 -16.562 9.086 1 86.56 332 ALA A O 1
ATOM 2511 N N . PRO A 1 333 ? 11.93 -17.312 7.012 1 77.12 333 PRO A N 1
ATOM 2512 C CA . PRO A 1 333 ? 12.258 -18.625 7.59 1 77.12 333 PRO A CA 1
ATOM 2513 C C . PRO A 1 333 ? 13.508 -18.578 8.477 1 77.12 333 PRO A C 1
ATOM 2515 O O . PRO A 1 333 ? 14.25 -17.594 8.445 1 77.12 333 PRO A O 1
ATOM 2518 N N . VAL A 1 334 ? 13.617 -19.641 9.383 1 59.06 334 VAL A N 1
ATOM 2519 C CA . VAL A 1 334 ? 14.766 -19.766 10.273 1 59.06 334 VAL A CA 1
ATOM 2520 C C . VAL A 1 334 ? 16.047 -19.906 9.445 1 59.06 334 VAL A C 1
ATOM 2522 O O . VAL A 1 334 ? 16.062 -20.594 8.43 1 59.06 334 VAL A O 1
ATOM 2525 N N . GLY A 1 335 ? 17.219 -19.125 9.648 1 50.53 335 GLY A N 1
ATOM 2526 C CA . GLY A 1 335 ? 18.516 -19.25 9.016 1 50.53 335 GLY A CA 1
ATOM 2527 C C . GLY A 1 335 ? 18.781 -18.156 7.988 1 50.53 335 GLY A C 1
ATOM 2528 O O . GLY A 1 335 ? 19.734 -18.266 7.207 1 50.53 335 GLY A O 1
ATOM 2529 N N . GLY A 1 336 ? 17.812 -17.422 7.68 1 46 336 GLY A N 1
ATOM 2530 C CA . GLY A 1 336 ? 18.141 -16.344 6.746 1 46 336 GLY A CA 1
ATOM 2531 C C . GLY A 1 336 ? 19.266 -15.453 7.23 1 46 336 GLY A C 1
ATOM 2532 O O . GLY A 1 336 ? 19.344 -15.141 8.422 1 46 336 GLY A O 1
ATOM 2533 N N . ALA A 1 337 ? 20.375 -15.656 6.582 1 40.66 337 ALA A N 1
ATOM 2534 C CA . ALA A 1 337 ? 21.578 -14.914 6.961 1 40.66 337 ALA A CA 1
ATOM 2535 C C . ALA A 1 337 ? 21.297 -13.414 7.039 1 40.66 337 ALA A C 1
ATOM 2537 O O . ALA A 1 337 ? 20.438 -12.898 6.312 1 40.66 337 ALA A O 1
ATOM 2538 N N . LEU A 1 338 ? 21.672 -12.82 8.188 1 39.72 338 LEU A N 1
ATOM 2539 C CA . LEU A 1 338 ? 21.75 -11.383 8.438 1 39.72 338 LEU A CA 1
ATOM 2540 C C . LEU A 1 338 ? 22.391 -10.656 7.266 1 39.72 338 LEU A C 1
ATOM 2542 O O . LEU A 1 338 ? 23.422 -11.094 6.754 1 39.72 338 LEU A O 1
ATOM 2546 N N . LEU A 1 339 ? 21.672 -10 6.426 1 38.12 339 LEU A N 1
ATOM 2547 C CA . LEU A 1 339 ? 22.25 -9.148 5.395 1 38.12 339 LEU A CA 1
ATOM 2548 C C . LEU A 1 339 ? 23.297 -8.211 5.988 1 38.12 339 LEU A C 1
ATOM 2550 O O . LEU A 1 339 ? 22.953 -7.266 6.703 1 38.12 339 LEU A O 1
ATOM 2554 N N . THR A 1 340 ? 24.328 -8.633 6.59 1 32.5 340 THR A N 1
ATOM 2555 C CA . THR A 1 340 ? 25.359 -7.707 7.047 1 32.5 340 THR A CA 1
ATOM 2556 C C . THR A 1 340 ? 25.844 -6.836 5.895 1 32.5 340 THR A C 1
ATOM 2558 O O . THR A 1 340 ? 25.938 -7.293 4.754 1 32.5 340 THR A O 1
ATOM 2561 N N . ALA A 1 341 ? 25.656 -5.578 5.973 1 32.22 341 ALA A N 1
ATOM 2562 C CA . ALA A 1 341 ? 26.516 -4.789 5.098 1 32.22 341 ALA A CA 1
ATOM 2563 C C . ALA A 1 341 ? 27.891 -5.449 4.926 1 32.22 341 ALA A C 1
ATOM 2565 O O . ALA A 1 341 ? 28.359 -6.141 5.828 1 32.22 341 ALA A O 1
ATOM 2566 N N . PRO A 1 342 ? 28.344 -5.578 3.637 1 29.62 342 PRO A N 1
ATOM 2567 C CA . PRO A 1 342 ? 29.703 -6.113 3.555 1 29.62 342 PRO A CA 1
ATOM 2568 C C . PRO A 1 342 ? 30.578 -5.664 4.719 1 29.62 342 PRO A C 1
ATOM 2570 O O . PRO A 1 342 ? 30.812 -4.465 4.895 1 29.62 342 PRO A O 1
ATOM 2573 N N . ALA A 1 343 ? 30.438 -6.09 5.824 1 26.22 343 ALA A N 1
ATOM 2574 C CA . ALA A 1 343 ? 31.562 -5.77 6.699 1 26.22 343 ALA A CA 1
ATOM 2575 C C . ALA A 1 343 ? 32.906 -5.938 5.965 1 26.22 343 ALA A C 1
ATOM 2577 O O . ALA A 1 343 ? 33 -6.758 5.051 1 26.22 343 ALA A O 1
ATOM 2578 N N . ARG A 1 344 ? 33.781 -4.902 6 1 27 344 ARG A N 1
ATOM 2579 C CA . ARG A 1 344 ? 35.188 -5.172 5.746 1 27 344 ARG A CA 1
ATOM 2580 C C . ARG A 1 344 ? 35.594 -6.57 6.219 1 27 344 ARG A C 1
ATOM 2582 O O . ARG A 1 344 ? 35.438 -6.898 7.398 1 27 344 ARG A O 1
ATOM 2589 N N . THR A 1 345 ? 35.281 -7.516 5.391 1 28.97 345 THR A N 1
ATOM 2590 C CA . THR A 1 345 ? 35.906 -8.805 5.688 1 28.97 345 THR A CA 1
ATOM 2591 C C . THR A 1 345 ? 37.188 -8.625 6.484 1 28.97 345 THR A C 1
ATOM 2593 O O . THR A 1 345 ? 38.156 -8.031 5.996 1 28.97 345 THR A O 1
ATOM 2596 N N . LEU A 1 346 ? 37.094 -8.32 7.703 1 28.16 346 LEU A N 1
ATOM 2597 C CA . LEU A 1 346 ? 38.406 -8.68 8.25 1 28.16 346 LEU A CA 1
ATOM 2598 C C . LEU A 1 346 ? 38.844 -10.047 7.73 1 28.16 346 LEU A C 1
ATOM 2600 O O . LEU A 1 346 ? 38.031 -10.945 7.559 1 28.16 346 LEU A O 1
ATOM 2604 N N . PRO A 1 347 ? 39.844 -10.117 6.895 1 27.14 347 PRO A N 1
ATOM 2605 C CA . PRO A 1 347 ? 40.406 -11.383 6.391 1 27.14 347 PRO A CA 1
ATOM 2606 C C . PRO A 1 347 ? 40.188 -12.547 7.352 1 27.14 347 PRO A C 1
ATOM 2608 O O . PRO A 1 347 ? 40.281 -12.367 8.57 1 27.14 347 PRO A O 1
ATOM 2611 N N . SER A 1 348 ? 39.188 -13.336 7.145 1 32.09 348 SER A N 1
ATOM 2612 C CA . SER A 1 348 ? 39.281 -14.633 7.816 1 32.09 348 SER A CA 1
ATOM 2613 C C . SER A 1 348 ? 40.75 -15.062 7.969 1 32.09 348 SER A C 1
ATOM 2615 O O . SER A 1 348 ? 41.406 -15.422 6.984 1 32.09 348 SER A O 1
ATOM 2617 N N . HIS A 1 349 ? 41.562 -14.273 8.602 1 30.05 349 HIS A N 1
ATOM 2618 C CA . HIS A 1 349 ? 42.875 -14.836 8.805 1 30.05 349 HIS A CA 1
ATOM 2619 C C . HIS A 1 349 ? 42.812 -16.344 9.055 1 30.05 349 HIS A C 1
ATOM 2621 O O . HIS A 1 349 ? 41.906 -16.812 9.727 1 30.05 349 HIS A O 1
ATOM 2627 N N . PRO A 1 350 ? 43.531 -17.141 8.258 1 34.66 350 PRO A N 1
ATOM 2628 C CA . PRO A 1 350 ? 43.812 -18.562 8.438 1 34.66 350 PRO A CA 1
ATOM 2629 C C . PRO A 1 350 ? 43.688 -19.016 9.891 1 34.66 350 PRO A C 1
ATOM 2631 O O . PRO A 1 350 ? 43.656 -18.188 10.797 1 34.66 350 PRO A O 1
ATOM 2634 N N . LEU A 1 351 ? 43.938 -20.312 10.203 1 37.34 351 LEU A N 1
ATOM 2635 C CA . LEU A 1 351 ? 44.344 -20.953 11.453 1 37.34 351 LEU A CA 1
ATOM 2636 C C . LEU A 1 351 ? 45.094 -19.953 12.344 1 37.34 351 LEU A C 1
ATOM 2638 O O . LEU A 1 351 ? 45.938 -19.203 11.875 1 37.34 351 LEU A O 1
ATOM 2642 N N . LEU A 1 352 ? 44.344 -19.328 13.375 1 44.62 352 LEU A N 1
ATOM 2643 C CA . LEU A 1 352 ? 45.094 -18.562 14.352 1 44.62 352 LEU A CA 1
ATOM 2644 C C . LEU A 1 352 ? 46.531 -19.094 14.445 1 44.62 352 LEU A C 1
ATOM 2646 O O . LEU A 1 352 ? 46.75 -20.312 14.57 1 44.62 352 LEU A O 1
ATOM 2650 N N . PRO A 1 353 ? 47.469 -18.531 13.805 1 43.5 353 PRO A N 1
ATOM 2651 C CA . PRO A 1 353 ? 48.781 -19.156 13.953 1 43.5 353 PRO A CA 1
ATOM 2652 C C . PRO A 1 353 ? 49 -19.75 15.344 1 43.5 353 PRO A C 1
ATOM 2654 O O . PRO A 1 353 ? 48.406 -19.266 16.328 1 43.5 353 PRO A O 1
ATOM 2657 N N . SER A 1 354 ? 49.312 -21.047 15.484 1 49.12 354 SER A N 1
ATOM 2658 C CA . SER A 1 354 ? 49.688 -21.688 16.734 1 49.12 354 SER A CA 1
ATOM 2659 C C . SER A 1 354 ? 50.469 -20.734 17.625 1 49.12 354 SER A C 1
ATOM 2661 O O . SER A 1 354 ? 50.656 -21.016 18.828 1 49.12 354 SER A O 1
ATOM 2663 N N . THR A 1 355 ? 51 -19.641 17.062 1 53.5 355 THR A N 1
ATOM 2664 C CA . THR A 1 355 ? 51.844 -18.734 17.828 1 53.5 355 THR A CA 1
ATOM 2665 C C . THR A 1 355 ? 51 -17.672 18.547 1 53.5 355 THR A C 1
ATOM 2667 O O . THR A 1 355 ? 51.531 -16.797 19.219 1 53.5 355 THR A O 1
ATOM 2670 N N . LEU A 1 356 ? 49.844 -17.625 18.25 1 52.28 356 LEU A N 1
ATOM 2671 C CA . LEU A 1 356 ? 49.062 -16.594 18.938 1 52.28 356 LEU A CA 1
ATOM 2672 C C . LEU A 1 356 ? 48.781 -17 20.375 1 52.28 356 LEU A C 1
ATOM 2674 O O . LEU A 1 356 ? 48.531 -18.172 20.656 1 52.28 356 LEU A O 1
ATOM 2678 N N . SER A 1 357 ? 49.062 -16.062 21.281 1 64.38 357 SER A N 1
ATOM 2679 C CA . SER A 1 357 ? 48.875 -16.328 22.703 1 64.38 357 SER A CA 1
ATOM 2680 C C . SER A 1 357 ? 47.406 -16.562 23.016 1 64.38 357 SER A C 1
ATOM 2682 O O . SER A 1 357 ? 46.531 -16.234 22.203 1 64.38 357 SER A O 1
ATOM 2684 N N . ARG A 1 358 ? 47.062 -17.266 24.047 1 61.38 358 ARG A N 1
ATOM 2685 C CA . ARG A 1 358 ? 45.719 -17.531 24.547 1 61.38 358 ARG A CA 1
ATOM 2686 C C . ARG A 1 358 ? 44.875 -16.266 24.578 1 61.38 358 ARG A C 1
ATOM 2688 O O . ARG A 1 358 ? 43.688 -16.281 24.297 1 61.38 358 ARG A O 1
ATOM 2695 N N . GLN A 1 359 ? 45.562 -15.219 24.859 1 60.19 359 GLN A N 1
ATOM 2696 C CA . GLN A 1 359 ? 44.875 -13.938 25.031 1 60.19 359 GLN A CA 1
ATOM 2697 C C . GLN A 1 359 ? 44.406 -13.383 23.688 1 60.19 359 GLN A C 1
ATOM 2699 O O . GLN A 1 359 ? 43.281 -12.883 23.562 1 60.19 359 GLN A O 1
ATOM 2704 N N . GLU A 1 360 ? 45.219 -13.523 22.719 1 58.78 360 GLU A N 1
ATOM 2705 C CA . GLU A 1 360 ? 44.875 -12.984 21.406 1 58.78 360 GLU A CA 1
ATOM 2706 C C . GLU A 1 360 ? 43.75 -13.781 20.75 1 58.78 360 GLU A C 1
ATOM 2708 O O . GLU A 1 360 ? 42.875 -13.203 20.109 1 58.78 360 GLU A O 1
ATOM 2713 N N . ARG A 1 361 ? 43.875 -15.117 20.922 1 60.91 361 ARG A N 1
ATOM 2714 C CA . ARG A 1 361 ? 42.812 -15.977 20.438 1 60.91 361 ARG A CA 1
ATOM 2715 C C . ARG A 1 361 ? 41.469 -15.602 21.094 1 60.91 361 ARG A C 1
ATOM 2717 O O . ARG A 1 361 ? 40.438 -15.609 20.438 1 60.91 361 ARG A O 1
ATOM 2724 N N . GLY A 1 362 ? 41.562 -15.266 22.328 1 60.47 362 GLY A N 1
ATOM 2725 C CA . GLY A 1 362 ? 40.375 -14.852 23.047 1 60.47 362 GLY A CA 1
ATOM 2726 C C . GLY A 1 362 ? 39.75 -13.578 22.5 1 60.47 362 GLY A C 1
ATOM 2727 O O . GLY A 1 362 ? 38.531 -13.461 22.422 1 60.47 362 GLY A O 1
ATOM 2728 N N . VAL A 1 363 ? 40.562 -12.672 22.172 1 58.66 363 VAL A N 1
ATOM 2729 C CA . VAL A 1 363 ? 40.094 -11.398 21.641 1 58.66 363 VAL A CA 1
ATOM 2730 C C . VAL A 1 363 ? 39.406 -11.617 20.297 1 58.66 363 VAL A C 1
ATOM 2732 O O . VAL A 1 363 ? 38.312 -11.078 20.047 1 58.66 363 VAL A O 1
ATOM 2735 N N . ILE A 1 364 ? 40.031 -12.414 19.484 1 55.5 364 ILE A N 1
ATOM 2736 C CA . ILE A 1 364 ? 39.5 -12.672 18.156 1 55.5 364 ILE A CA 1
ATOM 2737 C C . ILE A 1 364 ? 38.156 -13.414 18.297 1 55.5 364 ILE A C 1
ATOM 2739 O O . ILE A 1 364 ? 37.188 -13.109 17.578 1 55.5 364 ILE A O 1
ATOM 2743 N N . MET A 1 365 ? 38.219 -14.32 19.203 1 57.31 365 MET A N 1
ATOM 2744 C CA . MET A 1 365 ? 36.969 -15.062 19.422 1 57.31 365 MET A CA 1
ATOM 2745 C C . MET A 1 365 ? 35.875 -14.156 19.953 1 57.31 365 MET A C 1
ATOM 2747 O O . MET A 1 365 ? 34.719 -14.289 19.562 1 57.31 365 MET A O 1
ATOM 2751 N N . ARG A 1 366 ? 36.25 -13.289 20.797 1 56.69 366 ARG A N 1
ATOM 2752 C CA . ARG A 1 366 ? 35.25 -12.344 21.328 1 56.69 366 ARG A CA 1
ATOM 2753 C C . ARG A 1 366 ? 34.781 -11.406 20.219 1 56.69 366 ARG A C 1
ATOM 2755 O O . ARG A 1 366 ? 33.594 -11.102 20.156 1 56.69 366 ARG A O 1
ATOM 2762 N N . GLU A 1 367 ? 35.594 -10.984 19.422 1 55.12 367 GLU A N 1
ATOM 2763 C CA . GLU A 1 367 ? 35.219 -10.102 18.312 1 55.12 367 GLU A CA 1
ATOM 2764 C C . GLU A 1 367 ? 34.312 -10.82 17.312 1 55.12 367 GLU A C 1
ATOM 2766 O O . GLU A 1 367 ? 33.375 -10.234 16.797 1 55.12 367 GLU A O 1
ATOM 2771 N N . ARG A 1 368 ? 34.688 -12.031 17.141 1 52.09 368 ARG A N 1
ATOM 2772 C CA . ARG A 1 368 ? 33.844 -12.859 16.297 1 52.09 368 ARG A CA 1
ATOM 2773 C C . ARG A 1 368 ? 32.469 -13.07 16.922 1 52.09 368 ARG A C 1
ATOM 2775 O O . ARG A 1 368 ? 31.453 -13.008 16.234 1 52.09 368 ARG A O 1
ATOM 2782 N N . ALA A 1 369 ? 32.594 -13.305 18.172 1 53.56 369 ALA A N 1
ATOM 2783 C CA . ALA A 1 369 ? 31.328 -13.484 18.906 1 53.56 369 ALA A CA 1
ATOM 2784 C C . ALA A 1 369 ? 30.516 -12.195 18.906 1 53.56 369 ALA A C 1
ATOM 2786 O O . ALA A 1 369 ? 29.281 -12.234 18.75 1 53.56 369 ALA A O 1
ATOM 2787 N N . GLN A 1 370 ? 31.109 -11.125 19.141 1 51.41 370 GLN A N 1
ATOM 2788 C CA . GLN A 1 370 ? 30.438 -9.836 19.094 1 51.41 370 GLN A CA 1
ATOM 2789 C C . GLN A 1 370 ? 29.906 -9.531 17.703 1 51.41 370 GLN A C 1
ATOM 2791 O O . GLN A 1 370 ? 28.812 -8.992 17.547 1 51.41 370 GLN A O 1
ATOM 2796 N N . SER A 1 371 ? 30.719 -9.859 16.75 1 49.81 371 SER A N 1
ATOM 2797 C CA . SER A 1 371 ? 30.266 -9.703 15.375 1 49.81 371 SER A CA 1
ATOM 2798 C C . SER A 1 371 ? 29.078 -10.617 15.07 1 49.81 371 SER A C 1
ATOM 2800 O O . SER A 1 371 ? 28.125 -10.211 14.406 1 49.81 371 SER A O 1
ATOM 2802 N N . ASP A 1 372 ? 29.328 -11.844 15.516 1 49.31 372 ASP A N 1
ATOM 2803 C CA . ASP A 1 372 ? 28.234 -12.789 15.344 1 49.31 372 ASP A CA 1
ATOM 2804 C C . ASP A 1 372 ? 26.984 -12.328 16.109 1 49.31 372 ASP A C 1
ATOM 2806 O O . ASP A 1 372 ? 25.875 -12.477 15.609 1 49.31 372 ASP A O 1
ATOM 2810 N N . LYS A 1 373 ? 27.266 -11.852 17.328 1 49.25 373 LYS A N 1
ATOM 2811 C CA . LYS A 1 373 ? 26.141 -11.305 18.094 1 49.25 373 LYS A CA 1
ATOM 2812 C C . LYS A 1 373 ? 25.516 -10.109 17.391 1 49.25 373 LYS A C 1
ATOM 2814 O O . LYS A 1 373 ? 24.297 -9.984 17.344 1 49.25 373 LYS A O 1
ATOM 2819 N N . ALA A 1 374 ? 26.438 -9.32 16.984 1 48 374 ALA A N 1
ATOM 2820 C CA . ALA A 1 374 ? 25.953 -8.148 16.266 1 48 374 ALA A CA 1
ATOM 2821 C C . ALA A 1 374 ? 25.172 -8.562 15.023 1 48 374 ALA A C 1
ATOM 2823 O O . ALA A 1 374 ? 24.156 -7.941 14.68 1 48 374 ALA A O 1
ATOM 2824 N N . LYS A 1 375 ? 25.562 -9.555 14.383 1 47.31 375 LYS A N 1
ATOM 2825 C CA . LYS A 1 375 ? 24.875 -10.117 13.227 1 47.31 375 LYS A CA 1
ATOM 2826 C C . LYS A 1 375 ? 23.547 -10.75 13.641 1 47.31 375 LYS A C 1
ATOM 2828 O O . LYS A 1 375 ? 22.547 -10.656 12.914 1 47.31 375 LYS A O 1
ATOM 2833 N N . ARG A 1 376 ? 23.703 -11.398 14.805 1 48.53 376 ARG A N 1
ATOM 2834 C CA . ARG A 1 376 ? 22.5 -12.016 15.352 1 48.53 376 ARG A CA 1
ATOM 2835 C C . ARG A 1 376 ? 21.5 -10.953 15.773 1 48.53 376 ARG A C 1
ATOM 2837 O O . ARG A 1 376 ? 20.297 -11.242 15.891 1 48.53 376 ARG A O 1
ATOM 2844 N N . GLU A 1 377 ? 22.047 -9.789 16.109 1 53.78 377 GLU A N 1
ATOM 2845 C CA . GLU A 1 377 ? 21.156 -8.758 16.625 1 53.78 377 GLU A CA 1
ATOM 2846 C C . GLU A 1 377 ? 20.625 -7.863 15.508 1 53.78 377 GLU A C 1
ATOM 2848 O O . GLU A 1 377 ? 19.891 -6.91 15.766 1 53.78 377 GLU A O 1
ATOM 2853 N N . GLN A 1 378 ? 21.062 -8.203 14.289 1 59.16 378 GLN A N 1
ATOM 2854 C CA . GLN A 1 378 ? 20.531 -7.359 13.227 1 59.16 378 GLN A CA 1
ATOM 2855 C C . GLN A 1 378 ? 19.109 -7.758 12.859 1 59.16 378 GLN A C 1
ATOM 2857 O O . GLN A 1 378 ? 18.766 -8.938 12.898 1 59.16 378 GLN A O 1
ATOM 2862 N N . PRO A 1 379 ? 18.328 -6.781 12.68 1 71.5 379 PRO A N 1
ATOM 2863 C CA . PRO A 1 379 ? 16.938 -7.082 12.328 1 71.5 379 PRO A CA 1
ATOM 2864 C C . PRO A 1 379 ? 16.812 -7.902 11.047 1 71.5 379 PRO A C 1
ATOM 2866 O O . PRO A 1 379 ? 17.625 -7.75 10.133 1 71.5 379 PRO A O 1
ATOM 2869 N N . SER A 1 380 ? 16.016 -8.898 11.039 1 78.44 380 SER A N 1
ATOM 2870 C CA . SER A 1 380 ? 15.703 -9.672 9.836 1 78.44 380 SER A CA 1
ATOM 2871 C C . SER A 1 380 ? 15.227 -8.766 8.711 1 78.44 380 SER A C 1
ATOM 2873 O O . SER A 1 380 ? 14.883 -7.605 8.938 1 78.44 380 SER A O 1
ATOM 2875 N N . LEU A 1 381 ? 15.352 -9.266 7.48 1 85.75 381 LEU A N 1
ATOM 2876 C CA . LEU A 1 381 ? 14.82 -8.516 6.348 1 85.75 381 LEU A CA 1
ATOM 2877 C C . LEU A 1 381 ? 13.344 -8.188 6.559 1 85.75 381 LEU A C 1
ATOM 2879 O O . LEU A 1 381 ? 12.898 -7.09 6.211 1 85.75 381 LEU A O 1
ATOM 2883 N N . LEU A 1 382 ? 12.68 -9.156 7.141 1 87.62 382 LEU A N 1
ATOM 2884 C CA . LEU A 1 382 ? 11.266 -8.938 7.422 1 87.62 382 LEU A CA 1
ATOM 2885 C C . LEU A 1 382 ? 11.07 -7.746 8.352 1 87.62 382 LEU A C 1
ATOM 2887 O O . LEU A 1 382 ? 10.25 -6.867 8.07 1 87.62 382 LEU A O 1
ATOM 2891 N N . ALA A 1 383 ? 11.789 -7.699 9.406 1 83.94 383 ALA A N 1
ATOM 2892 C CA . ALA A 1 383 ? 11.695 -6.594 10.352 1 83.94 383 ALA A CA 1
ATOM 2893 C C . ALA A 1 383 ? 12.039 -5.266 9.688 1 83.94 383 ALA A C 1
ATOM 2895 O O . ALA A 1 383 ? 11.422 -4.234 9.984 1 83.94 383 ALA A O 1
ATOM 2896 N N . ARG A 1 384 ? 12.953 -5.316 8.797 1 85.88 384 ARG A N 1
ATOM 2897 C CA . ARG A 1 384 ? 13.359 -4.105 8.094 1 85.88 384 ARG A CA 1
ATOM 2898 C C . ARG A 1 384 ? 12.258 -3.621 7.16 1 85.88 384 ARG A C 1
ATOM 2900 O O . ARG A 1 384 ? 12.016 -2.416 7.043 1 85.88 384 ARG A O 1
ATOM 2907 N N . VAL A 1 385 ? 11.656 -4.555 6.465 1 88.5 385 VAL A N 1
ATOM 2908 C CA . VAL A 1 385 ? 10.57 -4.199 5.559 1 88.5 385 VAL A CA 1
ATOM 2909 C C . VAL A 1 385 ? 9.445 -3.521 6.34 1 88.5 385 VAL A C 1
ATOM 2911 O O . VAL A 1 385 ? 8.953 -2.465 5.941 1 88.5 385 VAL A O 1
ATOM 2914 N N . VAL A 1 386 ? 9.094 -4.055 7.438 1 84.81 386 VAL A N 1
ATOM 2915 C CA . VAL A 1 386 ? 7.98 -3.566 8.234 1 84.81 386 VAL A CA 1
ATOM 2916 C C . VAL A 1 386 ? 8.336 -2.215 8.852 1 84.81 386 VAL A C 1
ATOM 2918 O O . VAL A 1 386 ? 7.523 -1.288 8.852 1 84.81 386 VAL A O 1
ATOM 2921 N N . SER A 1 387 ? 9.531 -2.094 9.328 1 82.75 387 SER A N 1
ATOM 2922 C CA . SER A 1 387 ? 9.938 -0.864 10 1 82.75 387 SER A CA 1
ATOM 2923 C C . SER A 1 387 ? 10.125 0.275 9 1 82.75 387 SER A C 1
ATOM 2925 O O . SER A 1 387 ? 10 1.447 9.359 1 82.75 387 SER A O 1
ATOM 2927 N N . SER A 1 388 ? 10.383 -0.094 7.797 1 85.19 388 SER A N 1
ATOM 2928 C CA . SER A 1 388 ? 10.664 0.932 6.797 1 85.19 388 SER A CA 1
ATOM 2929 C C . SER A 1 388 ? 9.383 1.432 6.141 1 85.19 388 SER A C 1
ATOM 2931 O O . SER A 1 388 ? 9.398 2.42 5.402 1 85.19 388 SER A O 1
ATOM 2933 N N . TYR A 1 389 ? 8.305 0.736 6.387 1 88.5 389 TYR A N 1
ATOM 2934 C CA . TYR A 1 389 ? 7.023 1.16 5.832 1 88.5 389 TYR A CA 1
ATOM 2935 C C . TYR A 1 389 ? 6.719 2.605 6.203 1 88.5 389 TYR A C 1
ATOM 2937 O O . TYR A 1 389 ? 6.68 2.953 7.387 1 88.5 389 TYR A O 1
ATOM 2945 N N . PRO A 1 390 ? 6.52 3.498 5.238 1 90.62 390 PRO A N 1
ATOM 2946 C CA . PRO A 1 390 ? 6.324 4.91 5.57 1 90.62 390 PRO A CA 1
ATOM 2947 C C . PRO A 1 390 ? 4.891 5.227 5.988 1 90.62 390 PRO A C 1
ATOM 2949 O O . PRO A 1 390 ? 3.988 5.242 5.145 1 90.62 390 PRO A O 1
ATOM 2952 N N . GLY A 1 391 ? 4.727 5.484 7.242 1 87.75 391 GLY A N 1
ATOM 2953 C CA . GLY A 1 391 ? 3.43 5.938 7.715 1 87.75 391 GLY A CA 1
ATOM 2954 C C . GLY A 1 391 ? 2.549 4.805 8.211 1 87.75 391 GLY A C 1
ATOM 2955 O O . GLY A 1 391 ? 3.047 3.744 8.586 1 87.75 391 GLY A O 1
ATOM 2956 N N . ARG A 1 392 ? 1.254 5.086 8.227 1 88.94 392 ARG A N 1
ATOM 2957 C CA . ARG A 1 392 ? 0.253 4.133 8.703 1 88.94 392 ARG A CA 1
ATOM 2958 C C . ARG A 1 392 ? -0.364 3.367 7.535 1 88.94 392 ARG A C 1
ATOM 2960 O O . ARG A 1 392 ? -0.101 3.678 6.371 1 88.94 392 ARG A O 1
ATOM 2967 N N . ALA A 1 393 ? -1.065 2.301 7.883 1 90.38 393 ALA A N 1
ATOM 2968 C CA . ALA A 1 393 ? -1.671 1.459 6.855 1 90.38 393 ALA A CA 1
ATOM 2969 C C . ALA A 1 393 ? -3.072 1.016 7.266 1 90.38 393 ALA A C 1
ATOM 2971 O O . ALA A 1 393 ? -3.479 1.204 8.414 1 90.38 393 ALA A O 1
ATOM 2972 N N . SER A 1 394 ? -3.785 0.49 6.328 1 91.5 394 SER A N 1
ATOM 2973 C CA . SER A 1 394 ? -5.129 -0.03 6.555 1 91.5 394 SER A CA 1
ATOM 2974 C C . SER A 1 394 ? -5.105 -1.24 7.48 1 91.5 394 SER A C 1
ATOM 2976 O O . SER A 1 394 ? -4.199 -2.074 7.398 1 91.5 394 SER A O 1
ATOM 2978 N N . GLY A 1 395 ? -6.09 -1.309 8.336 1 89.38 395 GLY A N 1
ATOM 2979 C CA . GLY A 1 395 ? -6.262 -2.479 9.188 1 89.38 395 GLY A CA 1
ATOM 2980 C C . GLY A 1 395 ? -7.254 -3.48 8.625 1 89.38 395 GLY A C 1
ATOM 2981 O O . GLY A 1 395 ? -7.469 -4.543 9.211 1 89.38 395 GLY A O 1
ATOM 2982 N N . ALA A 1 396 ? -7.82 -3.254 7.484 1 91.5 396 ALA A N 1
ATOM 2983 C CA . ALA A 1 396 ? -8.883 -4.082 6.922 1 91.5 396 ALA A CA 1
ATOM 2984 C C . ALA A 1 396 ? -8.375 -5.484 6.602 1 91.5 396 ALA A C 1
ATOM 2986 O O . ALA A 1 396 ? -9.078 -6.473 6.824 1 91.5 396 ALA A O 1
ATOM 2987 N N . GLU A 1 397 ? -7.184 -5.594 6.055 1 91.12 397 GLU A N 1
ATOM 2988 C CA . GLU A 1 397 ? -6.625 -6.879 5.648 1 91.12 397 GLU A CA 1
ATOM 2989 C C . GLU A 1 397 ? -6.352 -7.773 6.855 1 91.12 397 GLU A C 1
ATOM 2991 O O . GLU A 1 397 ? -6.609 -8.977 6.812 1 91.12 397 GLU A O 1
ATOM 2996 N N . VAL A 1 398 ? -5.871 -7.145 7.891 1 87.25 398 VAL A N 1
ATOM 2997 C CA . VAL A 1 398 ? -5.609 -7.875 9.125 1 87.25 398 VAL A CA 1
ATOM 2998 C C . VAL A 1 398 ? -6.93 -8.344 9.734 1 87.25 398 VAL A C 1
ATOM 3000 O O . VAL A 1 398 ? -7.027 -9.469 10.234 1 87.25 398 VAL A O 1
ATOM 3003 N N . MET A 1 399 ? -7.895 -7.492 9.711 1 89.88 399 MET A N 1
ATOM 3004 C CA . MET A 1 399 ? -9.211 -7.828 10.258 1 89.88 399 MET A CA 1
ATOM 3005 C C . MET A 1 399 ? -9.82 -9.008 9.5 1 89.88 399 MET A C 1
ATOM 3007 O O . MET A 1 399 ? -10.375 -9.922 10.117 1 89.88 399 MET A O 1
ATOM 3011 N N . ASP A 1 400 ? -9.773 -8.992 8.195 1 93.56 400 ASP A N 1
ATOM 3012 C CA . ASP A 1 400 ? -10.328 -10.07 7.387 1 93.56 400 ASP A CA 1
ATOM 3013 C C . ASP A 1 400 ? -9.664 -11.406 7.723 1 93.56 400 ASP A C 1
ATOM 3015 O O . ASP A 1 400 ? -10.344 -12.422 7.875 1 93.56 400 ASP A O 1
ATOM 3019 N N . LEU A 1 401 ? -8.344 -11.375 7.773 1 90.88 401 LEU A N 1
ATOM 3020 C CA . LEU A 1 401 ? -7.621 -12.602 8.117 1 90.88 401 LEU A CA 1
ATOM 3021 C C . LEU A 1 401 ? -7.992 -13.078 9.516 1 90.88 401 LEU A C 1
ATOM 3023 O O . LEU A 1 401 ? -8.195 -14.273 9.734 1 90.88 401 LEU A O 1
ATOM 3027 N N . PHE A 1 402 ? -8.102 -12.109 10.43 1 87.75 402 PHE A N 1
ATOM 3028 C CA . PHE A 1 402 ? -8.445 -12.406 11.812 1 87.75 402 PHE A CA 1
ATOM 3029 C C . PHE A 1 402 ? -9.812 -13.07 11.898 1 87.75 402 PHE A C 1
ATOM 3031 O O . PHE A 1 402 ? -9.961 -14.125 12.523 1 87.75 402 PHE A O 1
ATOM 3038 N N . CYS A 1 403 ? -10.789 -12.523 11.281 1 92.06 403 CYS A N 1
ATOM 3039 C CA . CYS A 1 403 ? -12.141 -13.07 11.273 1 92.06 403 CYS A CA 1
ATOM 3040 C C . CYS A 1 403 ? -12.164 -14.477 10.695 1 92.06 403 CYS A C 1
ATOM 3042 O O . CYS A 1 403 ? -12.828 -15.359 11.234 1 92.06 403 CYS A O 1
ATOM 3044 N N . THR A 1 404 ? -11.453 -14.68 9.617 1 93.56 404 THR A N 1
ATOM 3045 C CA . THR A 1 404 ? -11.438 -15.969 8.922 1 93.56 404 THR A CA 1
ATOM 3046 C C . THR A 1 404 ? -10.828 -17.047 9.805 1 93.56 404 THR A C 1
ATOM 3048 O O . THR A 1 404 ? -11.406 -18.125 9.961 1 93.56 404 THR A O 1
ATOM 3051 N N . LEU A 1 405 ? -9.727 -16.734 10.406 1 88.06 405 LEU A N 1
ATOM 3052 C CA . LEU A 1 405 ? -9.023 -17.719 11.219 1 88.06 405 LEU A CA 1
ATOM 3053 C C . LEU A 1 405 ? -9.789 -18.016 12.5 1 88.06 405 LEU A C 1
ATOM 3055 O O . LEU A 1 405 ? -9.797 -19.156 12.984 1 88.06 405 LEU A O 1
ATOM 3059 N N . LEU A 1 406 ? -10.398 -16.969 13.07 1 87.56 406 LEU A N 1
ATOM 3060 C CA . LEU A 1 406 ? -11.227 -17.188 14.25 1 87.56 406 LEU A CA 1
ATOM 3061 C C . LEU A 1 406 ? -12.414 -18.078 13.922 1 87.56 406 LEU A C 1
ATOM 3063 O O . LEU A 1 406 ? -12.812 -18.922 14.734 1 87.56 406 LEU A O 1
ATOM 3067 N N . GLY A 1 407 ? -12.992 -17.812 12.773 1 92.19 407 GLY A N 1
ATOM 3068 C CA . GLY A 1 407 ? -14.141 -18.609 12.352 1 92.19 407 GLY A CA 1
ATOM 3069 C C . GLY A 1 407 ? -13.797 -20.047 12.039 1 92.19 407 GLY A C 1
ATOM 3070 O O . GLY A 1 407 ? -14.602 -20.953 12.266 1 92.19 407 GLY A O 1
ATOM 3071 N N . LEU A 1 408 ? -12.594 -20.312 11.555 1 90.56 408 LEU A N 1
ATOM 3072 C CA . LEU A 1 408 ? -12.188 -21.656 11.156 1 90.56 408 LEU A CA 1
ATOM 3073 C C . LEU A 1 408 ? -11.609 -22.422 12.336 1 90.56 408 LEU A C 1
ATOM 3075 O O . LEU A 1 408 ? -11.859 -23.625 12.484 1 90.56 408 LEU A O 1
ATOM 3079 N N . GLY A 1 409 ? -10.836 -21.688 13.211 1 84.31 409 GLY A N 1
ATOM 3080 C CA . GLY A 1 409 ? -10.023 -22.406 14.188 1 84.31 409 GLY A CA 1
ATOM 3081 C C . GLY A 1 409 ? -8.992 -23.312 13.555 1 84.31 409 GLY A C 1
ATOM 3082 O O . GLY A 1 409 ? -8.852 -23.344 12.328 1 84.31 409 GLY A O 1
ATOM 3083 N N . GLU A 1 410 ? -8.289 -24.047 14.375 1 83.38 410 GLU A N 1
ATOM 3084 C CA . GLU A 1 410 ? -7.27 -24.969 13.883 1 83.38 410 GLU A CA 1
ATOM 3085 C C . GLU A 1 410 ? -7.895 -26.109 13.07 1 83.38 410 GLU A C 1
ATOM 3087 O O . GLU A 1 410 ? -7.387 -26.469 12.008 1 83.38 410 GLU A O 1
ATOM 3092 N N . SER A 1 411 ? -8.906 -26.672 13.586 1 89.44 411 SER A N 1
ATOM 3093 C CA . SER A 1 411 ? -9.57 -27.797 12.93 1 89.44 411 SER A CA 1
ATOM 3094 C C . SER A 1 411 ? -10.172 -27.375 11.586 1 89.44 411 SER A C 1
ATOM 3096 O O . SER A 1 411 ? -10.039 -28.078 10.594 1 89.44 411 SER A O 1
ATOM 3098 N N . GLY A 1 412 ? -10.844 -26.219 11.617 1 92.19 412 GLY A N 1
ATOM 3099 C CA . GLY A 1 412 ? -11.422 -25.734 10.375 1 92.19 412 GLY A CA 1
ATOM 3100 C C . GLY A 1 412 ? -10.383 -25.422 9.312 1 92.19 412 GLY A C 1
ATOM 3101 O O . GLY A 1 412 ? -10.602 -25.672 8.133 1 92.19 412 GLY A O 1
ATOM 3102 N N . TRP A 1 413 ? -9.32 -24.891 9.734 1 90.31 413 TRP A N 1
ATOM 3103 C CA . TRP A 1 413 ? -8.242 -24.578 8.805 1 90.31 413 TRP A CA 1
ATOM 3104 C C . TRP A 1 413 ? -7.656 -25.844 8.195 1 90.31 413 TRP A C 1
ATOM 3106 O O . TRP A 1 413 ? -7.445 -25.906 6.984 1 90.31 413 TRP A O 1
ATOM 3116 N N . LYS A 1 414 ? -7.395 -26.812 9 1 89.19 414 LYS A N 1
ATOM 3117 C CA . LYS A 1 414 ? -6.895 -28.109 8.523 1 89.19 414 LYS A CA 1
ATOM 3118 C C . LYS A 1 414 ? -7.859 -28.734 7.523 1 89.19 414 LYS A C 1
ATOM 3120 O O . LYS A 1 414 ? -7.434 -29.312 6.52 1 89.19 414 LYS A O 1
ATOM 3125 N N . GLU A 1 415 ? -9.07 -28.625 7.824 1 93.81 415 GLU A N 1
ATOM 3126 C CA . GLU A 1 415 ? -10.094 -29.172 6.945 1 93.81 415 GLU A CA 1
ATOM 3127 C C . GLU A 1 415 ? -10.086 -28.484 5.586 1 93.81 415 GLU A C 1
ATOM 3129 O O . GLU A 1 415 ? -10.25 -29.141 4.551 1 93.81 415 GLU A O 1
ATOM 3134 N N . VAL A 1 416 ? -9.953 -27.188 5.613 1 93.62 416 VAL A N 1
ATOM 3135 C CA . VAL A 1 416 ? -9.914 -26.406 4.379 1 93.62 416 VAL A CA 1
ATOM 3136 C C . VAL A 1 416 ? -8.758 -26.875 3.506 1 93.62 416 VAL A C 1
ATOM 3138 O O . VAL A 1 416 ? -8.914 -27.062 2.297 1 93.62 416 VAL A O 1
ATOM 3141 N N . LEU A 1 417 ? -7.605 -27.109 4.062 1 91.88 417 LEU A N 1
ATOM 3142 C CA . LEU A 1 417 ? -6.418 -27.547 3.334 1 91.88 417 LEU A CA 1
ATOM 3143 C C . LEU A 1 417 ? -6.586 -28.953 2.805 1 91.88 417 LEU A C 1
ATOM 3145 O O . LEU A 1 417 ? -6.223 -29.25 1.662 1 91.88 417 LEU A O 1
ATOM 3149 N N . GLU A 1 418 ? -7.137 -29.812 3.619 1 93.88 418 GLU A N 1
ATOM 3150 C CA . GLU A 1 418 ? -7.367 -31.188 3.209 1 93.88 418 GLU A CA 1
ATOM 3151 C C . GLU A 1 418 ? -8.375 -31.266 2.062 1 93.88 418 GLU A C 1
ATOM 3153 O O . GLU A 1 418 ? -8.211 -32.062 1.14 1 93.88 418 GLU A O 1
ATOM 3158 N N . GLN A 1 419 ? -9.359 -30.484 2.203 1 96.31 419 GLN A N 1
ATOM 3159 C CA . GLN A 1 419 ? -10.352 -30.438 1.135 1 96.31 419 GLN A CA 1
ATOM 3160 C C . GLN A 1 419 ? -9.719 -29.984 -0.183 1 96.31 419 GLN A C 1
ATOM 3162 O O . GLN A 1 419 ? -10.047 -30.531 -1.244 1 96.31 419 GLN A O 1
ATOM 3167 N N . ARG A 1 420 ? -8.93 -29 -0.132 1 95.75 420 ARG A N 1
ATOM 3168 C CA . ARG A 1 420 ? -8.258 -28.531 -1.339 1 95.75 420 ARG A CA 1
ATOM 3169 C C . ARG A 1 420 ? -7.406 -29.625 -1.962 1 95.75 420 ARG A C 1
ATOM 3171 O O . ARG A 1 420 ? -7.379 -29.781 -3.186 1 95.75 420 ARG A O 1
ATOM 3178 N N . ILE A 1 421 ? -6.727 -30.438 -1.177 1 94.75 421 ILE A N 1
ATOM 3179 C CA . ILE A 1 421 ? -5.91 -31.547 -1.645 1 94.75 421 ILE A CA 1
ATOM 3180 C C . ILE A 1 421 ? -6.793 -32.594 -2.326 1 94.75 421 ILE A C 1
ATOM 3182 O O . ILE A 1 421 ? -6.457 -33.094 -3.4 1 94.75 421 ILE A O 1
ATOM 3186 N N . ASP A 1 422 ? -7.863 -32.844 -1.689 1 96.88 422 ASP A N 1
ATOM 3187 C CA . ASP A 1 422 ? -8.805 -33.812 -2.225 1 96.88 422 ASP A CA 1
ATOM 3188 C C . ASP A 1 422 ? -9.375 -33.375 -3.564 1 96.88 422 ASP A C 1
ATOM 3190 O O . ASP A 1 422 ? -9.477 -34.156 -4.504 1 96.88 422 ASP A O 1
ATOM 3194 N N . VAL A 1 423 ? -9.781 -32.156 -3.621 1 97.75 423 VAL A N 1
ATOM 3195 C CA . VAL A 1 423 ? -10.375 -31.609 -4.84 1 97.75 423 VAL A CA 1
ATOM 3196 C C . VAL A 1 423 ? -9.336 -31.562 -5.949 1 97.75 423 VAL A C 1
ATOM 3198 O O . VAL A 1 423 ? -9.648 -31.797 -7.117 1 97.75 423 VAL A O 1
ATOM 3201 N N . ARG A 1 424 ? -8.102 -31.266 -5.605 1 96.31 424 ARG A N 1
ATOM 3202 C CA . ARG A 1 424 ? -7.023 -31.281 -6.594 1 96.31 424 ARG A CA 1
ATOM 3203 C C . ARG A 1 424 ? -6.855 -32.656 -7.211 1 96.31 424 ARG A C 1
ATOM 3205 O O . ARG A 1 424 ? -6.695 -32.781 -8.43 1 96.31 424 ARG A O 1
ATOM 3212 N N . ALA A 1 425 ? -6.848 -33.688 -6.391 1 96.5 425 ALA A N 1
ATOM 3213 C CA . ALA A 1 425 ? -6.75 -35.062 -6.867 1 96.5 425 ALA A CA 1
ATOM 3214 C C . ALA A 1 425 ? -7.945 -35.438 -7.746 1 96.5 425 ALA A C 1
ATOM 3216 O O . ALA A 1 425 ? -7.785 -36.062 -8.789 1 96.5 425 ALA A O 1
ATOM 3217 N N . TYR A 1 426 ? -9.086 -35 -7.27 1 98.06 426 TYR A N 1
ATOM 3218 C CA . TYR A 1 426 ? -10.312 -35.25 -8.016 1 98.06 426 TYR A CA 1
ATOM 3219 C C . TYR A 1 426 ? -10.273 -34.594 -9.375 1 98.06 426 TYR A C 1
ATOM 3221 O O . TYR A 1 426 ? -10.633 -35.188 -10.391 1 98.06 426 TYR A O 1
ATOM 3229 N N . LEU A 1 427 ? -9.875 -33.344 -9.422 1 98.06 427 LEU A N 1
ATOM 3230 C CA . LEU A 1 427 ? -9.758 -32.594 -10.672 1 98.06 427 LEU A CA 1
ATOM 3231 C C . LEU A 1 427 ? -8.836 -33.312 -11.648 1 98.06 427 LEU A C 1
ATOM 3233 O O . LEU A 1 427 ? -9.172 -33.469 -12.82 1 98.06 427 LEU A O 1
ATOM 3237 N N . THR A 1 428 ? -7.699 -33.75 -11.188 1 96.94 428 THR A N 1
ATOM 3238 C CA . THR A 1 428 ? -6.727 -34.438 -12.031 1 96.94 428 THR A CA 1
ATOM 3239 C C . THR A 1 428 ? -7.316 -35.719 -12.609 1 96.94 428 THR A C 1
ATOM 3241 O O . THR A 1 428 ? -7.133 -36.031 -13.789 1 96.94 428 THR A O 1
ATOM 3244 N N . ALA A 1 429 ? -8 -36.469 -11.797 1 97.75 429 ALA A N 1
ATOM 3245 C CA . ALA A 1 429 ? -8.625 -37.688 -12.242 1 97.75 429 ALA A CA 1
ATOM 3246 C C . ALA A 1 429 ? -9.664 -37.438 -13.328 1 97.75 429 ALA A C 1
ATOM 3248 O O . ALA A 1 429 ? -9.695 -38.125 -14.352 1 97.75 429 ALA A O 1
ATOM 3249 N N . GLU A 1 430 ? -10.523 -36.438 -13.047 1 98.31 430 GLU A N 1
ATOM 3250 C CA . GLU A 1 430 ? -11.594 -36.125 -13.984 1 98.31 430 GLU A CA 1
ATOM 3251 C C . GLU A 1 430 ? -11.039 -35.594 -15.297 1 98.31 430 GLU A C 1
ATOM 3253 O O . GLU A 1 430 ? -11.57 -35.906 -16.375 1 98.31 430 GLU A O 1
ATOM 3258 N N . VAL A 1 431 ? -10.023 -34.781 -15.258 1 98.38 431 VAL A N 1
ATOM 3259 C CA . VAL A 1 431 ? -9.406 -34.25 -16.453 1 98.38 431 VAL A CA 1
ATOM 3260 C C . VAL A 1 431 ? -8.758 -35.375 -17.266 1 98.38 431 VAL A C 1
ATOM 3262 O O . VAL A 1 431 ? -8.805 -35.375 -18.484 1 98.38 431 VAL A O 1
ATOM 3265 N N . THR A 1 432 ? -8.141 -36.344 -16.578 1 98 432 THR A N 1
ATOM 3266 C CA . THR A 1 432 ? -7.527 -37.5 -17.234 1 98 432 THR A CA 1
ATOM 3267 C C . THR A 1 432 ? -8.57 -38.281 -18.016 1 98 432 THR A C 1
ATOM 3269 O O . THR A 1 432 ? -8.336 -38.656 -19.172 1 98 432 THR A O 1
ATOM 3272 N N . VAL A 1 433 ? -9.656 -38.531 -17.375 1 98.19 433 VAL A N 1
ATOM 3273 C CA . VAL A 1 433 ? -10.742 -39.25 -18.016 1 98.19 433 VAL A CA 1
ATOM 3274 C C . VAL A 1 433 ? -11.234 -38.5 -19.25 1 98.19 433 VAL A C 1
ATOM 3276 O O . VAL A 1 433 ? -11.445 -39.094 -20.312 1 98.19 433 VAL A O 1
ATOM 3279 N N . LEU A 1 434 ? -11.43 -37.219 -19.062 1 98.25 434 LEU A N 1
ATOM 3280 C CA . LEU A 1 434 ? -11.922 -36.375 -20.141 1 98.25 434 LEU A CA 1
ATOM 3281 C C . LEU A 1 434 ? -10.945 -36.375 -21.312 1 98.25 434 LEU A C 1
ATOM 3283 O O . LEU A 1 434 ? -11.359 -36.469 -22.469 1 98.25 434 LEU A O 1
ATOM 3287 N N . CYS A 1 435 ? -9.664 -36.219 -21.047 1 98 435 CYS A N 1
ATOM 3288 C CA . CYS A 1 435 ? -8.641 -36.188 -22.094 1 98 435 CYS A CA 1
ATOM 3289 C C . CYS A 1 435 ? -8.586 -37.531 -22.828 1 98 435 CYS A C 1
ATOM 3291 O O . CYS A 1 435 ? -8.367 -37.562 -24.031 1 98 435 CYS A O 1
ATOM 3293 N N . ASN A 1 436 ? -8.82 -38.656 -22.125 1 97.56 436 ASN A N 1
ATOM 3294 C CA . ASN A 1 436 ? -8.852 -39.969 -22.75 1 97.56 436 ASN A CA 1
ATOM 3295 C C . ASN A 1 436 ? -10.039 -40.094 -23.688 1 97.56 436 ASN A C 1
ATOM 3297 O O . ASN A 1 436 ? -9.93 -40.719 -24.75 1 97.56 436 ASN A O 1
ATOM 3301 N N . ARG A 1 437 ? -11.133 -39.562 -23.281 1 97.38 437 ARG A N 1
ATOM 3302 C CA . ARG A 1 437 ? -12.344 -39.625 -24.094 1 97.38 437 ARG A CA 1
ATOM 3303 C C . ARG A 1 437 ? -12.172 -38.812 -25.375 1 97.38 437 ARG A C 1
ATOM 3305 O O . ARG A 1 437 ? -12.75 -39.156 -26.406 1 97.38 437 ARG A O 1
ATOM 3312 N N . HIS A 1 438 ? -11.422 -37.781 -25.312 1 97.44 438 HIS A N 1
ATOM 3313 C CA . HIS A 1 438 ? -11.188 -36.938 -26.453 1 97.44 438 HIS A CA 1
ATOM 3314 C C . HIS A 1 438 ? -9.711 -36.906 -26.844 1 97.44 438 HIS A C 1
ATOM 3316 O O . HIS A 1 438 ? -9.148 -35.812 -27.078 1 97.44 438 HIS A O 1
ATOM 3322 N N . SER A 1 439 ? -9.078 -38 -26.891 1 95.69 439 SER A N 1
ATOM 3323 C CA . SER A 1 439 ? -7.641 -38.156 -27.062 1 95.69 439 SER A CA 1
ATOM 3324 C C . SER A 1 439 ? -7.195 -37.594 -28.422 1 95.69 439 SER A C 1
ATOM 3326 O O . SER A 1 439 ? -6.027 -37.281 -28.609 1 95.69 439 SER A O 1
ATOM 3328 N N . ASP A 1 440 ? -8.102 -37.438 -29.406 1 95.69 440 ASP A N 1
ATOM 3329 C CA . ASP A 1 440 ? -7.773 -36.906 -30.719 1 95.69 440 ASP A CA 1
ATOM 3330 C C . ASP A 1 440 ? -7.508 -35.406 -30.656 1 95.69 440 ASP A C 1
ATOM 3332 O O . ASP A 1 440 ? -6.824 -34.844 -31.516 1 95.69 440 ASP A O 1
ATOM 3336 N N . HIS A 1 441 ? -8.016 -34.781 -29.547 1 96.62 441 HIS A N 1
ATOM 3337 C CA . HIS A 1 441 ? -7.969 -33.312 -29.531 1 96.62 441 HIS A CA 1
ATOM 3338 C C . HIS A 1 441 ? -7.344 -32.812 -28.234 1 96.62 441 HIS A C 1
ATOM 3340 O O . HIS A 1 441 ? -6.984 -31.625 -28.156 1 96.62 441 HIS A O 1
ATOM 3346 N N . LEU A 1 442 ? -7.211 -33.656 -27.25 1 97.88 442 LEU A N 1
ATOM 3347 C CA . LEU A 1 442 ? -6.719 -33.219 -25.953 1 97.88 442 LEU A CA 1
ATOM 3348 C C . LEU A 1 442 ? -5.617 -34.125 -25.438 1 97.88 442 LEU A C 1
ATOM 3350 O O . LEU A 1 442 ? -5.715 -35.344 -25.578 1 97.88 442 LEU A O 1
ATOM 3354 N N . THR A 1 443 ? -4.594 -33.562 -24.891 1 96.81 443 THR A N 1
ATOM 3355 C CA . THR A 1 443 ? -3.543 -34.312 -24.219 1 96.81 443 THR A CA 1
ATOM 3356 C C . THR A 1 443 ? -3.195 -33.656 -22.875 1 96.81 443 THR A C 1
ATOM 3358 O O . THR A 1 443 ? -2.814 -32.469 -22.828 1 96.81 443 THR A O 1
ATOM 3361 N N . LEU A 1 444 ? -3.395 -34.375 -21.812 1 97.56 444 LEU A N 1
ATOM 3362 C CA . LEU A 1 444 ? -2.971 -33.906 -20.5 1 97.56 444 LEU A CA 1
ATOM 3363 C C . LEU A 1 444 ? -1.452 -33.969 -20.359 1 97.56 444 LEU A C 1
ATOM 3365 O O . LEU A 1 444 ? -0.851 -35.031 -20.562 1 97.56 444 LEU A O 1
ATOM 3369 N N . LEU A 1 445 ? -0.769 -32.812 -20.094 1 97.06 445 LEU A N 1
ATOM 3370 C CA . LEU A 1 445 ? 0.68 -32.781 -19.922 1 97.06 445 LEU A CA 1
ATOM 3371 C C . LEU A 1 445 ? 1.1 -33.5 -18.641 1 97.06 445 LEU A C 1
ATOM 3373 O O . LEU A 1 445 ? 0.414 -33.375 -17.625 1 97.06 445 LEU A O 1
ATOM 3377 N N . PRO A 1 446 ? 2.236 -34.188 -18.688 1 93.94 446 PRO A N 1
ATOM 3378 C CA . PRO A 1 446 ? 2.707 -34.938 -17.516 1 93.94 446 PRO A CA 1
ATOM 3379 C C . PRO A 1 446 ? 3.512 -34.094 -16.547 1 93.94 446 PRO A C 1
ATOM 3381 O O . PRO A 1 446 ? 4.703 -34.312 -16.344 1 93.94 446 PRO A O 1
ATOM 3384 N N . ILE A 1 447 ? 2.896 -33.188 -15.93 1 94.12 447 ILE A N 1
ATOM 3385 C CA . ILE A 1 447 ? 3.553 -32.312 -14.969 1 94.12 447 ILE A CA 1
ATOM 3386 C C . ILE A 1 447 ? 3.363 -32.844 -13.562 1 94.12 447 ILE A C 1
ATOM 3388 O O . ILE A 1 447 ? 2.283 -32.719 -12.977 1 94.12 447 ILE A O 1
ATOM 3392 N N . LYS A 1 448 ? 4.352 -33.344 -12.969 1 87.38 448 LYS A N 1
ATOM 3393 C CA . LYS A 1 448 ? 4.246 -34.156 -11.758 1 87.38 448 LYS A CA 1
ATOM 3394 C C . LYS A 1 448 ? 4.309 -33.281 -10.508 1 87.38 448 LYS A C 1
ATOM 3396 O O . LYS A 1 448 ? 3.676 -33.594 -9.5 1 87.38 448 LYS A O 1
ATOM 3401 N N . HIS A 1 449 ? 5 -32.219 -10.555 1 92.12 449 HIS A N 1
ATOM 3402 C CA . HIS A 1 449 ? 5.332 -31.547 -9.297 1 92.12 449 HIS A CA 1
ATOM 3403 C C . HIS A 1 449 ? 4.488 -30.281 -9.109 1 92.12 449 HIS A C 1
ATOM 3405 O O . HIS A 1 449 ? 4.617 -29.594 -8.094 1 92.12 449 HIS A O 1
ATOM 3411 N N . ASN A 1 450 ? 3.656 -29.953 -10.039 1 94.5 450 ASN A N 1
ATOM 3412 C CA . ASN A 1 450 ? 2.781 -28.797 -9.883 1 94.5 450 ASN A CA 1
ATOM 3413 C C . ASN A 1 450 ? 1.469 -29.172 -9.203 1 94.5 450 ASN A C 1
ATOM 3415 O O . ASN A 1 450 ? 0.569 -29.719 -9.844 1 94.5 450 ASN A O 1
ATOM 3419 N N . ASP A 1 451 ? 1.366 -28.859 -7.988 1 91.56 451 ASP A N 1
ATOM 3420 C CA . ASP A 1 451 ? 0.171 -29.25 -7.246 1 91.56 451 ASP A CA 1
ATOM 3421 C C . ASP A 1 451 ? -0.87 -28.125 -7.258 1 91.56 451 ASP A C 1
ATOM 3423 O O . ASP A 1 451 ? -1.816 -28.141 -6.469 1 91.56 451 ASP A O 1
ATOM 3427 N N . ILE A 1 452 ? -0.659 -27.109 -8.062 1 94.12 452 ILE A N 1
ATOM 3428 C CA . ILE A 1 452 ? -1.572 -25.984 -8.164 1 94.12 452 ILE A CA 1
ATOM 3429 C C . ILE A 1 452 ? -2.537 -26.188 -9.328 1 94.12 452 ILE A C 1
ATOM 3431 O O . ILE A 1 452 ? -3.738 -25.953 -9.203 1 94.12 452 ILE A O 1
ATOM 3435 N N . SER A 1 453 ? -1.94 -26.656 -10.508 1 96.19 453 SER A N 1
ATOM 3436 C CA . SER A 1 453 ? -2.768 -26.719 -11.703 1 96.19 453 SER A CA 1
ATOM 3437 C C . SER A 1 453 ? -2.297 -27.828 -12.648 1 96.19 453 SER A C 1
ATOM 3439 O O . SER A 1 453 ? -1.234 -28.406 -12.445 1 96.19 453 SER A O 1
ATOM 3441 N N . CYS A 1 454 ? -3.125 -28.188 -13.586 1 96.94 454 CYS A N 1
ATOM 3442 C CA . CYS A 1 454 ? -2.762 -29.031 -14.719 1 96.94 454 CYS A CA 1
ATOM 3443 C C . CYS A 1 454 ? -2.963 -28.297 -16.031 1 96.94 454 CYS A C 1
ATOM 3445 O O . CYS A 1 454 ? -3.623 -27.25 -16.078 1 96.94 454 CYS A O 1
ATOM 3447 N N . ALA A 1 455 ? -2.299 -28.734 -17.031 1 97.94 455 ALA A N 1
ATOM 3448 C CA . ALA A 1 455 ? -2.406 -28.141 -18.359 1 97.94 455 ALA A CA 1
ATOM 3449 C C . ALA A 1 455 ? -2.793 -29.188 -19.391 1 97.94 455 ALA A C 1
ATOM 3451 O O . ALA A 1 455 ? -2.27 -30.312 -19.375 1 97.94 455 ALA A O 1
ATOM 3452 N N . VAL A 1 456 ? -3.73 -28.891 -20.234 1 98.25 456 VAL A N 1
ATOM 3453 C CA . VAL A 1 456 ? -4.211 -29.75 -21.312 1 98.25 456 VAL A CA 1
ATOM 3454 C C . VAL A 1 456 ? -3.922 -29.094 -22.656 1 98.25 456 VAL A C 1
ATOM 3456 O O . VAL A 1 456 ? -4.426 -28 -22.953 1 98.25 456 VAL A O 1
ATOM 3459 N N . VAL A 1 457 ? -3.145 -29.734 -23.484 1 97.69 457 VAL A N 1
ATOM 3460 C CA . VAL A 1 457 ? -2.785 -29.219 -24.797 1 97.69 457 VAL A CA 1
ATOM 3461 C C . VAL A 1 457 ? -3.893 -29.547 -25.797 1 97.69 457 VAL A C 1
ATOM 3463 O O . VAL A 1 457 ? -4.457 -30.641 -25.781 1 97.69 457 VAL A O 1
ATOM 3466 N N . PHE A 1 458 ? -4.238 -28.562 -26.609 1 97.5 458 PHE A N 1
ATOM 3467 C CA . PHE A 1 458 ? -5.141 -28.766 -27.734 1 97.5 458 PHE A CA 1
ATOM 3468 C C . PHE A 1 458 ? -4.387 -29.344 -28.938 1 97.5 458 PHE A C 1
ATOM 3470 O O . PHE A 1 458 ? -3.32 -28.859 -29.297 1 97.5 458 PHE A O 1
ATOM 3477 N N . LYS A 1 459 ? -4.969 -30.344 -29.484 1 94.06 459 LYS A N 1
ATOM 3478 C CA . LYS A 1 459 ? -4.414 -30.969 -30.688 1 94.06 459 LYS A CA 1
ATOM 3479 C C . LYS A 1 459 ? -5.359 -30.828 -31.875 1 94.06 459 LYS A C 1
ATOM 3481 O O . LYS A 1 459 ? -6.578 -30.922 -31.719 1 94.06 459 LYS A O 1
ATOM 3486 N N . GLU A 1 460 ? -4.738 -30.562 -33.031 1 92.88 460 GLU A N 1
ATOM 3487 C CA . GLU A 1 460 ? -5.492 -30.516 -34.281 1 92.88 460 GLU A CA 1
ATOM 3488 C C . GLU A 1 460 ? -6.609 -29.484 -34.219 1 92.88 460 GLU A C 1
ATOM 3490 O O . GLU A 1 460 ? -7.738 -29.75 -34.625 1 92.88 460 GLU A O 1
ATOM 3495 N N . MET A 1 461 ? -6.352 -28.406 -33.531 1 93.69 461 MET A N 1
ATOM 3496 C CA . MET A 1 461 ? -7.281 -27.297 -33.406 1 93.69 461 MET A CA 1
ATOM 3497 C C . MET A 1 461 ? -6.586 -25.969 -33.719 1 93.69 461 MET A C 1
ATOM 3499 O O . MET A 1 461 ? -5.434 -25.766 -33.344 1 93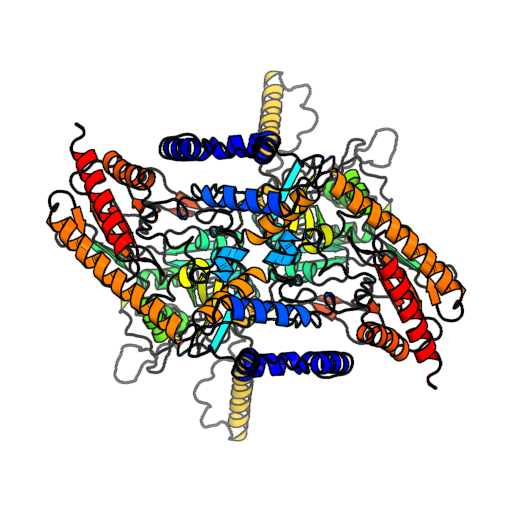.69 461 MET A O 1
ATOM 3503 N N . GLY A 1 462 ? -7.254 -25.125 -34.469 1 91.62 462 GLY A N 1
ATOM 3504 C CA . GLY A 1 462 ? -6.723 -23.781 -34.719 1 91.62 462 GLY A CA 1
ATOM 3505 C C . GLY A 1 462 ? -6.703 -22.906 -33.469 1 91.62 462 GLY A C 1
ATOM 3506 O O . GLY A 1 462 ? -7.465 -23.125 -32.531 1 91.62 462 GLY A O 1
ATOM 3507 N N . GLU A 1 463 ? -5.898 -21.906 -33.469 1 91.88 463 GLU A N 1
ATOM 3508 C CA . GLU A 1 463 ? -5.758 -21 -32.344 1 91.88 463 GLU A CA 1
ATOM 3509 C C . GLU A 1 463 ? -7.082 -20.312 -32.031 1 91.88 463 GLU A C 1
ATOM 3511 O O . GLU A 1 463 ? -7.422 -20.125 -30.859 1 91.88 463 GLU A O 1
ATOM 3516 N N . ASP A 1 464 ? -7.746 -19.938 -33.031 1 92.25 464 ASP A N 1
ATOM 3517 C CA . ASP A 1 464 ? -9.023 -19.266 -32.812 1 92.25 464 ASP A CA 1
ATOM 3518 C C . ASP A 1 464 ? -10.039 -20.188 -32.156 1 92.25 464 ASP A C 1
ATOM 3520 O O . ASP A 1 464 ? -10.844 -19.75 -31.344 1 92.25 464 ASP A O 1
ATOM 3524 N N . GLN A 1 465 ? -10.031 -21.391 -32.562 1 94.56 465 GLN A N 1
ATOM 3525 C CA . GLN A 1 465 ? -10.906 -22.375 -31.953 1 94.56 465 GLN A CA 1
ATOM 3526 C C . GLN A 1 465 ? -10.586 -22.531 -30.469 1 94.56 465 GLN A C 1
ATOM 3528 O O . GLN A 1 465 ? -11.5 -22.562 -29.625 1 94.56 465 GLN A O 1
ATOM 3533 N N . CYS A 1 466 ? -9.328 -22.578 -30.188 1 96.31 466 CYS A N 1
ATOM 3534 C CA . CYS A 1 466 ? -8.906 -22.719 -28.797 1 96.31 466 CYS A CA 1
ATOM 3535 C C . CYS A 1 466 ? -9.383 -21.531 -27.969 1 96.31 466 CYS A C 1
ATOM 3537 O O . CYS A 1 466 ? -9.906 -21.719 -26.859 1 96.31 466 CYS A O 1
ATOM 3539 N N . LYS A 1 467 ? -9.234 -20.328 -28.469 1 94.44 467 LYS A N 1
ATOM 3540 C CA . LYS A 1 467 ? -9.672 -19.125 -27.797 1 94.44 467 LYS A CA 1
ATOM 3541 C C . LYS A 1 467 ? -11.188 -19.125 -27.562 1 94.44 467 LYS A C 1
ATOM 3543 O O . LYS A 1 467 ? -11.664 -18.672 -26.531 1 94.44 467 LYS A O 1
ATOM 3548 N N . GLN A 1 468 ? -11.859 -19.609 -28.531 1 94.44 468 GLN A N 1
ATOM 3549 C CA . GLN A 1 468 ? -13.312 -19.656 -28.438 1 94.44 468 GLN A CA 1
ATOM 3550 C C . GLN A 1 468 ? -13.766 -20.578 -27.312 1 94.44 468 GLN A C 1
ATOM 3552 O O . GLN A 1 468 ? -14.773 -20.328 -26.656 1 94.44 468 GLN A O 1
ATOM 3557 N N . VAL A 1 469 ? -13.047 -21.656 -27.125 1 96.5 469 VAL A N 1
ATOM 3558 C CA . VAL A 1 469 ? -13.383 -22.562 -26.031 1 96.5 469 VAL A CA 1
ATOM 3559 C C . VAL A 1 469 ? -13.352 -21.797 -24.703 1 96.5 469 VAL A C 1
ATOM 3561 O O . VAL A 1 469 ? -14.297 -21.875 -23.906 1 96.5 469 VAL A O 1
ATOM 3564 N N . GLY A 1 470 ? -12.281 -21.016 -24.5 1 94.38 470 GLY A N 1
ATOM 3565 C CA . GLY A 1 470 ? -12.156 -20.219 -23.281 1 94.38 470 GLY A CA 1
ATOM 3566 C C . GLY A 1 470 ? -13.25 -19.188 -23.125 1 94.38 470 GLY A C 1
ATOM 3567 O O . GLY A 1 470 ? -13.828 -19.031 -22.047 1 94.38 470 GLY A O 1
ATOM 3568 N N . SER A 1 471 ? -13.5 -18.484 -24.188 1 91 471 SER A N 1
ATOM 3569 C CA . SER A 1 471 ? -14.5 -17.422 -24.156 1 91 471 SER A CA 1
ATOM 3570 C C . SER A 1 471 ? -15.891 -17.984 -23.891 1 91 471 SER A C 1
ATOM 3572 O O . SER A 1 471 ? -16.672 -17.406 -23.141 1 91 471 SER A O 1
ATOM 3574 N N . ARG A 1 472 ? -16.188 -19.094 -24.469 1 92.94 472 ARG A N 1
ATOM 3575 C CA . ARG A 1 472 ? -17.5 -19.719 -24.281 1 92.94 472 ARG A CA 1
ATOM 3576 C C . ARG A 1 472 ? -17.656 -20.234 -22.859 1 92.94 472 ARG A C 1
ATOM 3578 O O . ARG A 1 472 ? -18.75 -20.188 -22.297 1 92.94 472 ARG A O 1
ATOM 3585 N N . MET A 1 473 ? -16.594 -20.781 -22.375 1 94.44 473 MET A N 1
ATOM 3586 C CA . MET A 1 473 ? -16.641 -21.219 -20.969 1 94.44 473 MET A CA 1
ATOM 3587 C C . MET A 1 473 ? -16.984 -20.047 -20.047 1 94.44 473 MET A C 1
ATOM 3589 O O . MET A 1 473 ? -17.812 -20.188 -19.156 1 94.44 473 MET A O 1
ATOM 3593 N N . PHE A 1 474 ? -16.375 -18.938 -20.312 1 89.06 474 PHE A N 1
ATOM 3594 C CA . PHE A 1 474 ? -16.609 -17.75 -19.484 1 89.06 474 PHE A CA 1
ATOM 3595 C C . PHE A 1 474 ? -18.062 -17.312 -19.578 1 89.06 474 PHE A C 1
ATOM 3597 O O . PHE A 1 474 ? -18.688 -17 -18.547 1 89.06 474 PHE A O 1
ATOM 3604 N N . VAL A 1 475 ? -18.516 -17.234 -20.734 1 86.75 475 VAL A N 1
ATOM 3605 C CA . VAL A 1 475 ? -19.891 -16.797 -20.969 1 86.75 475 VAL A CA 1
ATOM 3606 C C . VAL A 1 475 ? -20.859 -17.75 -20.25 1 86.75 475 VAL A C 1
ATOM 3608 O O . VAL A 1 475 ? -21.922 -17.328 -19.781 1 86.75 475 VAL A O 1
ATOM 3611 N N . ARG A 1 476 ? -20.453 -18.922 -20.062 1 91.06 476 ARG A N 1
ATOM 3612 C CA . ARG A 1 476 ? -21.312 -19.922 -19.438 1 91.06 476 ARG A CA 1
ATOM 3613 C C . ARG A 1 476 ? -21.062 -20 -17.938 1 91.06 476 ARG A C 1
ATOM 3615 O O . ARG A 1 476 ? -21.5 -20.938 -17.266 1 91.06 476 ARG A O 1
ATOM 3622 N N . GLY A 1 477 ? -20.25 -19.109 -17.422 1 89.44 477 GLY A N 1
ATOM 3623 C CA . GLY A 1 477 ? -20.125 -18.953 -15.977 1 89.44 477 GLY A CA 1
ATOM 3624 C C . GLY A 1 477 ? -18.953 -19.719 -15.398 1 89.44 477 GLY A C 1
ATOM 3625 O O . GLY A 1 477 ? -18.875 -19.938 -14.18 1 89.44 477 GLY A O 1
ATOM 3626 N N . VAL A 1 478 ? -18.062 -20.172 -16.25 1 93.81 478 VAL A N 1
ATOM 3627 C CA . VAL A 1 478 ? -16.875 -20.875 -15.766 1 93.81 478 VAL A CA 1
ATOM 3628 C C . VAL A 1 478 ? -15.68 -19.922 -15.789 1 93.81 478 VAL A C 1
ATOM 3630 O O . VAL A 1 478 ? -15.32 -19.375 -16.844 1 93.81 478 VAL A O 1
ATOM 3633 N N . THR A 1 479 ? -15.109 -19.672 -14.578 1 91.25 479 THR A N 1
ATOM 3634 C CA . THR A 1 479 ? -13.984 -18.75 -14.469 1 91.25 479 THR A CA 1
ATOM 3635 C C . THR A 1 479 ? -12.758 -19.453 -13.906 1 91.25 479 THR A C 1
ATOM 3637 O O . THR A 1 479 ? -12.867 -20.562 -13.367 1 91.25 479 THR A O 1
ATOM 3640 N N . GLY A 1 480 ? -11.602 -18.875 -14.102 1 91.31 480 GLY A N 1
ATOM 3641 C CA . GLY A 1 480 ? -10.375 -19.375 -13.508 1 91.31 480 GLY A CA 1
ATOM 3642 C C . GLY A 1 480 ? -9.484 -20.094 -14.5 1 91.31 480 GLY A C 1
ATOM 3643 O O . GLY A 1 480 ? -8.258 -20.109 -14.352 1 91.31 480 GLY A O 1
ATOM 3644 N N . SER A 1 481 ? -10.094 -20.703 -15.461 1 94.62 481 SER A N 1
ATOM 3645 C CA . SER A 1 481 ? -9.312 -21.391 -16.484 1 94.62 481 SER A CA 1
ATOM 3646 C C . SER A 1 481 ? -8.781 -20.391 -17.516 1 94.62 481 SER A C 1
ATOM 3648 O O . SER A 1 481 ? -9.445 -19.406 -17.844 1 94.62 481 SER A O 1
ATOM 3650 N N . ARG A 1 482 ? -7.605 -20.703 -17.984 1 92.94 482 ARG A N 1
ATOM 3651 C CA . ARG A 1 482 ? -7 -19.797 -18.953 1 92.94 482 ARG A CA 1
ATOM 3652 C C . ARG A 1 482 ? -6.496 -20.562 -20.188 1 92.94 482 ARG A C 1
ATOM 3654 O O . ARG A 1 482 ? -5.805 -21.578 -20.047 1 92.94 482 ARG A O 1
ATOM 3661 N N . VAL A 1 483 ? -6.914 -20.047 -21.359 1 97 483 VAL A N 1
ATOM 3662 C CA . VAL A 1 483 ? -6.414 -20.578 -22.625 1 97 483 VAL A CA 1
ATOM 3663 C C . VAL A 1 483 ? -5.211 -19.766 -23.094 1 97 483 VAL A C 1
ATOM 3665 O O . VAL A 1 483 ? -5.262 -18.547 -23.125 1 97 483 VAL A O 1
ATOM 3668 N N . TRP A 1 484 ? -4.156 -20.453 -23.359 1 97 484 TRP A N 1
ATOM 3669 C CA . TRP A 1 484 ? -2.98 -19.812 -23.938 1 97 484 TRP A CA 1
ATOM 3670 C C . TRP A 1 484 ? -2.793 -20.234 -25.391 1 97 484 TRP A C 1
ATOM 3672 O O . TRP A 1 484 ? -2.881 -21.406 -25.719 1 97 484 TRP A O 1
ATOM 3682 N N . VAL A 1 485 ? -2.619 -19.25 -26.219 1 96.31 485 VAL A N 1
ATOM 3683 C CA . VAL A 1 485 ? -2.281 -19.484 -27.625 1 96.31 485 VAL A CA 1
ATOM 3684 C C . VAL A 1 485 ? -1.058 -18.656 -28.016 1 96.31 485 VAL A C 1
ATOM 3686 O O . VAL A 1 485 ? -0.687 -17.719 -27.297 1 96.31 485 VAL A O 1
ATOM 3689 N N . THR A 1 486 ? -0.462 -19.047 -29.047 1 91 486 THR A N 1
ATOM 3690 C CA . THR A 1 486 ? 0.742 -18.359 -29.5 1 91 486 THR A CA 1
ATOM 3691 C C . THR A 1 486 ? 0.454 -16.891 -29.781 1 91 486 THR A C 1
ATOM 3693 O O . THR A 1 486 ? -0.578 -16.562 -30.375 1 91 486 THR A O 1
ATOM 3696 N N . GLN A 1 487 ? 1.348 -16.141 -29.203 1 86.31 487 GLN A N 1
ATOM 3697 C CA . GLN A 1 487 ? 1.224 -14.695 -29.375 1 86.31 487 GLN A CA 1
ATOM 3698 C C . GLN A 1 487 ? 2.174 -14.195 -30.469 1 86.31 487 GLN A C 1
ATOM 3700 O O . GLN A 1 487 ? 3.305 -14.672 -30.578 1 86.31 487 GLN A O 1
ATOM 3705 N N . THR A 1 488 ? 1.663 -13.312 -31.234 1 82.25 488 THR A N 1
ATOM 3706 C CA . THR A 1 488 ? 2.471 -12.766 -32.312 1 82.25 488 THR A CA 1
ATOM 3707 C C . THR A 1 488 ? 3.387 -11.656 -31.797 1 82.25 488 THR A C 1
ATOM 3709 O O . THR A 1 488 ? 4.512 -11.5 -32.281 1 82.25 488 THR A O 1
ATOM 3712 N N . GLU A 1 489 ? 2.922 -10.961 -30.828 1 89.31 489 GLU A N 1
ATOM 3713 C CA . GLU A 1 489 ? 3.699 -9.828 -30.328 1 89.31 489 GLU A CA 1
ATOM 3714 C C . GLU A 1 489 ? 4.262 -10.117 -28.938 1 89.31 489 GLU A C 1
ATOM 3716 O O . GLU A 1 489 ? 3.613 -10.789 -28.141 1 89.31 489 GLU A O 1
ATOM 3721 N N . ASP A 1 490 ? 5.48 -9.672 -28.797 1 94.06 490 ASP A N 1
ATOM 3722 C CA . ASP A 1 490 ? 6.117 -9.781 -27.484 1 94.06 490 ASP A CA 1
ATOM 3723 C C . ASP A 1 490 ? 5.438 -8.875 -26.469 1 94.06 490 ASP A C 1
ATOM 3725 O O . ASP A 1 490 ? 4.867 -7.848 -26.828 1 94.06 490 ASP A O 1
ATOM 3729 N N . LYS A 1 491 ? 5.402 -9.375 -25.297 1 92.19 491 LYS A N 1
ATOM 3730 C CA . LYS A 1 491 ? 4.902 -8.547 -24.203 1 92.19 491 LYS A CA 1
ATOM 3731 C C . LYS A 1 491 ? 6.008 -7.652 -23.641 1 92.19 491 LYS A C 1
ATOM 3733 O O . LYS A 1 491 ? 7.074 -8.141 -23.266 1 92.19 491 LYS A O 1
ATOM 3738 N N . LEU A 1 492 ? 5.75 -6.395 -23.625 1 90.38 492 LEU A N 1
ATOM 3739 C CA . LEU A 1 492 ? 6.711 -5.445 -23.078 1 90.38 492 LEU A CA 1
ATOM 3740 C C . LEU A 1 492 ? 6.348 -5.059 -21.641 1 90.38 492 LEU A C 1
ATOM 3742 O O . LEU A 1 492 ? 5.23 -4.602 -21.391 1 90.38 492 LEU A O 1
ATOM 3746 N N . ILE A 1 493 ? 7.191 -5.289 -20.719 1 88.75 493 ILE A N 1
ATOM 3747 C CA . ILE A 1 493 ? 7.086 -4.805 -19.344 1 88.75 493 ILE A CA 1
ATOM 3748 C C . ILE A 1 493 ? 8.297 -3.939 -19.016 1 88.75 493 ILE A C 1
ATOM 3750 O O . ILE A 1 493 ? 9.383 -4.461 -18.75 1 88.75 493 ILE A O 1
ATOM 3754 N N . GLY A 1 494 ? 8.023 -2.695 -19 1 81.56 494 GLY A N 1
ATOM 3755 C CA . GLY A 1 494 ? 9.18 -1.813 -18.953 1 81.56 494 GLY A CA 1
ATOM 3756 C C . GLY A 1 494 ? 10.094 -1.975 -20.156 1 81.56 494 GLY A C 1
ATOM 3757 O O . GLY A 1 494 ? 9.633 -1.999 -21.297 1 81.56 494 GLY A O 1
ATOM 3758 N N . PRO A 1 495 ? 11.359 -2.039 -19.875 1 87.69 495 PRO A N 1
ATOM 3759 C CA . PRO A 1 495 ? 12.312 -2.168 -20.969 1 87.69 495 PRO A CA 1
ATOM 3760 C C . PRO A 1 495 ? 12.539 -3.619 -21.391 1 87.69 495 PRO A C 1
ATOM 3762 O O . PRO A 1 495 ? 13.312 -3.887 -22.312 1 87.69 495 PRO A O 1
ATOM 3765 N N . VAL A 1 496 ? 11.891 -4.551 -20.797 1 93.19 496 VAL A N 1
ATOM 3766 C CA . VAL A 1 496 ? 12.164 -5.961 -21.047 1 93.19 496 VAL A CA 1
ATOM 3767 C C . VAL A 1 496 ? 11.07 -6.551 -21.938 1 93.19 496 VAL A C 1
ATOM 3769 O O . VAL A 1 496 ? 9.883 -6.312 -21.719 1 93.19 496 VAL A O 1
ATOM 3772 N N . SER A 1 497 ? 11.469 -7.289 -22.891 1 95 497 SER A N 1
ATOM 3773 C CA . SER A 1 497 ? 10.547 -7.961 -23.797 1 95 497 SER A CA 1
ATOM 3774 C C . SER A 1 497 ? 10.477 -9.453 -23.516 1 95 497 SER A C 1
ATOM 3776 O O . SER A 1 497 ? 11.508 -10.109 -23.344 1 95 497 SER A O 1
ATOM 3778 N N . PHE A 1 498 ? 9.273 -9.945 -23.5 1 95.94 498 PHE A N 1
ATOM 3779 C CA . PHE A 1 498 ? 9.062 -11.359 -23.234 1 95.94 498 PHE A CA 1
ATOM 3780 C C . PHE A 1 498 ? 8.328 -12.031 -24.391 1 95.94 498 PHE A C 1
ATOM 3782 O O . PHE A 1 498 ? 7.211 -11.641 -24.734 1 95.94 498 PHE A O 1
ATOM 3789 N N . ARG A 1 499 ? 8.953 -12.992 -24.938 1 96 499 ARG A N 1
ATOM 3790 C CA . ARG A 1 499 ? 8.312 -13.797 -25.969 1 96 499 ARG A CA 1
ATOM 3791 C C . ARG A 1 499 ? 7.383 -14.836 -25.359 1 96 499 ARG A C 1
ATOM 3793 O O . ARG A 1 499 ? 7.684 -15.406 -24.297 1 96 499 ARG A O 1
ATOM 3800 N N . ALA A 1 500 ? 6.23 -15.086 -26 1 96.38 500 ALA A N 1
ATOM 3801 C CA . ALA A 1 500 ? 5.258 -16.109 -25.594 1 96.38 500 ALA A CA 1
ATOM 3802 C C . ALA A 1 500 ? 4.789 -15.891 -24.156 1 96.38 500 ALA A C 1
ATOM 3804 O O . ALA A 1 500 ? 4.727 -16.828 -23.375 1 96.38 500 ALA A O 1
ATOM 3805 N N . TRP A 1 501 ? 4.59 -14.648 -23.859 1 95.44 501 TRP A N 1
ATOM 3806 C CA . TRP A 1 501 ? 4.176 -14.281 -22.516 1 95.44 501 TRP A CA 1
ATOM 3807 C C . TRP A 1 501 ? 2.914 -15.031 -22.109 1 95.44 501 TRP A C 1
ATOM 3809 O O . TRP A 1 501 ? 1.966 -15.141 -22.891 1 95.44 501 TRP A O 1
ATOM 3819 N N . GLY A 1 502 ? 2.943 -15.555 -20.969 1 94.62 502 GLY A N 1
ATOM 3820 C CA . GLY A 1 502 ? 1.833 -16.328 -20.438 1 94.62 502 GLY A CA 1
ATOM 3821 C C . GLY A 1 502 ? 2.121 -17.812 -20.375 1 94.62 502 GLY A C 1
ATOM 3822 O O . GLY A 1 502 ? 1.478 -18.547 -19.609 1 94.62 502 GLY A O 1
ATOM 3823 N N . SER A 1 503 ? 3.074 -18.25 -21.188 1 95.88 503 SER A N 1
ATOM 3824 C CA . SER A 1 503 ? 3.432 -19.656 -21.219 1 95.88 503 SER A CA 1
ATOM 3825 C C . SER A 1 503 ? 4.59 -19.953 -20.266 1 95.88 503 SER A C 1
ATOM 3827 O O . SER A 1 503 ? 4.918 -21.125 -20.031 1 95.88 503 SER A O 1
ATOM 3829 N N . HIS A 1 504 ? 5.234 -18.906 -19.75 1 96.5 504 HIS A N 1
ATOM 3830 C CA . HIS A 1 504 ? 6.352 -19 -18.812 1 96.5 504 HIS A CA 1
ATOM 3831 C C . HIS A 1 504 ? 7.641 -19.375 -19.531 1 96.5 504 HIS A C 1
ATOM 3833 O O . HIS A 1 504 ? 8.656 -19.656 -18.891 1 96.5 504 HIS A O 1
ATOM 3839 N N . HIS A 1 505 ? 7.574 -19.453 -20.844 1 96.56 505 HIS A N 1
ATOM 3840 C CA . HIS A 1 505 ? 8.773 -19.781 -21.609 1 96.56 505 HIS A CA 1
ATOM 3841 C C . HIS A 1 505 ? 8.727 -19.172 -23 1 96.56 505 HIS A C 1
ATOM 3843 O O . HIS A 1 505 ? 7.676 -19.172 -23.656 1 96.56 505 HIS A O 1
ATOM 3849 N N . SER A 1 506 ? 9.891 -18.766 -23.469 1 95.62 506 SER A N 1
ATOM 3850 C CA . SER A 1 506 ? 9.969 -18.016 -24.719 1 95.62 506 SER A CA 1
ATOM 3851 C C . SER A 1 506 ? 9.742 -18.922 -25.922 1 95.62 506 SER A C 1
ATOM 3853 O O . SER A 1 506 ? 9.336 -18.453 -27 1 95.62 506 SER A O 1
ATOM 3855 N N . GLU A 1 507 ? 9.945 -20.234 -25.797 1 94.56 507 GLU A N 1
ATOM 3856 C CA . GLU A 1 507 ? 9.906 -21.125 -26.953 1 94.56 507 GLU A CA 1
ATOM 3857 C C . GLU A 1 507 ? 8.656 -22 -26.922 1 94.56 507 GLU A C 1
ATOM 3859 O O . GLU A 1 507 ? 8.508 -22.906 -27.75 1 94.56 507 GLU A O 1
ATOM 3864 N N . TRP A 1 508 ? 7.82 -21.766 -25.953 1 95.88 508 TRP A N 1
ATOM 3865 C CA . TRP A 1 508 ? 6.582 -22.531 -25.922 1 95.88 508 TRP A CA 1
ATOM 3866 C C . TRP A 1 508 ? 5.699 -22.172 -27.125 1 95.88 508 TRP A C 1
ATOM 3868 O O . TRP A 1 508 ? 5.551 -21 -27.453 1 95.88 508 TRP A O 1
ATOM 3878 N N . THR A 1 509 ? 5.047 -23.234 -27.797 1 93.06 509 THR A N 1
ATOM 3879 C CA . THR A 1 509 ? 4.266 -22.922 -28.984 1 93.06 509 THR A CA 1
ATOM 3880 C C . THR A 1 509 ? 2.908 -23.609 -28.938 1 93.06 509 THR A C 1
ATOM 3882 O O . THR A 1 509 ? 1.957 -23.172 -29.594 1 93.06 509 THR A O 1
ATOM 3885 N N . ALA A 1 510 ? 2.703 -24.688 -28.234 1 94.69 510 ALA A N 1
ATOM 3886 C CA . ALA A 1 510 ? 1.479 -25.469 -28.234 1 94.69 510 ALA A CA 1
ATOM 3887 C C . ALA A 1 510 ? 0.363 -24.781 -27.469 1 94.69 510 ALA A C 1
ATOM 3889 O O . ALA A 1 510 ? 0.56 -24.359 -26.328 1 94.69 510 ALA A O 1
ATOM 3890 N N . PRO A 1 511 ? -0.828 -24.609 -28.078 1 97.19 511 PRO A N 1
ATOM 3891 C CA . PRO A 1 511 ? -1.952 -24.047 -27.312 1 97.19 511 PRO A CA 1
ATOM 3892 C C . PRO A 1 511 ? -2.439 -24.969 -26.203 1 97.19 511 PRO A C 1
ATOM 3894 O O . PRO A 1 511 ? -2.473 -26.188 -26.391 1 97.19 511 PRO A O 1
ATOM 3897 N N . TYR A 1 512 ? -2.803 -24.438 -25.109 1 98 512 TYR A N 1
ATOM 3898 C CA . TYR A 1 512 ? -3.252 -25.281 -23.984 1 98 512 TYR A CA 1
ATOM 3899 C C . TYR A 1 512 ? -4.238 -24.516 -23.109 1 98 512 TYR A C 1
ATOM 3901 O O . TYR A 1 512 ? -4.406 -23.312 -23.25 1 98 512 TYR A O 1
ATOM 3909 N N . ILE A 1 513 ? -4.938 -25.172 -22.281 1 98.19 513 ILE A N 1
ATOM 3910 C CA . ILE A 1 513 ? -5.805 -24.625 -21.25 1 98.19 513 ILE A CA 1
ATOM 3911 C C . ILE A 1 513 ? -5.363 -25.141 -19.875 1 98.19 513 ILE A C 1
ATOM 3913 O O . ILE A 1 513 ? -4.895 -26.266 -19.75 1 98.19 513 ILE A O 1
ATOM 3917 N N . THR A 1 514 ? -5.391 -24.281 -18.922 1 97.5 514 THR A N 1
ATOM 3918 C CA . THR A 1 514 ? -5.004 -24.656 -17.562 1 97.5 514 THR A CA 1
ATOM 3919 C C . THR A 1 514 ? -6.227 -24.75 -16.656 1 97.5 514 THR A C 1
ATOM 3921 O O . THR A 1 514 ? -7.148 -23.938 -16.75 1 97.5 514 THR A O 1
ATOM 3924 N N . PHE A 1 515 ? -6.258 -25.75 -15.828 1 97.62 515 PHE A N 1
ATOM 3925 C CA . PHE A 1 515 ? -7.219 -25.906 -14.75 1 97.62 515 PHE A CA 1
ATOM 3926 C C . PHE A 1 515 ? -6.512 -25.953 -13.398 1 97.62 515 PHE A C 1
ATOM 3928 O O . PHE A 1 515 ? -5.637 -26.797 -13.172 1 97.62 515 PHE A O 1
ATOM 3935 N N . ALA A 1 516 ? -6.875 -25.031 -12.555 1 96.56 516 ALA A N 1
ATOM 3936 C CA . ALA A 1 516 ? -6.227 -24.938 -11.25 1 96.56 516 ALA A CA 1
ATOM 3937 C C . ALA A 1 516 ? -7.211 -25.25 -10.125 1 96.56 516 ALA A C 1
ATOM 3939 O O . ALA A 1 516 ? -8.414 -25.406 -10.367 1 96.56 516 ALA A O 1
ATOM 3940 N N . THR A 1 517 ? -6.707 -25.469 -8.977 1 95.88 517 THR A N 1
ATOM 3941 C CA . THR A 1 517 ? -7.512 -25.672 -7.777 1 95.88 517 THR A CA 1
ATOM 3942 C C . THR A 1 517 ? -7.227 -24.594 -6.746 1 95.88 517 THR A C 1
ATOM 3944 O O . THR A 1 517 ? -6.07 -24.219 -6.535 1 95.88 517 THR A O 1
ATOM 3947 N N . ALA A 1 518 ? -8.219 -24.078 -6.223 1 94.38 518 ALA A N 1
ATOM 3948 C CA . ALA A 1 518 ? -8.102 -23.031 -5.215 1 94.38 518 ALA A CA 1
ATOM 3949 C C . ALA A 1 518 ? -8.695 -23.484 -3.885 1 94.38 518 ALA A C 1
ATOM 3951 O O . ALA A 1 518 ? -9.461 -24.453 -3.836 1 94.38 518 ALA A O 1
ATOM 3952 N N . VAL A 1 519 ? -8.312 -22.766 -2.828 1 93.88 519 VAL A N 1
ATOM 3953 C CA . VAL A 1 519 ? -8.938 -22.969 -1.527 1 93.88 519 VAL A CA 1
ATOM 3954 C C . VAL A 1 519 ? -10.43 -22.672 -1.618 1 93.88 519 VAL A C 1
ATOM 3956 O O . VAL A 1 519 ? -10.828 -21.656 -2.195 1 93.88 519 VAL A O 1
ATOM 3959 N N . GLY A 1 520 ? -11.234 -23.594 -1.145 1 93.38 520 GLY A N 1
ATOM 3960 C CA . GLY A 1 520 ? -12.68 -23.391 -1.155 1 93.38 520 GLY A CA 1
ATOM 3961 C C . GLY A 1 520 ? -13.359 -23.969 -2.377 1 93.38 520 GLY A C 1
ATOM 3962 O O . GLY A 1 520 ? -14.586 -24.031 -2.441 1 93.38 520 GLY A O 1
ATOM 3963 N N . MET A 1 521 ? -12.57 -24.438 -3.342 1 95.88 521 MET A N 1
ATOM 3964 C CA . MET A 1 521 ? -13.141 -25.078 -4.527 1 95.88 521 MET A CA 1
ATOM 3965 C C . MET A 1 521 ? -13.805 -26.391 -4.168 1 95.88 521 MET A C 1
ATOM 3967 O O . MET A 1 521 ? -13.336 -27.109 -3.287 1 95.88 521 MET A O 1
ATOM 3971 N N . THR A 1 522 ? -14.883 -26.734 -4.871 1 95.81 522 THR A N 1
ATOM 3972 C CA . THR A 1 522 ? -15.648 -27.938 -4.555 1 95.81 522 THR A CA 1
ATOM 3973 C C . THR A 1 522 ? -15.617 -28.922 -5.723 1 95.81 522 THR A C 1
ATOM 3975 O O . THR A 1 522 ? -15.281 -28.547 -6.848 1 95.81 522 THR A O 1
ATOM 3978 N N . ARG A 1 523 ? -16 -30.156 -5.383 1 97.5 523 ARG A N 1
ATOM 3979 C CA . ARG A 1 523 ? -16.125 -31.172 -6.422 1 97.5 523 ARG A CA 1
ATOM 3980 C C . ARG A 1 523 ? -17.188 -30.797 -7.438 1 97.5 523 ARG A C 1
ATOM 3982 O O . ARG A 1 523 ? -17.047 -31.078 -8.633 1 97.5 523 ARG A O 1
ATOM 3989 N N . SER A 1 524 ? -18.234 -30.156 -6.918 1 96.75 524 SER A N 1
ATOM 3990 C CA . SER A 1 524 ? -19.312 -29.734 -7.797 1 96.75 524 SER A CA 1
ATOM 3991 C C . SER A 1 524 ? -18.828 -28.719 -8.82 1 96.75 524 SER A C 1
ATOM 3993 O O . SER A 1 524 ? -19.266 -28.734 -9.977 1 96.75 524 SER A O 1
ATOM 3995 N N . GLU A 1 525 ? -17.984 -27.859 -8.406 1 96.62 525 GLU A N 1
ATOM 3996 C CA . GLU A 1 525 ? -17.406 -26.891 -9.336 1 96.62 525 GLU A CA 1
ATOM 3997 C C . GLU A 1 525 ? -16.562 -27.562 -10.398 1 96.62 525 GLU A C 1
ATOM 3999 O O . GLU A 1 525 ? -16.562 -27.172 -11.562 1 96.62 525 GLU A O 1
ATOM 4004 N N . VAL A 1 526 ? -15.852 -28.625 -9.992 1 98.06 526 VAL A N 1
ATOM 4005 C CA . VAL A 1 526 ? -15.047 -29.391 -10.945 1 98.06 526 VAL A CA 1
ATOM 4006 C C . VAL A 1 526 ? -15.961 -30.047 -11.977 1 98.06 526 VAL A C 1
ATOM 4008 O O . VAL A 1 526 ? -15.734 -29.906 -13.188 1 98.06 526 VAL A O 1
ATOM 4011 N N . ASP A 1 527 ? -17 -30.688 -11.469 1 98 527 ASP A N 1
ATOM 4012 C CA . ASP A 1 527 ? -17.938 -31.391 -12.352 1 98 527 ASP A CA 1
ATOM 4013 C C . ASP A 1 527 ? -18.594 -30.438 -13.344 1 98 527 ASP A C 1
ATOM 4015 O O . ASP A 1 527 ? -18.609 -30.703 -14.547 1 98 527 ASP A O 1
ATOM 4019 N N . LYS A 1 528 ? -19.062 -29.391 -12.836 1 97.31 528 LYS A N 1
ATOM 4020 C CA . LYS A 1 528 ? -19.734 -28.406 -13.688 1 97.31 528 LYS A CA 1
ATOM 4021 C C . LYS A 1 528 ? -18.766 -27.781 -14.688 1 97.31 528 LYS A C 1
ATOM 4023 O O . LYS A 1 528 ? -19.078 -27.641 -15.867 1 97.31 528 LYS A O 1
ATOM 4028 N N . GLY A 1 529 ? -17.641 -27.359 -14.148 1 97.75 529 GLY A N 1
ATOM 4029 C CA . GLY A 1 529 ? -16.656 -26.734 -15.008 1 97.75 529 GLY A CA 1
ATOM 4030 C C . GLY A 1 529 ? -16.203 -27.625 -16.141 1 97.75 529 GLY A C 1
ATOM 4031 O O . GLY A 1 529 ? -16.109 -27.172 -17.297 1 97.75 529 GLY A O 1
ATOM 4032 N N . LEU A 1 530 ? -15.945 -28.875 -15.883 1 98.19 530 LEU A N 1
ATOM 4033 C CA . LEU A 1 530 ? -15.445 -29.781 -16.906 1 98.19 530 LEU A CA 1
ATOM 4034 C C . LEU A 1 530 ? -16.547 -30.172 -17.875 1 98.19 530 LEU A C 1
ATOM 4036 O O . LEU A 1 530 ? -16.297 -30.391 -19.062 1 98.19 530 LEU A O 1
ATOM 4040 N N . SER A 1 531 ? -17.766 -30.234 -17.344 1 98.06 531 SER A N 1
ATOM 4041 C CA . SER A 1 531 ? -18.906 -30.469 -18.234 1 98.06 531 SER A CA 1
ATOM 4042 C C . SER A 1 531 ? -19.062 -29.344 -19.25 1 98.06 531 SER A C 1
ATOM 4044 O O . SER A 1 531 ? -19.234 -29.609 -20.453 1 98.06 531 SER A O 1
ATOM 4046 N N . VAL A 1 532 ? -19 -28.141 -18.766 1 97.75 532 VAL A N 1
ATOM 4047 C CA . VAL A 1 532 ? -19.109 -26.984 -19.641 1 97.75 532 VAL A CA 1
ATOM 4048 C C . VAL A 1 532 ? -17.938 -26.969 -20.609 1 97.75 532 VAL A C 1
ATOM 4050 O O . VAL A 1 532 ? -18.109 -26.656 -21.797 1 97.75 532 VAL A O 1
ATOM 4053 N N . PHE A 1 533 ? -16.75 -27.312 -20.188 1 98.25 533 PHE A N 1
ATOM 4054 C CA . PHE A 1 533 ? -15.578 -27.391 -21.047 1 98.25 533 PHE A CA 1
ATOM 4055 C C . PHE A 1 533 ? -15.797 -28.359 -22.188 1 98.25 533 PHE A C 1
ATOM 4057 O O . PHE A 1 533 ? -15.539 -28.031 -23.344 1 98.25 533 PHE A O 1
ATOM 4064 N N . GLU A 1 534 ? -16.25 -29.5 -21.812 1 98.06 534 GLU A N 1
ATOM 4065 C CA . GLU A 1 534 ? -16.484 -30.531 -22.828 1 98.06 534 GLU A CA 1
ATOM 4066 C C . GLU A 1 534 ? -17.531 -30.094 -23.844 1 98.06 534 GLU A C 1
ATOM 4068 O O . GLU A 1 534 ? -17.359 -30.297 -25.047 1 98.06 534 GLU A O 1
ATOM 4073 N N . GLU A 1 535 ? -18.594 -29.438 -23.344 1 97.62 535 GLU A N 1
ATOM 4074 C CA . GLU A 1 535 ? -19.625 -28.938 -24.234 1 97.62 535 GLU A CA 1
ATOM 4075 C C . GLU A 1 535 ? -19.078 -27.875 -25.172 1 97.62 535 GLU A C 1
ATOM 4077 O O . GLU A 1 535 ? -19.391 -27.859 -26.359 1 97.62 535 GLU A O 1
ATOM 4082 N N . CYS A 1 536 ? -18.297 -27 -24.594 1 97 536 CYS A N 1
ATOM 4083 C CA . CYS A 1 536 ? -17.703 -25.938 -25.406 1 97 536 CYS A CA 1
ATOM 4084 C C . CYS A 1 536 ? -16.734 -26.516 -26.438 1 97 536 CYS A C 1
ATOM 4086 O O . CYS A 1 536 ? -16.719 -26.062 -27.578 1 97 536 CYS A O 1
ATOM 4088 N N . LEU A 1 537 ? -15.961 -27.516 -26.047 1 97.44 537 LEU A N 1
ATOM 4089 C CA . LEU A 1 537 ? -15.023 -28.188 -26.953 1 97.44 537 LEU A CA 1
ATOM 4090 C C . LEU A 1 537 ? -15.758 -28.797 -28.141 1 97.44 537 LEU A C 1
ATOM 4092 O O . LEU A 1 537 ? -15.398 -28.562 -29.297 1 97.44 537 LEU A O 1
ATOM 4096 N N . LEU A 1 538 ? -16.844 -29.5 -27.859 1 96.38 538 LEU A N 1
ATOM 4097 C CA . LEU A 1 538 ? -17.609 -30.188 -28.891 1 96.38 538 LEU A CA 1
ATOM 4098 C C . LEU A 1 538 ? -18.281 -29.188 -29.828 1 96.38 538 LEU A C 1
ATOM 4100 O O . LEU A 1 538 ? -18.359 -29.406 -31.031 1 96.38 538 LEU A O 1
ATOM 4104 N N . SER A 1 539 ? -18.75 -28.141 -29.172 1 95.25 539 SER A N 1
ATOM 4105 C CA . SER A 1 539 ? -19.422 -27.109 -29.953 1 95.25 539 SER A CA 1
ATOM 4106 C C . SER A 1 539 ? -18.453 -26.469 -30.938 1 95.25 539 SER A C 1
ATOM 4108 O O . SER A 1 539 ? -18.828 -26.172 -32.094 1 95.25 539 SER A O 1
ATOM 4110 N N . VAL A 1 540 ? -17.281 -26.203 -30.531 1 95.25 540 VAL A N 1
ATOM 4111 C CA . VAL A 1 540 ? -16.281 -25.547 -31.359 1 95.25 540 VAL A CA 1
ATOM 4112 C C . VAL A 1 540 ? -15.797 -26.5 -32.469 1 95.25 540 VAL A C 1
ATOM 4114 O O . VAL A 1 540 ? -15.516 -26.078 -33.594 1 95.25 540 VAL A O 1
ATOM 4117 N N . LEU A 1 541 ? -15.75 -27.766 -32.188 1 92.44 541 LEU A N 1
ATOM 4118 C CA . LEU A 1 541 ? -15.273 -28.781 -33.125 1 92.44 541 LEU A CA 1
ATOM 4119 C C . LEU A 1 541 ? -16.312 -29.016 -34.219 1 92.44 541 LEU A C 1
ATOM 4121 O O . LEU A 1 541 ? -15.961 -29.422 -35.344 1 92.44 541 LEU A O 1
ATOM 4125 N N . LYS A 1 542 ? -17.594 -28.812 -33.906 1 88.5 542 LYS A N 1
ATOM 4126 C CA . LYS A 1 542 ? -18.672 -29 -34.875 1 88.5 542 LYS A CA 1
ATOM 4127 C C . LYS A 1 542 ? -18.734 -27.828 -35.844 1 88.5 542 LYS A C 1
ATOM 4129 O O . LYS A 1 542 ? -19.266 -27.969 -36.969 1 88.5 542 LYS A O 1
ATOM 4134 N N . GLN A 1 543 ? -18.375 -26.656 -35.5 1 75 543 GLN A N 1
ATOM 4135 C CA . GLN A 1 543 ? -18.422 -25.516 -36.375 1 75 543 GLN A CA 1
ATOM 4136 C C . GLN A 1 543 ? -17.453 -25.672 -37.562 1 75 543 GLN A C 1
ATOM 4138 O O . GLN A 1 543 ? -16.297 -26.078 -37.344 1 75 543 GLN A O 1
ATOM 4143 N N . PRO A 1 544 ? -17.984 -25.844 -38.812 1 57.31 544 PRO A N 1
ATOM 4144 C CA . PRO A 1 544 ? -17.109 -25.953 -40 1 57.31 544 PRO A CA 1
ATOM 4145 C C . PRO A 1 544 ? -16.031 -24.875 -40 1 57.31 544 PRO A C 1
ATOM 4147 O O . PRO A 1 544 ? -16.281 -23.734 -39.625 1 57.31 544 PRO A O 1
ATOM 4150 N N . VAL A 1 545 ? -14.734 -25.391 -40.156 1 46.62 545 VAL A N 1
ATOM 4151 C CA . VAL A 1 545 ? -13.664 -24.422 -40.375 1 46.62 545 VAL A CA 1
ATOM 4152 C C . VAL A 1 545 ? -13.945 -23.641 -41.656 1 46.62 545 VAL A C 1
ATOM 4154 O O . VAL A 1 545 ? -14.398 -24.219 -42.656 1 46.62 545 VAL A O 1
ATOM 4157 N N . MET B 1 1 ? -15.992 13.805 -16.75 1 19.55 1 MET B N 1
ATOM 4158 C CA . MET B 1 1 ? -14.695 13.156 -16.641 1 19.55 1 MET B CA 1
ATOM 4159 C C . MET B 1 1 ? -14.844 11.727 -16.125 1 19.55 1 MET B C 1
ATOM 4161 O O . MET B 1 1 ? -14.086 10.836 -16.516 1 19.55 1 MET B O 1
ATOM 4165 N N . PHE B 1 2 ? -16.031 11.477 -15.273 1 23.61 2 PHE B N 1
ATOM 4166 C CA . PHE B 1 2 ? -16.359 10.156 -14.75 1 23.61 2 PHE B CA 1
ATOM 4167 C C . PHE B 1 2 ? -16.797 9.219 -15.875 1 23.61 2 PHE B C 1
ATOM 4169 O O . PHE B 1 2 ? -16.359 8.07 -15.93 1 23.61 2 PHE B O 1
ATOM 4176 N N . THR B 1 3 ? -17.703 9.742 -16.734 1 24.73 3 THR B N 1
ATOM 4177 C CA . THR B 1 3 ? -18.359 9.016 -17.828 1 24.73 3 THR B CA 1
ATOM 4178 C C . THR B 1 3 ? -17.344 8.609 -18.891 1 24.73 3 THR B C 1
ATOM 4180 O O . THR B 1 3 ? -17.469 7.551 -19.5 1 24.73 3 THR B O 1
ATOM 4183 N N . GLN B 1 4 ? -16.484 9.516 -19.078 1 25.95 4 GLN B N 1
ATOM 4184 C CA . GLN B 1 4 ? -15.586 9.172 -20.172 1 25.95 4 GLN B CA 1
ATOM 4185 C C . GLN B 1 4 ? -14.688 7.988 -19.812 1 25.95 4 GLN B C 1
ATOM 4187 O O . GLN B 1 4 ? -14.43 7.121 -20.641 1 25.95 4 GLN B O 1
ATOM 4192 N N . ALA B 1 5 ? -14.344 7.945 -18.562 1 25.52 5 ALA B N 1
ATOM 4193 C CA . ALA B 1 5 ? -13.406 6.895 -18.172 1 25.52 5 ALA B CA 1
ATOM 4194 C C . ALA B 1 5 ? -14.094 5.535 -18.125 1 25.52 5 ALA B C 1
ATOM 4196 O O . ALA B 1 5 ? -13.531 4.531 -18.578 1 25.52 5 ALA B O 1
ATOM 4197 N N . VAL B 1 6 ? -15.336 5.484 -17.562 1 28.06 6 VAL B N 1
ATOM 4198 C CA . VAL B 1 6 ? -16.109 4.25 -17.656 1 28.06 6 VAL B CA 1
ATOM 4199 C C . VAL B 1 6 ? -16.297 3.871 -19.125 1 28.06 6 VAL B C 1
ATOM 4201 O O . VAL B 1 6 ? -16.141 2.703 -19.5 1 28.06 6 VAL B O 1
ATOM 4204 N N . SER B 1 7 ? -16.641 4.875 -19.812 1 26.69 7 SER B N 1
ATOM 4205 C CA . SER B 1 7 ? -16.844 4.613 -21.234 1 26.69 7 SER B CA 1
ATOM 4206 C C . SER B 1 7 ? -15.562 4.125 -21.906 1 26.69 7 SER B C 1
ATOM 4208 O O . SER B 1 7 ? -15.594 3.205 -22.719 1 26.69 7 SER B O 1
ATOM 4210 N N . ASP B 1 8 ? -14.57 4.816 -21.5 1 28.81 8 ASP B N 1
ATOM 4211 C CA . ASP B 1 8 ? -13.328 4.461 -22.188 1 28.81 8 ASP B CA 1
ATOM 4212 C C . ASP B 1 8 ? -12.812 3.102 -21.719 1 28.81 8 ASP B C 1
ATOM 4214 O O . ASP B 1 8 ? -12.242 2.35 -22.516 1 28.81 8 ASP B O 1
ATOM 4218 N N . ALA B 1 9 ? -12.906 2.861 -20.359 1 28.12 9 ALA B N 1
ATOM 4219 C CA . ALA B 1 9 ? -12.531 1.541 -19.859 1 28.12 9 ALA B CA 1
ATOM 4220 C C . ALA B 1 9 ? -13.344 0.446 -20.547 1 28.12 9 ALA B C 1
ATOM 4222 O O . ALA B 1 9 ? -12.828 -0.647 -20.797 1 28.12 9 ALA B O 1
ATOM 4223 N N . ILE B 1 10 ? -14.602 0.753 -20.625 1 27.81 10 ILE B N 1
ATOM 4224 C CA . ILE B 1 10 ? -15.453 -0.191 -21.359 1 27.81 10 ILE B CA 1
ATOM 4225 C C . ILE B 1 10 ? -14.992 -0.288 -22.812 1 27.81 10 ILE B C 1
ATOM 4227 O O . ILE B 1 10 ? -15.195 -1.313 -23.469 1 27.81 10 ILE B O 1
ATOM 4231 N N . ARG B 1 11 ? -14.578 0.801 -23.266 1 26.38 11 ARG B N 1
ATOM 4232 C CA . ARG B 1 11 ? -14.391 0.754 -24.719 1 26.38 11 ARG B CA 1
ATOM 4233 C C . ARG B 1 11 ? -13.133 -0.03 -25.078 1 26.38 11 ARG B C 1
ATOM 4235 O O . ARG B 1 11 ? -12.203 0.522 -25.656 1 26.38 11 ARG B O 1
ATOM 4242 N N . THR B 1 12 ? -12.578 -0.739 -24.062 1 25.44 12 THR B N 1
ATOM 4243 C CA . THR B 1 12 ? -11.547 -1.46 -24.812 1 25.44 12 THR B CA 1
ATOM 4244 C C . THR B 1 12 ? -12.156 -2.248 -25.969 1 25.44 12 THR B C 1
ATOM 4246 O O . THR B 1 12 ? -13.164 -2.936 -25.781 1 25.44 12 THR B O 1
ATOM 4249 N N . GLU B 1 13 ? -11.781 -2.172 -27.203 1 25.05 13 GLU B N 1
ATOM 4250 C CA . GLU B 1 13 ? -12.188 -2.619 -28.531 1 25.05 13 GLU B CA 1
ATOM 4251 C C . GLU B 1 13 ? -12.312 -4.141 -28.578 1 25.05 13 GLU B C 1
ATOM 4253 O O . GLU B 1 13 ? -13.336 -4.672 -29.016 1 25.05 13 GLU B O 1
ATOM 4258 N N . GLY B 1 14 ? -11.297 -5 -29.172 1 25.78 14 GLY B N 1
ATOM 4259 C CA . GLY B 1 14 ? -11.648 -5.996 -30.172 1 25.78 14 GLY B CA 1
ATOM 4260 C C . GLY B 1 14 ? -12.32 -7.223 -29.578 1 25.78 14 GLY B C 1
ATOM 4261 O O . GLY B 1 14 ? -13.547 -7.258 -29.438 1 25.78 14 GLY B O 1
ATOM 4262 N N . THR B 1 15 ? -11.711 -8.547 -29.672 1 30.06 15 THR B N 1
ATOM 4263 C CA . THR B 1 15 ? -12.359 -9.852 -29.703 1 30.06 15 THR B CA 1
ATOM 4264 C C . THR B 1 15 ? -12.867 -10.242 -28.312 1 30.06 15 THR B C 1
ATOM 4266 O O . THR B 1 15 ? -13.977 -10.75 -28.172 1 30.06 15 THR B O 1
ATOM 4269 N N . LEU B 1 16 ? -12.031 -10.406 -27.312 1 31.56 16 LEU B N 1
ATOM 4270 C CA . LEU B 1 16 ? -12.43 -10.797 -25.969 1 31.56 16 LEU B CA 1
ATOM 4271 C C . LEU B 1 16 ? -13.211 -9.68 -25.281 1 31.56 16 LEU B C 1
ATOM 4273 O O . LEU B 1 16 ? -13.891 -9.914 -24.281 1 31.56 16 LEU B O 1
ATOM 4277 N N . GLU B 1 17 ? -13.102 -8.5 -25.688 1 36.44 17 GLU B N 1
ATOM 4278 C CA . GLU B 1 17 ? -13.75 -7.262 -25.25 1 36.44 17 GLU B CA 1
ATOM 4279 C C . GLU B 1 17 ? -15.25 -7.297 -25.562 1 36.44 17 GLU B C 1
ATOM 4281 O O . GLU B 1 17 ? -16.062 -6.848 -24.75 1 36.44 17 GLU B O 1
ATOM 4286 N N . ASP B 1 18 ? -15.539 -7.801 -26.672 1 39.66 18 ASP B N 1
ATOM 4287 C CA . ASP B 1 18 ? -16.938 -7.863 -27.062 1 39.66 18 ASP B CA 1
ATOM 4288 C C . ASP B 1 18 ? -17.734 -8.758 -26.125 1 39.66 18 ASP B C 1
ATOM 4290 O O . ASP B 1 18 ? -18.875 -8.43 -25.766 1 39.66 18 ASP B O 1
ATOM 4294 N N . THR B 1 19 ? -17.094 -9.859 -25.812 1 38.62 19 THR B N 1
ATOM 4295 C CA . THR B 1 19 ? -17.828 -10.789 -24.953 1 38.62 19 THR B CA 1
ATOM 4296 C C . THR B 1 19 ? -18.031 -10.211 -23.562 1 38.62 19 THR B C 1
ATOM 4298 O O . THR B 1 19 ? -19.094 -10.367 -22.969 1 38.62 19 THR B O 1
ATOM 4301 N N . TYR B 1 20 ? -17 -9.555 -23.141 1 41.31 20 TYR B N 1
ATOM 4302 C CA . TYR B 1 20 ? -17.156 -8.914 -21.844 1 41.31 20 TYR B CA 1
ATOM 4303 C C . TYR B 1 20 ? -18.203 -7.82 -21.891 1 41.31 20 TYR B C 1
ATOM 4305 O O . TYR B 1 20 ? -18.969 -7.633 -20.938 1 41.31 20 TYR B O 1
ATOM 4313 N N . GLN B 1 21 ? -18.297 -7.234 -23.078 1 43.31 21 GLN B N 1
ATOM 4314 C CA . GLN B 1 21 ? -19.375 -6.266 -23.281 1 43.31 21 GLN B CA 1
ATOM 4315 C C . GLN B 1 21 ? -20.734 -6.938 -23.172 1 43.31 21 GLN B C 1
ATOM 4317 O O . GLN B 1 21 ? -21.672 -6.367 -22.609 1 43.31 21 GLN B O 1
ATOM 4322 N N . ALA B 1 22 ? -20.75 -8.125 -23.75 1 44.44 22 ALA B N 1
ATOM 4323 C CA . ALA B 1 22 ? -22.047 -8.797 -23.703 1 44.44 22 ALA B CA 1
ATOM 4324 C C . ALA B 1 22 ? -22.438 -9.133 -22.266 1 44.44 22 ALA B C 1
ATOM 4326 O O . ALA B 1 22 ? -23.594 -8.969 -21.891 1 44.44 22 ALA B O 1
ATOM 4327 N N . VAL B 1 23 ? -21.469 -9.641 -21.594 1 43.31 23 VAL B N 1
ATOM 4328 C CA . VAL B 1 23 ? -21.781 -9.938 -20.188 1 43.31 23 VAL B CA 1
ATOM 4329 C C . VAL B 1 23 ? -22.125 -8.648 -19.453 1 43.31 23 VAL B C 1
ATOM 4331 O O . VAL B 1 23 ? -23.078 -8.609 -18.672 1 43.31 23 VAL B O 1
ATOM 4334 N N . TYR B 1 24 ? -21.328 -7.66 -19.781 1 42.16 24 TYR B N 1
ATOM 4335 C CA . TYR B 1 24 ? -21.641 -6.355 -19.219 1 42.16 24 TYR B CA 1
ATOM 4336 C C . TYR B 1 24 ? -23.047 -5.91 -19.625 1 42.16 24 TYR B C 1
ATOM 4338 O O . TYR B 1 24 ? -23.797 -5.387 -18.797 1 42.16 24 TYR B O 1
ATOM 4346 N N . GLU B 1 25 ? -23.312 -6.047 -20.859 1 44.72 25 GLU B N 1
ATOM 4347 C CA . GLU B 1 25 ? -24.656 -5.688 -21.297 1 44.72 25 GLU B CA 1
ATOM 4348 C C . GLU B 1 25 ? -25.703 -6.535 -20.594 1 44.72 25 GLU B C 1
ATOM 4350 O O . GLU B 1 25 ? -26.781 -6.035 -20.25 1 44.72 25 GLU B O 1
ATOM 4355 N N . GLN B 1 26 ? -25.328 -7.707 -20.469 1 42.06 26 GLN B N 1
ATOM 4356 C CA . GLN B 1 26 ? -26.266 -8.547 -19.734 1 42.06 26 GLN B CA 1
ATOM 4357 C C . GLN B 1 26 ? -26.359 -8.117 -18.281 1 42.06 26 GLN B C 1
ATOM 4359 O O . GLN B 1 26 ? -27.453 -8.125 -17.703 1 42.06 26 GLN B O 1
ATOM 4364 N N . VAL B 1 27 ? -25.172 -7.855 -17.812 1 40.16 27 VAL B N 1
ATOM 4365 C CA . VAL B 1 27 ? -25.172 -7.359 -16.438 1 40.16 27 VAL B CA 1
ATOM 4366 C C . VAL B 1 27 ? -25.719 -5.934 -16.406 1 40.16 27 VAL B C 1
ATOM 4368 O O . VAL B 1 27 ? -26.422 -5.551 -15.461 1 40.16 27 VAL B O 1
ATOM 4371 N N . ARG B 1 28 ? -25.297 -5.164 -17.375 1 41.09 28 ARG B N 1
ATOM 4372 C CA . ARG B 1 28 ? -25.875 -3.83 -17.484 1 41.09 28 ARG B CA 1
ATOM 4373 C C . ARG B 1 28 ? -27.406 -3.904 -17.562 1 41.09 28 ARG B C 1
ATOM 4375 O O . ARG B 1 28 ? -28.094 -2.943 -17.219 1 41.09 28 ARG B O 1
ATOM 4382 N N . HIS B 1 29 ? -27.812 -4.871 -18.281 1 38.41 29 HIS B N 1
ATOM 4383 C CA . HIS B 1 29 ? -29.266 -4.965 -18.156 1 38.41 29 HIS B CA 1
ATOM 4384 C C . HIS B 1 29 ? -29.672 -5.23 -16.703 1 38.41 29 HIS B C 1
ATOM 4386 O O . HIS B 1 29 ? -30.781 -5.699 -16.453 1 38.41 29 HIS B O 1
ATOM 4392 N N . VAL B 1 30 ? -28.703 -5.277 -15.945 1 40.41 30 VAL B N 1
ATOM 4393 C CA . VAL B 1 30 ? -29.172 -5.152 -14.57 1 40.41 30 VAL B CA 1
ATOM 4394 C C . VAL B 1 30 ? -30.062 -3.912 -14.438 1 40.41 30 VAL B C 1
ATOM 4396 O O . VAL B 1 30 ? -29.562 -2.783 -14.523 1 40.41 30 VAL B O 1
ATOM 4399 N N . HIS B 1 31 ? -31.125 -3.877 -14.938 1 42.38 31 HIS B N 1
ATOM 4400 C CA . HIS B 1 31 ? -32.281 -3.051 -14.555 1 42.38 31 HIS B CA 1
ATOM 4401 C C . HIS B 1 31 ? -32.219 -2.721 -13.07 1 42.38 31 HIS B C 1
ATOM 4403 O O . HIS B 1 31 ? -32.75 -3.49 -12.242 1 42.38 31 HIS B O 1
ATOM 4409 N N . THR B 1 32 ? -31.109 -2.236 -12.602 1 49.34 32 THR B N 1
ATOM 4410 C CA . THR B 1 32 ? -31.25 -1.754 -11.234 1 49.34 32 THR B CA 1
ATOM 4411 C C . THR B 1 32 ? -32.531 -0.906 -11.094 1 49.34 32 THR B C 1
ATOM 4413 O O . THR B 1 32 ? -32.781 -0.032 -11.93 1 49.34 32 THR B O 1
ATOM 4416 N N . ARG B 1 33 ? -33.469 -1.376 -10.656 1 51.53 33 ARG B N 1
ATOM 4417 C CA . ARG B 1 33 ? -34.719 -0.691 -10.289 1 51.53 33 ARG B CA 1
ATOM 4418 C C . ARG B 1 33 ? -34.406 0.546 -9.445 1 51.53 33 ARG B C 1
ATOM 4420 O O . ARG B 1 33 ? -35.281 1.385 -9.234 1 51.53 33 ARG B O 1
ATOM 4427 N N . ASN B 1 34 ? -32.938 0.629 -9.117 1 61.28 34 ASN B N 1
ATOM 4428 C CA . ASN B 1 34 ? -32.688 1.763 -8.234 1 61.28 34 ASN B CA 1
ATOM 4429 C C . ASN B 1 34 ? -32.281 3.006 -9.023 1 61.28 34 ASN B C 1
ATOM 4431 O O . ASN B 1 34 ? -31.219 3.045 -9.625 1 61.28 34 ASN B O 1
ATOM 4435 N N . MET B 1 35 ? -33.188 3.834 -9.273 1 63.31 35 MET B N 1
ATO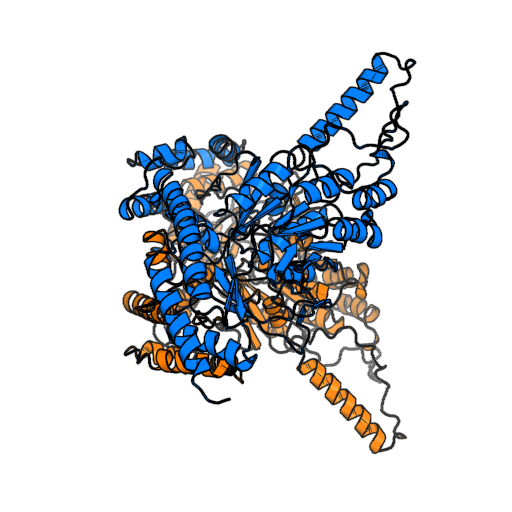M 4436 C CA . MET B 1 35 ? -33.031 5.09 -10 1 63.31 35 MET B CA 1
ATOM 4437 C C . MET B 1 35 ? -31.797 5.844 -9.523 1 63.31 35 MET B C 1
ATOM 4439 O O . MET B 1 35 ? -31.156 6.543 -10.305 1 63.31 35 MET B O 1
ATOM 4443 N N . ASP B 1 36 ? -31.5 5.629 -8.336 1 64.94 36 ASP B N 1
ATOM 4444 C CA . ASP B 1 36 ? -30.344 6.309 -7.77 1 64.94 36 ASP B CA 1
ATOM 4445 C C . ASP B 1 36 ? -29.047 5.762 -8.359 1 64.94 36 ASP B C 1
ATOM 4447 O O . ASP B 1 36 ? -28.109 6.52 -8.648 1 64.94 36 ASP B O 1
ATOM 4451 N N . ILE B 1 37 ? -29.031 4.48 -8.5 1 65.94 37 ILE B N 1
ATOM 4452 C CA . ILE B 1 37 ? -27.844 3.854 -9.086 1 65.94 37 ILE B CA 1
ATOM 4453 C C . ILE B 1 37 ? -27.688 4.301 -10.531 1 65.94 37 ILE B C 1
ATOM 4455 O O . ILE B 1 37 ? -26.578 4.594 -10.984 1 65.94 37 ILE B O 1
ATOM 4459 N N . GLN B 1 38 ? -28.781 4.344 -11.172 1 64.44 38 GLN B N 1
ATOM 4460 C CA . GLN B 1 38 ? -28.734 4.777 -12.57 1 64.44 38 GLN B CA 1
ATOM 4461 C C . GLN B 1 38 ? -28.234 6.211 -12.688 1 64.44 38 GLN B C 1
ATOM 4463 O O . GLN B 1 38 ? -27.422 6.52 -13.57 1 64.44 38 GLN B O 1
ATOM 4468 N N . ALA B 1 39 ? -28.75 7 -11.836 1 63.25 39 ALA B N 1
ATOM 4469 C CA . ALA B 1 39 ? -28.344 8.398 -11.836 1 63.25 39 ALA B CA 1
ATOM 4470 C C . ALA B 1 39 ? -26.844 8.523 -11.547 1 63.25 39 ALA B C 1
ATOM 4472 O O . ALA B 1 39 ? -26.141 9.312 -12.195 1 63.25 39 ALA B O 1
ATOM 4473 N N . LEU B 1 40 ? -26.406 7.742 -10.547 1 64.56 40 LEU B N 1
ATOM 4474 C CA . LEU B 1 40 ? -25 7.754 -10.156 1 64.56 40 LEU B CA 1
ATOM 4475 C C . LEU B 1 40 ? -24.109 7.281 -11.297 1 64.56 40 LEU B C 1
ATOM 4477 O O . LEU B 1 40 ? -23.062 7.875 -11.562 1 64.56 40 LEU B O 1
ATOM 4481 N N . LEU B 1 41 ? -24.609 6.215 -11.898 1 58.91 41 LEU B N 1
ATOM 4482 C CA . LEU B 1 41 ? -23.828 5.621 -12.977 1 58.91 41 LEU B CA 1
ATOM 4483 C C . LEU B 1 41 ? -23.828 6.52 -14.211 1 58.91 41 LEU B C 1
ATOM 4485 O O . LEU B 1 41 ? -22.828 6.598 -14.93 1 58.91 41 LEU B O 1
ATOM 4489 N N . LYS B 1 42 ? -24.953 7.246 -14.383 1 56.06 42 LYS B N 1
ATOM 4490 C CA . LYS B 1 42 ? -25.109 8.094 -15.562 1 56.06 42 LYS B CA 1
ATOM 4491 C C . LYS B 1 42 ? -24.422 9.438 -15.375 1 56.06 42 LYS B C 1
ATOM 4493 O O . LYS B 1 42 ? -23.734 9.93 -16.281 1 56.06 42 LYS B O 1
ATOM 4498 N N . GLN B 1 43 ? -24.641 10.047 -14.25 1 57.53 43 GLN B N 1
ATOM 4499 C CA . GLN B 1 43 ? -24.188 11.422 -14.031 1 57.53 43 GLN B CA 1
ATOM 4500 C C . GLN B 1 43 ? -22.766 11.453 -13.508 1 57.53 43 GLN B C 1
ATOM 4502 O O . GLN B 1 43 ? -22.047 12.453 -13.68 1 57.53 43 GLN B O 1
ATOM 4507 N N . ARG B 1 44 ? -22.266 10.469 -12.898 1 61.03 44 ARG B N 1
ATOM 4508 C CA . ARG B 1 44 ? -20.938 10.383 -12.328 1 61.03 44 ARG B CA 1
ATOM 4509 C C . ARG B 1 44 ? -20.656 11.547 -11.391 1 61.03 44 ARG B C 1
ATOM 4511 O O . ARG B 1 44 ? -19.578 12.148 -11.43 1 61.03 44 ARG B O 1
ATOM 4518 N N . LYS B 1 45 ? -21.75 12.102 -10.82 1 67.06 45 LYS B N 1
ATOM 4519 C CA . LYS B 1 45 ? -21.703 13.172 -9.828 1 67.06 45 LYS B CA 1
ATOM 4520 C C . LYS B 1 45 ? -22.391 12.758 -8.531 1 67.06 45 LYS B C 1
ATOM 4522 O O . LYS B 1 45 ? -23.203 11.836 -8.531 1 67.06 45 LYS B O 1
ATOM 4527 N N . LEU B 1 46 ? -21.953 13.477 -7.508 1 74.56 46 LEU B N 1
ATOM 4528 C CA . LEU B 1 46 ? -22.609 13.234 -6.227 1 74.56 46 LEU B CA 1
ATOM 4529 C C . LEU B 1 46 ? -24.078 13.602 -6.297 1 74.56 46 LEU B C 1
ATOM 4531 O O . LEU B 1 46 ? -24.453 14.617 -6.902 1 74.56 46 LEU B O 1
ATOM 4535 N N . LEU B 1 47 ? -24.875 12.82 -5.727 1 78.38 47 LEU B N 1
ATOM 4536 C CA . LEU B 1 47 ? -26.281 13.164 -5.586 1 78.38 47 LEU B CA 1
ATOM 4537 C C . LEU B 1 47 ? -26.453 14.406 -4.723 1 78.38 47 LEU B C 1
ATOM 4539 O O . LEU B 1 47 ? -25.688 14.633 -3.791 1 78.38 47 LEU B O 1
ATOM 4543 N N . PRO B 1 48 ? -27.406 15.242 -5.117 1 81 48 PRO B N 1
ATOM 4544 C CA . PRO B 1 48 ? -27.625 16.453 -4.316 1 81 48 PRO B CA 1
ATOM 4545 C C . PRO B 1 48 ? -27.875 16.141 -2.84 1 81 48 PRO B C 1
ATOM 4547 O O . PRO B 1 48 ? -27.312 16.797 -1.963 1 81 48 PRO B O 1
ATOM 4550 N N . ASN B 1 49 ? -28.75 15.047 -2.701 1 88.44 49 ASN B N 1
ATOM 4551 C CA . ASN B 1 49 ? -29.047 14.617 -1.34 1 88.44 49 ASN B CA 1
ATOM 4552 C C . ASN B 1 49 ? -28.5 13.227 -1.056 1 88.44 49 ASN B C 1
ATOM 4554 O O . ASN B 1 49 ? -28.516 12.352 -1.93 1 88.44 49 ASN B O 1
ATOM 4558 N N . GLY B 1 50 ? -28.031 13.086 0.22 1 88.31 50 GLY B N 1
ATOM 4559 C CA . GLY B 1 50 ? -27.469 11.812 0.624 1 88.31 50 GLY B CA 1
ATOM 4560 C C . GLY B 1 50 ? -28.484 10.695 0.686 1 88.31 50 GLY B C 1
ATOM 4561 O O . GLY B 1 50 ? -29.688 10.945 0.808 1 88.31 50 GLY B O 1
ATOM 4562 N N . LEU B 1 51 ? -28.031 9.484 0.586 1 90.81 51 LEU B N 1
ATOM 4563 C CA . LEU B 1 51 ? -28.859 8.297 0.687 1 90.81 51 LEU B CA 1
ATOM 4564 C C . LEU B 1 51 ? -28.875 7.758 2.115 1 90.81 51 LEU B C 1
ATOM 4566 O O . LEU B 1 51 ? -27.953 8.023 2.889 1 90.81 51 LEU B O 1
ATOM 4570 N N . THR B 1 52 ? -29.953 7.07 2.441 1 94.81 52 THR B N 1
ATOM 4571 C CA . THR B 1 52 ? -30.016 6.414 3.74 1 94.81 52 THR B CA 1
ATOM 4572 C C . THR B 1 52 ? -29.047 5.238 3.803 1 94.81 52 THR B C 1
ATOM 4574 O O . THR B 1 52 ? -28.625 4.719 2.768 1 94.81 52 THR B O 1
ATOM 4577 N N . PRO B 1 53 ? -28.688 4.832 5.012 1 96.19 53 PRO B N 1
ATOM 4578 C CA . PRO B 1 53 ? -27.797 3.674 5.133 1 96.19 53 PRO B CA 1
ATOM 4579 C C . PRO B 1 53 ? -28.328 2.445 4.398 1 96.19 53 PRO B C 1
ATOM 4581 O O . PRO B 1 53 ? -27.562 1.719 3.762 1 96.19 53 PRO B O 1
ATOM 4584 N N . ASN B 1 54 ? -29.609 2.227 4.457 1 94.31 54 ASN B N 1
ATOM 4585 C CA . ASN B 1 54 ? -30.188 1.077 3.783 1 94.31 54 ASN B CA 1
ATOM 4586 C C . ASN B 1 54 ? -30.062 1.189 2.266 1 94.31 54 ASN B C 1
ATOM 4588 O O . ASN B 1 54 ? -29.828 0.192 1.584 1 94.31 54 ASN B O 1
ATOM 4592 N N . GLN B 1 55 ? -30.297 2.318 1.771 1 89.44 55 GLN B N 1
ATOM 4593 C CA . GLN B 1 55 ? -30.141 2.537 0.336 1 89.44 55 GLN B CA 1
ATOM 4594 C C . GLN B 1 55 ? -28.688 2.328 -0.102 1 89.44 55 GLN B C 1
ATOM 4596 O O . GLN B 1 55 ? -28.438 1.743 -1.157 1 89.44 55 GLN B O 1
ATOM 4601 N N . VAL B 1 56 ? -27.75 2.809 0.707 1 91.81 56 VAL B N 1
ATOM 4602 C CA . VAL B 1 56 ? -26.328 2.637 0.41 1 91.81 56 VAL B CA 1
ATOM 4603 C C . VAL B 1 56 ? -25.984 1.149 0.375 1 91.81 56 VAL B C 1
ATOM 4605 O O . VAL B 1 56 ? -25.344 0.678 -0.562 1 91.81 56 VAL B O 1
ATOM 4608 N N . LYS B 1 57 ? -26.422 0.409 1.369 1 94.12 57 LYS B N 1
ATOM 4609 C CA . LYS B 1 57 ? -26.172 -1.026 1.431 1 94.12 57 LYS B CA 1
ATOM 4610 C C . LYS B 1 57 ? -26.766 -1.745 0.226 1 94.12 57 LYS B C 1
ATOM 4612 O O . LYS B 1 57 ? -26.156 -2.65 -0.335 1 94.12 57 LYS B O 1
ATOM 4617 N N . SER B 1 58 ? -27.984 -1.337 -0.151 1 90.06 58 SER B N 1
ATOM 4618 C CA . SER B 1 58 ? -28.641 -1.939 -1.306 1 90.06 58 SER B CA 1
ATOM 4619 C C . SER B 1 58 ? -27.828 -1.75 -2.574 1 90.06 58 SER B C 1
ATOM 4621 O O . SER B 1 58 ? -27.734 -2.658 -3.402 1 90.06 58 SER B O 1
ATOM 4623 N N . ILE B 1 59 ? -27.281 -0.639 -2.676 1 84.81 59 ILE B N 1
ATOM 4624 C CA . ILE B 1 59 ? -26.453 -0.342 -3.842 1 84.81 59 ILE B CA 1
ATOM 4625 C C . ILE B 1 59 ? -25.203 -1.22 -3.826 1 84.81 59 ILE B C 1
ATOM 4627 O O . ILE B 1 59 ? -24.781 -1.73 -4.867 1 84.81 59 ILE B O 1
ATOM 4631 N N . LEU B 1 60 ? -24.562 -1.403 -2.684 1 88.06 60 LEU B N 1
ATOM 4632 C CA . LEU B 1 60 ? -23.375 -2.246 -2.568 1 88.06 60 LEU B CA 1
ATOM 4633 C C . LEU B 1 60 ? -23.688 -3.684 -2.965 1 88.06 60 LEU B C 1
ATOM 4635 O O . LEU B 1 60 ? -22.906 -4.324 -3.672 1 88.06 60 LEU B O 1
ATOM 4639 N N . TYR B 1 61 ? -24.844 -4.164 -2.527 1 87.88 61 TYR B N 1
ATOM 4640 C CA . TYR B 1 61 ? -25.234 -5.527 -2.871 1 87.88 61 TYR B CA 1
ATOM 4641 C C . TYR B 1 61 ? -25.516 -5.652 -4.363 1 87.88 61 TYR B C 1
ATOM 4643 O O . TYR B 1 61 ? -25.172 -6.664 -4.984 1 87.88 61 TYR B O 1
ATOM 4651 N N . GLU B 1 62 ? -26.062 -4.672 -4.91 1 81.81 62 GLU B N 1
ATOM 4652 C CA . GLU B 1 62 ? -26.312 -4.684 -6.348 1 81.81 62 GLU B CA 1
ATOM 4653 C C . GLU B 1 62 ? -25.016 -4.699 -7.141 1 81.81 62 GLU B C 1
ATOM 4655 O O . GLU B 1 62 ? -24.891 -5.418 -8.141 1 81.81 62 GLU B O 1
ATOM 4660 N N . LEU B 1 63 ? -24.109 -3.9 -6.66 1 79.25 63 LEU B N 1
ATOM 4661 C CA . LEU B 1 63 ? -22.812 -3.865 -7.32 1 79.25 63 LEU B CA 1
ATOM 4662 C C . LEU B 1 63 ? -22.094 -5.203 -7.191 1 79.25 63 LEU B C 1
ATOM 4664 O O . LEU B 1 63 ? -21.438 -5.652 -8.125 1 79.25 63 LEU B O 1
ATOM 4668 N N . SER B 1 64 ? -22.203 -5.828 -6.023 1 84.12 64 SER B N 1
ATOM 4669 C CA . SER B 1 64 ? -21.547 -7.105 -5.777 1 84.12 64 SER B CA 1
ATOM 4670 C C . SER B 1 64 ? -22.109 -8.195 -6.688 1 84.12 64 SER B C 1
ATOM 4672 O O . SER B 1 64 ? -21.391 -9.141 -7.047 1 84.12 64 SER B O 1
ATOM 4674 N N . GLU B 1 65 ? -23.312 -8.094 -7.066 1 79.69 65 GLU B N 1
ATOM 4675 C CA . GLU B 1 65 ? -23.969 -9.086 -7.914 1 79.69 65 GLU B CA 1
ATOM 4676 C C . GLU B 1 65 ? -23.453 -9.016 -9.344 1 79.69 65 GLU B C 1
ATOM 4678 O O . GLU B 1 65 ? -23.641 -9.953 -10.125 1 79.69 65 GLU B O 1
ATOM 4683 N N . LEU B 1 66 ? -22.812 -7.941 -9.656 1 73.56 66 LEU B N 1
ATOM 4684 C CA . LEU B 1 66 ? -22.234 -7.793 -10.984 1 73.56 66 LEU B CA 1
ATOM 4685 C C . LEU B 1 66 ? -20.953 -8.625 -11.125 1 73.56 66 LEU B C 1
ATOM 4687 O O . LEU B 1 66 ? -20.484 -8.867 -12.242 1 73.56 66 LEU B O 1
ATOM 4691 N N . ASP B 1 67 ? -20.406 -9.086 -10.07 1 78.12 67 ASP B N 1
ATOM 4692 C CA . ASP B 1 67 ? -19.266 -9.984 -10.078 1 78.12 67 ASP B CA 1
ATOM 4693 C C . ASP B 1 67 ? -19.688 -11.398 -10.477 1 78.12 67 ASP B C 1
ATOM 4695 O O . ASP B 1 67 ? -20.547 -12 -9.828 1 78.12 67 ASP B O 1
ATOM 4699 N N . SER B 1 68 ? -19.016 -11.961 -11.438 1 78.62 68 SER B N 1
ATOM 4700 C CA . SER B 1 68 ? -19.359 -13.289 -11.938 1 78.62 68 SER B CA 1
ATOM 4701 C C . SER B 1 68 ? -19.203 -14.344 -10.852 1 78.62 68 SER B C 1
ATOM 4703 O O . SER B 1 68 ? -19.906 -15.352 -10.859 1 78.62 68 SER B O 1
ATOM 4705 N N . ASN B 1 69 ? -18.344 -14.07 -9.938 1 83.06 69 ASN B N 1
ATOM 4706 C CA . ASN B 1 69 ? -18.125 -15.039 -8.867 1 83.06 69 ASN B CA 1
ATOM 4707 C C . ASN B 1 69 ? -19.359 -15.18 -7.984 1 83.06 69 ASN B C 1
ATOM 4709 O O . ASN B 1 69 ? -19.516 -16.188 -7.289 1 83.06 69 ASN B O 1
ATOM 4713 N N . ASN B 1 70 ? -20.188 -14.148 -8.062 1 83.5 70 ASN B N 1
ATOM 4714 C CA . ASN B 1 70 ? -21.375 -14.156 -7.207 1 83.5 70 ASN B CA 1
ATOM 4715 C C . ASN B 1 70 ? -22.609 -14.602 -7.969 1 83.5 70 ASN B C 1
ATOM 4717 O O . ASN B 1 70 ? -23.703 -14.703 -7.391 1 83.5 70 ASN B O 1
ATOM 4721 N N . ALA B 1 71 ? -22.469 -14.914 -9.242 1 82.25 71 ALA B N 1
ATOM 4722 C CA . ALA B 1 71 ? -23.594 -15.305 -10.07 1 82.25 71 ALA B CA 1
ATOM 4723 C C . ALA B 1 71 ? -24.062 -16.719 -9.727 1 82.25 71 ALA B C 1
ATOM 4725 O O . ALA B 1 71 ? -23.25 -17.578 -9.359 1 82.25 71 ALA B O 1
ATOM 4726 N N . LYS B 1 72 ? -25.375 -16.812 -9.93 1 83.88 72 LYS B N 1
ATOM 4727 C CA . LYS B 1 72 ? -25.922 -18.141 -9.75 1 83.88 72 LYS B CA 1
ATOM 4728 C C . LYS B 1 72 ? -25.375 -19.109 -10.789 1 83.88 72 LYS B C 1
ATOM 4730 O O . LYS B 1 72 ? -25.328 -18.797 -11.977 1 83.88 72 LYS B O 1
ATOM 4735 N N . GLY B 1 73 ? -24.906 -20.281 -10.391 1 84.94 73 GLY B N 1
ATOM 4736 C CA . GLY B 1 73 ? -24.406 -21.281 -11.312 1 84.94 73 GLY B CA 1
ATOM 4737 C C . GLY B 1 73 ? -22.953 -21.109 -11.656 1 84.94 73 GLY B C 1
ATOM 4738 O O . GLY B 1 73 ? -22.406 -21.828 -12.492 1 84.94 73 GLY B O 1
ATOM 4739 N N . HIS B 1 74 ? -22.375 -20.141 -11.039 1 89 74 HIS B N 1
ATOM 4740 C CA . HIS B 1 74 ? -20.938 -19.922 -11.25 1 89 74 HIS B CA 1
ATOM 4741 C C . HIS B 1 74 ? -20.125 -21.125 -10.805 1 89 74 HIS B C 1
ATOM 4743 O O . HIS B 1 74 ? -20.438 -21.766 -9.797 1 89 74 HIS B O 1
ATOM 4749 N N . ALA B 1 75 ? -19.156 -21.531 -11.648 1 93 75 ALA B N 1
ATOM 4750 C CA . ALA B 1 75 ? -18.172 -22.547 -11.289 1 93 75 ALA B CA 1
ATOM 4751 C C . ALA B 1 75 ? -16.75 -22.047 -11.477 1 93 75 ALA B C 1
ATOM 4753 O O . ALA B 1 75 ? -16.344 -21.734 -12.594 1 93 75 ALA B O 1
ATOM 4754 N N . GLY B 1 76 ? -16.094 -21.984 -10.375 1 93.31 76 GLY B N 1
ATOM 4755 C CA . GLY B 1 76 ? -14.688 -21.609 -10.438 1 93.31 76 GLY B CA 1
ATOM 4756 C C . GLY B 1 76 ? -13.766 -22.797 -10.664 1 93.31 76 GLY B C 1
ATOM 4757 O O . GLY B 1 76 ? -13.453 -23.531 -9.734 1 93.31 76 GLY B O 1
ATOM 4758 N N . LEU B 1 77 ? -13.32 -22.984 -11.875 1 94.19 77 LEU B N 1
ATOM 4759 C CA . LEU B 1 77 ? -12.359 -24.016 -12.234 1 94.19 77 LEU B CA 1
ATOM 4760 C C . LEU B 1 77 ? -10.945 -23.453 -12.273 1 94.19 77 LEU B C 1
ATOM 4762 O O . LEU B 1 77 ? -10.305 -23.453 -13.328 1 94.19 77 LEU B O 1
ATOM 4766 N N . GLY B 1 78 ? -10.477 -23.047 -11.086 1 90.19 78 GLY B N 1
ATOM 4767 C CA . GLY B 1 78 ? -9.164 -22.422 -10.953 1 90.19 78 GLY B CA 1
ATOM 4768 C C . GLY B 1 78 ? -9.234 -20.984 -10.445 1 90.19 78 GLY B C 1
ATOM 4769 O O . GLY B 1 78 ? -8.195 -20.359 -10.219 1 90.19 78 GLY B O 1
ATOM 4770 N N . GLU B 1 79 ? -10.414 -20.484 -10.25 1 87.38 79 GLU B N 1
ATOM 4771 C CA . GLU B 1 79 ? -10.578 -19.141 -9.695 1 87.38 79 GLU B CA 1
ATOM 4772 C C . GLU B 1 79 ? -10.055 -19.078 -8.258 1 87.38 79 GLU B C 1
ATOM 4774 O O . GLU B 1 79 ? -10.562 -19.766 -7.375 1 87.38 79 GLU B O 1
ATOM 4779 N N . ARG B 1 80 ? -9.07 -18.219 -8.078 1 87.81 80 ARG B N 1
ATOM 4780 C CA . ARG B 1 80 ? -8.406 -18.188 -6.777 1 87.81 80 ARG B CA 1
ATOM 4781 C C . ARG B 1 80 ? -8.93 -17.047 -5.922 1 87.81 80 ARG B C 1
ATOM 4783 O O . ARG B 1 80 ? -8.844 -17.094 -4.691 1 87.81 80 ARG B O 1
ATOM 4790 N N . GLU B 1 81 ? -9.492 -16.062 -6.566 1 86.25 81 GLU B N 1
ATOM 4791 C CA . GLU B 1 81 ? -10.031 -14.914 -5.859 1 86.25 81 GLU B CA 1
ATOM 4792 C C . GLU B 1 81 ? -11.555 -14.961 -5.801 1 86.25 81 GLU B C 1
ATOM 4794 O O . GLU B 1 81 ? -12.18 -15.781 -6.473 1 86.25 81 GLU B O 1
ATOM 4799 N N . GLY B 1 82 ? -12.094 -14.172 -4.961 1 87.5 82 GLY B N 1
ATOM 4800 C CA . GLY B 1 82 ? -13.539 -14.094 -4.883 1 87.5 82 GLY B CA 1
ATOM 4801 C C . GLY B 1 82 ? -14.156 -15.211 -4.051 1 87.5 82 GLY B C 1
ATOM 4802 O O . GLY B 1 82 ? -15.359 -15.461 -4.137 1 87.5 82 GLY B O 1
ATOM 4803 N N . ARG B 1 83 ? -13.336 -15.914 -3.334 1 92.06 83 ARG B N 1
ATOM 4804 C CA . ARG B 1 83 ? -13.812 -16.969 -2.449 1 92.06 83 ARG B CA 1
ATOM 4805 C C . ARG B 1 83 ? -13.781 -16.516 -0.992 1 92.06 83 ARG B C 1
ATOM 4807 O O . ARG B 1 83 ? -12.867 -15.805 -0.574 1 92.06 83 ARG B O 1
ATOM 4814 N N . TYR B 1 84 ? -14.844 -16.953 -0.233 1 94.62 84 TYR B N 1
ATOM 4815 C CA . TYR B 1 84 ? -14.922 -16.594 1.178 1 94.62 84 TYR B CA 1
ATOM 4816 C C . TYR B 1 84 ? -14.914 -17.828 2.062 1 94.62 84 TYR B C 1
ATOM 4818 O O . TYR B 1 84 ? -15.664 -18.781 1.819 1 94.62 84 TYR B O 1
ATOM 4826 N N . LEU B 1 85 ? -14.07 -17.812 3.045 1 95.69 85 LEU B N 1
ATOM 4827 C CA . LEU B 1 85 ? -14.07 -18.859 4.059 1 95.69 85 LEU B CA 1
ATOM 4828 C C . LEU B 1 85 ? -14.781 -18.406 5.324 1 95.69 85 LEU B C 1
ATOM 4830 O O . LEU B 1 85 ? -15.109 -19.219 6.188 1 95.69 85 LEU B O 1
ATOM 4834 N N . SER B 1 86 ? -15.023 -17.047 5.426 1 96.38 86 SER B N 1
ATOM 4835 C CA . SER B 1 86 ? -15.688 -16.469 6.586 1 96.38 86 SER B CA 1
ATOM 4836 C C . SER B 1 86 ? -16.938 -15.703 6.18 1 96.38 86 SER B C 1
ATOM 4838 O O . SER B 1 86 ? -16.859 -14.734 5.43 1 96.38 86 SER B O 1
ATOM 4840 N N . PRO B 1 87 ? -18.094 -16.094 6.766 1 97.19 87 PRO B N 1
ATOM 4841 C CA . PRO B 1 87 ? -19.312 -15.328 6.484 1 97.19 87 PRO B CA 1
ATOM 4842 C C . PRO B 1 87 ? -19.234 -13.891 6.996 1 97.19 87 PRO B C 1
ATOM 4844 O O . PRO B 1 87 ? -19.859 -12.992 6.422 1 97.19 87 PRO B O 1
ATOM 4847 N N . VAL B 1 88 ? -18.469 -13.688 8.086 1 97.38 88 VAL B N 1
ATOM 4848 C CA . VAL B 1 88 ? -18.312 -12.344 8.648 1 97.38 88 VAL B CA 1
ATOM 4849 C C . VAL B 1 88 ? -17.594 -11.445 7.637 1 97.38 88 VAL B C 1
ATOM 4851 O O . VAL B 1 88 ? -18 -10.297 7.434 1 97.38 88 VAL B O 1
ATOM 4854 N N . VAL B 1 89 ? -16.547 -12.023 6.984 1 97.38 89 VAL B N 1
ATOM 4855 C CA . VAL B 1 89 ? -15.789 -11.266 5.992 1 97.38 89 VAL B CA 1
ATOM 4856 C C . VAL B 1 89 ? -16.656 -11 4.766 1 97.38 89 VAL B C 1
ATOM 4858 O O . VAL B 1 89 ? -16.656 -9.898 4.219 1 97.38 89 VAL B O 1
ATOM 4861 N N . GLU B 1 90 ? -17.391 -11.984 4.34 1 96.88 90 GLU B N 1
ATOM 4862 C CA . GLU B 1 90 ? -18.297 -11.812 3.203 1 96.88 90 GLU B CA 1
ATOM 4863 C C . GLU B 1 90 ? -19.312 -10.711 3.465 1 96.88 90 GLU B C 1
ATOM 4865 O O . GLU B 1 90 ? -19.578 -9.875 2.594 1 96.88 90 GLU B O 1
ATOM 4870 N N . GLU B 1 91 ? -19.844 -10.68 4.637 1 96.94 91 GLU B N 1
ATOM 4871 C CA . GLU B 1 91 ? -20.859 -9.703 5.004 1 96.94 91 GLU B CA 1
ATOM 4872 C C . GLU B 1 91 ? -20.281 -8.289 5.039 1 96.94 91 GLU B C 1
ATOM 4874 O O . GLU B 1 91 ? -20.875 -7.359 4.488 1 96.94 91 GLU B O 1
ATOM 4879 N N . ARG B 1 92 ? -19.156 -8.125 5.664 1 96.31 92 ARG B N 1
ATOM 4880 C CA . ARG B 1 92 ? -18.656 -6.77 5.867 1 96.31 92 ARG B CA 1
ATOM 4881 C C . ARG B 1 92 ? -18.094 -6.195 4.574 1 96.31 92 ARG B C 1
ATOM 4883 O O . ARG B 1 92 ? -17.875 -4.988 4.465 1 96.31 92 ARG B O 1
ATOM 4890 N N . THR B 1 93 ? -17.812 -7.117 3.613 1 95.38 93 THR B N 1
ATOM 4891 C CA . THR B 1 93 ? -17.297 -6.637 2.336 1 95.38 93 THR B CA 1
ATOM 4892 C C . THR B 1 93 ? -18.391 -6.629 1.278 1 95.38 93 THR B C 1
ATOM 4894 O O . THR B 1 93 ? -18.141 -6.332 0.11 1 95.38 93 THR B O 1
ATOM 4897 N N . TYR B 1 94 ? -19.641 -7.039 1.668 1 93.94 94 TYR B N 1
ATOM 4898 C CA . TYR B 1 94 ? -20.828 -7.062 0.805 1 93.94 94 TYR B CA 1
ATOM 4899 C C . TYR B 1 94 ? -20.594 -7.965 -0.401 1 93.94 94 TYR B C 1
ATOM 4901 O O . TYR B 1 94 ? -21.109 -7.699 -1.488 1 93.94 94 TYR B O 1
ATOM 4909 N N . GLY B 1 95 ? -19.672 -8.93 -0.25 1 92.31 95 GLY B N 1
ATOM 4910 C CA . GLY B 1 95 ? -19.422 -9.914 -1.296 1 92.31 95 GLY B CA 1
ATOM 4911 C C . GLY B 1 95 ? -18.438 -9.422 -2.35 1 92.31 95 GLY B C 1
ATOM 4912 O O . GLY B 1 95 ? -18.266 -10.07 -3.383 1 92.31 95 GLY B O 1
ATOM 4913 N N . MET B 1 96 ? -17.812 -8.312 -2.111 1 89.38 96 MET B N 1
ATOM 4914 C CA . MET B 1 96 ? -16.828 -7.781 -3.043 1 89.38 96 MET B CA 1
ATOM 4915 C C . MET B 1 96 ? -15.414 -8.18 -2.615 1 89.38 96 MET B C 1
ATOM 4917 O O . MET B 1 96 ? -14.898 -7.668 -1.618 1 89.38 96 MET B O 1
ATOM 4921 N N . ALA B 1 97 ? -14.758 -9.008 -3.457 1 89.31 97 ALA B N 1
ATOM 4922 C CA . ALA B 1 97 ? -13.516 -9.602 -2.971 1 89.31 97 ALA B CA 1
ATOM 4923 C C . ALA B 1 97 ? -12.367 -9.344 -3.943 1 89.31 97 ALA B C 1
ATOM 4925 O O . ALA B 1 97 ? -11.219 -9.688 -3.658 1 89.31 97 ALA B O 1
ATOM 4926 N N . HIS B 1 98 ? -12.539 -8.727 -5.039 1 86.94 98 HIS B N 1
ATOM 4927 C CA . HIS B 1 98 ? -11.531 -8.727 -6.098 1 86.94 98 HIS B CA 1
ATOM 4928 C C . HIS B 1 98 ? -10.602 -7.523 -5.973 1 86.94 98 HIS B C 1
ATOM 4930 O O . HIS B 1 98 ? -9.625 -7.41 -6.719 1 86.94 98 HIS B O 1
ATOM 4936 N N . GLY B 1 99 ? -10.898 -6.652 -5.016 1 87.12 99 GLY B N 1
ATOM 4937 C CA . GLY B 1 99 ? -10.031 -5.492 -4.891 1 87.12 99 GLY B CA 1
ATOM 4938 C C . GLY B 1 99 ? -9.992 -4.641 -6.145 1 87.12 99 GLY B C 1
ATOM 4939 O O . GLY B 1 99 ? -10.992 -4.531 -6.859 1 87.12 99 GLY B O 1
ATOM 4940 N N . ILE B 1 100 ? -8.82 -3.936 -6.316 1 83.31 100 ILE B N 1
ATOM 4941 C CA . ILE B 1 100 ? -8.68 -3.045 -7.461 1 83.31 100 ILE B CA 1
ATOM 4942 C C . ILE B 1 100 ? -7.488 -3.482 -8.312 1 83.31 100 ILE B C 1
ATOM 4944 O O . ILE B 1 100 ? -6.477 -3.951 -7.777 1 83.31 100 ILE B O 1
ATOM 4948 N N . GLY B 1 101 ? -7.668 -3.389 -9.633 1 75.19 101 GLY B N 1
ATOM 4949 C CA . GLY B 1 101 ? -6.617 -3.758 -10.562 1 75.19 101 GLY B CA 1
ATOM 4950 C C . GLY B 1 101 ? -6.762 -5.172 -11.102 1 75.19 101 GLY B C 1
ATOM 4951 O O . GLY B 1 101 ? -7.629 -5.926 -10.648 1 75.19 101 GLY B O 1
ATOM 4952 N N . ARG B 1 102 ? -5.934 -5.414 -12.141 1 65.88 102 ARG B N 1
ATOM 4953 C CA . ARG B 1 102 ? -5.902 -6.742 -12.742 1 65.88 102 ARG B CA 1
ATOM 4954 C C . ARG B 1 102 ? -4.52 -7.055 -13.297 1 65.88 102 ARG B C 1
ATOM 4956 O O . ARG B 1 102 ? -3.865 -6.184 -13.883 1 65.88 102 ARG B O 1
ATOM 4963 N N . GLY B 1 103 ? -4.207 -8.18 -13.227 1 60.06 103 GLY B N 1
ATOM 4964 C CA . GLY B 1 103 ? -3 -8.672 -13.867 1 60.06 103 GLY B CA 1
ATOM 4965 C C . GLY B 1 103 ? -1.77 -7.852 -13.531 1 60.06 103 GLY B C 1
ATOM 4966 O O . GLY B 1 103 ? -0.953 -7.559 -14.414 1 60.06 103 GLY B O 1
ATOM 4967 N N . GLY B 1 104 ? -1.841 -7.238 -12.391 1 58.31 104 GLY B N 1
ATOM 4968 C CA . GLY B 1 104 ? -0.675 -6.473 -11.977 1 58.31 104 GLY B CA 1
ATOM 4969 C C . GLY B 1 104 ? -0.771 -5 -12.336 1 58.31 104 GLY B C 1
ATOM 4970 O O . GLY B 1 104 ? 0.217 -4.27 -12.242 1 58.31 104 GLY B O 1
ATOM 4971 N N . ASP B 1 105 ? -1.923 -4.645 -12.836 1 63.44 105 ASP B N 1
ATOM 4972 C CA . ASP B 1 105 ? -2.156 -3.252 -13.211 1 63.44 105 ASP B CA 1
ATOM 4973 C C . ASP B 1 105 ? -3.361 -2.68 -12.461 1 63.44 105 ASP B C 1
ATOM 4975 O O . ASP B 1 105 ? -4.484 -3.16 -12.633 1 63.44 105 ASP B O 1
ATOM 4979 N N . LEU B 1 106 ? -3.104 -1.595 -11.734 1 67.62 106 LEU B N 1
ATOM 4980 C CA . LEU B 1 106 ? -4.133 -0.999 -10.891 1 67.62 106 LEU B CA 1
ATOM 4981 C C . LEU B 1 106 ? -5.246 -0.386 -11.734 1 67.62 106 LEU B C 1
ATOM 4983 O O . LEU B 1 106 ? -6.395 -0.31 -11.297 1 67.62 106 LEU B O 1
ATOM 4987 N N . THR B 1 107 ? -4.855 0.012 -12.992 1 61.97 107 THR B N 1
ATOM 4988 C CA . THR B 1 107 ? -5.816 0.732 -13.82 1 61.97 107 THR B CA 1
ATOM 4989 C C . THR B 1 107 ? -6.574 -0.232 -14.727 1 61.97 107 THR B C 1
ATOM 4991 O O . THR B 1 107 ? -7.504 0.171 -15.43 1 61.97 107 THR B O 1
ATOM 4994 N N . ALA B 1 108 ? -6.039 -1.516 -14.672 1 58.34 108 ALA B N 1
ATOM 4995 C CA . ALA B 1 108 ? -6.664 -2.496 -15.555 1 58.34 108 ALA B CA 1
ATOM 4996 C C . ALA B 1 108 ? -8.062 -2.867 -15.07 1 58.34 108 ALA B C 1
ATOM 4998 O O . ALA B 1 108 ? -8.273 -3.064 -13.875 1 58.34 108 ALA B O 1
ATOM 4999 N N . ALA B 1 109 ? -8.992 -2.689 -16.031 1 51.16 109 ALA B N 1
ATOM 5000 C CA . ALA B 1 109 ? -10.375 -3.045 -15.719 1 51.16 109 ALA B CA 1
ATOM 5001 C C . ALA B 1 109 ? -10.516 -4.547 -15.484 1 51.16 109 ALA B C 1
ATOM 5003 O O . ALA B 1 109 ? -9.852 -5.348 -16.141 1 51.16 109 ALA B O 1
ATOM 5004 N N . GLN B 1 110 ? -11.016 -4.973 -14.25 1 49.72 110 GLN B N 1
ATOM 5005 C CA . GLN B 1 110 ? -11.312 -6.383 -14.031 1 49.72 110 GLN B CA 1
ATOM 5006 C C . GLN B 1 110 ? -12.664 -6.762 -14.625 1 49.72 110 GLN B C 1
ATOM 5008 O O . GLN B 1 110 ? -13.664 -6.086 -14.391 1 49.72 110 GLN B O 1
ATOM 5013 N N . PRO B 1 111 ? -12.648 -7.727 -15.633 1 41.28 111 PRO B N 1
ATOM 5014 C CA . PRO B 1 111 ? -13.945 -8.156 -16.172 1 41.28 111 PRO B CA 1
ATOM 5015 C C . PRO B 1 111 ? -14.953 -8.492 -15.07 1 41.28 111 PRO B C 1
ATOM 5017 O O . PRO B 1 111 ? -16.172 -8.453 -15.305 1 41.28 111 PRO B O 1
ATOM 5020 N N . LYS B 1 112 ? -14.43 -9.031 -14.109 1 44.28 112 LYS B N 1
ATOM 5021 C CA . LYS B 1 112 ? -15.305 -9.508 -13.039 1 44.28 112 LYS B CA 1
ATOM 5022 C C . LYS B 1 112 ? -15.672 -8.375 -12.086 1 44.28 112 LYS B C 1
ATOM 5024 O O . LYS B 1 112 ? -16.609 -8.508 -11.289 1 44.28 112 LYS B O 1
ATOM 5029 N N . ALA B 1 113 ? -14.734 -7.461 -11.945 1 40.47 113 ALA B N 1
ATOM 5030 C CA . ALA B 1 113 ? -14.938 -6.465 -10.898 1 40.47 113 ALA B CA 1
ATOM 5031 C C . ALA B 1 113 ? -15.523 -5.18 -11.469 1 40.47 113 ALA B C 1
ATOM 5033 O O . ALA B 1 113 ? -15.164 -4.766 -12.578 1 40.47 113 ALA B O 1
ATOM 5034 N N . ILE B 1 114 ? -16.781 -4.926 -11.359 1 36.38 114 ILE B N 1
ATOM 5035 C CA . ILE B 1 114 ? -17.172 -3.527 -11.523 1 36.38 114 ILE B CA 1
ATOM 5036 C C . ILE B 1 114 ? -16.094 -2.629 -10.898 1 36.38 114 ILE B C 1
ATOM 5038 O O . ILE B 1 114 ? -15.891 -2.65 -9.688 1 36.38 114 ILE B O 1
ATOM 5042 N N . GLU B 1 115 ? -15.062 -2.584 -11.539 1 36.44 115 GLU B N 1
ATOM 5043 C CA . GLU B 1 115 ? -14.039 -1.647 -11.078 1 36.44 115 GLU B CA 1
ATOM 5044 C C . GLU B 1 115 ? -14.672 -0.397 -10.469 1 36.44 115 GLU B C 1
ATOM 5046 O O . GLU B 1 115 ? -15.242 0.428 -11.188 1 36.44 115 GLU B O 1
ATOM 5051 N N . SER B 1 116 ? -15.43 -0.483 -9.477 1 34.69 116 SER B N 1
ATOM 5052 C CA . SER B 1 116 ? -16.297 0.339 -8.641 1 34.69 116 SER B CA 1
ATOM 5053 C C . SER B 1 116 ? -15.82 1.785 -8.594 1 34.69 116 SER B C 1
ATOM 5055 O O . SER B 1 116 ? -16.578 2.709 -8.875 1 34.69 116 SER B O 1
ATOM 5057 N N . LEU B 1 117 ? -15.312 2.312 -7.387 1 33.78 117 LEU B N 1
ATOM 5058 C CA . LEU B 1 117 ? -15.398 3.619 -6.746 1 33.78 117 LEU B CA 1
ATOM 5059 C C . LEU B 1 117 ? -14.43 4.605 -7.383 1 33.78 117 LEU B C 1
ATOM 5061 O O . LEU B 1 117 ? -13.211 4.461 -7.25 1 33.78 117 LEU B O 1
ATOM 5065 N N . THR B 1 118 ? -14.695 5.023 -8.578 1 34.44 118 THR B N 1
ATOM 5066 C CA . THR B 1 118 ? -13.898 6.066 -9.219 1 34.44 118 THR B CA 1
ATOM 5067 C C . THR B 1 118 ? -13.633 7.215 -8.25 1 34.44 118 THR B C 1
ATOM 5069 O O . THR B 1 118 ? -14.43 7.469 -7.348 1 34.44 118 THR B O 1
ATOM 5072 N N . PRO B 1 119 ? -12.602 8.047 -8.531 1 35.66 119 PRO B N 1
ATOM 5073 C CA . PRO B 1 119 ? -12.031 9.148 -7.75 1 35.66 119 PRO B CA 1
ATOM 5074 C C . PRO B 1 119 ? -13.031 10.289 -7.527 1 35.66 119 PRO B C 1
ATOM 5076 O O . PRO B 1 119 ? -13.789 10.633 -8.438 1 35.66 119 PRO B O 1
ATOM 5079 N N . ILE B 1 120 ? -13.516 10.547 -6.398 1 33.12 120 ILE B N 1
ATOM 5080 C CA . ILE B 1 120 ? -14.266 11.625 -5.77 1 33.12 120 ILE B CA 1
ATOM 5081 C C . ILE B 1 120 ? -13.578 12.961 -6.043 1 33.12 120 ILE B C 1
ATOM 5083 O O . ILE B 1 120 ? -12.383 13.117 -5.793 1 33.12 120 ILE B O 1
ATOM 5087 N N . GLN B 1 121 ? -14.062 13.766 -7.027 1 31.67 121 GLN B N 1
ATOM 5088 C CA . GLN B 1 121 ? -13.531 15.094 -7.285 1 31.67 121 GLN B CA 1
ATOM 5089 C C . GLN B 1 121 ? -13.656 15.984 -6.055 1 31.67 121 GLN B C 1
ATOM 5091 O O . GLN B 1 121 ? -14.766 16.234 -5.57 1 31.67 121 GLN B O 1
ATOM 5096 N N . ALA B 1 122 ? -12.883 15.938 -5.18 1 32 122 ALA B N 1
ATOM 5097 C CA . ALA B 1 122 ? -12.859 16.812 -4.004 1 32 122 ALA B CA 1
ATOM 5098 C C . ALA B 1 122 ? -12.594 18.266 -4.398 1 32 122 ALA B C 1
ATOM 5100 O O . ALA B 1 122 ? -11.445 18.656 -4.621 1 32 122 ALA B O 1
ATOM 5101 N N . GLY B 1 123 ? -13.602 19.094 -4.691 1 33.88 123 GLY B N 1
ATOM 5102 C CA . GLY B 1 123 ? -13.812 20.531 -4.648 1 33.88 123 GLY B CA 1
ATOM 5103 C C . GLY B 1 123 ? -12.742 21.312 -5.383 1 33.88 123 GLY B C 1
ATOM 5104 O O . GLY B 1 123 ? -12.648 22.547 -5.234 1 33.88 123 GLY B O 1
ATOM 5105 N N . TYR B 1 124 ? -11.656 20.812 -5.785 1 40.12 124 TYR B N 1
ATOM 5106 C CA . TYR B 1 124 ? -10.664 21.688 -6.387 1 40.12 124 TYR B CA 1
ATOM 5107 C C . TYR B 1 124 ? -11.094 22.109 -7.789 1 40.12 124 TYR B C 1
ATOM 5109 O O . TYR B 1 124 ? -11.562 21.297 -8.578 1 40.12 124 TYR B O 1
ATOM 5117 N N . THR B 1 125 ? -11.469 23.359 -7.992 1 39.06 125 THR B N 1
ATOM 5118 C CA . THR B 1 125 ? -11.898 23.875 -9.289 1 39.06 125 THR B CA 1
ATOM 5119 C C . THR B 1 125 ? -10.906 23.484 -10.383 1 39.06 125 THR B C 1
ATOM 5121 O O . THR B 1 125 ? -11.281 23.328 -11.539 1 39.06 125 THR B O 1
ATOM 5124 N N . SER B 1 126 ? -9.602 23.547 -10.039 1 47.75 126 SER B N 1
ATOM 5125 C CA . SER B 1 126 ? -8.594 23.359 -11.078 1 47.75 126 SER B CA 1
ATOM 5126 C C . SER B 1 126 ? -7.98 21.969 -11.023 1 47.75 126 SER B C 1
ATOM 5128 O O . SER B 1 126 ? -6.762 21.812 -11.078 1 47.75 126 SER B O 1
ATOM 5130 N N . VAL B 1 127 ? -8.844 21.062 -10.797 1 61.88 127 VAL B N 1
ATOM 5131 C CA . VAL B 1 127 ? -8.312 19.703 -10.719 1 61.88 127 VAL B CA 1
ATOM 5132 C C . VAL B 1 127 ? -8.516 18.984 -12.047 1 61.88 127 VAL B C 1
ATOM 5134 O O . VAL B 1 127 ? -9.625 18.984 -12.586 1 61.88 127 VAL B O 1
ATOM 5137 N N . LYS B 1 128 ? -7.355 18.609 -12.656 1 64.75 128 LYS B N 1
ATOM 5138 C CA . LYS B 1 128 ? -7.395 17.859 -13.906 1 64.75 128 LYS B CA 1
ATOM 5139 C C . LYS B 1 128 ? -7.836 16.406 -13.656 1 64.75 128 LYS B C 1
ATOM 5141 O O . LYS B 1 128 ? -8.727 15.906 -14.344 1 64.75 128 LYS B O 1
ATOM 5146 N N . GLU B 1 129 ? -7.113 15.812 -12.656 1 76.44 129 GLU B N 1
ATOM 5147 C CA . GLU B 1 129 ? -7.34 14.391 -12.398 1 76.44 129 GLU B CA 1
ATOM 5148 C C . GLU B 1 129 ? -7.191 14.078 -10.914 1 76.44 129 GLU B C 1
ATOM 5150 O O . GLU B 1 129 ? -6.371 14.68 -10.227 1 76.44 129 GLU B O 1
ATOM 5155 N N . THR B 1 130 ? -8.125 13.273 -10.367 1 83.12 130 THR B N 1
ATOM 5156 C CA . THR B 1 130 ? -8.016 12.797 -8.992 1 83.12 130 THR B CA 1
ATOM 5157 C C . THR B 1 130 ? -8.242 11.289 -8.93 1 83.12 130 THR B C 1
ATOM 5159 O O . THR B 1 130 ? -9.07 10.75 -9.664 1 83.12 130 THR B O 1
ATOM 5162 N N . THR B 1 131 ? -7.457 10.594 -8.125 1 82.94 131 THR B N 1
ATOM 5163 C CA . THR B 1 131 ? -7.598 9.148 -7.953 1 82.94 131 THR B CA 1
ATOM 5164 C C . THR B 1 131 ? -7.387 8.758 -6.496 1 82.94 131 THR B C 1
ATOM 5166 O O . THR B 1 131 ? -6.648 9.422 -5.77 1 82.94 131 THR B O 1
ATOM 5169 N N . VAL B 1 132 ? -8.141 7.711 -6.09 1 87.69 132 VAL B N 1
ATOM 5170 C CA . VAL B 1 132 ? -7.934 7.148 -4.762 1 87.69 132 VAL B CA 1
ATOM 5171 C C . VAL B 1 132 ? -6.812 6.113 -4.812 1 87.69 132 VAL B C 1
ATOM 5173 O O . VAL B 1 132 ? -6.836 5.203 -5.645 1 87.69 132 VAL B O 1
ATOM 5176 N N . LEU B 1 133 ? -5.824 6.293 -4.059 1 90 133 LEU B N 1
ATOM 5177 C CA . LEU B 1 133 ? -4.777 5.293 -3.873 1 90 133 LEU B CA 1
ATOM 5178 C C . LEU B 1 133 ? -4.992 4.516 -2.58 1 90 133 LEU B C 1
ATOM 5180 O O . LEU B 1 133 ? -5.145 5.109 -1.51 1 90 133 LEU B O 1
ATOM 5184 N N . PRO B 1 134 ? -5.105 3.18 -2.629 1 91.94 134 PRO B N 1
ATOM 5185 C CA . PRO B 1 134 ? -5.395 2.367 -1.445 1 91.94 134 PRO B CA 1
ATOM 5186 C C . PRO B 1 134 ? -4.176 2.186 -0.542 1 91.94 134 PRO B C 1
ATOM 5188 O O . PRO B 1 134 ? -3.896 1.07 -0.096 1 91.94 134 PRO B O 1
ATOM 5191 N N . VAL B 1 135 ? -3.424 3.195 -0.315 1 94.75 135 VAL B N 1
ATOM 5192 C CA . VAL B 1 135 ? -2.346 3.332 0.657 1 94.75 135 VAL B CA 1
ATOM 5193 C C . VAL B 1 135 ? -2.385 4.727 1.278 1 94.75 135 VAL B C 1
ATOM 5195 O O . VAL B 1 135 ? -2.869 5.676 0.658 1 94.75 135 VAL B O 1
ATOM 5198 N N . ALA B 1 136 ? -1.906 4.809 2.477 1 94.75 136 ALA B N 1
ATOM 5199 C CA . ALA B 1 136 ? -1.993 6.07 3.211 1 94.75 136 ALA B CA 1
ATOM 5200 C C . ALA B 1 136 ? -0.958 7.07 2.705 1 94.75 136 ALA B C 1
ATOM 5202 O O . ALA B 1 136 ? -0.333 6.855 1.665 1 94.75 136 ALA B O 1
ATOM 5203 N N . THR B 1 137 ? -0.862 8.227 3.336 1 94.94 137 THR B N 1
ATOM 5204 C CA . THR B 1 137 ? -0.124 9.398 2.885 1 94.94 137 THR B CA 1
ATOM 5205 C C . THR B 1 137 ? 1.348 9.062 2.664 1 94.94 137 THR B C 1
ATOM 5207 O O . THR B 1 137 ? 1.911 9.383 1.614 1 94.94 137 THR B O 1
ATOM 5210 N N . GLY B 1 138 ? 2.008 8.422 3.641 1 95.25 138 GLY B N 1
ATOM 5211 C CA . GLY B 1 138 ? 3.422 8.102 3.523 1 95.25 138 GLY B CA 1
ATOM 5212 C C . GLY B 1 138 ? 3.746 7.266 2.303 1 95.25 138 GLY B C 1
ATOM 5213 O O . GLY B 1 138 ? 4.668 7.582 1.551 1 95.25 138 GLY B O 1
ATOM 5214 N N . MET B 1 139 ? 3.021 6.211 2.129 1 95.75 139 MET B N 1
ATOM 5215 C CA . MET B 1 139 ? 3.213 5.332 0.978 1 95.75 139 MET B CA 1
ATOM 5216 C C . MET B 1 139 ? 2.898 6.062 -0.323 1 95.75 139 MET B C 1
ATOM 5218 O O . MET B 1 139 ? 3.549 5.832 -1.344 1 95.75 139 MET B O 1
ATOM 5222 N N . SER B 1 140 ? 1.877 6.867 -0.307 1 95.75 140 SER B N 1
ATOM 5223 C CA . SER B 1 140 ? 1.528 7.645 -1.491 1 95.75 140 SER B CA 1
ATOM 5224 C C . SER B 1 140 ? 2.676 8.562 -1.907 1 95.75 140 SER B C 1
ATOM 5226 O O . SER B 1 140 ? 2.963 8.703 -3.098 1 95.75 140 SER B O 1
ATOM 5228 N N . ILE B 1 141 ? 3.271 9.203 -0.949 1 97.44 141 ILE B N 1
ATOM 5229 C CA . ILE B 1 141 ? 4.426 10.047 -1.232 1 97.44 141 ILE B CA 1
ATOM 5230 C C . ILE B 1 141 ? 5.555 9.203 -1.814 1 97.44 141 ILE B C 1
ATOM 5232 O O . ILE B 1 141 ? 6.172 9.578 -2.812 1 97.44 141 ILE B O 1
ATOM 5236 N N . MET B 1 142 ? 5.844 8.102 -1.24 1 97 142 MET B N 1
ATOM 5237 C CA . MET B 1 142 ? 6.918 7.23 -1.709 1 97 142 MET B CA 1
ATOM 5238 C C . MET B 1 142 ? 6.684 6.816 -3.158 1 97 142 MET B C 1
ATOM 5240 O O . MET B 1 142 ? 7.602 6.875 -3.979 1 97 142 MET B O 1
ATOM 5244 N N . LEU B 1 143 ? 5.484 6.324 -3.436 1 96 143 LEU B N 1
ATOM 5245 C CA . LEU B 1 143 ? 5.164 5.902 -4.793 1 96 143 LEU B CA 1
ATOM 5246 C C . LEU B 1 143 ? 5.336 7.055 -5.777 1 96 143 LEU B C 1
ATOM 5248 O O . LEU B 1 143 ? 5.777 6.852 -6.91 1 96 143 LEU B O 1
ATOM 5252 N N . SER B 1 144 ? 4.945 8.258 -5.348 1 96.5 144 SER B N 1
ATOM 5253 C CA . SER B 1 144 ? 5.137 9.445 -6.18 1 96.5 144 SER B CA 1
ATOM 5254 C C . SER B 1 144 ? 6.617 9.703 -6.441 1 96.5 144 SER B C 1
ATOM 5256 O O . SER B 1 144 ? 7.004 10.023 -7.566 1 96.5 144 SER B O 1
ATOM 5258 N N . LEU B 1 145 ? 7.402 9.555 -5.461 1 97.75 145 LEU B N 1
ATOM 5259 C CA . LEU B 1 145 ? 8.844 9.773 -5.582 1 97.75 145 LEU B CA 1
ATOM 5260 C C . LEU B 1 145 ? 9.469 8.734 -6.508 1 97.75 145 LEU B C 1
ATOM 5262 O O . LEU B 1 145 ? 10.312 9.07 -7.34 1 97.75 145 LEU B O 1
ATOM 5266 N N . LEU B 1 146 ? 9.07 7.504 -6.328 1 96.19 146 LEU B N 1
ATOM 5267 C CA . LEU B 1 146 ? 9.602 6.445 -7.184 1 96.19 146 LEU B CA 1
ATOM 5268 C C . LEU B 1 146 ? 9.227 6.691 -8.641 1 96.19 146 LEU B C 1
ATOM 5270 O O . LEU B 1 146 ? 10.031 6.426 -9.547 1 96.19 146 LEU B O 1
ATOM 5274 N N . SER B 1 147 ? 8.047 7.137 -8.852 1 93.19 147 SER B N 1
ATOM 5275 C CA . SER B 1 147 ? 7.613 7.457 -10.211 1 93.19 147 SER B CA 1
ATOM 5276 C C . SER B 1 147 ? 8.43 8.602 -10.789 1 93.19 147 SER B C 1
ATOM 5278 O O . SER B 1 147 ? 8.781 8.586 -11.977 1 93.19 147 SER B O 1
ATOM 5280 N N . LEU B 1 148 ? 8.711 9.617 -10.023 1 95.06 148 LEU B N 1
ATOM 5281 C CA . LEU B 1 148 ? 9.547 10.734 -10.461 1 95.06 148 LEU B CA 1
ATOM 5282 C C . LEU B 1 148 ? 10.969 10.266 -10.758 1 95.06 148 LEU B C 1
ATOM 5284 O O . LEU B 1 148 ? 11.586 10.719 -11.727 1 95.06 148 LEU B O 1
ATOM 5288 N N . ARG B 1 149 ? 11.43 9.43 -9.922 1 94.06 149 ARG B N 1
ATOM 5289 C CA . ARG B 1 149 ? 12.781 8.914 -10.109 1 94.06 149 ARG B CA 1
ATOM 5290 C C . ARG B 1 149 ? 12.898 8.141 -11.422 1 94.06 149 ARG B C 1
ATOM 5292 O O . ARG B 1 149 ? 13.938 8.188 -12.086 1 94.06 149 ARG B O 1
ATOM 5299 N N . ALA B 1 150 ? 11.883 7.375 -11.711 1 88.81 150 ALA B N 1
ATOM 5300 C CA . ALA B 1 150 ? 11.867 6.641 -12.977 1 88.81 150 ALA B CA 1
ATOM 5301 C C . ALA B 1 150 ? 11.977 7.59 -14.164 1 88.81 150 ALA B C 1
ATOM 5303 O O . ALA B 1 150 ? 12.555 7.242 -15.195 1 88.81 150 ALA B O 1
ATOM 5304 N N . LEU B 1 151 ? 11.477 8.758 -14.031 1 87.5 151 LEU B N 1
ATOM 5305 C CA . LEU B 1 151 ? 11.508 9.758 -15.094 1 87.5 151 LEU B CA 1
ATOM 5306 C C . LEU B 1 151 ? 12.867 10.445 -15.148 1 87.5 151 LEU B C 1
ATOM 5308 O O . LEU B 1 151 ? 13.289 10.891 -16.219 1 87.5 151 LEU B O 1
ATOM 5312 N N . ASN B 1 152 ? 13.414 10.594 -14.016 1 91.69 152 ASN B N 1
ATOM 5313 C CA . ASN B 1 152 ? 14.719 11.234 -13.898 1 91.69 152 ASN B CA 1
ATOM 5314 C C . ASN B 1 152 ? 15.656 10.43 -12.992 1 91.69 152 ASN B C 1
ATOM 5316 O O . ASN B 1 152 ? 15.961 10.852 -11.883 1 91.69 152 ASN B O 1
ATOM 5320 N N . PRO B 1 153 ? 16.281 9.352 -13.516 1 87.94 153 PRO B N 1
ATOM 5321 C CA . PRO B 1 153 ? 17.062 8.438 -12.695 1 87.94 153 PRO B CA 1
ATOM 5322 C C . PRO B 1 153 ? 18.312 9.094 -12.109 1 87.94 153 PRO B C 1
ATOM 5324 O O . PRO B 1 153 ? 18.891 8.594 -11.133 1 87.94 153 PRO B O 1
ATOM 5327 N N . GLY B 1 154 ? 18.734 10.172 -12.688 1 90.88 154 GLY B N 1
ATOM 5328 C CA . GLY B 1 154 ? 19.922 10.852 -12.188 1 90.88 154 GLY B CA 1
ATOM 5329 C C . GLY B 1 154 ? 19.656 11.711 -10.969 1 90.88 154 GLY B C 1
ATOM 5330 O O . GLY B 1 154 ? 20.578 12.102 -10.266 1 90.88 154 GLY B O 1
ATOM 5331 N N . ALA B 1 155 ? 18.406 12.07 -10.719 1 95.94 155 ALA B N 1
ATOM 5332 C CA . ALA B 1 155 ? 18.031 12.898 -9.57 1 95.94 155 ALA B CA 1
ATOM 5333 C C . ALA B 1 155 ? 17.906 12.062 -8.305 1 95.94 155 ALA B C 1
ATOM 5335 O O . ALA B 1 155 ? 17.312 10.977 -8.328 1 95.94 155 ALA B O 1
ATOM 5336 N N . ASP B 1 156 ? 18.453 12.516 -7.168 1 95.88 156 ASP B N 1
ATOM 5337 C CA . ASP B 1 156 ? 18.469 11.672 -5.98 1 95.88 156 ASP B CA 1
ATOM 5338 C C . ASP B 1 156 ? 18.109 12.477 -4.73 1 95.88 156 ASP B C 1
ATOM 5340 O O . ASP B 1 156 ? 18.125 11.945 -3.617 1 95.88 156 ASP B O 1
ATOM 5344 N N . SER B 1 157 ? 17.844 13.781 -4.836 1 98.31 157 SER B N 1
ATOM 5345 C CA . SER B 1 157 ? 17.625 14.625 -3.664 1 98.31 157 SER B CA 1
ATOM 5346 C C . SER B 1 157 ? 16.219 15.203 -3.645 1 98.31 157 SER B C 1
ATOM 5348 O O . SER B 1 157 ? 15.695 15.609 -4.684 1 98.31 157 SER B O 1
ATOM 5350 N N . VAL B 1 158 ? 15.648 15.188 -2.506 1 98.81 158 VAL B N 1
ATOM 5351 C CA . VAL B 1 158 ? 14.32 15.766 -2.287 1 98.81 158 VAL B CA 1
ATOM 5352 C C . VAL B 1 158 ? 14.43 16.953 -1.337 1 98.81 158 VAL B C 1
ATOM 5354 O O . VAL B 1 158 ? 14.852 16.797 -0.188 1 98.81 158 VAL B O 1
ATOM 5357 N N . ILE B 1 159 ? 14.109 18.141 -1.804 1 98.88 159 ILE B N 1
ATOM 5358 C CA . ILE B 1 159 ? 14.039 19.312 -0.947 1 98.88 159 ILE B CA 1
ATOM 5359 C C . ILE B 1 159 ? 12.719 19.328 -0.178 1 98.88 159 ILE B C 1
ATOM 5361 O O . ILE B 1 159 ? 11.648 19.312 -0.78 1 98.88 159 ILE B O 1
ATOM 5365 N N . TRP B 1 160 ? 12.82 19.281 1.104 1 98.75 160 TRP B N 1
ATOM 5366 C CA . TRP B 1 160 ? 11.648 19.109 1.955 1 98.75 160 TRP B CA 1
ATOM 5367 C C . TRP B 1 160 ? 11.492 20.297 2.912 1 98.75 160 TRP B C 1
ATOM 5369 O O . TRP B 1 160 ? 12.367 20.531 3.756 1 98.75 160 TRP B O 1
ATOM 5379 N N . CYS B 1 161 ? 10.383 21.094 2.678 1 98.69 161 CYS B N 1
ATOM 5380 C CA . CYS B 1 161 ? 10.055 22.078 3.707 1 98.69 161 CYS B CA 1
ATOM 5381 C C . CYS B 1 161 ? 9.703 21.391 5.02 1 98.69 161 CYS B C 1
ATOM 5383 O O . CYS B 1 161 ? 8.656 20.734 5.129 1 98.69 161 CYS B O 1
ATOM 5385 N N . ARG B 1 162 ? 10.5 21.547 5.977 1 98.25 162 ARG B N 1
ATOM 5386 C CA . ARG B 1 162 ? 10.406 20.781 7.211 1 98.25 162 ARG B CA 1
ATOM 5387 C C . ARG B 1 162 ? 9.023 20.906 7.836 1 98.25 162 ARG B C 1
ATOM 5389 O O . ARG B 1 162 ? 8.523 22.016 8.031 1 98.25 162 ARG B O 1
ATOM 5396 N N . CYS B 1 163 ? 8.367 19.906 8.047 1 96.94 163 CYS B N 1
ATOM 5397 C CA . CYS B 1 163 ? 7.164 19.672 8.828 1 96.94 163 CYS B CA 1
ATOM 5398 C C . CYS B 1 163 ? 7.273 18.391 9.633 1 96.94 163 CYS B C 1
ATOM 5400 O O . CYS B 1 163 ? 7.387 17.297 9.055 1 96.94 163 CYS B O 1
ATOM 5402 N N . ASP B 1 164 ? 7.242 18.547 10.891 1 94.62 164 ASP B N 1
ATOM 5403 C CA . ASP B 1 164 ? 7.645 17.438 11.758 1 94.62 164 ASP B CA 1
ATOM 5404 C C . ASP B 1 164 ? 6.555 16.375 11.82 1 94.62 164 ASP B C 1
ATOM 5406 O O . ASP B 1 164 ? 5.918 16.188 12.859 1 94.62 164 ASP B O 1
ATOM 5410 N N . GLN B 1 165 ? 6.402 15.625 10.836 1 91.5 165 GLN B N 1
ATOM 5411 C CA . GLN B 1 165 ? 5.695 14.367 10.648 1 91.5 165 GLN B CA 1
ATOM 5412 C C . GLN B 1 165 ? 6.578 13.336 9.961 1 91.5 165 GLN B C 1
ATOM 5414 O O . GLN B 1 165 ? 7.176 13.617 8.922 1 91.5 165 GLN B O 1
ATOM 5419 N N . LYS B 1 166 ? 6.66 12.195 10.445 1 90.44 166 LYS B N 1
ATOM 5420 C CA . LYS B 1 166 ? 7.672 11.227 10.047 1 90.44 166 LYS B CA 1
ATOM 5421 C C . LYS B 1 166 ? 7.375 10.664 8.656 1 90.44 166 LYS B C 1
ATOM 5423 O O . LYS B 1 166 ? 8.281 10.188 7.969 1 90.44 166 LYS B O 1
ATOM 5428 N N . SER B 1 167 ? 6.141 10.688 8.195 1 91.06 167 SER B N 1
ATOM 5429 C CA . SER B 1 167 ? 5.719 10 6.977 1 91.06 167 SER B CA 1
ATOM 5430 C C . SER B 1 167 ? 6.547 10.445 5.777 1 91.06 167 SER B C 1
ATOM 5432 O O . SER B 1 167 ? 7.008 9.609 4.992 1 91.06 167 SER B O 1
ATOM 5434 N N . CYS B 1 168 ? 6.738 11.75 5.645 1 94.88 168 CYS B N 1
ATOM 5435 C CA . CYS B 1 168 ? 7.43 12.25 4.461 1 94.88 168 CYS B CA 1
ATOM 5436 C C . CYS B 1 168 ? 8.914 11.898 4.504 1 94.88 168 CYS B C 1
ATOM 5438 O O . CYS B 1 168 ? 9.445 11.32 3.559 1 94.88 168 CYS B O 1
ATOM 5440 N N . PRO B 1 169 ? 9.672 12.211 5.578 1 95.25 169 PRO B N 1
ATOM 5441 C CA . PRO B 1 169 ? 11.086 11.812 5.637 1 95.25 169 PRO B CA 1
ATOM 5442 C C . PRO B 1 169 ? 11.281 10.312 5.453 1 95.25 169 PRO B C 1
ATOM 5444 O O . PRO B 1 169 ? 12.219 9.883 4.777 1 95.25 169 PRO B O 1
ATOM 5447 N N . LYS B 1 170 ? 10.469 9.531 6.027 1 92.56 170 LYS B N 1
ATOM 5448 C CA . LYS B 1 170 ? 10.578 8.086 5.895 1 92.56 170 LYS B CA 1
ATOM 5449 C C . LYS B 1 170 ? 10.32 7.641 4.457 1 92.56 170 LYS B C 1
ATOM 5451 O O . LYS B 1 170 ? 10.922 6.684 3.979 1 92.56 170 LYS B O 1
ATOM 5456 N N . ALA B 1 171 ? 9.312 8.25 3.846 1 95.56 171 ALA B N 1
ATOM 5457 C CA . ALA B 1 171 ? 9.039 7.949 2.443 1 95.56 171 ALA B CA 1
ATOM 5458 C C . ALA B 1 171 ? 10.266 8.211 1.574 1 95.56 171 ALA B C 1
ATOM 5460 O O . ALA B 1 171 ? 10.594 7.402 0.701 1 95.56 171 ALA B O 1
ATOM 5461 N N . VAL B 1 172 ? 10.922 9.367 1.81 1 96.88 172 VAL B N 1
ATOM 5462 C CA . VAL B 1 172 ? 12.117 9.734 1.052 1 96.88 172 VAL B CA 1
ATOM 5463 C C . VAL B 1 172 ? 13.211 8.695 1.286 1 96.88 172 VAL B C 1
ATOM 5465 O O . VAL B 1 172 ? 13.867 8.25 0.34 1 96.88 172 VAL B O 1
ATOM 5468 N N . GLN B 1 173 ? 13.367 8.352 2.504 1 92.5 173 GLN B N 1
ATOM 5469 C CA . GLN B 1 173 ? 14.398 7.379 2.859 1 92.5 173 GLN B CA 1
ATOM 5470 C C . GLN B 1 173 ? 14.109 6.02 2.23 1 92.5 173 GLN B C 1
ATOM 5472 O O . GLN B 1 173 ? 15.016 5.375 1.696 1 92.5 173 GLN B O 1
ATOM 5477 N N . MET B 1 174 ? 12.945 5.586 2.354 1 92.06 174 MET B N 1
ATOM 5478 C CA . MET B 1 174 ? 12.562 4.281 1.823 1 92.06 174 MET B CA 1
ATOM 5479 C C . MET B 1 174 ? 12.742 4.234 0.309 1 92.06 174 MET B C 1
ATOM 5481 O O . MET B 1 174 ? 13.062 3.188 -0.252 1 92.06 174 MET B O 1
ATOM 5485 N N . ALA B 1 175 ? 12.5 5.328 -0.333 1 94.88 175 ALA B N 1
ATOM 5486 C CA . ALA B 1 175 ? 12.664 5.418 -1.781 1 94.88 175 ALA B CA 1
ATOM 5487 C C . ALA B 1 175 ? 14.148 5.438 -2.162 1 94.88 175 ALA B C 1
ATOM 5489 O O . ALA B 1 175 ? 14.484 5.469 -3.346 1 94.88 175 ALA B O 1
ATOM 5490 N N . GLY B 1 176 ? 15.062 5.43 -1.158 1 91.88 176 GLY B N 1
ATOM 5491 C CA . GLY B 1 176 ? 16.484 5.449 -1.412 1 91.88 176 GLY B CA 1
ATOM 5492 C C . GLY B 1 176 ? 17 6.816 -1.827 1 91.88 176 GLY B C 1
ATOM 5493 O O . GLY B 1 176 ? 17.984 6.918 -2.58 1 91.88 176 GLY B O 1
ATOM 5494 N N . LEU B 1 177 ? 16.328 7.836 -1.427 1 96.12 177 LEU B N 1
ATOM 5495 C CA . LEU B 1 177 ? 16.672 9.195 -1.82 1 96.12 177 LEU B CA 1
ATOM 5496 C C . LEU B 1 177 ? 17.281 9.969 -0.649 1 96.12 177 LEU B C 1
ATOM 5498 O O . LEU B 1 177 ? 17.219 9.508 0.494 1 96.12 177 LEU B O 1
ATOM 5502 N N . THR B 1 178 ? 17.844 11.078 -0.974 1 96.94 178 THR B N 1
ATOM 5503 C CA . THR B 1 178 ? 18.453 11.945 0.034 1 96.94 178 THR B CA 1
ATOM 5504 C C . THR B 1 178 ? 17.484 13.07 0.425 1 96.94 178 THR B C 1
ATOM 5506 O O . THR B 1 178 ? 17.016 13.812 -0.435 1 96.94 178 THR B O 1
ATOM 5509 N N . LEU B 1 179 ? 17.234 13.148 1.69 1 97.88 179 LEU B N 1
ATOM 5510 C CA . LEU B 1 179 ? 16.375 14.203 2.219 1 97.88 179 LEU B CA 1
ATOM 5511 C C . LEU B 1 179 ? 17.188 15.469 2.498 1 97.88 179 LEU B C 1
ATOM 5513 O O . LEU B 1 179 ? 18.203 15.422 3.193 1 97.88 179 LEU B O 1
ATOM 5517 N N . VAL B 1 180 ? 16.781 16.578 1.944 1 98.44 180 VAL B N 1
ATOM 5518 C CA . VAL B 1 180 ? 17.375 17.891 2.205 1 98.44 180 VAL B CA 1
ATOM 5519 C C . VAL B 1 180 ? 16.359 18.797 2.885 1 98.44 180 VAL B C 1
ATOM 5521 O O . VAL B 1 180 ? 15.641 19.547 2.219 1 98.44 180 VAL B O 1
ATOM 5524 N N . PRO B 1 181 ? 16.375 18.812 4.176 1 98.19 181 PRO B N 1
ATOM 5525 C CA . PRO B 1 181 ? 15.383 19.609 4.91 1 98.19 181 PRO B CA 1
ATOM 5526 C C . PRO B 1 181 ? 15.711 21.109 4.891 1 98.19 181 PRO B C 1
ATOM 5528 O O . PRO B 1 181 ? 16.875 21.484 4.957 1 98.19 181 PRO B O 1
ATOM 5531 N N . VAL B 1 182 ? 14.695 21.938 4.758 1 98.5 182 VAL B N 1
ATOM 5532 C CA . VAL B 1 182 ? 14.789 23.391 4.875 1 98.5 182 VAL B CA 1
ATOM 5533 C C . VAL B 1 182 ? 13.93 23.875 6.039 1 98.5 182 VAL B C 1
ATOM 5535 O O . VAL B 1 182 ? 12.703 23.781 5.988 1 98.5 182 VAL B O 1
ATOM 5538 N N . ASP B 1 183 ? 14.539 24.375 7.055 1 96.94 183 ASP B N 1
ATOM 5539 C CA . ASP B 1 183 ? 13.805 24.953 8.172 1 96.94 183 ASP B CA 1
ATOM 5540 C C . ASP B 1 183 ? 13.039 26.203 7.73 1 96.94 183 ASP B C 1
ATOM 5542 O O . ASP B 1 183 ? 13.531 26.984 6.906 1 96.94 183 ASP B O 1
ATOM 5546 N N . GLY B 1 184 ? 11.859 26.328 8.289 1 97.69 184 GLY B N 1
ATOM 5547 C CA . GLY B 1 184 ? 11.18 27.594 8.086 1 97.69 184 GLY B CA 1
ATOM 5548 C C . GLY B 1 184 ? 11.852 28.766 8.797 1 97.69 184 GLY B C 1
ATOM 5549 O O . GLY B 1 184 ? 12.914 28.594 9.391 1 97.69 184 GLY B O 1
ATOM 5550 N N . ILE B 1 185 ? 11.281 29.906 8.617 1 97.94 185 ILE B N 1
ATOM 5551 C CA . ILE B 1 185 ? 11.734 31.109 9.32 1 97.94 185 ILE B CA 1
ATOM 5552 C C . ILE B 1 185 ? 10.984 31.234 10.648 1 97.94 185 ILE B C 1
ATOM 5554 O O . ILE B 1 185 ? 9.758 31.172 10.68 1 97.94 185 ILE B O 1
ATOM 5558 N N . LEU B 1 186 ? 11.781 31.328 11.695 1 97.56 186 LEU B N 1
ATOM 5559 C CA . LEU B 1 186 ? 11.188 31.578 13 1 97.56 186 LEU B CA 1
ATOM 5560 C C . LEU B 1 186 ? 10.906 33.062 13.203 1 97.56 186 LEU B C 1
ATOM 5562 O O . LEU B 1 186 ? 11.836 33.875 13.344 1 97.56 186 LEU B O 1
ATOM 5566 N N . GLU B 1 187 ? 9.664 33.375 13.164 1 96.56 187 GLU B N 1
ATOM 5567 C CA . GLU B 1 187 ? 9.305 34.781 13.43 1 96.56 187 GLU B CA 1
ATOM 5568 C C . GLU B 1 187 ? 9.102 35.031 14.922 1 96.56 187 GLU B C 1
ATOM 5570 O O . GLU B 1 187 ? 8.562 34.156 15.633 1 96.56 187 GLU B O 1
ATOM 5575 N N . THR B 1 188 ? 9.578 36.156 15.391 1 95.12 188 THR B N 1
ATOM 5576 C CA . THR B 1 188 ? 9.516 36.469 16.812 1 95.12 188 THR B CA 1
ATOM 5577 C C . THR B 1 188 ? 8.797 37.812 17.016 1 95.12 188 THR B C 1
ATOM 5579 O O . THR B 1 188 ? 8.617 38.594 16.078 1 95.12 188 THR B O 1
ATOM 5582 N N . ASN B 1 189 ? 8.305 38 18.25 1 92.75 189 ASN B N 1
ATOM 5583 C CA . ASN B 1 189 ? 7.703 39.281 18.594 1 92.75 189 ASN B CA 1
ATOM 5584 C C . ASN B 1 189 ? 8.766 40.281 19 1 92.75 189 ASN B C 1
ATOM 5586 O O . ASN B 1 189 ? 9.953 40.062 18.781 1 92.75 189 ASN B O 1
ATOM 5590 N N . GLN B 1 190 ? 8.312 41.438 19.547 1 90.62 190 GLN B N 1
ATOM 5591 C CA . GLN B 1 190 ? 9.211 42.531 19.906 1 90.62 190 GLN B CA 1
ATOM 5592 C C . GLN B 1 190 ? 10.164 42.125 21.016 1 90.62 190 GLN B C 1
ATOM 5594 O O . GLN B 1 190 ? 11.305 42.594 21.078 1 90.62 190 GLN B O 1
ATOM 5599 N N . SER B 1 191 ? 9.742 41.156 21.828 1 90.44 191 SER B N 1
ATOM 5600 C CA . SER B 1 191 ? 10.562 40.688 22.938 1 90.44 191 SER B CA 1
ATOM 5601 C C . SER B 1 191 ? 11.406 39.469 22.5 1 90.44 191 SER B C 1
ATOM 5603 O O . SER B 1 191 ? 11.945 38.75 23.344 1 90.44 191 SER B O 1
ATOM 5605 N N . ARG B 1 192 ? 11.383 39.156 21.281 1 90.75 192 ARG B N 1
ATOM 5606 C CA . ARG B 1 192 ? 12.195 38.094 20.672 1 90.75 192 ARG B CA 1
ATOM 5607 C C . ARG B 1 192 ? 11.703 36.719 21.078 1 90.75 192 ARG B C 1
ATOM 5609 O O . ARG B 1 192 ? 12.492 35.781 21.172 1 90.75 192 ARG B O 1
ATOM 5616 N N . GLU B 1 193 ? 10.461 36.625 21.422 1 91.25 193 GLU B N 1
ATOM 5617 C CA . GLU B 1 193 ? 9.836 35.312 21.688 1 91.25 193 GLU B CA 1
ATOM 5618 C C . GLU B 1 193 ? 9.25 34.719 20.406 1 91.25 193 GLU B C 1
ATOM 5620 O O . GLU B 1 193 ? 8.688 35.438 19.578 1 91.25 193 GLU B O 1
ATOM 5625 N N . ALA B 1 194 ? 9.469 33.469 20.312 1 92.06 194 ALA B N 1
ATOM 5626 C CA . ALA B 1 194 ? 8.992 32.781 19.109 1 92.06 194 ALA B CA 1
ATOM 5627 C C . ALA B 1 194 ? 7.477 32.875 18.984 1 92.06 194 ALA B C 1
ATOM 5629 O O . ALA B 1 194 ? 6.754 32.688 19.969 1 92.06 194 ALA B O 1
ATOM 5630 N N . GLU B 1 195 ? 6.965 33.156 17.781 1 94.12 195 GLU B N 1
ATOM 5631 C CA . GLU B 1 195 ? 5.527 33.312 17.578 1 94.12 195 GLU B CA 1
ATOM 5632 C C . GLU B 1 195 ? 5.012 32.344 16.531 1 94.12 195 GLU B C 1
ATOM 5634 O O . GLU B 1 195 ? 3.916 31.781 16.672 1 94.12 195 GLU B O 1
ATOM 5639 N N . ARG B 1 196 ? 5.758 32.219 15.539 1 96.25 196 ARG B N 1
ATOM 5640 C CA . ARG B 1 196 ? 5.301 31.312 14.484 1 96.25 196 ARG B CA 1
ATOM 5641 C C . ARG B 1 196 ? 6.457 30.891 13.57 1 96.25 196 ARG B C 1
ATOM 5643 O O . ARG B 1 196 ? 7.527 31.516 13.609 1 96.25 196 ARG B O 1
ATOM 5650 N N . VAL B 1 197 ? 6.293 29.812 12.859 1 97.62 197 VAL B N 1
ATOM 5651 C CA . VAL B 1 197 ? 7.219 29.328 11.844 1 97.62 197 VAL B CA 1
ATOM 5652 C C . VAL B 1 197 ? 6.609 29.5 10.453 1 97.62 197 VAL B C 1
ATOM 5654 O O . VAL B 1 197 ? 5.492 29.031 10.203 1 97.62 197 VAL B O 1
ATOM 5657 N N . VAL B 1 198 ? 7.305 30.203 9.562 1 97.56 198 VAL B N 1
ATOM 5658 C CA . VAL B 1 198 ? 6.781 30.453 8.219 1 97.56 198 VAL B CA 1
ATOM 5659 C C . VAL B 1 198 ? 7.758 29.906 7.176 1 97.56 198 VAL B C 1
ATOM 5661 O O . VAL B 1 198 ? 8.891 29.562 7.5 1 97.56 198 VAL B O 1
ATOM 5664 N N . THR B 1 199 ? 7.336 29.812 5.945 1 98 199 THR B N 1
ATOM 5665 C CA . THR B 1 199 ? 8.109 29.219 4.867 1 98 199 THR B CA 1
ATOM 5666 C C . THR B 1 199 ? 9.359 30.031 4.578 1 98 199 THR B C 1
ATOM 5668 O O . THR B 1 199 ? 9.32 31.266 4.566 1 98 199 THR B O 1
ATOM 5671 N N . ASP B 1 200 ? 10.492 29.422 4.438 1 98.38 200 ASP B N 1
ATOM 5672 C CA . ASP B 1 200 ? 11.734 30.062 4 1 98.38 200 ASP B CA 1
ATOM 5673 C C . ASP B 1 200 ? 11.93 29.906 2.496 1 98.38 200 ASP B C 1
ATOM 5675 O O . ASP B 1 200 ? 12.648 29 2.051 1 98.38 200 ASP B O 1
ATOM 5679 N N . LEU B 1 201 ? 11.43 30.844 1.74 1 98.5 201 LEU B N 1
ATOM 5680 C CA . LEU B 1 201 ? 11.477 30.781 0.284 1 98.5 201 LEU B CA 1
ATOM 5681 C C . LEU B 1 201 ? 12.914 30.844 -0.213 1 98.5 201 LEU B C 1
ATOM 5683 O O . LEU B 1 201 ? 13.289 30.125 -1.14 1 98.5 201 LEU B O 1
ATOM 5687 N N . THR B 1 202 ? 13.688 31.766 0.351 1 98.38 202 THR B N 1
ATOM 5688 C CA . THR B 1 202 ? 15.094 31.875 -0.028 1 98.38 202 THR B CA 1
ATOM 5689 C C . THR B 1 202 ? 15.844 30.578 0.279 1 98.38 202 THR B C 1
ATOM 5691 O O . THR B 1 202 ? 16.688 30.141 -0.503 1 98.38 202 THR B O 1
ATOM 5694 N N . GLY B 1 203 ? 15.516 30.016 1.451 1 98.5 203 GLY B N 1
ATOM 5695 C CA . GLY B 1 203 ? 16.109 28.734 1.816 1 98.5 203 GLY B CA 1
ATOM 5696 C C . GLY B 1 203 ? 15.82 27.625 0.821 1 98.5 203 GLY B C 1
ATOM 5697 O O . GLY B 1 203 ? 16.688 26.812 0.526 1 98.5 203 GLY B O 1
ATOM 5698 N N . VAL B 1 204 ? 14.617 27.562 0.304 1 98.69 204 VAL B N 1
ATOM 5699 C CA . VAL B 1 204 ? 14.234 26.562 -0.687 1 98.69 204 VAL B CA 1
ATOM 5700 C C . VAL B 1 204 ? 15.047 26.75 -1.963 1 98.69 204 VAL B C 1
ATOM 5702 O O . VAL B 1 204 ? 15.609 25.797 -2.496 1 98.69 204 VAL B O 1
ATOM 5705 N N . ALA B 1 205 ? 15.133 27.984 -2.453 1 98.44 205 ALA B N 1
ATOM 5706 C CA . ALA B 1 205 ? 15.898 28.281 -3.66 1 98.44 205 ALA B CA 1
ATOM 5707 C C . ALA B 1 205 ? 17.375 27.922 -3.473 1 98.44 205 ALA B C 1
ATOM 5709 O O . ALA B 1 205 ? 18 27.344 -4.363 1 98.44 205 ALA B O 1
ATOM 5710 N N . ARG B 1 206 ? 17.922 28.25 -2.346 1 98.44 206 ARG B N 1
ATOM 5711 C CA . ARG B 1 206 ? 19.328 27.984 -2.059 1 98.44 206 ARG B CA 1
ATOM 5712 C C . ARG B 1 206 ? 19.594 26.484 -1.977 1 98.44 206 ARG B C 1
ATOM 5714 O O . ARG B 1 206 ? 20.656 26.016 -2.365 1 98.44 206 ARG B O 1
ATOM 5721 N N . ALA B 1 207 ? 18.641 25.781 -1.372 1 98.62 207 ALA B N 1
ATOM 5722 C CA . ALA B 1 207 ? 18.781 24.328 -1.304 1 98.62 207 ALA B CA 1
ATOM 5723 C C . ALA B 1 207 ? 18.859 23.719 -2.699 1 98.62 207 ALA B C 1
ATOM 5725 O O . ALA B 1 207 ? 19.656 22.812 -2.943 1 98.62 207 ALA B O 1
ATOM 5726 N N . ILE B 1 208 ? 18.031 24.188 -3.621 1 98.38 208 ILE B N 1
ATOM 5727 C CA . ILE B 1 208 ? 18.062 23.734 -5.004 1 98.38 208 ILE B CA 1
ATOM 5728 C C . ILE B 1 208 ? 19.438 24.016 -5.613 1 98.38 208 ILE B C 1
ATOM 5730 O O . ILE B 1 208 ? 20.016 23.172 -6.285 1 98.38 208 ILE B O 1
ATOM 5734 N N . GLU B 1 209 ? 19.906 25.172 -5.367 1 98 209 GLU B N 1
ATOM 5735 C CA . GLU B 1 209 ? 21.203 25.594 -5.883 1 98 209 GLU B CA 1
ATOM 5736 C C . GLU B 1 209 ? 22.328 24.719 -5.328 1 98 209 GLU B C 1
ATOM 5738 O O . GLU B 1 209 ? 23.203 24.297 -6.07 1 98 209 GLU B O 1
ATOM 5743 N N . LYS B 1 210 ? 22.297 24.516 -4.062 1 97.94 210 LYS B N 1
ATOM 5744 C CA . LYS B 1 210 ? 23.359 23.75 -3.391 1 97.94 210 LYS B CA 1
ATOM 5745 C C . LYS B 1 210 ? 23.406 22.312 -3.891 1 97.94 210 LYS B C 1
ATOM 5747 O O . LYS B 1 210 ? 24.484 21.75 -4.062 1 97.94 210 LYS B O 1
ATOM 5752 N N . VAL B 1 211 ? 22.281 21.594 -4.035 1 97.44 211 VAL B N 1
ATOM 5753 C CA . VAL B 1 211 ? 22.203 20.203 -4.492 1 97.44 211 VAL B CA 1
ATOM 5754 C C . VAL B 1 211 ? 22.594 20.125 -5.969 1 97.44 211 VAL B C 1
ATOM 5756 O O . VAL B 1 211 ? 23.078 19.094 -6.434 1 97.44 211 VAL B O 1
ATOM 5759 N N . THR B 1 212 ? 22.469 21.156 -6.75 1 95.44 212 THR B N 1
ATOM 5760 C CA . THR B 1 212 ? 22.609 21.25 -8.203 1 95.44 212 THR B CA 1
ATOM 5761 C C . THR B 1 212 ? 21.359 20.719 -8.898 1 95.44 212 THR B C 1
ATOM 5763 O O . THR B 1 212 ? 20.875 19.641 -8.578 1 95.44 212 THR B O 1
ATOM 5766 N N . LEU B 1 213 ? 20.891 21.391 -9.836 1 93.62 213 LEU B N 1
ATOM 5767 C CA . LEU B 1 213 ? 19.578 21.266 -10.461 1 93.62 213 LEU B CA 1
ATOM 5768 C C . LEU B 1 213 ? 19.359 19.844 -10.992 1 93.62 213 LEU B C 1
ATOM 5770 O O . LEU B 1 213 ? 18.312 19.25 -10.766 1 93.62 213 LEU B O 1
ATOM 5774 N N . PRO B 1 214 ? 20.312 19.203 -11.633 1 93.94 214 PRO B N 1
ATOM 5775 C CA . PRO B 1 214 ? 20.078 17.875 -12.195 1 93.94 214 PRO B CA 1
ATOM 5776 C C . PRO B 1 214 ? 19.875 16.812 -11.117 1 93.94 214 PRO B C 1
ATOM 5778 O O . PRO B 1 214 ? 19.312 15.75 -11.398 1 93.94 214 PRO B O 1
ATOM 5781 N N . ARG B 1 215 ? 20.25 17.109 -9.922 1 97.12 215 ARG B N 1
ATOM 5782 C CA . ARG B 1 215 ? 20.188 16.125 -8.844 1 97.12 215 ARG B CA 1
ATOM 5783 C C . ARG B 1 215 ? 18.922 16.312 -8 1 97.12 215 ARG B C 1
ATOM 5785 O O . ARG B 1 215 ? 18.594 15.461 -7.18 1 97.12 215 ARG B O 1
ATOM 5792 N N . VAL B 1 216 ? 18.25 17.391 -8.18 1 98.38 216 VAL B N 1
ATOM 5793 C CA . VAL B 1 216 ? 17.031 17.656 -7.43 1 98.38 216 VAL B CA 1
ATOM 5794 C C . VAL B 1 216 ? 15.859 16.891 -8.055 1 98.38 216 VAL B C 1
ATOM 5796 O O . VAL B 1 216 ? 15.508 17.125 -9.211 1 98.38 216 VAL B O 1
ATOM 5799 N N . LEU B 1 217 ? 15.289 15.953 -7.305 1 98.25 217 LEU B N 1
ATOM 5800 C CA . LEU B 1 217 ? 14.164 15.164 -7.797 1 98.25 217 LEU B CA 1
ATOM 5801 C C . LEU B 1 217 ? 12.867 15.961 -7.723 1 98.25 217 LEU B C 1
ATOM 5803 O O . LEU B 1 217 ? 12.078 15.961 -8.672 1 98.25 217 LEU B O 1
ATOM 5807 N N . CYS B 1 218 ? 12.648 16.578 -6.555 1 98.5 218 CYS B N 1
ATOM 5808 C CA . CYS B 1 218 ? 11.445 17.391 -6.387 1 98.5 218 CYS B CA 1
ATOM 5809 C C . CYS B 1 218 ? 11.523 18.219 -5.109 1 98.5 218 CYS B C 1
ATOM 5811 O O . CYS B 1 218 ? 12.453 18.062 -4.316 1 98.5 218 CYS B O 1
ATOM 5813 N N . VAL B 1 219 ? 10.609 19.156 -5 1 98.75 219 VAL B N 1
ATOM 5814 C CA . VAL B 1 219 ? 10.328 19.891 -3.771 1 98.75 219 VAL B CA 1
ATOM 5815 C C . VAL B 1 219 ? 9.023 19.406 -3.158 1 98.75 219 VAL B C 1
ATOM 5817 O O . VAL B 1 219 ? 8.039 19.188 -3.869 1 98.75 219 VAL B O 1
ATOM 5820 N N . ILE B 1 220 ? 9.039 19.125 -1.86 1 98.81 220 ILE B N 1
ATOM 5821 C CA . ILE B 1 220 ? 7.816 18.75 -1.147 1 98.81 220 ILE B CA 1
ATOM 5822 C C . ILE B 1 220 ? 7.508 19.797 -0.078 1 98.81 220 ILE B C 1
ATOM 5824 O O . ILE B 1 220 ? 8.359 20.109 0.76 1 98.81 220 ILE B O 1
ATOM 5828 N N . CYS B 1 221 ? 6.395 20.344 -0.116 1 98.44 221 CYS B N 1
ATOM 5829 C CA . CYS B 1 221 ? 5.941 21.25 0.93 1 98.44 221 CYS B CA 1
ATOM 5830 C C . CYS B 1 221 ? 4.668 20.734 1.586 1 98.44 221 CYS B C 1
ATOM 5832 O O . CYS B 1 221 ? 4.188 19.656 1.253 1 98.44 221 CYS B O 1
ATOM 5834 N N . THR B 1 222 ? 4.164 21.453 2.605 1 98.19 222 THR B N 1
ATOM 5835 C CA . THR B 1 222 ? 3.004 21.016 3.371 1 98.19 222 THR B CA 1
ATOM 5836 C C . THR B 1 222 ? 2.018 22.156 3.57 1 98.19 222 THR B C 1
ATOM 5838 O O . THR B 1 222 ? 2.406 23.25 3.979 1 98.19 222 THR B O 1
ATOM 5841 N N . THR B 1 223 ? 0.766 21.922 3.234 1 96 223 THR B N 1
ATOM 5842 C CA . THR B 1 223 ? -0.26 22.953 3.406 1 96 223 THR B CA 1
ATOM 5843 C C . THR B 1 223 ? -1.013 22.75 4.719 1 96 223 THR B C 1
ATOM 5845 O O . THR B 1 223 ? -1.583 23.688 5.266 1 96 223 THR B O 1
ATOM 5848 N N . SER B 1 224 ? -1.116 21.531 5.086 1 89.31 224 SER B N 1
ATOM 5849 C CA . SER B 1 224 ? -1.866 21.188 6.293 1 89.31 224 SER B CA 1
ATOM 5850 C C . SER B 1 224 ? -0.938 20.719 7.402 1 89.31 224 SER B C 1
ATOM 5852 O O . SER B 1 224 ? -0.43 19.594 7.355 1 89.31 224 SER B O 1
ATOM 5854 N N . CYS B 1 225 ? -0.767 21.547 8.383 1 92.25 225 CYS B N 1
ATOM 5855 C CA . CYS B 1 225 ? 0.156 21.281 9.477 1 92.25 225 CYS B CA 1
ATOM 5856 C C . CYS B 1 225 ? -0.374 21.859 10.789 1 92.25 225 CYS B C 1
ATOM 5858 O O . CYS B 1 225 ? -1.346 22.625 10.789 1 92.25 225 CYS B O 1
ATOM 5860 N N . PHE B 1 226 ? 0.264 21.484 11.82 1 95.56 226 PHE B N 1
ATOM 5861 C CA . PHE B 1 226 ? -0.133 21.984 13.133 1 95.56 226 PHE B CA 1
ATOM 5862 C C . PHE B 1 226 ? 0.644 23.25 13.484 1 95.56 226 PHE B C 1
ATOM 5864 O O . PHE B 1 226 ? 1.797 23.406 13.078 1 95.56 226 PHE B O 1
ATOM 5871 N N . SER B 1 227 ? -0.081 24.109 14.227 1 96 227 SER B N 1
ATOM 5872 C CA . SER B 1 227 ? 0.614 25.234 14.852 1 96 227 SER B CA 1
ATOM 5873 C C . SER B 1 227 ? 1.752 24.75 15.75 1 96 227 SER B C 1
ATOM 5875 O O . SER B 1 227 ? 1.689 23.641 16.297 1 96 227 SER B O 1
ATOM 5877 N N . PRO B 1 228 ? 2.885 25.562 15.781 1 96.5 228 PRO B N 1
ATOM 5878 C CA . PRO B 1 228 ? 3.018 26.984 15.438 1 96.5 228 PRO B CA 1
ATOM 5879 C C . PRO B 1 228 ? 3.424 27.203 13.984 1 96.5 228 PRO B C 1
ATOM 5881 O O . PRO B 1 228 ? 3.73 28.328 13.586 1 96.5 228 PRO B O 1
ATOM 5884 N N . ARG B 1 229 ? 3.402 26.141 13.273 1 97 229 ARG B N 1
ATOM 5885 C CA . ARG B 1 229 ? 3.752 26.234 11.859 1 97 229 ARG B CA 1
ATOM 5886 C C . ARG B 1 229 ? 2.572 26.75 11.039 1 97 229 ARG B C 1
ATOM 5888 O O . ARG B 1 229 ? 1.426 26.359 11.281 1 97 229 ARG B O 1
ATOM 5895 N N . GLU B 1 230 ? 2.832 27.656 10.125 1 96.94 230 GLU B N 1
ATOM 5896 C CA . GLU B 1 230 ? 1.842 28.047 9.125 1 96.94 230 GLU B CA 1
ATOM 5897 C C . GLU B 1 230 ? 1.985 27.219 7.855 1 96.94 230 GLU B C 1
ATOM 5899 O O . GLU B 1 230 ? 3.033 26.609 7.613 1 96.94 230 GLU B O 1
ATOM 5904 N N . PRO B 1 231 ? 0.889 27.094 7.066 1 97.38 231 PRO B N 1
ATOM 5905 C CA . PRO B 1 231 ? 1.026 26.391 5.789 1 97.38 231 PRO B CA 1
ATOM 5906 C C . PRO B 1 231 ? 2.123 26.984 4.906 1 97.38 231 PRO B C 1
ATOM 5908 O O . PRO B 1 231 ? 2.396 28.188 4.973 1 97.38 231 PRO B O 1
ATOM 5911 N N . ASP B 1 232 ? 2.707 26.172 4.117 1 98.12 232 ASP B N 1
ATOM 5912 C CA . ASP B 1 232 ? 3.734 26.656 3.199 1 98.12 232 ASP B CA 1
ATOM 5913 C C . ASP B 1 232 ? 3.137 27.578 2.145 1 98.12 232 ASP B C 1
ATOM 5915 O O . ASP B 1 232 ? 1.961 27.453 1.795 1 98.12 232 ASP B O 1
ATOM 5919 N N . ARG B 1 233 ? 3.982 28.484 1.71 1 97.81 233 ARG B N 1
ATOM 5920 C CA . ARG B 1 233 ? 3.609 29.438 0.664 1 97.81 233 ARG B CA 1
ATOM 5921 C C . ARG B 1 233 ? 3.658 28.766 -0.711 1 97.81 233 ARG B C 1
ATOM 5923 O O . ARG B 1 233 ? 4.531 29.094 -1.523 1 97.81 233 ARG B O 1
ATOM 5930 N N . VAL B 1 234 ? 2.621 27.984 -1.025 1 97.56 234 VAL B N 1
ATOM 5931 C CA . VAL B 1 234 ? 2.551 27.094 -2.18 1 97.56 234 VAL B CA 1
ATOM 5932 C C . VAL B 1 234 ? 2.703 27.906 -3.465 1 97.56 234 VAL B C 1
ATOM 5934 O O . VAL B 1 234 ? 3.477 27.531 -4.352 1 97.56 234 VAL B O 1
ATOM 5937 N N . PRO B 1 235 ? 2.055 29.094 -3.664 1 96.81 235 PRO B N 1
ATOM 5938 C CA . PRO B 1 235 ? 2.174 29.828 -4.926 1 96.81 235 PRO B CA 1
ATOM 5939 C C . PRO B 1 235 ? 3.611 30.25 -5.23 1 96.81 235 PRO B C 1
ATOM 5941 O O . PRO B 1 235 ? 4.062 30.125 -6.375 1 96.81 235 PRO B O 1
ATOM 5944 N N . GLU B 1 236 ? 4.332 30.734 -4.27 1 97.81 236 GLU B N 1
ATOM 5945 C CA . GLU B 1 236 ? 5.711 31.172 -4.469 1 97.81 236 GLU B CA 1
ATOM 5946 C C . GLU B 1 236 ? 6.629 29.984 -4.758 1 97.81 236 GLU B C 1
ATOM 5948 O O . GLU B 1 236 ? 7.492 30.062 -5.633 1 97.81 236 GLU B O 1
ATOM 5953 N N . ILE B 1 237 ? 6.457 28.891 -3.961 1 98.5 237 ILE B N 1
ATOM 5954 C CA . ILE B 1 237 ? 7.266 27.703 -4.203 1 98.5 237 ILE B CA 1
ATOM 5955 C C . ILE B 1 237 ? 6.973 27.156 -5.602 1 98.5 237 ILE B C 1
ATOM 5957 O O . ILE B 1 237 ? 7.887 26.719 -6.305 1 98.5 237 ILE B O 1
ATOM 5961 N N . ALA B 1 238 ? 5.703 27.156 -5.949 1 97.12 238 ALA B N 1
ATOM 5962 C CA . ALA B 1 238 ? 5.301 26.734 -7.285 1 97.12 238 ALA B CA 1
ATOM 5963 C C . ALA B 1 238 ? 6.02 27.547 -8.359 1 97.12 238 ALA B C 1
ATOM 5965 O O . ALA B 1 238 ? 6.391 27.016 -9.406 1 97.12 238 ALA B O 1
ATOM 5966 N N . GLY B 1 239 ? 6.145 28.844 -8.141 1 95.75 239 GLY B N 1
ATOM 5967 C CA . GLY B 1 239 ? 6.891 29.703 -9.047 1 95.75 239 GLY B CA 1
ATOM 5968 C C . GLY B 1 239 ? 8.352 29.312 -9.164 1 95.75 239 GLY B C 1
ATOM 5969 O O . GLY B 1 239 ? 8.898 29.234 -10.266 1 95.75 239 GLY B O 1
ATOM 5970 N N . ILE B 1 240 ? 8.992 29.078 -8.031 1 97.31 240 ILE B N 1
ATOM 5971 C CA . ILE B 1 240 ? 10.383 28.656 -8 1 97.31 240 ILE B CA 1
ATOM 5972 C C . ILE B 1 240 ? 10.547 27.359 -8.797 1 97.31 240 ILE B C 1
ATOM 5974 O O . ILE B 1 240 ? 11.461 27.234 -9.617 1 97.31 240 ILE B O 1
ATOM 5978 N N . CYS B 1 241 ? 9.641 26.422 -8.562 1 96.81 241 CYS B N 1
ATOM 5979 C CA . CYS B 1 241 ? 9.695 25.125 -9.211 1 96.81 241 CYS B CA 1
ATOM 5980 C C . CYS B 1 241 ? 9.438 25.25 -10.711 1 96.81 241 CYS B C 1
ATOM 5982 O O . CYS B 1 241 ? 10.078 24.578 -11.516 1 96.81 241 CYS B O 1
ATOM 5984 N N . SER B 1 242 ? 8.516 26.109 -11.07 1 94.81 242 SER B N 1
ATOM 5985 C CA . SER B 1 242 ? 8.219 26.328 -12.477 1 94.81 242 SER B CA 1
ATOM 5986 C C . SER B 1 242 ? 9.438 26.891 -13.211 1 94.81 242 SER B C 1
ATOM 5988 O O . SER B 1 242 ? 9.773 26.438 -14.305 1 94.81 242 SER B O 1
ATOM 5990 N N . ILE B 1 243 ? 10.047 27.812 -12.656 1 93.88 243 ILE B N 1
ATOM 5991 C CA . ILE B 1 243 ? 11.188 28.484 -13.266 1 93.88 243 ILE B CA 1
ATOM 5992 C C . ILE B 1 243 ? 12.367 27.516 -13.359 1 93.88 243 ILE B C 1
ATOM 5994 O O . ILE B 1 243 ? 13.062 27.469 -14.375 1 93.88 243 ILE B O 1
ATOM 5998 N N . THR B 1 244 ? 12.609 26.734 -12.352 1 95.38 244 THR B N 1
ATOM 5999 C CA . THR B 1 244 ? 13.766 25.844 -12.305 1 95.38 244 THR B CA 1
ATOM 6000 C C . THR B 1 244 ? 13.461 24.531 -13.016 1 95.38 244 THR B C 1
ATOM 6002 O O . THR B 1 244 ? 14.375 23.75 -13.312 1 95.38 244 THR B O 1
ATOM 6005 N N . GLY B 1 245 ? 12.195 24.219 -13.219 1 92.94 245 GLY B N 1
ATOM 6006 C CA . GLY B 1 245 ? 11.805 22.969 -13.852 1 92.94 245 GLY B CA 1
ATOM 6007 C C . GLY B 1 245 ? 11.789 21.797 -12.891 1 92.94 245 GLY B C 1
ATOM 6008 O O . GLY B 1 245 ? 11.734 20.641 -13.32 1 92.94 245 GLY B O 1
ATOM 6009 N N . VAL B 1 246 ? 11.82 22.031 -11.602 1 96.44 246 VAL B N 1
ATOM 6010 C CA . VAL B 1 246 ? 11.82 20.984 -10.586 1 96.44 246 VAL B CA 1
ATOM 6011 C C . VAL B 1 246 ? 10.391 20.594 -10.242 1 96.44 246 VAL B C 1
ATOM 6013 O O . VAL B 1 246 ? 9.547 21.453 -9.977 1 96.44 246 VAL B O 1
ATOM 6016 N N . PRO B 1 247 ? 10.047 19.25 -10.297 1 96.56 247 PRO B N 1
ATOM 6017 C CA . PRO B 1 247 ? 8.703 18.828 -9.891 1 96.56 247 PRO B CA 1
ATOM 6018 C C . PRO B 1 247 ? 8.344 19.266 -8.477 1 96.56 247 PRO B C 1
ATOM 6020 O O . PRO B 1 247 ? 9.211 19.359 -7.613 1 96.56 247 PRO B O 1
ATOM 6023 N N . PHE B 1 248 ? 7.051 19.531 -8.297 1 97.31 248 PHE B N 1
ATOM 6024 C CA . PHE B 1 248 ? 6.562 20.078 -7.039 1 97.31 248 PHE B CA 1
ATOM 6025 C C . PHE B 1 248 ? 5.422 19.234 -6.488 1 97.31 248 PHE B C 1
ATOM 6027 O O . PHE B 1 248 ? 4.375 19.094 -7.125 1 97.31 248 PHE B O 1
ATOM 6034 N N . LEU B 1 249 ? 5.617 18.609 -5.32 1 97.75 249 LEU B N 1
ATOM 6035 C CA . LEU B 1 249 ? 4.609 17.844 -4.605 1 97.75 249 LEU B CA 1
ATOM 6036 C C . LEU B 1 249 ? 4.109 18.609 -3.379 1 97.75 249 LEU B C 1
ATOM 6038 O O . LEU B 1 249 ? 4.895 19.234 -2.676 1 97.75 249 LEU B O 1
ATOM 6042 N N . VAL B 1 250 ? 2.807 18.531 -3.148 1 97.5 250 VAL B N 1
ATOM 6043 C CA . VAL B 1 250 ? 2.213 19.188 -1.995 1 97.5 250 VAL B CA 1
ATOM 6044 C C . VAL B 1 250 ? 1.573 18.156 -1.073 1 97.5 250 VAL B C 1
ATOM 6046 O O . VAL B 1 250 ? 0.671 17.422 -1.484 1 97.5 250 VAL B O 1
ATOM 6049 N N . ASN B 1 251 ? 2.113 18.047 0.137 1 97.62 251 ASN B N 1
ATOM 6050 C CA . ASN B 1 251 ? 1.463 17.266 1.188 1 97.62 251 ASN B CA 1
ATOM 6051 C C . ASN B 1 251 ? 0.278 18.016 1.787 1 97.62 251 ASN B C 1
ATOM 6053 O O . ASN B 1 251 ? 0.461 18.953 2.57 1 97.62 251 ASN B O 1
ATOM 6057 N N . ASN B 1 252 ? -0.886 17.641 1.456 1 96.12 252 ASN B N 1
ATOM 6058 C CA . ASN B 1 252 ? -2.146 18.234 1.885 1 96.12 252 ASN B CA 1
ATOM 6059 C C . ASN B 1 252 ? -2.984 17.266 2.699 1 96.12 252 ASN B C 1
ATOM 6061 O O . ASN B 1 252 ? -4.215 17.266 2.619 1 96.12 252 ASN B O 1
ATOM 6065 N N . ALA B 1 253 ? -2.377 16.453 3.527 1 93.31 253 ALA B N 1
ATOM 6066 C CA . ALA B 1 253 ? -2.939 15.289 4.215 1 93.31 253 ALA B CA 1
ATOM 6067 C C . ALA B 1 253 ? -4.301 15.617 4.824 1 93.31 253 ALA B C 1
ATOM 6069 O O . ALA B 1 253 ? -5.25 14.844 4.688 1 93.31 253 ALA B O 1
ATOM 6070 N N . TYR B 1 254 ? -4.535 16.609 5.488 1 90.19 254 TYR B N 1
ATOM 6071 C CA . TYR B 1 254 ? -5.836 16.938 6.059 1 90.19 254 TYR B CA 1
ATOM 6072 C C . TYR B 1 254 ? -6.301 18.312 5.617 1 90.19 254 TYR B C 1
ATOM 6074 O O . TYR B 1 254 ? -7.047 18.984 6.332 1 90.19 254 TYR B O 1
ATOM 6082 N N . GLY B 1 255 ? -5.93 18.703 4.348 1 91.69 255 GLY B N 1
ATOM 6083 C CA . GLY B 1 255 ? -6.16 20.047 3.867 1 91.69 255 GLY B CA 1
ATOM 6084 C C . GLY B 1 255 ? -7.438 20.188 3.061 1 91.69 255 GLY B C 1
ATOM 6085 O O . GLY B 1 255 ? -7.883 21.297 2.773 1 91.69 255 GLY B O 1
ATOM 6086 N N . VAL B 1 256 ? -8.094 19.062 2.781 1 89.88 256 VAL B N 1
ATOM 6087 C CA . VAL B 1 256 ? -9.328 19.141 2.008 1 89.88 256 VAL B CA 1
ATOM 6088 C C . VAL B 1 256 ? -10.359 19.969 2.768 1 89.88 256 VAL B C 1
ATOM 6090 O O . VAL B 1 256 ? -11.164 20.688 2.158 1 89.88 256 VAL B O 1
ATOM 6093 N N . GLN B 1 257 ? -10.281 19.938 4.016 1 90.69 257 GLN B N 1
ATOM 6094 C CA . GLN B 1 257 ? -11.242 20.594 4.895 1 90.69 257 GLN B CA 1
ATOM 6095 C C . GLN B 1 257 ? -10.836 22.047 5.152 1 90.69 257 GLN B C 1
ATOM 6097 O O . GLN B 1 257 ? -11.539 22.766 5.859 1 90.69 257 GLN B O 1
ATOM 6102 N N . SER B 1 258 ? -9.734 22.484 4.609 1 91.12 258 SER B N 1
ATOM 6103 C CA . SER B 1 258 ? -9.195 23.812 4.848 1 91.12 258 SER B CA 1
ATOM 6104 C C . SER B 1 258 ? -9.367 24.703 3.625 1 91.12 258 SER B C 1
ATOM 6106 O O . SER B 1 258 ? -8.805 24.438 2.562 1 91.12 258 SER B O 1
ATOM 6108 N N . LYS B 1 259 ? -10.062 25.812 3.779 1 87.31 259 LYS B N 1
ATOM 6109 C CA . LYS B 1 259 ? -10.195 26.781 2.695 1 87.31 259 LYS B CA 1
ATOM 6110 C C . LYS B 1 259 ? -8.844 27.422 2.352 1 87.31 259 LYS B C 1
ATOM 6112 O O . LYS B 1 259 ? -8.578 27.719 1.187 1 87.31 259 LYS B O 1
ATOM 6117 N N . THR B 1 260 ? -8.078 27.625 3.369 1 92.19 260 THR B N 1
ATOM 6118 C CA . THR B 1 260 ? -6.746 28.188 3.164 1 92.19 260 THR B CA 1
ATOM 6119 C C . THR B 1 260 ? -5.902 27.266 2.283 1 92.19 260 THR B C 1
ATOM 6121 O O . THR B 1 260 ? -5.27 27.734 1.329 1 92.19 260 THR B O 1
ATOM 6124 N N . ALA B 1 261 ? -5.875 26 2.639 1 92.25 261 ALA B N 1
ATOM 6125 C CA . ALA B 1 261 ? -5.102 25.047 1.859 1 92.25 261 ALA B CA 1
ATOM 6126 C C . ALA B 1 261 ? -5.582 25 0.411 1 92.25 261 ALA B C 1
ATOM 6128 O O . ALA B 1 261 ? -4.77 24.984 -0.517 1 92.25 261 ALA B O 1
ATOM 6129 N N . ALA B 1 262 ? -6.887 25 0.221 1 88.38 262 ALA B N 1
ATOM 6130 C CA . ALA B 1 262 ? -7.469 24.969 -1.119 1 88.38 262 ALA B CA 1
ATOM 6131 C C . ALA B 1 262 ? -7.039 26.203 -1.928 1 88.38 262 ALA B C 1
ATOM 6133 O O . ALA B 1 262 ? -6.711 26.078 -3.111 1 88.38 262 ALA B O 1
ATOM 6134 N N . ARG B 1 263 ? -7.086 27.312 -1.336 1 90.31 263 ARG B N 1
ATOM 6135 C CA . ARG B 1 263 ? -6.691 28.547 -1.99 1 90.31 263 ARG B CA 1
ATOM 6136 C C . ARG B 1 263 ? -5.219 28.516 -2.379 1 90.31 263 ARG B C 1
ATOM 6138 O O . ARG B 1 263 ? -4.855 28.906 -3.492 1 90.31 263 ARG B O 1
ATOM 6145 N N . LEU B 1 264 ? -4.406 28.109 -1.464 1 93.94 264 LEU B N 1
ATOM 6146 C CA . LEU B 1 264 ? -2.969 28.047 -1.713 1 93.94 264 LEU B CA 1
ATOM 6147 C C . LEU B 1 264 ? -2.658 27.141 -2.895 1 93.94 264 LEU B C 1
ATOM 6149 O O . LEU B 1 264 ? -1.854 27.484 -3.76 1 93.94 264 LEU B O 1
ATOM 6153 N N . ILE B 1 265 ? -3.264 25.953 -2.926 1 92.19 265 ILE B N 1
ATOM 6154 C CA . ILE B 1 265 ? -3.021 24.984 -3.988 1 92.19 265 ILE B CA 1
ATOM 6155 C C . ILE B 1 265 ? -3.539 25.531 -5.316 1 92.19 265 ILE B C 1
ATOM 6157 O O . ILE B 1 265 ? -2.857 25.453 -6.34 1 92.19 265 ILE B O 1
ATOM 6161 N N . SER B 1 266 ? -4.734 26.141 -5.309 1 88.75 266 SER B N 1
ATOM 6162 C CA . SER B 1 266 ? -5.309 26.719 -6.512 1 88.75 266 SER B CA 1
ATOM 6163 C C . SER B 1 266 ? -4.43 27.844 -7.051 1 88.75 266 SER B C 1
ATOM 6165 O O . SER B 1 266 ? -4.227 27.953 -8.258 1 88.75 266 SER B O 1
ATOM 6167 N N . GLN B 1 267 ? -3.92 28.656 -6.219 1 92.38 267 GLN B N 1
ATOM 6168 C CA . GLN B 1 267 ? -3.07 29.781 -6.609 1 92.38 267 GLN B CA 1
ATOM 6169 C C . GLN B 1 267 ? -1.722 29.297 -7.129 1 92.38 267 GLN B C 1
ATOM 6171 O O . GLN B 1 267 ? -1.05 30 -7.887 1 92.38 267 GLN B O 1
ATOM 6176 N N . GLY B 1 268 ? -1.364 28.125 -6.688 1 93.38 268 GLY B N 1
ATOM 6177 C CA . GLY B 1 268 ? -0.084 27.562 -7.098 1 93.38 268 GLY B CA 1
ATOM 6178 C C . GLY B 1 268 ? 0.007 27.312 -8.594 1 93.38 268 GLY B C 1
ATOM 6179 O O . GLY B 1 268 ? 1.104 27.25 -9.148 1 93.38 268 GLY B O 1
ATOM 6180 N N . THR B 1 269 ? -1.125 27.156 -9.258 1 89.62 269 THR B N 1
ATOM 6181 C CA . THR B 1 269 ? -1.136 26.875 -10.688 1 89.62 269 THR B CA 1
ATOM 6182 C C . THR B 1 269 ? -1.425 28.141 -11.492 1 89.62 269 THR B C 1
ATOM 6184 O O . THR B 1 269 ? -1.585 28.094 -12.711 1 89.62 269 THR B O 1
ATOM 6187 N N . GLN B 1 270 ? -1.486 29.234 -10.828 1 89.75 270 GLN B N 1
ATOM 6188 C CA . GLN B 1 270 ? -1.772 30.531 -11.453 1 89.75 270 GLN B CA 1
ATOM 6189 C C . GLN B 1 270 ? -0.507 31.359 -11.578 1 89.75 270 GLN B C 1
ATOM 6191 O O . GLN B 1 270 ? 0.605 30.844 -11.492 1 89.75 270 GLN B O 1
ATOM 6196 N N . LYS B 1 271 ? -0.778 32.625 -11.859 1 91.06 271 LYS B N 1
ATOM 6197 C CA . LYS B 1 271 ? 0.339 33.562 -12.016 1 91.06 271 LYS B CA 1
ATOM 6198 C C . LYS B 1 271 ? 1.214 33.594 -10.766 1 91.06 271 LYS B C 1
ATOM 6200 O O . LYS B 1 271 ? 0.702 33.594 -9.641 1 91.06 271 LYS B O 1
ATOM 6205 N N . ILE B 1 272 ? 2.477 33.594 -10.984 1 92.38 272 ILE B N 1
ATOM 6206 C CA . ILE B 1 272 ? 3.445 33.562 -9.891 1 92.38 272 ILE B CA 1
ATOM 6207 C C . ILE B 1 272 ? 3.398 34.906 -9.141 1 92.38 272 ILE B C 1
ATOM 6209 O O . ILE B 1 272 ? 3.467 35.969 -9.75 1 92.38 272 ILE B O 1
ATOM 6213 N N . PRO B 1 273 ? 3.281 34.781 -7.848 1 93.5 273 PRO B N 1
ATOM 6214 C CA . PRO B 1 273 ? 3.357 36 -7.074 1 93.5 273 PRO B CA 1
ATOM 6215 C C . PRO B 1 273 ? 4.75 36.625 -7.098 1 93.5 273 PRO B C 1
ATOM 6217 O O . PRO B 1 273 ? 5.707 36 -7.551 1 93.5 273 PRO B O 1
ATOM 6220 N N . ARG B 1 274 ? 4.754 37.844 -6.617 1 90.81 274 ARG B N 1
ATOM 6221 C CA . ARG B 1 274 ? 6.039 38.531 -6.543 1 90.81 274 ARG B CA 1
ATOM 6222 C C . ARG B 1 274 ? 6.98 37.812 -5.574 1 90.81 274 ARG B C 1
ATOM 6224 O O . ARG B 1 274 ? 6.621 37.562 -4.422 1 90.81 274 ARG B O 1
ATOM 6231 N N . LEU B 1 275 ? 8.18 37.5 -6.082 1 94.25 275 LEU B N 1
ATOM 6232 C CA . LEU B 1 275 ? 9.211 36.875 -5.27 1 94.25 275 LEU B CA 1
ATOM 6233 C C . LEU B 1 275 ? 10.203 37.906 -4.75 1 94.25 275 LEU B C 1
ATOM 6235 O O . LEU B 1 275 ? 10.305 39 -5.305 1 94.25 275 LEU B O 1
ATOM 6239 N N . THR B 1 276 ? 10.828 37.594 -3.676 1 94.19 276 THR B N 1
ATOM 6240 C CA . THR B 1 276 ? 11.781 38.531 -3.084 1 94.19 276 THR B CA 1
ATOM 6241 C C . THR B 1 276 ? 13.039 38.625 -3.947 1 94.19 276 THR B C 1
ATOM 6243 O O . THR B 1 276 ? 13.32 37.75 -4.754 1 94.19 276 THR B O 1
ATOM 6246 N N . ASP B 1 277 ? 13.805 39.656 -3.699 1 94.56 277 ASP B N 1
ATOM 6247 C CA . ASP B 1 277 ? 15.047 39.875 -4.438 1 94.56 277 ASP B CA 1
ATOM 6248 C C . ASP B 1 277 ? 16.047 38.75 -4.18 1 94.56 277 ASP B C 1
ATOM 6250 O O . ASP B 1 277 ? 16.781 38.344 -5.078 1 94.56 277 ASP B O 1
ATOM 6254 N N . ASP B 1 278 ? 16.078 38.281 -2.99 1 96 278 ASP B N 1
ATOM 6255 C CA . ASP B 1 278 ? 16.984 37.188 -2.645 1 96 278 ASP B CA 1
ATOM 6256 C C . ASP B 1 278 ? 16.672 35.938 -3.461 1 96 278 ASP B C 1
ATOM 6258 O O . ASP B 1 278 ? 17.594 35.281 -3.943 1 96 278 ASP B O 1
ATOM 6262 N N . VAL B 1 279 ? 15.445 35.625 -3.611 1 96.81 279 VAL B N 1
ATOM 6263 C CA . VAL B 1 279 ? 15.023 34.469 -4.391 1 96.81 279 VAL B CA 1
ATOM 6264 C C . VAL B 1 279 ? 15.398 34.656 -5.855 1 96.81 279 VAL B C 1
ATOM 6266 O O . VAL B 1 279 ? 15.922 33.75 -6.504 1 96.81 279 VAL B O 1
ATOM 6269 N N . HIS B 1 280 ? 15.203 35.906 -6.328 1 94.88 280 HIS B N 1
ATOM 6270 C CA . HIS B 1 280 ? 15.531 36.219 -7.715 1 94.88 280 HIS B CA 1
ATOM 6271 C C . HIS B 1 280 ? 17.016 36.062 -7.977 1 94.88 280 HIS B C 1
ATOM 6273 O O . HIS B 1 280 ? 17.422 35.562 -9.039 1 94.88 280 HIS B O 1
ATOM 6279 N N . CYS B 1 281 ? 17.766 36.469 -7.051 1 95.69 281 CYS B N 1
ATOM 6280 C CA . CYS B 1 281 ? 19.203 36.375 -7.199 1 95.69 281 CYS B CA 1
ATOM 6281 C C . CYS B 1 281 ? 19.625 34.906 -7.402 1 95.69 281 CYS B C 1
ATOM 6283 O O . CYS B 1 281 ? 20.469 34.625 -8.258 1 95.69 281 CYS B O 1
ATOM 6285 N N . VAL B 1 282 ? 19.062 34.062 -6.625 1 96.69 282 VAL B N 1
ATOM 6286 C CA . VAL B 1 282 ? 19.391 32.625 -6.727 1 96.69 282 VAL B CA 1
ATOM 6287 C C . VAL B 1 282 ? 18.875 32.094 -8.055 1 96.69 282 VAL B C 1
ATOM 6289 O O . VAL B 1 282 ? 19.594 31.375 -8.758 1 96.69 282 VAL B O 1
ATOM 6292 N N . LEU B 1 283 ? 17.641 32.406 -8.43 1 95.75 283 LEU B N 1
ATOM 6293 C CA . LEU B 1 283 ? 17 31.875 -9.633 1 95.75 283 LEU B CA 1
ATOM 6294 C C . LEU B 1 283 ? 17.75 32.344 -10.883 1 95.75 283 LEU B C 1
ATOM 6296 O O . LEU B 1 283 ? 17.844 31.594 -11.867 1 95.75 283 LEU B O 1
ATOM 6300 N N . GLN B 1 284 ? 18.25 33.531 -10.852 1 94 284 GLN B N 1
ATOM 6301 C CA . GLN B 1 284 ? 19.016 34.062 -11.984 1 94 284 GLN B CA 1
ATOM 6302 C C . GLN B 1 284 ? 20.281 33.25 -12.219 1 94 284 GLN B C 1
ATOM 6304 O O . GLN B 1 284 ? 20.719 33.062 -13.359 1 94 284 GLN B O 1
ATOM 6309 N N . ARG B 1 285 ? 20.859 32.812 -11.188 1 95 285 ARG B N 1
ATOM 6310 C CA . ARG B 1 285 ? 22.062 31.969 -11.312 1 95 285 ARG B CA 1
ATOM 6311 C C . ARG B 1 285 ? 21.703 30.578 -11.797 1 95 285 ARG B C 1
ATOM 6313 O O . ARG B 1 285 ? 22.438 29.984 -12.594 1 95 285 ARG B O 1
ATOM 6320 N N . LEU B 1 286 ? 20.594 30.078 -11.367 1 94.31 286 LEU B N 1
ATOM 6321 C CA . LEU B 1 286 ? 20.172 28.734 -11.695 1 94.31 286 LEU B CA 1
ATOM 6322 C C . LEU B 1 286 ? 19.672 28.656 -13.133 1 94.31 286 LEU B C 1
ATOM 6324 O O . LEU B 1 286 ? 19.938 27.672 -13.836 1 94.31 286 LEU B O 1
ATOM 6328 N N . LYS B 1 287 ? 18.844 29.672 -13.5 1 93.19 287 LYS B N 1
ATOM 6329 C CA . LYS B 1 287 ? 18.219 29.719 -14.82 1 93.19 287 LYS B CA 1
ATOM 6330 C C . LYS B 1 287 ? 18.312 31.109 -15.422 1 93.19 287 LYS B C 1
ATOM 6332 O O . LYS B 1 287 ? 17.297 31.797 -15.578 1 93.19 287 LYS B O 1
ATOM 6337 N N . PRO B 1 288 ? 19.438 31.484 -15.891 1 90.75 288 PRO B N 1
ATOM 6338 C CA . PRO B 1 288 ? 19.594 32.844 -16.438 1 90.75 288 PRO B CA 1
ATOM 6339 C C . PRO B 1 288 ? 18.719 33.094 -17.656 1 90.75 288 PRO B C 1
ATOM 6341 O O . PRO B 1 288 ? 18.25 34.219 -17.859 1 90.75 288 PRO B O 1
ATOM 6344 N N . ASP B 1 289 ? 18.438 32.031 -18.375 1 87.75 289 ASP B N 1
ATOM 6345 C CA . ASP B 1 289 ? 17.703 32.188 -19.625 1 87.75 289 ASP B CA 1
ATOM 6346 C C . ASP B 1 289 ? 16.219 32.438 -19.359 1 87.75 289 ASP B C 1
ATOM 6348 O O . ASP B 1 289 ? 15.492 32.875 -20.25 1 87.75 289 ASP B O 1
ATOM 6352 N N . ALA B 1 290 ? 15.875 32.219 -18.172 1 86.12 290 ALA B N 1
ATOM 6353 C CA . ALA B 1 290 ? 14.477 32.438 -17.828 1 86.12 290 ALA B CA 1
ATOM 6354 C C . ALA B 1 290 ? 14.195 33.938 -17.656 1 86.12 290 ALA B C 1
ATOM 6356 O O . ALA B 1 290 ? 13.039 34.375 -17.688 1 86.12 290 ALA B O 1
ATOM 6357 N N . TYR B 1 291 ? 15.195 34.719 -17.531 1 87.25 291 TYR B N 1
ATOM 6358 C CA . TYR B 1 291 ? 15.055 36.156 -17.266 1 87.25 291 TYR B CA 1
ATOM 6359 C C . TYR B 1 291 ? 15.25 36.969 -18.547 1 87.25 291 TYR B C 1
ATOM 6361 O O . TYR B 1 291 ? 16.109 36.625 -19.375 1 87.25 291 TYR B O 1
ATOM 6369 N N . ILE B 1 292 ? 14.297 37.906 -18.766 1 81.25 292 ILE B N 1
ATOM 6370 C CA . ILE B 1 292 ? 14.344 38.75 -19.953 1 81.25 292 ILE B CA 1
ATOM 6371 C C . ILE B 1 292 ? 14.844 40.156 -19.578 1 81.25 292 ILE B C 1
ATOM 6373 O O . ILE B 1 292 ? 14.484 40.688 -18.531 1 81.25 292 ILE B O 1
ATOM 6377 N N . THR B 1 293 ? 15.875 40.625 -20.297 1 73.5 293 THR B N 1
ATOM 6378 C CA . THR B 1 293 ? 16.344 42 -20.109 1 73.5 293 THR B CA 1
ATOM 6379 C C . THR B 1 293 ? 15.586 42.969 -21.016 1 73.5 293 THR B C 1
ATOM 6381 O O . THR B 1 293 ? 15.5 42.75 -22.234 1 73.5 293 THR B O 1
ATOM 6384 N N . ASN B 1 294 ? 14.609 43.5 -20.594 1 60.16 294 ASN B N 1
ATOM 6385 C CA . ASN B 1 294 ? 13.992 44.531 -21.438 1 60.16 294 ASN B CA 1
ATOM 6386 C C . ASN B 1 294 ? 14.891 45.75 -21.578 1 60.16 294 ASN B C 1
ATOM 6388 O O . ASN B 1 294 ? 15.719 46.031 -20.703 1 60.16 294 ASN B O 1
ATOM 6392 N N . GLY B 1 295 ? 15.07 46.312 -22.797 1 52.19 295 GLY B N 1
ATOM 6393 C CA . GLY B 1 295 ? 15.859 47.438 -23.219 1 52.19 295 GLY B CA 1
ATOM 6394 C C . GLY B 1 295 ? 16.031 48.5 -22.125 1 52.19 295 GLY B C 1
ATOM 6395 O O . GLY B 1 295 ? 17.125 49.031 -21.938 1 52.19 295 GLY B O 1
ATOM 6396 N N . SER B 1 296 ? 15.047 49.094 -21.672 1 51.69 296 SER B N 1
ATOM 6397 C CA . SER B 1 296 ? 15.172 50.281 -20.844 1 51.69 296 SER B CA 1
ATOM 6398 C C . SER B 1 296 ? 15.562 49.938 -19.406 1 51.69 296 SER B C 1
ATOM 6400 O O . SER B 1 296 ? 16.094 50.781 -18.672 1 51.69 296 SER B O 1
ATOM 6402 N N . SER B 1 297 ? 14.914 48.875 -18.797 1 52.66 297 SER B N 1
ATOM 6403 C CA . SER B 1 297 ? 15.164 48.594 -17.391 1 52.66 297 SER B CA 1
ATOM 6404 C C . SER B 1 297 ? 16.297 47.594 -17.219 1 52.66 297 SER B C 1
ATOM 6406 O O . SER B 1 297 ? 16.375 46.594 -17.953 1 52.66 297 SER B O 1
ATOM 6408 N N . GLN B 1 298 ? 17.359 47.906 -16.641 1 58.81 298 GLN B N 1
ATOM 6409 C CA . GLN B 1 298 ? 18.641 47.25 -16.406 1 58.81 298 GLN B CA 1
ATOM 6410 C C . GLN B 1 298 ? 18.453 45.969 -15.609 1 58.81 298 GLN B C 1
ATOM 6412 O O . GLN B 1 298 ? 19.375 45.156 -15.484 1 58.81 298 GLN B O 1
ATOM 6417 N N . ARG B 1 299 ? 17.172 45.688 -15.023 1 69.25 299 ARG B N 1
ATOM 6418 C CA . ARG B 1 299 ? 17.172 44.5 -14.18 1 69.25 299 ARG B CA 1
ATOM 6419 C C . ARG B 1 299 ? 16.406 43.344 -14.844 1 69.25 299 ARG B C 1
ATOM 6421 O O . ARG B 1 299 ? 15.258 43.531 -15.258 1 69.25 299 ARG B O 1
ATOM 6428 N N . PRO B 1 300 ? 16.969 42.219 -15.125 1 76.69 300 PRO B N 1
ATOM 6429 C CA . PRO B 1 300 ? 16.281 41.062 -15.688 1 76.69 300 PRO B CA 1
ATOM 6430 C C . PRO B 1 300 ? 15.031 40.656 -14.891 1 76.69 300 PRO B C 1
ATOM 6432 O O . PRO B 1 300 ? 15.023 40.75 -13.664 1 76.69 300 PRO B O 1
ATOM 6435 N N . SER B 1 301 ? 13.906 40.594 -15.664 1 81.12 301 SER B N 1
ATOM 6436 C CA . SER B 1 301 ? 12.664 40.219 -15.008 1 81.12 301 SER B CA 1
ATOM 6437 C C . SER B 1 301 ? 12.086 38.938 -15.641 1 81.12 301 SER B C 1
ATOM 6439 O O . SER B 1 301 ? 12.438 38.594 -16.766 1 81.12 301 SER B O 1
ATOM 6441 N N . LEU B 1 302 ? 11.289 38.25 -14.844 1 84.88 302 LEU B N 1
ATOM 6442 C CA . LEU B 1 302 ? 10.609 37.062 -15.328 1 84.88 302 LEU B CA 1
ATOM 6443 C C . LEU B 1 302 ? 9.461 37.438 -16.266 1 84.88 302 LEU B C 1
ATOM 6445 O O . LEU B 1 302 ? 8.875 38.5 -16.125 1 84.88 302 LEU B O 1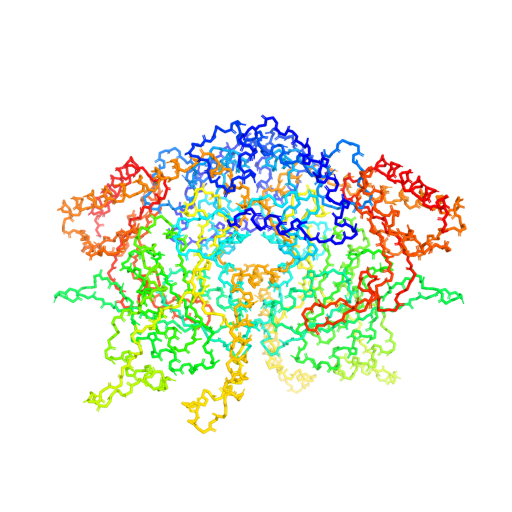
ATOM 6449 N N . PRO B 1 303 ? 9.195 36.5 -17.234 1 80.12 303 PRO B N 1
ATOM 6450 C CA . PRO B 1 303 ? 8.023 36.781 -18.078 1 80.12 303 PRO B CA 1
ATOM 6451 C C . PRO B 1 303 ? 6.738 36.906 -17.266 1 80.12 303 PRO B C 1
ATOM 6453 O O . PRO B 1 303 ? 6.535 36.156 -16.297 1 80.12 303 PRO B O 1
ATOM 6456 N N . LEU B 1 304 ? 5.898 37.781 -17.656 1 74.75 304 LEU B N 1
ATOM 6457 C CA . LEU B 1 304 ? 4.688 38.125 -16.922 1 74.75 304 LEU B CA 1
ATOM 6458 C C . LEU B 1 304 ? 3.674 37 -17 1 74.75 304 LEU B C 1
ATOM 6460 O O . LEU B 1 304 ? 2.807 36.875 -16.125 1 74.75 304 LEU B O 1
ATOM 6464 N N . ASP B 1 305 ? 3.803 36.125 -17.875 1 82.25 305 ASP B N 1
ATOM 6465 C CA . ASP B 1 305 ? 2.781 35.125 -18.094 1 82.25 305 ASP B CA 1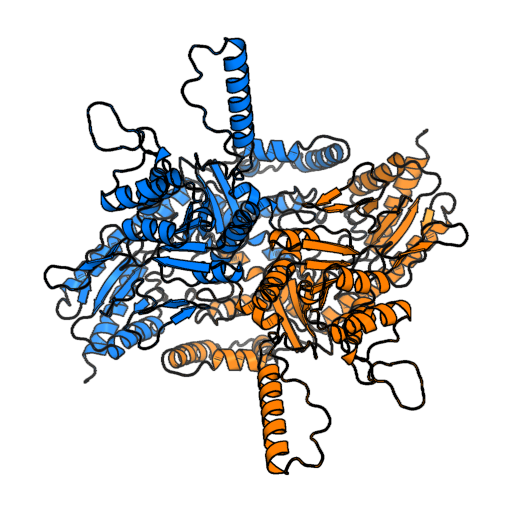
ATOM 6466 C C . ASP B 1 305 ? 3.217 33.781 -17.531 1 82.25 305 ASP B C 1
ATOM 6468 O O . ASP B 1 305 ? 2.549 32.75 -17.734 1 82.25 305 ASP B O 1
ATOM 6472 N N . LEU B 1 306 ? 4.184 33.875 -16.781 1 87.31 306 LEU B N 1
ATOM 6473 C CA . LEU B 1 306 ? 4.656 32.625 -16.219 1 87.31 306 LEU B CA 1
ATOM 6474 C C . LEU B 1 306 ? 3.752 32.156 -15.086 1 87.31 306 LEU B C 1
ATOM 6476 O O . LEU B 1 306 ? 3.352 32.969 -14.242 1 87.31 306 LEU B O 1
ATOM 6480 N N . LYS B 1 307 ? 3.348 30.875 -15.148 1 90.56 307 LYS B N 1
ATOM 6481 C CA . LYS B 1 307 ? 2.484 30.281 -14.133 1 90.56 307 LYS B CA 1
ATOM 6482 C C . LYS B 1 307 ? 3.26 29.312 -13.258 1 90.56 307 LYS B C 1
ATOM 6484 O O . LYS B 1 307 ? 4.285 28.766 -13.68 1 90.56 307 LYS B O 1
ATOM 6489 N N . GLY B 1 308 ? 2.768 29.234 -12.008 1 93.44 308 GLY B N 1
ATOM 6490 C CA . GLY B 1 308 ? 3.361 28.234 -11.125 1 93.44 308 GLY B CA 1
ATOM 6491 C C . GLY B 1 308 ? 3.033 26.812 -11.516 1 93.44 308 GLY B C 1
ATOM 6492 O O . GLY B 1 308 ? 2.176 26.578 -12.375 1 93.44 308 GLY B O 1
ATOM 6493 N N . ARG B 1 309 ? 3.779 25.891 -10.938 1 92.44 309 ARG B N 1
ATOM 6494 C CA . ARG B 1 309 ? 3.49 24.484 -11.234 1 92.44 309 ARG B CA 1
ATOM 6495 C C . ARG B 1 309 ? 3.229 23.703 -9.953 1 92.44 309 ARG B C 1
ATOM 6497 O O . ARG B 1 309 ? 3.863 23.953 -8.93 1 92.44 309 ARG B O 1
ATOM 6504 N N . VAL B 1 310 ? 2.26 22.922 -9.93 1 93.88 310 VAL B N 1
ATOM 6505 C CA . VAL B 1 310 ? 1.958 21.891 -8.93 1 93.88 310 VAL B CA 1
ATOM 6506 C C . VAL B 1 310 ? 1.729 20.547 -9.617 1 93.88 310 VAL B C 1
ATOM 6508 O O . VAL B 1 310 ? 0.794 20.406 -10.406 1 93.88 310 VAL B O 1
ATOM 6511 N N . ASP B 1 311 ? 2.551 19.609 -9.328 1 94 311 ASP B N 1
ATOM 6512 C CA . ASP B 1 311 ? 2.504 18.359 -10.094 1 94 311 ASP B CA 1
ATOM 6513 C C . ASP B 1 311 ? 1.581 17.344 -9.422 1 94 311 ASP B C 1
ATOM 6515 O O . ASP B 1 311 ? 0.955 16.531 -10.102 1 94 311 ASP B O 1
ATOM 6519 N N . LEU B 1 312 ? 1.591 17.297 -8.117 1 94.81 312 LEU B N 1
ATOM 6520 C CA . LEU B 1 312 ? 0.778 16.312 -7.41 1 94.81 312 LEU B CA 1
ATOM 6521 C C . LEU B 1 312 ? 0.424 16.812 -6.008 1 94.81 312 LEU B C 1
ATOM 6523 O O . LEU B 1 312 ? 1.264 17.391 -5.32 1 94.81 312 LEU B O 1
ATOM 6527 N N . VAL B 1 313 ? -0.8 16.625 -5.613 1 94.62 313 VAL B N 1
ATOM 6528 C CA . VAL B 1 313 ? -1.289 16.922 -4.27 1 94.62 313 VAL B CA 1
ATOM 6529 C C . VAL B 1 313 ? -1.754 15.633 -3.592 1 94.62 313 VAL B C 1
ATOM 6531 O O . VAL B 1 313 ? -2.547 14.883 -4.16 1 94.62 313 VAL B O 1
ATOM 6534 N N . ILE B 1 314 ? -1.26 15.367 -2.418 1 95.69 314 ILE B N 1
ATOM 6535 C CA . ILE B 1 314 ? -1.588 14.148 -1.687 1 95.69 314 ILE B CA 1
ATOM 6536 C C . ILE B 1 314 ? -2.479 14.492 -0.493 1 95.69 314 ILE B C 1
ATOM 6538 O O . ILE B 1 314 ? -2.133 15.344 0.325 1 95.69 314 ILE B O 1
ATOM 6542 N N . GLN B 1 315 ? -3.617 13.812 -0.365 1 94.69 315 GLN B N 1
ATOM 6543 C CA . GLN B 1 315 ? -4.609 14.094 0.666 1 94.69 315 GLN B CA 1
ATOM 6544 C C . GLN B 1 315 ? -5.086 12.812 1.339 1 94.69 315 GLN B C 1
ATOM 6546 O O . GLN B 1 315 ? -5.473 11.852 0.662 1 94.69 315 GLN B O 1
ATOM 6551 N N . SER B 1 316 ? -5.09 12.758 2.654 1 94.81 316 SER B N 1
ATOM 6552 C CA . SER B 1 316 ? -5.465 11.562 3.398 1 94.81 316 SER B CA 1
ATOM 6553 C C . SER B 1 316 ? -6.977 11.367 3.402 1 94.81 316 SER B C 1
ATOM 6555 O O . SER B 1 316 ? -7.734 12.328 3.562 1 94.81 316 SER B O 1
ATOM 6557 N N . LEU B 1 317 ? -7.473 10.148 3.295 1 93.88 317 LEU B N 1
ATOM 6558 C CA . LEU B 1 317 ? -8.906 9.875 3.318 1 93.88 317 LEU B CA 1
ATOM 6559 C C . LEU B 1 317 ? -9.453 9.945 4.742 1 93.88 317 LEU B C 1
ATOM 6561 O O . LEU B 1 317 ? -10.492 10.562 4.98 1 93.88 317 LEU B O 1
ATOM 6565 N N . ASP B 1 318 ? -8.711 9.383 5.684 1 93.88 318 ASP B N 1
ATOM 6566 C CA . ASP B 1 318 ? -9.211 9.25 7.047 1 93.88 318 ASP B CA 1
ATOM 6567 C C . ASP B 1 318 ? -9.391 10.617 7.699 1 93.88 318 ASP B C 1
ATOM 6569 O O . ASP B 1 318 ? -10.367 10.844 8.422 1 93.88 318 ASP B O 1
ATOM 6573 N N . LYS B 1 319 ? -8.492 11.5 7.402 1 94.12 319 LYS B N 1
ATOM 6574 C CA . LYS B 1 319 ? -8.5 12.797 8.07 1 94.12 319 LYS B CA 1
ATOM 6575 C C . LYS B 1 319 ? -9.508 13.742 7.426 1 94.12 319 LYS B C 1
ATOM 6577 O O . LYS B 1 319 ? -9.93 14.727 8.039 1 94.12 319 LYS B O 1
ATOM 6582 N N . ASN B 1 320 ? -9.875 13.469 6.227 1 93.44 320 ASN B N 1
ATOM 6583 C CA . ASN B 1 320 ? -10.734 14.406 5.508 1 93.44 320 ASN B CA 1
ATOM 6584 C C . ASN B 1 320 ? -12.156 13.867 5.359 1 93.44 320 ASN B C 1
ATOM 6586 O O . ASN B 1 320 ? -13.109 14.641 5.262 1 93.44 320 ASN B O 1
ATOM 6590 N N . PHE B 1 321 ? -12.391 12.531 5.375 1 93.75 321 PHE B N 1
ATOM 6591 C CA . PHE B 1 321 ? -13.688 12.008 4.965 1 93.75 321 PHE B CA 1
ATOM 6592 C C . PHE B 1 321 ? -14.289 11.117 6.051 1 93.75 321 PHE B C 1
ATOM 6594 O O . PHE B 1 321 ? -15.312 10.469 5.836 1 93.75 321 PHE B O 1
ATOM 6601 N N . GLY B 1 322 ? -13.648 11.102 7.176 1 94.75 322 GLY B N 1
ATOM 6602 C CA . GLY B 1 322 ? -14.195 10.336 8.281 1 94.75 322 GLY B CA 1
ATOM 6603 C C . GLY B 1 322 ? -14.273 8.852 7.996 1 94.75 322 GLY B C 1
ATOM 6604 O O . GLY B 1 322 ? -15.297 8.219 8.25 1 94.75 322 GLY B O 1
ATOM 6605 N N . VAL B 1 323 ? -13.266 8.297 7.355 1 95.81 323 VAL B N 1
ATOM 6606 C CA . VAL B 1 323 ? -13.141 6.875 7.066 1 95.81 323 VAL B CA 1
ATOM 6607 C C . VAL B 1 323 ? -11.922 6.309 7.789 1 95.81 323 VAL B C 1
ATOM 6609 O O . VAL B 1 323 ? -11.094 7.059 8.312 1 95.81 323 VAL B O 1
ATOM 6612 N N . PRO B 1 324 ? -11.812 4.984 7.906 1 94.44 324 PRO B N 1
ATOM 6613 C CA . PRO B 1 324 ? -10.633 4.41 8.555 1 94.44 324 PRO B CA 1
ATOM 6614 C C . PRO B 1 324 ? -9.336 4.734 7.816 1 94.44 324 PRO B C 1
ATOM 6616 O O . PRO B 1 324 ? -9.344 4.941 6.602 1 94.44 324 PRO B O 1
ATOM 6619 N N . VAL B 1 325 ? -8.25 4.746 8.578 1 93.44 325 VAL B N 1
ATOM 6620 C CA . VAL B 1 325 ? -6.926 4.961 8.008 1 93.44 325 VAL B CA 1
ATOM 6621 C C . VAL B 1 325 ? -6.645 3.904 6.945 1 93.44 325 VAL B C 1
ATOM 6623 O O . VAL B 1 325 ? -6.93 2.723 7.145 1 93.44 325 VAL B O 1
ATOM 6626 N N . GLY B 1 326 ? -6.117 4.355 5.711 1 93.5 326 GLY B N 1
ATOM 6627 C CA . GLY B 1 326 ? -5.711 3.312 4.781 1 93.5 326 GLY B CA 1
ATOM 6628 C C . GLY B 1 326 ? -5.586 3.803 3.354 1 93.5 326 GLY B C 1
ATOM 6629 O O . GLY B 1 326 ? -4.996 3.123 2.508 1 93.5 326 GLY B O 1
ATOM 6630 N N . GLY B 1 327 ? -6.043 5.008 3.129 1 93.62 327 GLY B N 1
ATOM 6631 C CA . GLY B 1 327 ? -6.043 5.484 1.756 1 93.62 327 GLY B CA 1
ATOM 6632 C C . GLY B 1 327 ? -5.711 6.961 1.639 1 93.62 327 GLY B C 1
ATOM 6633 O O . GLY B 1 327 ? -5.668 7.676 2.643 1 93.62 327 GLY B O 1
ATOM 6634 N N . ALA B 1 328 ? -5.449 7.355 0.382 1 93.81 328 ALA B N 1
ATOM 6635 C CA . ALA B 1 328 ? -5.168 8.758 0.076 1 93.81 328 ALA B CA 1
ATOM 6636 C C . ALA B 1 328 ? -5.777 9.156 -1.265 1 93.81 328 ALA B C 1
ATOM 6638 O O . ALA B 1 328 ? -6.004 8.312 -2.129 1 93.81 328 ALA B O 1
ATOM 6639 N N . LEU B 1 329 ? -6.09 10.398 -1.375 1 90.25 329 LEU B N 1
ATOM 6640 C CA . LEU B 1 329 ? -6.504 11.008 -2.635 1 90.25 329 LEU B CA 1
ATOM 6641 C C . LEU B 1 329 ? -5.332 11.703 -3.314 1 90.25 329 LEU B C 1
ATOM 6643 O O . LEU B 1 329 ? -4.676 12.555 -2.711 1 90.25 329 LEU B O 1
ATOM 6647 N N . LEU B 1 330 ? -4.977 11.227 -4.516 1 90.06 330 LEU B N 1
ATOM 6648 C CA . LEU B 1 330 ? -3.977 11.914 -5.332 1 90.06 330 LEU B CA 1
ATOM 6649 C C . LEU B 1 330 ? -4.641 12.82 -6.355 1 90.06 330 LEU B C 1
ATOM 6651 O O . LEU B 1 330 ? -5.547 12.398 -7.074 1 90.06 330 LEU B O 1
ATOM 6655 N N . THR B 1 331 ? -4.215 14.078 -6.383 1 88.12 331 THR B N 1
ATOM 6656 C CA . THR B 1 331 ? -4.797 15.047 -7.309 1 88.12 331 THR B CA 1
ATOM 6657 C C . THR B 1 331 ? -3.707 15.742 -8.117 1 88.12 331 THR B C 1
ATOM 6659 O O . THR B 1 331 ? -2.707 16.203 -7.559 1 88.12 331 THR B O 1
ATOM 6662 N N . ALA B 1 332 ? -3.85 15.695 -9.414 1 86.5 332 ALA B N 1
ATOM 6663 C CA . ALA B 1 332 ? -3.01 16.484 -10.305 1 86.5 332 ALA B CA 1
ATOM 6664 C C . ALA B 1 332 ? -3.734 17.75 -10.773 1 86.5 332 ALA B C 1
ATOM 6666 O O . ALA B 1 332 ? -4.695 17.672 -11.539 1 86.5 332 ALA B O 1
ATOM 6667 N N . PRO B 1 333 ? -3.303 18.906 -10.219 1 76.94 333 PRO B N 1
ATOM 6668 C CA . PRO B 1 333 ? -3.969 20.125 -10.672 1 76.94 333 PRO B CA 1
ATOM 6669 C C . PRO B 1 333 ? -3.689 20.438 -12.141 1 76.94 333 PRO B C 1
ATOM 6671 O O . PRO B 1 333 ? -2.779 19.859 -12.734 1 76.94 333 PRO B O 1
ATOM 6674 N N . VAL B 1 334 ? -4.625 21.297 -12.742 1 58.84 334 VAL B N 1
ATOM 6675 C CA . VAL B 1 334 ? -4.477 21.719 -14.125 1 58.84 334 VAL B CA 1
ATOM 6676 C C . VAL B 1 334 ? -3.17 22.5 -14.289 1 58.84 334 VAL B C 1
ATOM 6678 O O . VAL B 1 334 ? -2.795 23.281 -13.43 1 58.84 334 VAL B O 1
ATOM 6681 N N . GLY B 1 335 ? -2.215 22.219 -15.32 1 50.22 335 GLY B N 1
ATOM 6682 C CA . GLY B 1 335 ? -1.005 22.953 -15.656 1 50.22 335 GLY B CA 1
ATOM 6683 C C . GLY B 1 335 ? 0.262 22.25 -15.195 1 50.22 335 GLY B C 1
ATOM 6684 O O . GLY B 1 335 ? 1.341 22.859 -15.195 1 50.22 335 GLY B O 1
ATOM 6685 N N . GLY B 1 336 ? 0.115 21.25 -14.438 1 45.78 336 GLY B N 1
ATOM 6686 C CA . GLY B 1 336 ? 1.355 20.578 -14.086 1 45.78 336 GLY B CA 1
ATOM 6687 C C . GLY B 1 336 ? 2.156 20.125 -15.297 1 45.78 336 GLY B C 1
ATOM 6688 O O . GLY B 1 336 ? 1.586 19.688 -16.297 1 45.78 336 GLY B O 1
ATOM 6689 N N . ALA B 1 337 ? 3.234 20.844 -15.5 1 40.31 337 ALA B N 1
ATOM 6690 C CA . ALA B 1 337 ? 4.09 20.594 -16.656 1 40.31 337 ALA B CA 1
ATOM 6691 C C . ALA B 1 337 ? 4.445 19.109 -16.766 1 40.31 337 ALA B C 1
ATOM 6693 O O . ALA B 1 337 ? 4.539 18.406 -15.75 1 40.31 337 ALA B O 1
ATOM 6694 N N . LEU B 1 338 ? 4.195 18.547 -17.969 1 39.59 338 LEU B N 1
ATOM 6695 C CA . LEU B 1 338 ? 4.645 17.234 -18.422 1 39.59 338 LEU B CA 1
ATOM 6696 C C . LEU B 1 338 ? 6.109 17.016 -18.062 1 39.59 338 LEU B C 1
ATOM 6698 O O . LEU B 1 338 ? 6.945 17.891 -18.266 1 39.59 338 LEU B O 1
ATOM 6702 N N . LEU B 1 339 ? 6.43 16.266 -17.062 1 38 339 LEU B N 1
ATOM 6703 C CA . LEU B 1 339 ? 7.809 15.875 -16.781 1 38 339 LEU B CA 1
ATOM 6704 C C . LEU B 1 339 ? 8.492 15.352 -18.047 1 38 339 LEU B C 1
ATOM 6706 O O . LEU B 1 339 ? 8.188 14.242 -18.5 1 38 339 LEU B O 1
ATOM 6710 N N . THR B 1 340 ? 8.609 16.062 -19.094 1 32.22 340 THR B N 1
ATOM 6711 C CA . THR B 1 340 ? 9.367 15.562 -20.234 1 32.22 340 THR B CA 1
ATOM 6712 C C . THR B 1 340 ? 10.773 15.141 -19.812 1 32.22 340 THR B C 1
ATOM 6714 O O . THR B 1 340 ? 11.375 15.758 -18.922 1 32.22 340 THR B O 1
ATOM 6717 N N . ALA B 1 341 ? 11.086 13.914 -19.922 1 32 341 ALA B N 1
ATOM 6718 C CA . ALA B 1 341 ? 12.531 13.672 -19.922 1 32 341 ALA B CA 1
ATOM 6719 C C . ALA B 1 341 ? 13.281 14.844 -20.547 1 32 341 ALA B C 1
ATOM 6721 O O . ALA B 1 341 ? 12.75 15.523 -21.438 1 32 341 ALA B O 1
ATOM 6722 N N . PRO B 1 342 ? 14.32 15.359 -19.859 1 29.5 342 PRO B N 1
ATOM 6723 C CA . PRO B 1 342 ? 15.07 16.391 -20.578 1 29.5 342 PRO B CA 1
ATOM 6724 C C . PRO B 1 342 ? 15.117 16.125 -22.094 1 29.5 342 PRO B C 1
ATOM 6726 O O . PRO B 1 342 ? 15.672 15.117 -22.531 1 29.5 342 PRO B O 1
ATOM 6729 N N . ALA B 1 343 ? 14.164 16.234 -22.797 1 26.17 343 ALA B N 1
ATOM 6730 C CA . ALA B 1 343 ? 14.523 16.266 -24.203 1 26.17 343 ALA B CA 1
ATOM 6731 C C . ALA B 1 343 ? 15.758 17.125 -24.453 1 26.17 343 ALA B C 1
ATOM 6733 O O . ALA B 1 343 ? 16.016 18.078 -23.703 1 26.17 343 ALA B O 1
ATOM 6734 N N . ARG B 1 344 ? 16.781 16.594 -25.188 1 27.11 344 ARG B N 1
ATOM 6735 C CA . ARG B 1 344 ? 17.766 17.453 -25.828 1 27.11 344 ARG B CA 1
ATOM 6736 C C . ARG B 1 344 ? 17.141 18.797 -26.219 1 27.11 344 ARG B C 1
ATOM 6738 O O . ARG B 1 344 ? 16.188 18.828 -27 1 27.11 344 ARG B O 1
ATOM 6745 N N . THR B 1 345 ? 17.062 19.641 -25.25 1 29 345 THR B N 1
ATOM 6746 C CA . THR B 1 345 ? 16.766 21.016 -25.672 1 29 345 THR B CA 1
ATOM 6747 C C . THR B 1 345 ? 17.234 21.25 -27.109 1 29 345 THR B C 1
ATOM 6749 O O . THR B 1 345 ? 18.422 21.172 -27.391 1 29 345 THR B O 1
ATOM 6752 N N . LEU B 1 346 ? 16.547 20.781 -28.031 1 28.11 346 LEU B N 1
ATOM 6753 C CA . LEU B 1 346 ? 16.953 21.547 -29.203 1 28.11 346 LEU B CA 1
ATOM 6754 C C . LEU B 1 346 ? 17.031 23.031 -28.875 1 28.11 346 LEU B C 1
ATOM 6756 O O . LEU B 1 346 ? 16.203 23.547 -28.109 1 28.11 346 LEU B O 1
ATOM 6760 N N . PRO B 1 347 ? 18.188 23.609 -28.828 1 27.36 347 PRO B N 1
ATOM 6761 C CA . PRO B 1 347 ? 18.359 25.047 -28.594 1 27.36 347 PRO B CA 1
ATOM 6762 C C . PRO B 1 347 ? 17.156 25.875 -29.047 1 27.36 347 PRO B C 1
ATOM 6764 O O . PRO B 1 347 ? 16.531 25.562 -30.062 1 27.36 347 PRO B O 1
ATOM 6767 N N . SER B 1 348 ? 16.312 26.25 -28.156 1 32.03 348 SER B N 1
ATOM 6768 C CA . SER B 1 348 ? 15.453 27.359 -28.547 1 32.03 348 SER B CA 1
ATOM 6769 C C . SER B 1 348 ? 16.172 28.281 -29.531 1 32.03 348 SER B C 1
ATOM 6771 O O . SER B 1 348 ? 17.094 29 -29.141 1 32.03 348 SER B O 1
ATOM 6773 N N . HIS B 1 349 ? 16.578 27.797 -30.641 1 30.08 349 HIS B N 1
ATOM 6774 C CA . HIS B 1 349 ? 17.109 28.797 -31.562 1 30.08 349 HIS B CA 1
ATOM 6775 C C . HIS B 1 349 ? 16.312 30.094 -31.484 1 30.08 349 HIS B C 1
ATOM 6777 O O . HIS B 1 349 ? 15.086 30.078 -31.328 1 30.08 349 HIS B O 1
ATOM 6783 N N . PRO B 1 350 ? 16.969 31.219 -31.203 1 34.53 350 PRO B N 1
ATOM 6784 C CA . PRO B 1 350 ? 16.5 32.594 -31.297 1 34.53 350 PRO B CA 1
ATOM 6785 C C . PRO B 1 350 ? 15.328 32.75 -32.281 1 34.53 350 PRO B C 1
ATOM 6787 O O . PRO B 1 350 ? 15.055 31.828 -33.062 1 34.53 350 PRO B O 1
ATOM 6790 N N . LEU B 1 351 ? 14.781 33.969 -32.469 1 37.22 351 LEU B N 1
ATOM 6791 C CA . LEU B 1 351 ? 14.008 34.531 -33.562 1 37.22 351 LEU B CA 1
ATOM 6792 C C . LEU B 1 351 ? 14.32 33.781 -34.875 1 37.22 351 LEU B C 1
ATOM 6794 O O . LEU B 1 351 ? 15.484 33.531 -35.188 1 37.22 351 LEU B O 1
ATOM 6798 N N . LEU B 1 352 ? 13.406 32.781 -35.281 1 44.38 352 LEU B N 1
ATOM 6799 C CA . LEU B 1 352 ? 13.602 32.25 -36.625 1 44.38 352 LEU B CA 1
ATOM 6800 C C . LEU B 1 352 ? 14.273 33.281 -37.5 1 44.38 352 LEU B C 1
ATOM 6802 O O . LEU B 1 352 ? 13.852 34.438 -37.562 1 44.38 352 LEU B O 1
ATOM 6806 N N . PRO B 1 353 ? 15.516 33.25 -37.719 1 42.94 353 PRO B N 1
ATOM 6807 C CA . PRO B 1 353 ? 16.047 34.312 -38.562 1 42.94 353 PRO B CA 1
ATOM 6808 C C . PRO B 1 353 ? 15.07 34.719 -39.656 1 42.94 353 PRO B C 1
ATOM 6810 O O . PRO B 1 353 ? 14.266 33.906 -40.125 1 42.94 353 PRO B O 1
ATOM 6813 N N . SER B 1 354 ? 14.656 36 -39.781 1 49.03 354 SER B N 1
ATOM 6814 C CA . SER B 1 354 ? 13.859 36.531 -40.875 1 49.03 354 SER B CA 1
ATOM 6815 C C . SER B 1 354 ? 14.195 35.844 -42.188 1 49.03 354 SER B C 1
ATOM 6817 O O . SER B 1 354 ? 13.477 36 -43.188 1 49.03 354 SER B O 1
ATOM 6819 N N . THR B 1 355 ? 15.344 35.156 -42.25 1 53.47 355 THR B N 1
ATOM 6820 C CA . THR B 1 355 ? 15.789 34.562 -43.5 1 53.47 355 THR B CA 1
ATOM 6821 C C . THR B 1 355 ? 15.203 33.156 -43.688 1 53.47 355 THR B C 1
ATOM 6823 O O . THR B 1 355 ? 15.484 32.469 -44.688 1 53.47 355 THR B O 1
ATOM 6826 N N . LEU B 1 356 ? 14.633 32.688 -42.719 1 52.34 356 LEU B N 1
ATOM 6827 C CA . LEU B 1 356 ? 14.102 31.344 -42.906 1 52.34 356 LEU B CA 1
ATOM 6828 C C . LEU B 1 356 ? 12.844 31.375 -43.781 1 52.34 356 LEU B C 1
ATOM 6830 O O . LEU B 1 356 ? 12.023 32.281 -43.656 1 52.34 356 LEU B O 1
ATOM 6834 N N . SER B 1 357 ? 12.828 30.516 -44.75 1 64.31 357 SER B N 1
ATOM 6835 C CA . SER B 1 357 ? 11.688 30.453 -45.656 1 64.31 357 SER B CA 1
ATOM 6836 C C . SER B 1 357 ? 10.422 30.016 -44.938 1 64.31 357 SER B C 1
ATOM 6838 O O . SER B 1 357 ? 10.492 29.484 -43.812 1 64.31 357 SER B O 1
ATOM 6840 N N . ARG B 1 358 ? 9.258 30.375 -45.375 1 61.41 358 ARG B N 1
ATOM 6841 C CA . ARG B 1 358 ? 7.945 30.016 -44.875 1 61.41 358 ARG B CA 1
ATOM 6842 C C . ARG B 1 358 ? 7.875 28.516 -44.562 1 61.41 358 ARG B C 1
ATOM 6844 O O . ARG B 1 358 ? 7.246 28.109 -43.594 1 61.41 358 ARG B O 1
ATOM 6851 N N . GLN B 1 359 ? 8.562 27.797 -45.375 1 60.31 359 GLN B N 1
ATOM 6852 C CA . GLN B 1 359 ? 8.516 26.344 -45.25 1 60.31 359 GLN B CA 1
ATOM 6853 C C . GLN B 1 359 ? 9.281 25.844 -44.031 1 60.31 359 GLN B C 1
ATOM 6855 O O . GLN B 1 359 ? 8.805 24.969 -43.312 1 60.31 359 GLN B O 1
ATOM 6860 N N . GLU B 1 360 ? 10.383 26.453 -43.781 1 59.03 360 GLU B N 1
ATOM 6861 C CA . GLU B 1 360 ? 11.203 26.031 -42.656 1 59.03 360 GLU B CA 1
ATOM 6862 C C . GLU B 1 360 ? 10.555 26.391 -41.344 1 59.03 360 GLU B C 1
ATOM 6864 O O . GLU B 1 360 ? 10.602 25.609 -40.375 1 59.03 360 GLU B O 1
ATOM 6869 N N . ARG B 1 361 ? 10 27.625 -41.344 1 60.31 361 ARG B N 1
ATOM 6870 C CA . ARG B 1 361 ? 9.25 28.047 -40.156 1 60.31 361 ARG B CA 1
ATOM 6871 C C . ARG B 1 361 ? 8.102 27.078 -39.875 1 60.31 361 ARG B C 1
ATOM 6873 O O . ARG B 1 361 ? 7.824 26.766 -38.719 1 60.31 361 ARG B O 1
ATOM 6880 N N . GLY B 1 362 ? 7.516 26.609 -40.938 1 60.34 362 GLY B N 1
ATOM 6881 C CA . GLY B 1 362 ? 6.434 25.656 -40.781 1 60.34 362 GLY B CA 1
ATOM 6882 C C . GLY B 1 362 ? 6.875 24.328 -40.188 1 60.34 362 GLY B C 1
ATOM 6883 O O . GLY B 1 362 ? 6.156 23.75 -39.375 1 60.34 362 GLY B O 1
ATOM 6884 N N . VAL B 1 363 ? 7.977 23.891 -40.562 1 58.88 363 VAL B N 1
ATOM 6885 C CA . VAL B 1 363 ? 8.492 22.625 -40.062 1 58.88 363 VAL B CA 1
ATOM 6886 C C . VAL B 1 363 ? 8.812 22.75 -38.562 1 58.88 363 VAL B C 1
ATOM 6888 O O . VAL B 1 363 ? 8.469 21.859 -37.781 1 58.88 363 VAL B O 1
ATOM 6891 N N . ILE B 1 364 ? 9.43 23.844 -38.219 1 55.38 364 ILE B N 1
ATOM 6892 C CA . ILE B 1 364 ? 9.797 24.062 -36.844 1 55.38 364 ILE B CA 1
ATOM 6893 C C . ILE B 1 364 ? 8.539 24.172 -35.969 1 55.38 364 ILE B C 1
ATOM 6895 O O . ILE B 1 364 ? 8.477 23.625 -34.875 1 55.38 364 ILE B O 1
ATOM 6899 N N . MET B 1 365 ? 7.641 24.875 -36.594 1 56.94 365 MET B N 1
ATOM 6900 C CA . MET B 1 365 ? 6.387 25.031 -35.844 1 56.94 365 MET B CA 1
ATOM 6901 C C . MET B 1 365 ? 5.684 23.688 -35.688 1 56.94 365 MET B C 1
ATOM 6903 O O . MET B 1 365 ? 5.094 23.406 -34.656 1 56.94 365 MET B O 1
ATOM 6907 N N . ARG B 1 366 ? 5.73 22.922 -36.719 1 56.84 366 ARG B N 1
ATOM 6908 C CA . ARG B 1 366 ? 5.125 21.609 -36.625 1 56.84 366 ARG B CA 1
ATOM 6909 C C . ARG B 1 366 ? 5.859 20.719 -35.625 1 56.84 366 ARG B C 1
ATOM 6911 O O . ARG B 1 366 ? 5.234 19.969 -34.875 1 56.84 366 ARG B O 1
ATOM 6918 N N . GLU B 1 367 ? 7.086 20.781 -35.594 1 54.91 367 GLU B N 1
ATOM 6919 C CA . GLU B 1 367 ? 7.891 20 -34.656 1 54.91 367 GLU B CA 1
ATOM 6920 C C . GLU B 1 367 ? 7.637 20.438 -33.219 1 54.91 367 GLU B C 1
ATOM 6922 O O . GLU B 1 367 ? 7.566 19.594 -32.312 1 54.91 367 GLU B O 1
ATOM 6927 N N . ARG B 1 368 ? 7.5 21.703 -33.156 1 52.12 368 ARG B N 1
ATOM 6928 C CA . ARG B 1 368 ? 7.148 22.234 -31.844 1 52.12 368 ARG B CA 1
ATOM 6929 C C . ARG B 1 368 ? 5.758 21.781 -31.422 1 52.12 368 ARG B C 1
ATOM 6931 O O . ARG B 1 368 ? 5.539 21.422 -30.266 1 52.12 368 ARG B O 1
ATOM 6938 N N . ALA B 1 369 ? 4.941 21.859 -32.406 1 53.19 369 ALA B N 1
ATOM 6939 C CA . ALA B 1 369 ? 3.576 21.406 -32.156 1 53.19 369 ALA B CA 1
ATOM 6940 C C . ALA B 1 369 ? 3.545 19.906 -31.812 1 53.19 369 ALA B C 1
ATOM 6942 O O . ALA B 1 369 ? 2.811 19.484 -30.922 1 53.19 369 ALA B O 1
ATOM 6943 N N . GLN B 1 370 ? 4.227 19.141 -32.531 1 51.12 370 GLN B N 1
ATOM 6944 C CA . GLN B 1 370 ? 4.312 17.719 -32.281 1 51.12 370 GLN B CA 1
ATOM 6945 C C . GLN B 1 370 ? 4.965 17.438 -30.922 1 51.12 370 GLN B C 1
ATOM 6947 O O . GLN B 1 370 ? 4.543 16.531 -30.203 1 51.12 370 GLN B O 1
ATOM 6952 N N . SER B 1 371 ? 5.977 18.203 -30.656 1 49.72 371 SER B N 1
ATOM 6953 C CA . SER B 1 371 ? 6.609 18.078 -29.359 1 49.72 371 SER B CA 1
ATOM 6954 C C . SER B 1 371 ? 5.648 18.484 -28.234 1 49.72 371 SER B C 1
ATOM 6956 O O . SER B 1 371 ? 5.602 17.828 -27.188 1 49.72 371 SER B O 1
ATOM 6958 N N . ASP B 1 372 ? 5.035 19.625 -28.547 1 49.06 372 ASP B N 1
ATOM 6959 C CA . ASP B 1 372 ? 4.035 20.078 -27.578 1 49.06 372 ASP B CA 1
ATOM 6960 C C . ASP B 1 372 ? 2.92 19.047 -27.438 1 49.06 372 ASP B C 1
ATOM 6962 O O . ASP B 1 372 ? 2.428 18.797 -26.328 1 49.06 372 ASP B O 1
ATOM 6966 N N . LYS B 1 373 ? 2.512 18.531 -28.594 1 48.81 373 LYS B N 1
ATOM 6967 C CA . LYS B 1 373 ? 1.502 17.469 -28.562 1 48.81 373 LYS B CA 1
ATOM 6968 C C . LYS B 1 373 ? 2.016 16.25 -27.812 1 48.81 373 LYS B C 1
ATOM 6970 O O . LYS B 1 373 ? 1.289 15.648 -27.016 1 48.81 373 LYS B O 1
ATOM 6975 N N . ALA B 1 374 ? 3.189 15.961 -28.219 1 47.59 374 ALA B N 1
ATOM 6976 C CA . ALA B 1 374 ? 3.805 14.82 -27.547 1 47.59 374 ALA B CA 1
ATOM 6977 C C . ALA B 1 374 ? 3.912 15.062 -26.047 1 47.59 374 ALA B C 1
ATOM 6979 O O . ALA B 1 374 ? 3.703 14.148 -25.25 1 47.59 374 ALA B O 1
ATOM 6980 N N . LYS B 1 375 ? 4.176 16.219 -25.656 1 46.94 375 LYS B N 1
ATOM 6981 C CA . LYS B 1 375 ? 4.223 16.625 -24.25 1 46.94 375 LYS B CA 1
ATOM 6982 C C . LYS B 1 375 ? 2.828 16.609 -23.625 1 46.94 375 LYS B C 1
ATOM 6984 O O . LYS B 1 375 ? 2.67 16.25 -22.453 1 46.94 375 LYS B O 1
ATOM 6989 N N . ARG B 1 376 ? 1.933 17.078 -24.5 1 48.38 376 ARG B N 1
ATOM 6990 C CA . ARG B 1 376 ? 0.541 17.062 -24.062 1 48.38 376 ARG B CA 1
ATOM 6991 C C . ARG B 1 376 ? 0.032 15.633 -23.906 1 48.38 376 ARG B C 1
ATOM 6993 O O . ARG B 1 376 ? -0.943 15.391 -23.203 1 48.38 376 ARG B O 1
ATOM 7000 N N . GLU B 1 377 ? 0.661 14.734 -24.688 1 53.62 377 GLU B N 1
ATOM 7001 C CA . GLU B 1 377 ? 0.15 13.367 -24.672 1 53.62 377 GLU B CA 1
ATOM 7002 C C . GLU B 1 377 ? 0.865 12.523 -23.625 1 53.62 377 GLU B C 1
ATOM 7004 O O . GLU B 1 377 ? 0.599 11.32 -23.484 1 53.62 377 GLU B O 1
ATOM 7009 N N . GLN B 1 378 ? 1.786 13.203 -22.906 1 58.94 378 GLN B N 1
ATOM 7010 C CA . GLN B 1 378 ? 2.449 12.383 -21.891 1 58.94 378 GLN B CA 1
ATOM 7011 C C . GLN B 1 378 ? 1.573 12.234 -20.656 1 58.94 378 GLN B C 1
ATOM 7013 O O . GLN B 1 378 ? 0.847 13.156 -20.281 1 58.94 378 GLN B O 1
ATOM 7018 N N . PRO B 1 379 ? 1.563 11.078 -20.172 1 71.5 379 PRO B N 1
ATOM 7019 C CA . PRO B 1 379 ? 0.742 10.844 -18.984 1 71.5 379 PRO B CA 1
ATOM 7020 C C . PRO B 1 379 ? 1.146 11.727 -17.797 1 71.5 379 PRO B C 1
ATOM 7022 O O . PRO B 1 379 ? 2.326 12.055 -17.641 1 71.5 379 PRO B O 1
ATOM 7025 N N . SER B 1 380 ? 0.224 12.312 -17.141 1 78.44 380 SER B N 1
ATOM 7026 C CA . SER B 1 380 ? 0.462 13.07 -15.914 1 78.44 380 SER B CA 1
ATOM 7027 C C . SER B 1 380 ? 1.224 12.234 -14.891 1 78.44 380 SER B C 1
ATOM 7029 O O . SER B 1 380 ? 1.318 11.016 -15.023 1 78.44 380 SER B O 1
ATOM 7031 N N . LEU B 1 381 ? 1.88 12.922 -13.977 1 85.69 381 LEU B N 1
ATOM 7032 C CA . LEU B 1 381 ? 2.543 12.203 -12.891 1 85.69 381 LEU B CA 1
ATOM 7033 C C . LEU B 1 381 ? 1.565 11.281 -12.164 1 85.69 381 LEU B C 1
ATOM 7035 O O . LEU B 1 381 ? 1.925 10.172 -11.781 1 85.69 381 LEU B O 1
ATOM 7039 N N . LEU B 1 382 ? 0.374 11.805 -12.031 1 87.56 382 LEU B N 1
ATOM 7040 C CA . LEU B 1 382 ? -0.657 11 -11.383 1 87.56 382 LEU B CA 1
ATOM 7041 C C . LEU B 1 382 ? -0.894 9.703 -12.141 1 87.56 382 LEU B C 1
ATOM 7043 O O . LEU B 1 382 ? -0.912 8.625 -11.547 1 87.56 382 LEU B O 1
ATOM 7047 N N . ALA B 1 383 ? -1.072 9.781 -13.398 1 84 383 ALA B N 1
ATOM 7048 C CA . ALA B 1 383 ? -1.295 8.602 -14.234 1 84 383 ALA B CA 1
ATOM 7049 C C . ALA B 1 383 ? -0.115 7.641 -14.141 1 84 383 ALA B C 1
ATOM 7051 O O . ALA B 1 383 ? -0.3 6.422 -14.141 1 84 383 ALA B O 1
ATOM 7052 N N . ARG B 1 384 ? 1.03 8.195 -14.047 1 85.94 384 ARG B N 1
ATOM 7053 C CA . ARG B 1 384 ? 2.229 7.367 -13.945 1 85.94 384 ARG B CA 1
ATOM 7054 C C . ARG B 1 384 ? 2.279 6.629 -12.617 1 85.94 384 ARG B C 1
ATOM 7056 O O . ARG B 1 384 ? 2.678 5.465 -12.555 1 85.94 384 ARG B O 1
ATOM 7063 N N . VAL B 1 385 ? 1.956 7.336 -11.562 1 88.5 385 VAL B N 1
ATOM 7064 C CA . VAL B 1 385 ? 1.949 6.715 -10.242 1 88.5 385 VAL B CA 1
ATOM 7065 C C . VAL B 1 385 ? 0.979 5.535 -10.227 1 88.5 385 VAL B C 1
ATOM 7067 O O . VAL B 1 385 ? 1.326 4.445 -9.773 1 88.5 385 VAL B O 1
ATOM 7070 N N . VAL B 1 386 ? -0.156 5.727 -10.758 1 84.75 386 VAL B N 1
ATOM 7071 C CA . VAL B 1 386 ? -1.209 4.719 -10.734 1 84.75 386 VAL B CA 1
ATOM 7072 C C . VAL B 1 386 ? -0.823 3.545 -11.625 1 84.75 386 VAL B C 1
ATOM 7074 O O . VAL B 1 386 ? -0.992 2.383 -11.25 1 84.75 386 VAL B O 1
ATOM 7077 N N . SER B 1 387 ? -0.278 3.838 -12.766 1 82.94 387 SER B N 1
ATOM 7078 C CA . SER B 1 387 ? 0.06 2.783 -13.719 1 82.94 387 SER B CA 1
ATOM 7079 C C . SER B 1 387 ? 1.268 1.98 -13.25 1 82.94 387 SER B C 1
ATOM 7081 O O . SER B 1 387 ? 1.431 0.818 -13.625 1 82.94 387 SER B O 1
ATOM 7083 N N . SER B 1 388 ? 2.045 2.6 -12.438 1 85.31 388 SER B N 1
ATOM 7084 C CA . SER B 1 388 ? 3.271 1.936 -12.008 1 85.31 388 SER B CA 1
ATOM 7085 C C . SER B 1 388 ? 3.033 1.069 -10.773 1 85.31 388 SER B C 1
ATOM 7087 O O . SER B 1 388 ? 3.902 0.289 -10.383 1 85.31 388 SER B O 1
ATOM 7089 N N . TYR B 1 389 ? 1.894 1.229 -10.172 1 88.75 389 TYR B N 1
ATOM 7090 C CA . TYR B 1 389 ? 1.564 0.414 -9.008 1 88.75 389 TYR B CA 1
ATOM 7091 C C . TYR B 1 389 ? 1.7 -1.071 -9.32 1 88.75 389 TYR B C 1
ATOM 7093 O O . TYR B 1 389 ? 1.062 -1.576 -10.25 1 88.75 389 TYR B O 1
ATOM 7101 N N . PRO B 1 390 ? 2.531 -1.811 -8.586 1 91.06 390 PRO B N 1
ATOM 7102 C CA . PRO B 1 390 ? 2.754 -3.215 -8.945 1 91.06 390 PRO B CA 1
ATOM 7103 C C . PRO B 1 390 ? 1.666 -4.141 -8.398 1 91.06 390 PRO B C 1
ATOM 7105 O O . PRO B 1 390 ? 1.61 -4.391 -7.195 1 91.06 390 PRO B O 1
ATOM 7108 N N . GLY B 1 391 ? 0.863 -4.625 -9.289 1 87.81 391 GLY B N 1
ATOM 7109 C CA . GLY B 1 391 ? -0.118 -5.625 -8.898 1 87.81 391 GLY B CA 1
ATOM 7110 C C . GLY B 1 391 ? -1.466 -5.031 -8.539 1 87.81 391 GLY B C 1
ATOM 7111 O O . GLY B 1 391 ? -1.798 -3.926 -8.969 1 87.81 391 GLY B O 1
ATOM 7112 N N . ARG B 1 392 ? -2.229 -5.805 -7.785 1 89.19 392 ARG B N 1
ATOM 7113 C CA . ARG B 1 392 ? -3.57 -5.418 -7.359 1 89.19 392 ARG B CA 1
ATOM 7114 C C . ARG B 1 392 ? -3.547 -4.797 -5.965 1 89.19 392 ARG B C 1
ATOM 7116 O O . ARG B 1 392 ? -2.51 -4.801 -5.297 1 89.19 392 ARG B O 1
ATOM 7123 N N . ALA B 1 393 ? -4.656 -4.164 -5.621 1 90.56 393 ALA B N 1
ATOM 7124 C CA . ALA B 1 393 ? -4.738 -3.49 -4.328 1 90.56 393 ALA B CA 1
ATOM 7125 C C . ALA B 1 393 ? -6.105 -3.703 -3.684 1 90.56 393 ALA B C 1
ATOM 7127 O O . ALA B 1 393 ? -7.031 -4.203 -4.328 1 90.56 393 ALA B O 1
ATOM 7128 N N . SER B 1 394 ? -6.203 -3.363 -2.447 1 91.62 394 SER B N 1
ATOM 7129 C CA . SER B 1 394 ? -7.445 -3.461 -1.688 1 91.62 394 SER B CA 1
ATOM 7130 C C . SER B 1 394 ? -8.5 -2.496 -2.225 1 91.62 394 SER B C 1
ATOM 7132 O O . SER B 1 394 ? -8.172 -1.369 -2.607 1 91.62 394 SER B O 1
ATOM 7134 N N . GLY B 1 395 ? -9.719 -2.963 -2.238 1 89.5 395 GLY B N 1
ATOM 7135 C CA . GLY B 1 395 ? -10.836 -2.104 -2.596 1 89.5 395 GLY B CA 1
ATOM 7136 C C . GLY B 1 395 ? -11.539 -1.506 -1.392 1 89.5 395 GLY B C 1
ATOM 7137 O O . GLY B 1 395 ? -12.477 -0.718 -1.541 1 89.5 395 GLY B O 1
ATOM 7138 N N . ALA B 1 396 ? -11.109 -1.765 -0.203 1 91.56 396 ALA B N 1
ATOM 7139 C CA . ALA B 1 396 ? -11.789 -1.356 1.025 1 91.56 396 ALA B CA 1
ATOM 7140 C C . ALA B 1 396 ? -11.805 0.164 1.16 1 91.56 396 ALA B C 1
ATOM 7142 O O . ALA B 1 396 ? -12.805 0.742 1.591 1 91.56 396 ALA B O 1
ATOM 7143 N N . GLU B 1 397 ? -10.711 0.822 0.827 1 91.19 397 GLU B N 1
ATOM 7144 C CA . GLU B 1 397 ? -10.594 2.27 0.973 1 91.19 397 GLU B CA 1
ATOM 7145 C C . GLU B 1 397 ? -11.531 3 0.02 1 91.19 397 GLU B C 1
ATOM 7147 O O . GLU B 1 397 ? -12.156 3.996 0.396 1 91.19 397 GLU B O 1
ATOM 7152 N N . VAL B 1 398 ? -11.625 2.469 -1.163 1 87.25 398 VAL B N 1
ATOM 7153 C CA . VAL B 1 398 ? -12.531 3.047 -2.154 1 87.25 398 VAL B CA 1
ATOM 7154 C C . VAL B 1 398 ? -13.977 2.848 -1.712 1 87.25 398 VAL B C 1
ATOM 7156 O O . VAL B 1 398 ? -14.805 3.752 -1.852 1 87.25 398 VAL B O 1
ATOM 7159 N N . MET B 1 399 ? -14.266 1.696 -1.205 1 89.94 399 MET B N 1
ATOM 7160 C CA . MET B 1 399 ? -15.609 1.394 -0.73 1 89.94 399 MET B CA 1
ATOM 7161 C C . MET B 1 399 ? -16.016 2.326 0.408 1 89.94 399 MET B C 1
ATOM 7163 O O . MET B 1 399 ? -17.125 2.84 0.433 1 89.94 399 MET B O 1
ATOM 7167 N N . ASP B 1 400 ? -15.148 2.537 1.355 1 93.56 400 ASP B N 1
ATOM 7168 C CA . ASP B 1 400 ? -15.43 3.416 2.486 1 93.56 400 ASP B CA 1
ATOM 7169 C C . ASP B 1 400 ? -15.734 4.836 2.016 1 93.56 400 ASP B C 1
ATOM 7171 O O . ASP B 1 400 ? -16.688 5.461 2.486 1 93.56 400 ASP B O 1
ATOM 7175 N N . LEU B 1 401 ? -14.875 5.324 1.133 1 91 401 LEU B N 1
ATOM 7176 C CA . LEU B 1 401 ? -15.102 6.664 0.605 1 91 401 LEU B CA 1
ATOM 7177 C C . LEU B 1 401 ? -16.422 6.738 -0.148 1 91 401 LEU B C 1
ATOM 7179 O O . LEU B 1 401 ? -17.172 7.707 0 1 91 401 LEU B O 1
ATOM 7183 N N . PHE B 1 402 ? -16.688 5.691 -0.911 1 88 402 PHE B N 1
ATOM 7184 C CA . PHE B 1 402 ? -17.922 5.609 -1.697 1 88 402 PHE B CA 1
ATOM 7185 C C . PHE B 1 402 ? -19.141 5.648 -0.793 1 88 402 PHE B C 1
ATOM 7187 O O . PHE B 1 402 ? -20.062 6.445 -1.014 1 88 402 PHE B O 1
ATOM 7194 N N . CYS B 1 403 ? -19.188 4.867 0.21 1 92.25 403 CYS B N 1
ATOM 7195 C CA . CYS B 1 403 ? -20.297 4.816 1.158 1 92.25 403 CYS B CA 1
ATOM 7196 C C . CYS B 1 403 ? -20.5 6.168 1.826 1 92.25 403 CYS B C 1
ATOM 7198 O O . CYS B 1 403 ? -21.641 6.621 1.978 1 92.25 403 CYS B O 1
ATOM 7200 N N . THR B 1 404 ? -19.422 6.797 2.217 1 93.62 404 THR B N 1
ATOM 7201 C CA . THR B 1 404 ? -19.484 8.07 2.93 1 93.62 404 THR B CA 1
ATOM 7202 C C . THR B 1 404 ? -20.078 9.156 2.039 1 93.62 404 THR B C 1
ATOM 7204 O O . THR B 1 404 ? -20.984 9.883 2.451 1 93.62 404 THR B O 1
ATOM 7207 N N . LEU B 1 405 ? -19.609 9.219 0.836 1 88.19 405 LEU B N 1
ATOM 7208 C CA . LEU B 1 405 ? -20.047 10.273 -0.068 1 88.19 405 LEU B CA 1
ATOM 7209 C C . LEU B 1 405 ? -21.484 10.039 -0.515 1 88.19 405 LEU B C 1
ATOM 7211 O O . LEU B 1 405 ? -22.25 10.992 -0.7 1 88.19 405 LEU B O 1
ATOM 7215 N N . LEU B 1 406 ? -21.828 8.773 -0.719 1 87.69 406 LEU B N 1
ATOM 7216 C CA . LEU B 1 406 ? -23.219 8.461 -1.056 1 87.69 406 LEU B CA 1
ATOM 7217 C C . LEU B 1 406 ? -24.156 8.844 0.085 1 87.69 406 LEU B C 1
ATOM 7219 O O . LEU B 1 406 ? -25.266 9.32 -0.153 1 87.69 406 LEU B O 1
ATOM 7223 N N . GLY B 1 407 ? -23.703 8.539 1.279 1 92.19 407 GLY B N 1
ATOM 7224 C CA . GLY B 1 407 ? -24.5 8.852 2.447 1 92.19 407 GLY B CA 1
ATOM 7225 C C . GLY B 1 407 ? -24.656 10.344 2.686 1 92.19 407 GLY B C 1
ATOM 7226 O O . GLY B 1 407 ? -25.688 10.805 3.162 1 92.19 407 GLY B O 1
ATOM 7227 N N . LEU B 1 408 ? -23.672 11.133 2.33 1 90.69 408 LEU B N 1
ATOM 7228 C CA . LEU B 1 408 ? -23.672 12.57 2.582 1 90.69 408 LEU B CA 1
ATOM 7229 C C . LEU B 1 408 ? -24.344 13.32 1.438 1 90.69 408 LEU B C 1
ATOM 7231 O O . LEU B 1 408 ? -25.094 14.281 1.667 1 90.69 408 LEU B O 1
ATOM 7235 N N . GLY B 1 409 ? -24.094 12.844 0.173 1 84.5 409 GLY B N 1
ATOM 7236 C CA . GLY B 1 409 ? -24.453 13.664 -0.971 1 84.5 409 GLY B CA 1
ATOM 7237 C C . GLY B 1 409 ? -23.734 15 -1.008 1 84.5 409 GLY B C 1
ATOM 7238 O O . GLY B 1 409 ? -22.891 15.273 -0.156 1 84.5 409 GLY B O 1
ATOM 7239 N N . GLU B 1 410 ? -24.078 15.82 -1.973 1 83.38 410 GLU B N 1
ATOM 7240 C CA . GLU B 1 410 ? -23.469 17.141 -2.102 1 83.38 410 GLU B CA 1
ATOM 7241 C C . GLU B 1 410 ? -23.812 18.031 -0.917 1 83.38 410 GLU B C 1
ATOM 7243 O O . GLU B 1 410 ? -22.953 18.719 -0.379 1 83.38 410 GLU B O 1
ATOM 7248 N N . SER B 1 411 ? -25.047 18.062 -0.582 1 89.56 411 SER B N 1
ATOM 7249 C CA . SER B 1 411 ? -25.516 18.906 0.509 1 89.56 411 SER B CA 1
ATOM 7250 C C . SER B 1 411 ? -24.891 18.484 1.839 1 89.56 411 SER B C 1
ATOM 7252 O O . SER B 1 411 ? -24.469 19.344 2.623 1 89.56 411 SER B O 1
ATOM 7254 N N . GLY B 1 412 ? -24.891 17.172 2.066 1 92.25 412 GLY B N 1
ATOM 7255 C CA . GLY B 1 412 ? -24.297 16.688 3.299 1 92.25 412 GLY B CA 1
ATOM 7256 C C . GLY B 1 412 ? -22.812 16.984 3.4 1 92.25 412 GLY B C 1
ATOM 7257 O O . GLY B 1 412 ? -22.312 17.312 4.477 1 92.25 412 GLY B O 1
ATOM 7258 N N . TRP B 1 413 ? -22.156 16.875 2.334 1 90.38 413 TRP B N 1
ATOM 7259 C CA . TRP B 1 413 ? -20.734 17.156 2.309 1 90.38 413 TRP B CA 1
ATOM 7260 C C . TRP B 1 413 ? -20.469 18.625 2.592 1 90.38 413 TRP B C 1
ATOM 7262 O O . TRP B 1 413 ? -19.578 18.969 3.391 1 90.38 413 TRP B O 1
ATOM 7272 N N . LYS B 1 414 ? -21.203 19.484 1.964 1 89.06 414 LYS B N 1
ATOM 7273 C CA . LYS B 1 414 ? -21.078 20.922 2.203 1 89.06 414 LYS B CA 1
ATOM 7274 C C . LYS B 1 414 ? -21.344 21.266 3.67 1 89.06 414 LYS B C 1
ATOM 7276 O O . LYS B 1 414 ? -20.656 22.109 4.25 1 89.06 414 LYS B O 1
ATOM 7281 N N . GLU B 1 415 ? -22.281 20.625 4.188 1 93.88 415 GLU B N 1
ATOM 7282 C CA . GLU B 1 415 ? -22.625 20.859 5.586 1 93.88 415 GLU B CA 1
ATOM 7283 C C . GLU B 1 415 ? -21.484 20.438 6.512 1 93.88 415 GLU B C 1
ATOM 7285 O O . GLU B 1 415 ? -21.203 21.125 7.5 1 93.88 415 GLU B O 1
ATOM 7290 N N . VAL B 1 416 ? -20.875 19.312 6.203 1 93.56 416 VAL B N 1
ATOM 7291 C CA . VAL B 1 416 ? -19.766 18.812 7 1 93.56 416 VAL B CA 1
ATOM 7292 C C . VAL B 1 416 ? -18.625 19.844 6.996 1 93.56 416 VAL B C 1
ATOM 7294 O O . VAL B 1 416 ? -18.031 20.125 8.039 1 93.56 416 VAL B O 1
ATOM 7297 N N . LEU B 1 417 ? -18.312 20.422 5.883 1 91.88 417 LEU B N 1
ATOM 7298 C CA . LEU B 1 417 ? -17.234 21.391 5.75 1 91.88 417 LEU B CA 1
ATOM 7299 C C . LEU B 1 417 ? -17.578 22.688 6.477 1 91.88 417 LEU B C 1
ATOM 7301 O O . LEU B 1 417 ? -16.734 23.266 7.156 1 91.88 417 LEU B O 1
ATOM 7305 N N . GLU B 1 418 ? -18.797 23.109 6.332 1 93.81 418 GLU B N 1
ATOM 7306 C CA . GLU B 1 418 ? -19.25 24.328 7.004 1 93.81 418 GLU B CA 1
ATOM 7307 C C . GLU B 1 418 ? -19.219 24.172 8.523 1 93.81 418 GLU B C 1
ATOM 7309 O O . GLU B 1 418 ? -18.844 25.094 9.242 1 93.81 418 GLU B O 1
ATOM 7314 N N . GLN B 1 419 ? -19.656 23.047 8.914 1 96.31 419 GLN B N 1
ATOM 7315 C CA . GLN B 1 419 ? -19.609 22.766 10.344 1 96.31 419 GLN B CA 1
ATOM 7316 C C . GLN B 1 419 ? -18.188 22.828 10.883 1 96.31 419 GLN B C 1
ATOM 7318 O O . GLN B 1 419 ? -17.953 23.344 11.977 1 96.31 419 GLN B O 1
ATOM 7323 N N . ARG B 1 420 ? -17.297 22.234 10.188 1 95.75 420 ARG B N 1
ATOM 7324 C CA . ARG B 1 420 ? -15.898 22.266 10.609 1 95.75 420 ARG B CA 1
ATOM 7325 C C . ARG B 1 420 ? -15.383 23.688 10.711 1 95.75 420 ARG B C 1
ATOM 7327 O O . ARG B 1 420 ? -14.648 24.031 11.648 1 95.75 420 ARG B O 1
ATOM 7334 N N . ILE B 1 421 ? -15.742 24.578 9.805 1 94.62 421 ILE B N 1
ATOM 7335 C CA . ILE B 1 421 ? -15.344 25.984 9.812 1 94.62 421 ILE B CA 1
ATOM 7336 C C . ILE B 1 421 ? -15.922 26.672 11.047 1 94.62 421 ILE B C 1
ATOM 7338 O O . ILE B 1 421 ? -15.219 27.422 11.727 1 94.62 421 ILE B O 1
ATOM 7342 N N . ASP B 1 422 ? -17.141 26.375 11.281 1 96.88 422 ASP B N 1
ATOM 7343 C CA . ASP B 1 422 ? -17.812 26.969 12.43 1 96.88 422 ASP B CA 1
ATOM 7344 C C . ASP B 1 422 ? -17.156 26.531 13.742 1 96.88 422 ASP B C 1
ATOM 7346 O O . ASP B 1 422 ? -16.953 27.344 14.641 1 96.88 422 ASP B O 1
ATOM 7350 N N . VAL B 1 423 ? -16.906 25.266 13.859 1 97.75 423 VAL B N 1
ATOM 7351 C CA . VAL B 1 423 ? -16.312 24.719 15.078 1 97.75 423 VAL B CA 1
ATOM 7352 C C . VAL B 1 423 ? -14.898 25.281 15.25 1 97.75 423 VAL B C 1
ATOM 7354 O O . VAL B 1 423 ? -14.461 25.531 16.375 1 97.75 423 VAL B O 1
ATOM 7357 N N . ARG B 1 424 ? -14.18 25.453 14.172 1 96.31 424 ARG B N 1
ATOM 7358 C CA . ARG B 1 424 ? -12.844 26.031 14.234 1 96.31 424 ARG B CA 1
ATOM 7359 C C . ARG B 1 424 ? -12.891 27.453 14.805 1 96.31 424 ARG B C 1
ATOM 7361 O O . ARG B 1 424 ? -12.07 27.812 15.648 1 96.31 424 ARG B O 1
ATOM 7368 N N . ALA B 1 425 ? -13.828 28.266 14.336 1 96.44 425 ALA B N 1
ATOM 7369 C CA . ALA B 1 425 ? -14.008 29.609 14.852 1 96.44 425 ALA B CA 1
ATOM 7370 C C . ALA B 1 425 ? -14.391 29.594 16.328 1 96.44 425 ALA B C 1
ATOM 7372 O O . ALA B 1 425 ? -13.883 30.406 17.109 1 96.44 425 ALA B O 1
ATOM 7373 N N . TYR B 1 426 ? -15.273 28.688 16.625 1 98.06 426 TYR B N 1
ATOM 7374 C CA . TYR B 1 426 ? -15.719 28.547 18 1 98.06 426 TYR B CA 1
ATOM 7375 C C . TYR B 1 426 ? -14.555 28.141 18.906 1 98.06 426 TYR B C 1
ATOM 7377 O O . TYR B 1 426 ? -14.391 28.703 20 1 98.06 426 TYR B O 1
ATOM 7385 N N . LEU B 1 427 ? -13.773 27.172 18.5 1 98.06 427 LEU B N 1
ATOM 7386 C CA . LEU B 1 427 ? -12.602 26.734 19.25 1 98.06 427 LEU B CA 1
ATOM 7387 C C . LEU B 1 427 ? -11.656 27.906 19.516 1 98.06 427 LEU B C 1
ATOM 7389 O O . LEU B 1 427 ? -11.195 28.094 20.656 1 98.06 427 LEU B O 1
ATOM 7393 N N . THR B 1 428 ? -11.375 28.688 18.531 1 96.88 428 THR B N 1
ATOM 7394 C CA . THR B 1 428 ? -10.461 29.828 18.656 1 96.88 428 THR B CA 1
ATOM 7395 C C . THR B 1 428 ? -11 30.844 19.656 1 96.88 428 THR B C 1
ATOM 7397 O O . THR B 1 428 ? -10.25 31.359 20.484 1 96.88 428 THR B O 1
ATOM 7400 N N . ALA B 1 429 ? -12.266 31.109 19.594 1 97.75 429 ALA B N 1
ATOM 7401 C CA . ALA B 1 429 ? -12.898 32.062 20.5 1 97.75 429 ALA B CA 1
ATOM 7402 C C . ALA B 1 429 ? -12.797 31.578 21.953 1 97.75 429 ALA B C 1
ATOM 7404 O O . ALA B 1 429 ? -12.438 32.344 22.844 1 97.75 429 ALA B O 1
ATOM 7405 N N . GLU B 1 430 ? -13.148 30.281 22.125 1 98.31 430 GLU B N 1
ATOM 7406 C CA . GLU B 1 430 ? -13.141 29.719 23.469 1 98.31 430 GLU B CA 1
ATOM 7407 C C . GLU B 1 430 ? -11.727 29.656 24.031 1 98.31 430 GLU B C 1
ATOM 7409 O O . GLU B 1 430 ? -11.516 29.875 25.234 1 98.31 430 GLU B O 1
ATOM 7414 N N . VAL B 1 431 ? -10.75 29.328 23.234 1 98.38 431 VAL B N 1
ATOM 7415 C CA . VAL B 1 431 ? -9.359 29.266 23.672 1 98.38 431 VAL B CA 1
ATOM 7416 C C . VAL B 1 431 ? -8.875 30.672 24.047 1 98.38 431 VAL B C 1
ATOM 7418 O O . VAL B 1 431 ? -8.125 30.844 25 1 98.38 431 VAL B O 1
ATOM 7421 N N . THR B 1 432 ? -9.281 31.672 23.281 1 98 432 THR B N 1
ATOM 7422 C CA . THR B 1 432 ? -8.93 33.062 23.562 1 98 432 THR B CA 1
ATOM 7423 C C . THR B 1 432 ? -9.438 33.5 24.938 1 98 432 THR B C 1
ATOM 7425 O O . THR B 1 432 ? -8.703 34.094 25.719 1 98 432 THR B O 1
ATOM 7428 N N . VAL B 1 433 ? -10.656 33.156 25.172 1 98.19 433 VAL B N 1
ATOM 7429 C CA . VAL B 1 433 ? -11.273 33.5 26.453 1 98.19 433 VAL B CA 1
ATOM 7430 C C . VAL B 1 433 ? -10.516 32.812 27.594 1 98.19 433 VAL B C 1
ATOM 7432 O O . VAL B 1 433 ? -10.227 33.406 28.625 1 98.19 433 VAL B O 1
ATOM 7435 N N . LEU B 1 434 ? -10.25 31.547 27.391 1 98.25 434 LEU B N 1
ATOM 7436 C CA . LEU B 1 434 ? -9.555 30.75 28.391 1 98.25 434 LEU B CA 1
ATOM 7437 C C . LEU B 1 434 ? -8.164 31.312 28.656 1 98.25 434 LEU B C 1
ATOM 7439 O O . LEU B 1 434 ? -7.746 31.422 29.812 1 98.25 434 LEU B O 1
ATOM 7443 N N . CYS B 1 435 ? -7.422 31.641 27.625 1 98 435 CYS B N 1
ATOM 7444 C CA . CYS B 1 435 ? -6.078 32.188 27.766 1 98 435 CYS B CA 1
ATOM 7445 C C . CYS B 1 435 ? -6.109 33.531 28.484 1 98 435 CYS B C 1
ATOM 7447 O O . CYS B 1 435 ? -5.215 33.844 29.281 1 98 435 CYS B O 1
ATOM 7449 N N . ASN B 1 436 ? -7.148 34.344 28.266 1 97.5 436 ASN B N 1
ATOM 7450 C CA . ASN B 1 436 ? -7.301 35.594 28.953 1 97.5 436 ASN B CA 1
ATOM 7451 C C . ASN B 1 436 ? -7.559 35.406 30.453 1 97.5 436 ASN B C 1
ATOM 7453 O O . ASN B 1 436 ? -7.051 36.156 31.281 1 97.5 436 ASN B O 1
ATOM 7457 N N . ARG B 1 437 ? -8.32 34.438 30.75 1 97.38 437 ARG B N 1
ATOM 7458 C CA . ARG B 1 437 ? -8.625 34.125 32.125 1 97.38 437 ARG B CA 1
ATOM 7459 C C . ARG B 1 437 ? -7.375 33.656 32.875 1 97.38 437 ARG B C 1
ATOM 7461 O O . ARG B 1 437 ? -7.242 33.875 34.094 1 97.38 437 ARG B O 1
ATOM 7468 N N . HIS B 1 438 ? -6.516 33.031 32.219 1 97.38 438 HIS B N 1
ATOM 7469 C CA . HIS B 1 438 ? -5.289 32.5 32.812 1 97.38 438 HIS B CA 1
ATOM 7470 C C . HIS B 1 438 ? -4.055 33.125 32.156 1 97.38 438 HIS B C 1
ATOM 7472 O O . HIS B 1 438 ? -3.104 32.438 31.812 1 97.38 438 HIS B O 1
ATOM 7478 N N . SER B 1 439 ? -4.059 34.375 31.953 1 95.69 439 SER B N 1
ATOM 7479 C CA . SER B 1 439 ? -3.043 35.125 31.203 1 95.69 439 SER B CA 1
ATOM 7480 C C . SER B 1 439 ? -1.676 35 31.875 1 95.69 439 SER B C 1
ATOM 7482 O O . SER B 1 439 ? -0.646 35.188 31.219 1 95.69 439 SER B O 1
ATOM 7484 N N . ASP B 1 440 ? -1.582 34.656 33.156 1 95.69 440 ASP B N 1
ATOM 7485 C CA . ASP B 1 440 ? -0.316 34.5 33.875 1 95.69 440 ASP B CA 1
ATOM 7486 C C . ASP B 1 440 ? 0.42 33.25 33.438 1 95.69 440 ASP B C 1
ATOM 7488 O O . ASP B 1 440 ? 1.642 33.156 33.562 1 95.69 440 ASP B O 1
ATOM 7492 N N . HIS B 1 441 ? -0.374 32.281 32.812 1 96.62 441 HIS B N 1
ATOM 7493 C CA . HIS B 1 441 ? 0.236 31 32.531 1 96.62 441 HIS B CA 1
ATOM 7494 C C . HIS B 1 441 ? 0.039 30.578 31.094 1 96.62 441 HIS B C 1
ATOM 7496 O O . HIS B 1 441 ? 0.69 29.641 30.625 1 96.62 441 HIS B O 1
ATOM 7502 N N . LEU B 1 442 ? -0.835 31.25 30.391 1 97.88 442 LEU B N 1
ATOM 7503 C CA . LEU B 1 442 ? -1.157 30.844 29.016 1 97.88 442 LEU B CA 1
ATOM 7504 C C . LEU B 1 442 ? -1.12 32.031 28.078 1 97.88 442 LEU B C 1
ATOM 7506 O O . LEU B 1 442 ? -1.591 33.125 28.422 1 97.88 442 LEU B O 1
ATOM 7510 N N . THR B 1 443 ? -0.554 31.844 26.938 1 96.75 443 THR B N 1
ATOM 7511 C CA . THR B 1 443 ? -0.584 32.844 25.859 1 96.75 443 THR B CA 1
ATOM 7512 C C . THR B 1 443 ? -0.94 32.188 24.531 1 96.75 443 THR B C 1
ATOM 7514 O O . THR B 1 443 ? -0.249 31.266 24.078 1 96.75 443 THR B O 1
ATOM 7517 N N . LEU B 1 444 ? -2.031 32.594 23.953 1 97.56 444 LEU B N 1
ATOM 7518 C CA . LEU B 1 444 ? -2.398 32.125 22.625 1 97.56 444 LEU B CA 1
ATOM 7519 C C . LEU B 1 444 ? -1.505 32.781 21.562 1 97.56 444 LEU B C 1
ATOM 7521 O O . LEU B 1 444 ? -1.397 34 21.5 1 97.56 444 LEU B O 1
ATOM 7525 N N . LEU B 1 445 ? -0.772 31.969 20.75 1 97 445 LEU B N 1
ATOM 7526 C CA . LEU B 1 445 ? 0.1 32.5 19.703 1 97 445 LEU B CA 1
ATOM 7527 C C . LEU B 1 445 ? -0.717 33.094 18.578 1 97 445 LEU B C 1
ATOM 7529 O O . LEU B 1 445 ? -1.777 32.594 18.219 1 97 445 LEU B O 1
ATOM 7533 N N . PRO B 1 446 ? -0.205 34.188 17.984 1 93.88 446 PRO B N 1
ATOM 7534 C CA . PRO B 1 446 ? -0.931 34.875 16.906 1 93.88 446 PRO B CA 1
ATOM 7535 C C . PRO B 1 446 ? -0.66 34.281 15.539 1 93.88 446 PRO B C 1
ATOM 7537 O O . PRO B 1 446 ? -0.086 34.938 14.672 1 93.88 446 PRO B O 1
ATOM 7540 N N . ILE B 1 447 ? -1.119 33.125 15.32 1 94 447 ILE B N 1
ATOM 7541 C CA . ILE B 1 447 ? -0.937 32.438 14.039 1 94 447 ILE B CA 1
ATOM 7542 C C . ILE B 1 447 ? -2.172 32.656 13.164 1 94 447 ILE B C 1
ATOM 7544 O O . ILE B 1 447 ? -3.195 31.984 13.367 1 94 447 ILE B O 1
ATOM 7548 N N . LYS B 1 448 ? -2.08 33.406 12.18 1 87.25 448 LYS B N 1
ATOM 7549 C CA . LYS B 1 448 ? -3.238 33.906 11.445 1 87.25 448 LYS B CA 1
ATOM 7550 C C . LYS B 1 448 ? -3.635 32.969 10.32 1 87.25 448 LYS B C 1
ATOM 7552 O O . LYS B 1 448 ? -4.82 32.812 10 1 87.25 448 LYS B O 1
ATOM 7557 N N . HIS B 1 449 ? -2.73 32.281 9.758 1 91.94 449 HIS B N 1
ATOM 7558 C CA . HIS B 1 449 ? -3.037 31.609 8.492 1 91.94 449 HIS B CA 1
ATOM 7559 C C . HIS B 1 449 ? -3.215 30.109 8.695 1 91.94 449 HIS B C 1
ATOM 7561 O O . HIS B 1 449 ? -3.488 29.375 7.738 1 91.94 449 HIS B O 1
ATOM 7567 N N . ASN B 1 450 ? -3.049 29.609 9.891 1 94.44 450 ASN B N 1
ATOM 7568 C CA . ASN B 1 450 ? -3.268 28.203 10.148 1 94.44 450 ASN B CA 1
ATOM 7569 C C . ASN B 1 450 ? -4.719 27.906 10.523 1 94.44 450 ASN B C 1
ATOM 7571 O O . ASN B 1 450 ? -5.133 28.141 11.656 1 94.44 450 ASN B O 1
ATOM 7575 N N . ASP B 1 451 ? -5.422 27.422 9.617 1 91.5 451 ASP B N 1
ATOM 7576 C CA . ASP B 1 451 ? -6.84 27.172 9.859 1 91.5 451 ASP B CA 1
ATOM 7577 C C . ASP B 1 451 ? -7.074 25.75 10.367 1 91.5 451 ASP B C 1
ATOM 7579 O O . ASP B 1 451 ? -8.211 25.266 10.367 1 91.5 451 ASP B O 1
ATOM 7583 N N . ILE B 1 452 ? -6.02 25.031 10.695 1 94.06 452 ILE B N 1
ATOM 7584 C CA . ILE B 1 452 ? -6.109 23.656 11.18 1 94.06 452 ILE B CA 1
ATOM 7585 C C . ILE B 1 452 ? -6.102 23.656 12.703 1 94.06 452 ILE B C 1
ATOM 7587 O O . ILE B 1 452 ? -6.875 22.922 13.336 1 94.06 452 ILE B O 1
ATOM 7591 N N . SER B 1 453 ? -5.156 24.484 13.289 1 96.19 453 SER B N 1
ATOM 7592 C CA . SER B 1 453 ? -4.965 24.391 14.734 1 96.19 453 SER B CA 1
ATOM 7593 C C . SER B 1 453 ? -4.5 25.719 15.32 1 96.19 453 SER B C 1
ATOM 7595 O O . SER B 1 453 ? -4.148 26.641 14.586 1 96.19 453 SER B O 1
ATOM 7597 N N . CYS B 1 454 ? -4.605 25.875 16.609 1 96.94 454 CYS B N 1
ATOM 7598 C CA . CYS B 1 454 ? -3.984 26.953 17.375 1 96.94 454 CYS B CA 1
ATOM 7599 C C . CYS B 1 454 ? -2.99 26.406 18.391 1 96.94 454 CYS B C 1
ATOM 7601 O O . CYS B 1 454 ? -2.992 25.203 18.688 1 96.94 454 CYS B O 1
ATOM 7603 N N . ALA B 1 455 ? -2.094 27.203 18.781 1 97.94 455 ALA B N 1
ATOM 7604 C CA . ALA B 1 455 ? -1.086 26.828 19.766 1 97.94 455 ALA B CA 1
ATOM 7605 C C . ALA B 1 455 ? -1.104 27.781 20.953 1 97.94 455 ALA B C 1
ATOM 7607 O O . ALA B 1 455 ? -1.21 29 20.781 1 97.94 455 ALA B O 1
ATOM 7608 N N . VAL B 1 456 ? -1.073 27.266 22.141 1 98.25 456 VAL B N 1
ATOM 7609 C CA . VAL B 1 456 ? -1.05 28.016 23.391 1 98.25 456 VAL B CA 1
ATOM 7610 C C . VAL B 1 456 ? 0.257 27.734 24.141 1 98.25 456 VAL B C 1
ATOM 7612 O O . VAL B 1 456 ? 0.54 26.594 24.516 1 98.25 456 VAL B O 1
ATOM 7615 N N . VAL B 1 457 ? 1.041 28.75 24.359 1 97.69 457 VAL B N 1
ATOM 7616 C CA . VAL B 1 457 ? 2.32 28.625 25.062 1 97.69 457 VAL B CA 1
ATOM 7617 C C . VAL B 1 457 ? 2.092 28.641 26.562 1 97.69 457 VAL B C 1
ATOM 7619 O O . VAL B 1 457 ? 1.268 29.391 27.078 1 97.69 457 VAL B O 1
ATOM 7622 N N . PHE B 1 458 ? 2.768 27.734 27.25 1 97.5 458 PHE B N 1
ATOM 7623 C CA . PHE B 1 458 ? 2.797 27.734 28.703 1 97.5 458 PHE B CA 1
ATOM 7624 C C . PHE B 1 458 ? 3.816 28.734 29.234 1 97.5 458 PHE B C 1
ATOM 7626 O O . PHE B 1 458 ? 4.953 28.781 28.75 1 97.5 458 PHE B O 1
ATOM 7633 N N . LYS B 1 459 ? 3.385 29.484 30.172 1 94.06 459 LYS B N 1
ATOM 7634 C CA . LYS B 1 459 ? 4.262 30.453 30.812 1 94.06 459 LYS B CA 1
ATOM 7635 C C . LYS B 1 459 ? 4.441 30.125 32.281 1 94.06 459 LYS B C 1
ATOM 7637 O O . LYS B 1 459 ? 3.5 29.703 32.969 1 94.06 459 LYS B O 1
ATOM 7642 N N . GLU B 1 460 ? 5.691 30.328 32.75 1 92.81 460 GLU B N 1
ATOM 7643 C CA . GLU B 1 460 ? 5.996 30.172 34.156 1 92.81 460 GLU B CA 1
ATOM 7644 C C . GLU B 1 460 ? 5.637 28.781 34.656 1 92.81 460 GLU B C 1
ATOM 7646 O O . GLU B 1 460 ? 5.031 28.625 35.719 1 92.81 460 GLU B O 1
ATOM 7651 N N . MET B 1 461 ? 5.805 27.812 33.812 1 93.62 461 MET B N 1
ATOM 7652 C CA . MET B 1 461 ? 5.562 26.406 34.125 1 93.62 461 MET B CA 1
ATOM 7653 C C . MET B 1 461 ? 6.754 25.547 33.75 1 93.62 461 MET B C 1
ATOM 7655 O O . MET B 1 461 ? 7.355 25.766 32.688 1 93.62 461 MET B O 1
ATOM 7659 N N . GLY B 1 462 ? 7.102 24.625 34.594 1 91.62 462 GLY B N 1
ATOM 7660 C CA . GLY B 1 462 ? 8.148 23.672 34.25 1 91.62 462 GLY B CA 1
ATOM 7661 C C . GLY B 1 462 ? 7.73 22.688 33.156 1 91.62 462 GLY B C 1
ATOM 7662 O O . GLY B 1 462 ? 6.539 22.438 32.969 1 91.62 462 GLY B O 1
ATOM 7663 N N . GLU B 1 463 ? 8.664 22.109 32.5 1 91.88 463 GLU B N 1
ATOM 7664 C CA . GLU B 1 463 ? 8.406 21.172 31.422 1 91.88 463 GLU B CA 1
ATOM 7665 C C . GLU B 1 463 ? 7.602 19.969 31.906 1 91.88 463 GLU B C 1
ATOM 7667 O O . GLU B 1 463 ? 6.711 19.484 31.203 1 91.88 463 GLU B O 1
ATOM 7672 N N . ASP B 1 464 ? 7.934 19.516 33.031 1 92.25 464 ASP B N 1
ATOM 7673 C CA . ASP B 1 464 ? 7.23 18.359 33.594 1 92.25 464 ASP B CA 1
ATOM 7674 C C . ASP B 1 464 ? 5.77 18.688 33.875 1 92.25 464 ASP B C 1
ATOM 7676 O O . ASP B 1 464 ? 4.891 17.844 33.688 1 92.25 464 ASP B O 1
ATOM 7680 N N . GLN B 1 465 ? 5.566 19.859 34.344 1 94.56 465 GLN B N 1
ATOM 7681 C CA . GLN B 1 465 ? 4.195 20.297 34.594 1 94.56 465 GLN B CA 1
ATOM 7682 C C . GLN B 1 465 ? 3.402 20.328 33.281 1 94.56 465 GLN B C 1
ATOM 7684 O O . GLN B 1 465 ? 2.256 19.875 33.219 1 94.56 465 GLN B O 1
ATOM 7689 N N . CYS B 1 466 ? 4.043 20.844 32.281 1 96.31 466 CYS B N 1
ATOM 7690 C CA . CYS B 1 466 ? 3.389 20.906 30.969 1 96.31 466 CYS B CA 1
ATOM 7691 C C . CYS B 1 466 ? 3.016 19.531 30.469 1 96.31 466 CYS B C 1
ATOM 7693 O O . CYS B 1 466 ? 1.902 19.312 29.984 1 96.31 466 CYS B O 1
ATOM 7695 N N . LYS B 1 467 ? 3.92 18.578 30.594 1 94.44 467 LYS B N 1
ATOM 7696 C CA . LYS B 1 467 ? 3.684 17.203 30.172 1 94.44 467 LYS B CA 1
ATOM 7697 C C . LYS B 1 467 ? 2.535 16.578 30.953 1 94.44 467 LYS B C 1
ATOM 7699 O O . LYS B 1 467 ? 1.742 15.805 30.391 1 94.44 467 LYS B O 1
ATOM 7704 N N . GLN B 1 468 ? 2.506 16.875 32.188 1 94.5 468 GLN B N 1
ATOM 7705 C CA . GLN B 1 468 ? 1.465 16.328 33.031 1 94.5 468 GLN B CA 1
ATOM 7706 C C . GLN B 1 468 ? 0.083 16.812 32.594 1 94.5 468 GLN B C 1
ATOM 7708 O O . GLN B 1 468 ? -0.899 16.078 32.719 1 94.5 468 GLN B O 1
ATOM 7713 N N . VAL B 1 469 ? 0.014 18.047 32.188 1 96.5 469 VAL B N 1
ATOM 7714 C CA . VAL B 1 469 ? -1.263 18.562 31.688 1 96.5 469 VAL B CA 1
ATOM 7715 C C . VAL B 1 469 ? -1.778 17.688 30.562 1 96.5 469 VAL B C 1
ATOM 7717 O O . VAL B 1 469 ? -2.938 17.266 30.562 1 96.5 469 VAL B O 1
ATOM 7720 N N . GLY B 1 470 ? -0.888 17.375 29.594 1 94.5 470 GLY B N 1
ATOM 7721 C CA . GLY B 1 470 ? -1.264 16.531 28.469 1 94.5 470 GLY B CA 1
ATOM 7722 C C . GLY B 1 470 ? -1.668 15.125 28.891 1 94.5 470 GLY B C 1
ATOM 7723 O O . GLY B 1 470 ? -2.676 14.594 28.422 1 94.5 470 GLY B O 1
ATOM 7724 N N . SER B 1 471 ? -0.874 14.562 29.75 1 91.19 471 SER B N 1
ATOM 7725 C CA . SER B 1 471 ? -1.136 13.203 30.219 1 91.19 471 SER B CA 1
ATOM 7726 C C . SER B 1 471 ? -2.457 13.117 30.969 1 91.19 471 SER B C 1
ATOM 7728 O O . SER B 1 471 ? -3.213 12.156 30.797 1 91.19 471 SER B O 1
ATOM 7730 N N . ARG B 1 472 ? -2.73 14.078 31.766 1 92.94 472 ARG B N 1
ATOM 7731 C CA . ARG B 1 472 ? -3.963 14.094 32.531 1 92.94 472 ARG B CA 1
ATOM 7732 C C . ARG B 1 472 ? -5.18 14.281 31.641 1 92.94 472 ARG B C 1
ATOM 7734 O O . ARG B 1 472 ? -6.242 13.711 31.906 1 92.94 472 ARG B O 1
ATOM 7741 N N . MET B 1 473 ? -5.008 15.125 30.688 1 94.5 473 MET B N 1
ATOM 7742 C CA . MET B 1 473 ? -6.086 15.289 29.719 1 94.5 473 MET B CA 1
ATOM 7743 C C . MET B 1 473 ? -6.434 13.961 29.047 1 94.5 473 MET B C 1
ATOM 7745 O O . MET B 1 473 ? -7.609 13.617 28.922 1 94.5 473 MET B O 1
ATOM 7749 N N . PHE B 1 474 ? -5.426 13.227 28.688 1 89.19 474 PHE B N 1
ATOM 7750 C CA . PHE B 1 474 ? -5.621 11.938 28.031 1 89.19 474 PHE B CA 1
ATOM 7751 C C . PHE B 1 474 ? -6.348 10.961 28.953 1 89.19 474 PHE B C 1
ATOM 7753 O O . PHE B 1 474 ? -7.281 10.281 28.531 1 89.19 474 PHE B O 1
ATOM 7760 N N . VAL B 1 475 ? -5.895 10.898 30.125 1 86.88 475 VAL B N 1
ATOM 7761 C CA . VAL B 1 475 ? -6.492 10 31.094 1 86.88 475 VAL B CA 1
ATOM 7762 C C . VAL B 1 475 ? -7.961 10.352 31.297 1 86.88 475 VAL B C 1
ATOM 7764 O O . VAL B 1 475 ? -8.789 9.477 31.562 1 86.88 475 VAL B O 1
ATOM 7767 N N . ARG B 1 476 ? -8.281 11.547 31.094 1 91.12 476 ARG B N 1
ATOM 7768 C CA . ARG B 1 476 ? -9.648 12.016 31.312 1 91.12 476 ARG B CA 1
ATOM 7769 C C . ARG B 1 476 ? -10.461 11.953 30.016 1 91.12 476 ARG B C 1
ATOM 7771 O O . ARG B 1 476 ? -11.555 12.516 29.953 1 91.12 476 ARG B O 1
ATOM 7778 N N . GLY B 1 477 ? -9.898 11.398 28.984 1 89.44 477 GLY B N 1
ATOM 7779 C CA . GLY B 1 477 ? -10.664 11.086 27.781 1 89.44 477 GLY B CA 1
ATOM 7780 C C . GLY B 1 477 ? -10.555 12.148 26.703 1 89.44 477 GLY B C 1
ATOM 7781 O O . GLY B 1 477 ? -11.359 12.18 25.781 1 89.44 477 GLY B O 1
ATOM 7782 N N . VAL B 1 478 ? -9.609 13.055 26.875 1 93.88 478 VAL B N 1
ATOM 7783 C CA . VAL B 1 478 ? -9.406 14.07 25.844 1 93.88 478 VAL B CA 1
ATOM 7784 C C . VAL B 1 478 ? -8.219 13.688 24.969 1 93.88 478 VAL B C 1
ATOM 7786 O O . VAL B 1 478 ? -7.105 13.5 25.453 1 93.88 478 VAL B O 1
ATOM 7789 N N . THR B 1 479 ? -8.508 13.516 23.641 1 91.19 479 THR B N 1
ATOM 7790 C CA . THR B 1 479 ? -7.457 13.125 22.703 1 91.19 479 THR B CA 1
ATOM 7791 C C . THR B 1 479 ? -7.293 14.164 21.609 1 91.19 479 THR B C 1
ATOM 7793 O O . THR B 1 479 ? -8.156 15.031 21.438 1 91.19 479 THR B O 1
ATOM 7796 N N . GLY B 1 480 ? -6.176 14.109 20.938 1 91.44 480 GLY B N 1
ATOM 7797 C CA . GLY B 1 480 ? -5.945 14.977 19.781 1 91.44 480 GLY B CA 1
ATOM 7798 C C . GLY B 1 480 ? -5.012 16.125 20.078 1 91.44 480 GLY B C 1
ATOM 7799 O O . GLY B 1 480 ? -4.301 16.609 19.188 1 91.44 480 GLY B O 1
ATOM 7800 N N . SER B 1 481 ? -5.051 16.594 21.297 1 94.75 481 SER B N 1
ATOM 7801 C CA . SER B 1 481 ? -4.156 17.672 21.672 1 94.75 481 SER B CA 1
ATOM 7802 C C . SER B 1 481 ? -2.754 17.156 21.969 1 94.75 481 SER B C 1
ATOM 7804 O O . SER B 1 481 ? -2.6 16.047 22.5 1 94.75 481 SER B O 1
ATOM 7806 N N . ARG B 1 482 ? -1.797 17.969 21.625 1 93 482 ARG B N 1
ATOM 7807 C CA . ARG B 1 482 ? -0.421 17.531 21.844 1 93 482 ARG B CA 1
ATOM 7808 C C . ARG B 1 482 ? 0.383 18.609 22.578 1 93 482 ARG B C 1
ATOM 7810 O O . ARG B 1 482 ? 0.351 19.781 22.188 1 93 482 ARG B O 1
ATOM 7817 N N . VAL B 1 483 ? 1.056 18.156 23.656 1 97.06 483 VAL B N 1
ATOM 7818 C CA . VAL B 1 483 ? 1.969 19.047 24.375 1 97.06 483 VAL B CA 1
ATOM 7819 C C . VAL B 1 483 ? 3.389 18.859 23.844 1 97.06 483 VAL B C 1
ATOM 7821 O O . VAL B 1 483 ? 3.867 17.734 23.719 1 97.06 483 VAL B O 1
ATOM 7824 N N . TRP B 1 484 ? 3.996 19.938 23.484 1 97.06 484 TRP B N 1
ATOM 7825 C CA . TRP B 1 484 ? 5.398 19.906 23.094 1 97.06 484 TRP B CA 1
ATOM 7826 C C . TRP B 1 484 ? 6.277 20.578 24.141 1 97.06 484 TRP B C 1
ATOM 7828 O O . TRP B 1 484 ? 5.953 21.672 24.625 1 97.06 484 TRP B O 1
ATOM 7838 N N . VAL B 1 485 ? 7.309 19.906 24.5 1 96.38 485 VAL B N 1
ATOM 7839 C CA . VAL B 1 485 ? 8.32 20.469 25.391 1 96.38 485 VAL B CA 1
ATOM 7840 C C . VAL B 1 485 ? 9.711 20.266 24.781 1 96.38 485 VAL B C 1
ATOM 7842 O O . VAL B 1 485 ? 9.883 19.453 23.875 1 96.38 485 VAL B O 1
ATOM 7845 N N . THR B 1 486 ? 10.602 21.016 25.25 1 90.94 486 THR B N 1
ATOM 7846 C CA . THR B 1 486 ? 11.969 20.953 24.734 1 90.94 486 THR B CA 1
ATOM 7847 C C . THR B 1 486 ? 12.539 19.547 24.922 1 90.94 486 THR B C 1
ATOM 7849 O O . THR B 1 486 ? 12.359 18.922 25.969 1 90.94 486 THR B O 1
ATOM 7852 N N . GLN B 1 487 ? 13.055 19.125 23.797 1 86.56 487 GLN B N 1
ATOM 7853 C CA . GLN B 1 487 ? 13.664 17.797 23.797 1 86.56 487 GLN B CA 1
ATOM 7854 C C . GLN B 1 487 ? 15.18 17.891 23.938 1 86.56 487 GLN B C 1
ATOM 7856 O O . GLN B 1 487 ? 15.805 18.781 23.375 1 86.56 487 GLN B O 1
ATOM 7861 N N . THR B 1 488 ? 15.688 17.016 24.703 1 82.44 488 THR B N 1
ATOM 7862 C CA . THR B 1 488 ? 17.125 17 24.922 1 82.44 488 THR B CA 1
ATOM 7863 C C . THR B 1 488 ? 17.859 16.281 23.797 1 82.44 488 THR B C 1
ATOM 7865 O O . THR B 1 488 ? 18.969 16.672 23.422 1 82.44 488 THR B O 1
ATOM 7868 N N . GLU B 1 489 ? 17.203 15.328 23.25 1 89.38 489 GLU B N 1
ATOM 7869 C CA . GLU B 1 489 ? 17.859 14.539 22.203 1 89.38 489 GLU B CA 1
ATOM 7870 C C . GLU B 1 489 ? 17.234 14.82 20.844 1 89.38 489 GLU B C 1
ATOM 7872 O O . GLU B 1 489 ? 16.031 15.039 20.734 1 89.38 489 GLU B O 1
ATOM 7877 N N . ASP B 1 490 ? 18.125 14.867 19.891 1 94.12 490 ASP B N 1
ATOM 7878 C CA . ASP B 1 490 ? 17.672 15.023 18.5 1 94.12 490 ASP B CA 1
ATOM 7879 C C . ASP B 1 490 ? 16.938 13.773 18.031 1 94.12 490 ASP B C 1
ATOM 7881 O O . ASP B 1 490 ? 17.203 12.672 18.5 1 94.12 490 ASP B O 1
ATOM 7885 N N . LYS B 1 491 ? 15.977 14.031 17.234 1 92.31 491 LYS B N 1
ATOM 7886 C CA . LYS B 1 491 ? 15.281 12.914 16.594 1 92.31 491 LYS B CA 1
ATOM 7887 C C . LYS B 1 491 ? 16.016 12.461 15.336 1 92.31 491 LYS B C 1
ATOM 7889 O O . LYS B 1 491 ? 16.297 13.273 14.445 1 92.31 491 LYS B O 1
ATOM 7894 N N . LEU B 1 492 ? 16.344 11.234 15.297 1 90.5 492 LEU B N 1
ATOM 7895 C CA . LEU B 1 492 ? 17.016 10.672 14.133 1 90.5 492 LEU B CA 1
ATOM 7896 C C . LEU B 1 492 ? 16.016 9.961 13.227 1 90.5 492 LEU B C 1
ATOM 7898 O O . LEU B 1 492 ? 15.305 9.055 13.664 1 90.5 492 LEU B O 1
ATOM 7902 N N . ILE B 1 493 ? 15.906 10.359 12.016 1 88.75 493 ILE B N 1
ATOM 7903 C CA . ILE B 1 493 ? 15.164 9.664 10.969 1 88.75 493 ILE B CA 1
ATOM 7904 C C . ILE B 1 493 ? 16.094 9.32 9.812 1 88.75 493 ILE B C 1
ATOM 7906 O O . ILE B 1 493 ? 16.438 10.18 9 1 88.75 493 ILE B O 1
ATOM 7910 N N . GLY B 1 494 ? 16.391 8.078 9.789 1 81.56 494 GLY B N 1
ATOM 7911 C CA . GLY B 1 494 ? 17.484 7.738 8.883 1 81.56 494 GLY B CA 1
ATOM 7912 C C . GLY B 1 494 ? 18.781 8.438 9.234 1 81.56 494 GLY B C 1
ATOM 7913 O O . GLY B 1 494 ? 19.203 8.453 10.398 1 81.56 494 GLY B O 1
ATOM 7914 N N . PRO B 1 495 ? 19.422 8.961 8.234 1 87.75 495 PRO B N 1
ATOM 7915 C CA . PRO B 1 495 ? 20.703 9.633 8.492 1 87.75 495 PRO B CA 1
ATOM 7916 C C . PRO B 1 495 ? 20.547 11.094 8.883 1 87.75 495 PRO B C 1
ATOM 7918 O O . PRO B 1 495 ? 21.531 11.789 9.133 1 87.75 495 PRO B O 1
ATOM 7921 N N . VAL B 1 496 ? 19.359 11.578 8.984 1 93.25 496 VAL B N 1
ATOM 7922 C CA . VAL B 1 496 ? 19.141 13 9.211 1 93.25 496 VAL B CA 1
ATOM 7923 C C . VAL B 1 496 ? 18.734 13.234 10.672 1 93.25 496 VAL B C 1
ATOM 7925 O O . VAL B 1 496 ? 17.906 12.516 11.219 1 93.25 496 VAL B O 1
ATOM 7928 N N . SER B 1 497 ? 19.297 14.211 11.25 1 95.06 497 SER B N 1
ATOM 7929 C CA . SER B 1 497 ? 19.016 14.586 12.633 1 95.06 497 SER B CA 1
ATOM 7930 C C . SER B 1 497 ? 18.188 15.867 12.695 1 95.06 497 SER B C 1
ATOM 7932 O O . SER B 1 497 ? 18.5 16.844 12 1 95.06 497 SER B O 1
ATOM 7934 N N . PHE B 1 498 ? 17.188 15.828 13.516 1 96 498 PHE B N 1
ATOM 7935 C CA . PHE B 1 498 ? 16.312 16.984 13.664 1 96 498 PHE B CA 1
ATOM 7936 C C . PHE B 1 498 ? 16.281 17.469 15.109 1 96 498 PHE B C 1
ATOM 7938 O O . PHE B 1 498 ? 15.922 16.719 16.016 1 96 498 PHE B O 1
ATOM 7945 N N . ARG B 1 499 ? 16.656 18.656 15.273 1 96.06 499 ARG B N 1
ATOM 7946 C CA . ARG B 1 499 ? 16.562 19.297 16.578 1 96.06 499 ARG B CA 1
ATOM 7947 C C . ARG B 1 499 ? 15.141 19.766 16.859 1 96.06 499 ARG B C 1
ATOM 7949 O O . ARG B 1 499 ? 14.445 20.234 15.953 1 96.06 499 ARG B O 1
ATOM 7956 N N . ALA B 1 500 ? 14.68 19.641 18.109 1 96.38 500 ALA B N 1
ATOM 7957 C CA . ALA B 1 500 ? 13.383 20.109 18.578 1 96.38 500 ALA B CA 1
ATOM 7958 C C . ALA B 1 500 ? 12.25 19.5 17.75 1 96.38 500 ALA B C 1
ATOM 7960 O O . ALA B 1 500 ? 11.336 20.219 17.328 1 96.38 500 ALA B O 1
ATOM 7961 N N . TRP B 1 501 ? 12.422 18.25 17.469 1 95.5 501 TRP B N 1
ATOM 7962 C CA . TRP B 1 501 ? 11.445 17.547 16.656 1 95.5 501 TRP B CA 1
ATOM 7963 C C . TRP B 1 501 ? 10.047 17.672 17.25 1 95.5 501 TRP B C 1
ATOM 7965 O O . TRP B 1 501 ? 9.867 17.5 18.469 1 95.5 501 TRP B O 1
ATOM 7975 N N . GLY B 1 502 ? 9.141 17.969 16.453 1 94.62 502 GLY B N 1
ATOM 7976 C CA . GLY B 1 502 ? 7.762 18.141 16.859 1 94.62 502 GLY B CA 1
ATOM 7977 C C . GLY B 1 502 ? 7.312 19.594 16.844 1 94.62 502 GLY B C 1
ATOM 7978 O O . GLY B 1 502 ? 6.117 19.875 16.781 1 94.62 502 GLY B O 1
ATOM 7979 N N . SER B 1 503 ? 8.281 20.484 16.922 1 95.94 503 SER B N 1
ATOM 7980 C CA . SER B 1 503 ? 7.977 21.906 16.938 1 95.94 503 SER B CA 1
ATOM 7981 C C . SER B 1 503 ? 8.023 22.5 15.531 1 95.94 503 SER B C 1
ATOM 7983 O O . SER B 1 503 ? 7.625 23.641 15.32 1 95.94 503 SER B O 1
ATOM 7985 N N . HIS B 1 504 ? 8.547 21.719 14.57 1 96.56 504 HIS B N 1
ATOM 7986 C CA . HIS B 1 504 ? 8.656 22.109 13.172 1 96.56 504 HIS B CA 1
ATOM 7987 C C . HIS B 1 504 ? 9.82 23.078 12.961 1 96.56 504 HIS B C 1
ATOM 7989 O O . HIS B 1 504 ? 9.977 23.641 11.875 1 96.56 504 HIS B O 1
ATOM 7995 N N . HIS B 1 505 ? 10.57 23.328 14 1 96.62 505 HIS B N 1
ATOM 7996 C CA . HIS B 1 505 ? 11.719 24.219 13.875 1 96.62 505 HIS B CA 1
ATOM 7997 C C . HIS B 1 505 ? 12.812 23.859 14.875 1 96.62 505 HIS B C 1
ATOM 7999 O O . HIS B 1 505 ? 12.523 23.547 16.031 1 96.62 505 HIS B O 1
ATOM 8005 N N . SER B 1 506 ? 14.055 24.031 14.438 1 95.75 506 SER B N 1
ATOM 8006 C CA . SER B 1 506 ? 15.195 23.562 15.219 1 95.75 506 SER B CA 1
ATOM 8007 C C . SER B 1 506 ? 15.445 24.484 16.422 1 95.75 506 SER B C 1
ATOM 8009 O O . SER B 1 506 ? 16.031 24.062 17.406 1 95.75 506 SER B O 1
ATOM 8011 N N . GLU B 1 507 ? 14.969 25.734 16.391 1 94.62 507 GLU B N 1
ATOM 8012 C CA . GLU B 1 507 ? 15.312 26.703 17.422 1 94.62 507 GLU B CA 1
ATOM 8013 C C . GLU B 1 507 ? 14.125 27 18.328 1 94.62 507 GLU B C 1
ATOM 8015 O O . GLU B 1 507 ? 14.188 27.875 19.188 1 94.62 507 GLU B O 1
ATOM 8020 N N . TRP B 1 508 ? 13.047 26.297 18.078 1 95.88 508 TRP B N 1
ATOM 8021 C CA . TRP B 1 508 ? 11.906 26.5 18.969 1 95.88 508 TRP B CA 1
ATOM 8022 C C . TRP B 1 508 ? 12.227 26 20.375 1 95.88 508 TRP B C 1
ATOM 8024 O O . TRP B 1 508 ? 12.812 24.922 20.547 1 95.88 508 TRP B O 1
ATOM 8034 N N . THR B 1 509 ? 11.797 26.781 21.453 1 93.06 509 THR B N 1
ATOM 8035 C CA . THR B 1 509 ? 12.164 26.375 22.812 1 93.06 509 THR B CA 1
ATOM 8036 C C . THR B 1 509 ? 10.953 26.453 23.734 1 93.06 509 THR B C 1
ATOM 8038 O O . THR B 1 509 ? 10.914 25.781 24.766 1 93.06 509 THR B O 1
ATOM 8041 N N . ALA B 1 510 ? 9.945 27.234 23.5 1 94.62 510 ALA B N 1
ATOM 8042 C CA . ALA B 1 510 ? 8.82 27.469 24.406 1 94.62 510 ALA B CA 1
ATOM 8043 C C . ALA B 1 510 ? 7.871 26.281 24.422 1 94.62 510 ALA B C 1
ATOM 8045 O O . ALA B 1 510 ? 7.449 25.797 23.359 1 94.62 510 ALA B O 1
ATOM 8046 N N . PRO B 1 511 ? 7.527 25.734 25.594 1 97.19 511 PRO B N 1
ATOM 8047 C CA . PRO B 1 511 ? 6.527 24.672 25.656 1 97.19 511 PRO B CA 1
ATOM 8048 C C . PRO B 1 511 ? 5.133 25.141 25.266 1 97.19 511 PRO B C 1
ATOM 8050 O O . PRO B 1 511 ? 4.738 26.266 25.609 1 97.19 511 PRO B O 1
ATOM 8053 N N . TYR B 1 512 ? 4.406 24.359 24.578 1 98 512 TYR B N 1
ATOM 8054 C CA . TYR B 1 512 ? 3.072 24.75 24.141 1 98 512 TYR B CA 1
ATOM 8055 C C . TYR B 1 512 ? 2.16 23.547 23.984 1 98 512 TYR B C 1
ATOM 8057 O O . TYR B 1 512 ? 2.623 22.406 24.016 1 98 512 TYR B O 1
ATOM 8065 N N . ILE B 1 513 ? 0.911 23.734 23.906 1 98.12 513 ILE B N 1
ATOM 8066 C CA . ILE B 1 513 ? -0.1 22.734 23.578 1 98.12 513 ILE B CA 1
ATOM 8067 C C . ILE B 1 513 ? -0.875 23.156 22.344 1 98.12 513 ILE B C 1
ATOM 8069 O O . ILE B 1 513 ? -1.096 24.359 22.109 1 98.12 513 ILE B O 1
ATOM 8073 N N . THR B 1 514 ? -1.165 22.234 21.5 1 97.5 514 THR B N 1
ATOM 8074 C CA . THR B 1 514 ? -1.914 22.516 20.281 1 97.5 514 THR B CA 1
ATOM 8075 C C . THR B 1 514 ? -3.34 21.984 20.375 1 97.5 514 THR B C 1
ATOM 8077 O O . THR B 1 514 ? -3.566 20.891 20.922 1 97.5 514 THR B O 1
ATOM 8080 N N . PHE B 1 515 ? -4.277 22.75 19.922 1 97.69 515 PHE B N 1
ATOM 8081 C CA . PHE B 1 515 ? -5.668 22.344 19.734 1 97.69 515 PHE B CA 1
ATOM 8082 C C . PHE B 1 515 ? -6.07 22.453 18.266 1 97.69 515 PHE B C 1
ATOM 8084 O O . PHE B 1 515 ? -5.965 23.531 17.672 1 97.69 515 PHE B O 1
ATOM 8091 N N . ALA B 1 516 ? -6.477 21.344 17.719 1 96.62 516 ALA B N 1
ATOM 8092 C CA . ALA B 1 516 ? -6.836 21.328 16.297 1 96.62 516 ALA B CA 1
ATOM 8093 C C . ALA B 1 516 ? -8.32 21.031 16.125 1 96.62 516 ALA B C 1
ATOM 8095 O O . ALA B 1 516 ? -9.031 20.75 17.094 1 96.62 516 ALA B O 1
ATOM 8096 N N . THR B 1 517 ? -8.805 21.281 14.961 1 95.94 517 THR B N 1
ATOM 8097 C CA . THR B 1 517 ? -10.18 20.953 14.594 1 95.94 517 THR B CA 1
ATOM 8098 C C . THR B 1 517 ? -10.211 19.938 13.461 1 95.94 517 THR B C 1
ATOM 8100 O O . THR B 1 517 ? -9.422 20.016 12.516 1 95.94 517 THR B O 1
ATOM 8103 N N . ALA B 1 518 ? -11 18.984 13.617 1 94.44 518 ALA B N 1
ATOM 8104 C CA . ALA B 1 518 ? -11.148 17.938 12.617 1 94.44 518 ALA B CA 1
ATOM 8105 C C . ALA B 1 518 ? -12.57 17.906 12.055 1 94.44 518 ALA B C 1
ATOM 8107 O O . ALA B 1 518 ? -13.484 18.484 12.641 1 94.44 518 ALA B O 1
ATOM 8108 N N . VAL B 1 519 ? -12.68 17.25 10.906 1 93.88 519 VAL B N 1
ATOM 8109 C CA . VAL B 1 519 ? -14.008 17 10.344 1 93.88 519 VAL B CA 1
ATOM 8110 C C . VAL B 1 519 ? -14.82 16.141 11.305 1 93.88 519 VAL B C 1
ATOM 8112 O O . VAL B 1 519 ? -14.312 15.141 11.836 1 93.88 519 VAL B O 1
ATOM 8115 N N . GLY B 1 520 ? -16.031 16.578 11.594 1 93.44 520 GLY B N 1
ATOM 8116 C CA . GLY B 1 520 ? -16.891 15.82 12.484 1 93.44 520 GLY B CA 1
ATOM 8117 C C . GLY B 1 520 ? -16.797 16.266 13.93 1 93.44 520 GLY B C 1
ATOM 8118 O O . GLY B 1 520 ? -17.594 15.82 14.766 1 93.44 520 GLY B O 1
ATOM 8119 N N . MET B 1 521 ? -15.852 17.141 14.234 1 95.88 521 MET B N 1
ATOM 8120 C CA . MET B 1 521 ? -15.734 17.656 15.594 1 95.88 521 MET B CA 1
ATOM 8121 C C . MET B 1 521 ? -16.938 18.531 15.945 1 95.88 521 MET B C 1
ATOM 8123 O O . MET B 1 521 ? -17.469 19.25 15.094 1 95.88 521 MET B O 1
ATOM 8127 N N . THR B 1 522 ? -17.344 18.531 17.203 1 95.81 522 THR B N 1
ATOM 8128 C CA . THR B 1 522 ? -18.531 19.266 17.641 1 95.81 522 THR B CA 1
ATOM 8129 C C . THR B 1 522 ? -18.156 20.344 18.656 1 95.81 522 THR B C 1
ATOM 8131 O O . THR B 1 522 ? -17.078 20.297 19.234 1 95.81 522 THR B O 1
ATOM 8134 N N . ARG B 1 523 ? -19.109 21.234 18.828 1 97.44 523 ARG B N 1
ATOM 8135 C CA . ARG B 1 523 ? -18.938 22.266 19.844 1 97.44 523 ARG B CA 1
ATOM 8136 C C . ARG B 1 523 ? -18.859 21.656 21.234 1 97.44 523 ARG B C 1
ATOM 8138 O O . ARG B 1 523 ? -18.125 22.156 22.094 1 97.44 523 ARG B O 1
ATOM 8145 N N . SER B 1 524 ? -19.625 20.594 21.406 1 96.75 524 SER B N 1
ATOM 8146 C CA . SER B 1 524 ? -19.625 19.906 22.688 1 96.75 524 SER B CA 1
ATOM 8147 C C . SER B 1 524 ? -18.25 19.344 23.016 1 96.75 524 SER B C 1
ATOM 8149 O O . SER B 1 524 ? -17.812 19.359 24.172 1 96.75 524 SER B O 1
ATOM 8151 N N . GLU B 1 525 ? -17.594 18.828 22.031 1 96.62 525 GLU B N 1
ATOM 8152 C CA . GLU B 1 525 ? -16.25 18.328 22.219 1 96.62 525 GLU B CA 1
ATOM 8153 C C . GLU B 1 525 ? -15.281 19.453 22.594 1 96.62 525 GLU B C 1
ATOM 8155 O O . GLU B 1 525 ? -14.391 19.25 23.422 1 96.62 525 GLU B O 1
ATOM 8160 N N . VAL B 1 526 ? -15.477 20.609 22 1 98.06 526 VAL B N 1
ATOM 8161 C CA . VAL B 1 526 ? -14.656 21.781 22.328 1 98.06 526 VAL B CA 1
ATOM 8162 C C . VAL B 1 526 ? -14.867 22.156 23.781 1 98.06 526 VAL B C 1
ATOM 8164 O O . VAL B 1 526 ? -13.898 22.312 24.531 1 98.06 526 VAL B O 1
ATOM 8167 N N . ASP B 1 527 ? -16.141 22.25 24.156 1 98 527 ASP B N 1
ATOM 8168 C CA . ASP B 1 527 ? -16.469 22.656 25.531 1 98 527 ASP B CA 1
ATOM 8169 C C . ASP B 1 527 ? -15.898 21.672 26.547 1 98 527 ASP B C 1
ATOM 8171 O O . ASP B 1 527 ? -15.25 22.094 27.516 1 98 527 ASP B O 1
ATOM 8175 N N . LYS B 1 528 ? -16.125 20.453 26.297 1 97.31 528 LYS B N 1
ATOM 8176 C CA . LYS B 1 528 ? -15.641 19.438 27.219 1 97.31 528 LYS B CA 1
ATOM 8177 C C . LYS B 1 528 ? -14.117 19.406 27.266 1 97.31 528 LYS B C 1
ATOM 8179 O O . LYS B 1 528 ? -13.523 19.344 28.344 1 97.31 528 LYS B O 1
ATOM 8184 N N . GLY B 1 529 ? -13.539 19.391 26.094 1 97.75 529 GLY B N 1
ATOM 8185 C CA . GLY B 1 529 ? -12.086 19.344 26.031 1 97.75 529 GLY B CA 1
ATOM 8186 C C . GLY B 1 529 ? -11.414 20.5 26.734 1 97.75 529 GLY B C 1
ATOM 8187 O O . GLY B 1 529 ? -10.461 20.312 27.484 1 97.75 529 GLY B O 1
ATOM 8188 N N . LEU B 1 530 ? -11.914 21.688 26.562 1 98.19 530 LEU B N 1
ATOM 8189 C CA . LEU B 1 530 ? -11.297 22.875 27.156 1 98.19 530 LEU B CA 1
ATOM 8190 C C . LEU B 1 530 ? -11.578 22.938 28.656 1 98.19 530 LEU B C 1
ATOM 8192 O O . LEU B 1 530 ? -10.742 23.422 29.438 1 98.19 530 LEU B O 1
ATOM 8196 N N . SER B 1 531 ? -12.734 22.438 29.047 1 98.06 531 SER B N 1
ATOM 8197 C CA . SER B 1 531 ? -13.023 22.328 30.469 1 98.06 531 SER B CA 1
ATOM 8198 C C . SER B 1 531 ? -12.031 21.406 31.172 1 98.06 531 SER B C 1
ATOM 8200 O O . SER B 1 531 ? -11.492 21.75 32.219 1 98.06 531 SER B O 1
ATOM 8202 N N . VAL B 1 532 ? -11.828 20.266 30.578 1 97.75 532 VAL B N 1
ATOM 8203 C CA . VAL B 1 532 ? -10.883 19.312 31.141 1 97.75 532 VAL B CA 1
ATOM 8204 C C . VAL B 1 532 ? -9.477 19.906 31.141 1 97.75 532 VAL B C 1
ATOM 8206 O O . VAL B 1 532 ? -8.719 19.734 32.094 1 97.75 532 VAL B O 1
ATOM 8209 N N . PHE B 1 533 ? -9.102 20.625 30.109 1 98.31 533 PHE B N 1
ATOM 8210 C CA . PHE B 1 533 ? -7.805 21.297 30.031 1 98.31 533 PHE B CA 1
ATOM 8211 C C . PHE B 1 533 ? -7.613 22.266 31.188 1 98.31 533 PHE B C 1
ATOM 8213 O O . PHE B 1 533 ? -6.578 22.25 31.859 1 98.31 533 PHE B O 1
ATOM 8220 N N . GLU B 1 534 ? -8.609 23.062 31.359 1 98.12 534 GLU B N 1
ATOM 8221 C CA . GLU B 1 534 ? -8.539 24.047 32.406 1 98.12 534 GLU B CA 1
ATOM 8222 C C . GLU B 1 534 ? -8.398 23.391 33.781 1 98.12 534 GLU B C 1
ATOM 8224 O O . GLU B 1 534 ? -7.613 23.828 34.625 1 98.12 534 GLU B O 1
ATOM 8229 N N . GLU B 1 535 ? -9.172 22.312 34 1 97.62 535 GLU B N 1
ATOM 8230 C CA . GLU B 1 535 ? -9.094 21.578 35.25 1 97.62 535 GLU B CA 1
ATOM 8231 C C . GLU B 1 535 ? -7.699 20.984 35.438 1 97.62 535 GLU B C 1
ATOM 8233 O O . GLU B 1 535 ? -7.156 21.016 36.562 1 97.62 535 GLU B O 1
ATOM 8238 N N . CYS B 1 536 ? -7.211 20.406 34.406 1 97 536 CYS B N 1
ATOM 8239 C CA . CYS B 1 536 ? -5.883 19.812 34.469 1 97 536 CYS B CA 1
ATOM 8240 C C . CYS B 1 536 ? -4.82 20.875 34.719 1 97 536 CYS B C 1
ATOM 8242 O O . CYS B 1 536 ? -3.898 20.656 35.5 1 97 536 CYS B O 1
ATOM 8244 N N . LEU B 1 537 ? -4.945 22.031 34.094 1 97.44 537 LEU B N 1
ATOM 8245 C CA . LEU B 1 537 ? -4.023 23.141 34.281 1 97.44 537 LEU B CA 1
ATOM 8246 C C . LEU B 1 537 ? -4.008 23.594 35.75 1 97.44 537 LEU B C 1
ATOM 8248 O O . LEU B 1 537 ? -2.941 23.703 36.344 1 97.44 537 LEU B O 1
ATOM 8252 N N . LEU B 1 538 ? -5.172 23.766 36.312 1 96.38 538 LEU B N 1
ATOM 8253 C CA . LEU B 1 538 ? -5.301 24.234 37.688 1 96.38 538 LEU B CA 1
ATOM 8254 C C . LEU B 1 538 ? -4.773 23.203 38.688 1 96.38 538 LEU B C 1
ATOM 8256 O O . LEU B 1 538 ? -4.137 23.562 39.656 1 96.38 538 LEU B O 1
ATOM 8260 N N . SER B 1 539 ? -5.078 21.969 38.312 1 95.25 539 SER B N 1
ATOM 8261 C CA . SER B 1 539 ? -4.605 20.891 39.188 1 95.25 539 SER B CA 1
ATOM 8262 C C . SER B 1 539 ? -3.084 20.844 39.219 1 95.25 539 SER B C 1
ATOM 8264 O O . SER B 1 539 ? -2.492 20.609 40.281 1 95.25 539 SER B O 1
ATOM 8266 N N . VAL B 1 540 ? -2.457 21 38.125 1 95.25 540 VAL B N 1
ATOM 8267 C CA . VAL B 1 540 ? -1.004 20.938 38.031 1 95.25 540 VAL B CA 1
ATOM 8268 C C . VAL B 1 540 ? -0.377 22.156 38.688 1 95.25 540 VAL B C 1
ATOM 8270 O O . VAL B 1 540 ? 0.684 22.062 39.312 1 95.25 540 VAL B O 1
ATOM 8273 N N . LEU B 1 541 ? -1.024 23.297 38.656 1 92.44 541 LEU B N 1
ATOM 8274 C CA . LEU B 1 541 ? -0.515 24.531 39.219 1 92.44 541 LEU B CA 1
ATOM 8275 C C . LEU B 1 541 ? -0.611 24.516 40.75 1 92.44 541 LEU B C 1
ATOM 8277 O O . LEU B 1 541 ? 0.161 25.188 41.438 1 92.44 541 LEU B O 1
ATOM 8281 N N . LYS B 1 542 ? -1.596 23.75 41.281 1 88.44 542 LYS B N 1
ATOM 8282 C CA . LYS B 1 542 ? -1.764 23.641 42.719 1 88.44 542 LYS B CA 1
ATOM 8283 C C . LYS B 1 542 ? -0.727 22.703 43.344 1 88.44 542 LYS B C 1
ATOM 8285 O O . LYS B 1 542 ? -0.429 22.781 44.531 1 88.44 542 LYS B O 1
ATOM 8290 N N . GLN B 1 543 ? -0.255 21.734 42.656 1 75.06 543 GLN B N 1
ATOM 8291 C CA . GLN B 1 543 ? 0.737 20.812 43.188 1 75.06 543 GLN B CA 1
ATOM 8292 C C . GLN B 1 543 ? 2.059 21.516 43.469 1 75.06 543 GLN B C 1
ATOM 8294 O O . GLN B 1 543 ? 2.525 22.328 42.656 1 75.06 543 GLN B O 1
ATOM 8299 N N . PRO B 1 544 ? 2.447 21.672 44.812 1 57.22 544 PRO B N 1
ATOM 8300 C CA . PRO B 1 544 ? 3.732 22.281 45.125 1 57.22 544 PRO B CA 1
ATOM 8301 C C . PRO B 1 544 ? 4.883 21.75 44.281 1 57.22 544 PRO B C 1
ATOM 8303 O O . PRO B 1 544 ? 4.93 20.547 44 1 57.22 544 PRO B O 1
ATOM 8306 N N . VAL B 1 545 ? 5.617 22.734 43.656 1 46.56 545 VAL B N 1
ATOM 8307 C CA . VAL B 1 545 ? 6.863 22.328 43 1 46.56 545 VAL B CA 1
ATOM 8308 C C . VAL B 1 545 ? 7.797 21.703 44.031 1 46.56 545 VAL B C 1
ATOM 8310 O O . VAL B 1 545 ? 7.895 22.172 45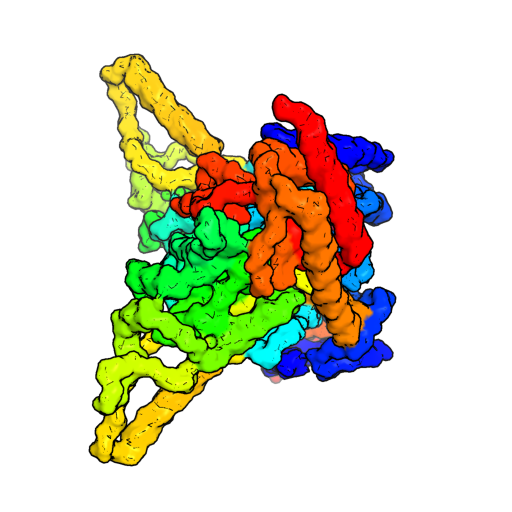.156 1 46.56 545 VAL B O 1
#

Foldseek 3Di:
DQVVVVVVLLPPDDDVSVVLVVLCVVLVVPVPVPVVLVCCNPVVAFFQFFDDLVVLLVVLLSQLQLALLNDPPDDDPPDPWQDDPDPVVCVVNSSQTPFADPPFARSRDDSRHPNDQAFDPLPQPQFPDKGKDQAFQLVLLLLLLLLLCVLQVQAAEEEEAFAQDQSPLLSSVVNVGHYDYDFFDFDADPVRATFAGAHDLLSSLVSCVVCDLSHYSAYEFECAHFPSYHGYQLQQVLLSCQLSVHAYEYEDAQVSLPPLSSVSNNNQFAFRDDDDPSSVVSSCVNHVVQFDDDPPDRDTDGDRGGGGAHQKYKYGCCQHQVFDGGMIMITGGHRHFQSHRPDPPPPPPDDPPPPDDPVVVVVVVVVVVVVVVVRVPHDGSVRSSSRVRTGGDGCVSSSRSRSRSSRQTPPNSVVLSVQLQVLLVVLVVVVVVVCVVVVQFWDWRPRPRNSFKTKIFGDPDDPVLQVQLVVQLVVVPQDDKDKFAADPAWDDDDPDTAASRPNSHNPNHTIIMMDGTTRPDHNVSSVVSVVSSSVSNVVSVPPDD/DQVVLVVVLLPPDDDVSVVLVVLVVVLVVPVPVPVVVVCCNPVVAFFQFFDDLVVLLVVLLSQLQQALLNDDPDDDPPDPWQDDPDPVVCVVNSSQIPFADDPFARSRDDSRHPNDQAFDPLPQPQFPDKGKDQAFQLVLLLLLLLLLCVLQVQAAEEEEAFAQDQSPLQSSVVNVGHYDYFFFDFDADPVRATFAGAHDLLSSLVSCVVCDLSHYSAYEFECAHFPSYHGYQLQQVLLSCQLLVHAYEYECAQVSLPPLSSVSNNNQFAWRDDDDPSSVVSSCVNHVVQFDDDDPDRDTDGDRGGGGAHQKYKYFCCQHQVFDGGMIMITGGHRHFQSNRPDPPPPPPDDPPPPDDPVVVVVVVVVVVVVVVVRVPHDGSVRSSSRVRTGGDGCVSSSRSVSRSSRQTPPNSVVLSVQLQVLLVVLVVVVVVVCVVVVQFWDWRPRPRNSFKTKIFTDPDDPVLQVQLVVQLVVVPQDDKDKFAADPAWDDDDPDTAASRPNSHNPNHTIIMMDGTTRPDHNVSSVVSVVSSSVSNVVSVPPDD